Protein 4GVX (pdb70)

Foldseek 3Di:
DQQPQAQAEEEQEVLQWFLNVLLLLVCLQSNHAYEYEEQDDHDPVSLVSSCVSHVNHYYDHADLLDLVRLQVVLVVSCVSRVAHAEYEADQAAQDLAAPVNDDVVLVVLCSRAAPSVVSNCVNCVVRNLVNLFEYEYEAELCCPVPDHSRNSRNVRRVVSLVVQQVVCVVCVVSNYAGEYEYEYFEDIVNVVVVLVVDPDSVVVQQVCLCQQQAPSHGDYSNQSSVVRSSRRGCVCSPDHSYYHYRYSCNNPDDSPHD/DQQPQAQAEEEQEVLQWFLNVLLLLVCLQSNHAYEYEYQDDHDPVSVVSSCVSHVNHYYDHADLLDLVRLQVVLVVSCVSSVAHAEYEADQAAQDLAAPVNDDVVLVVRCSRAAPSVVSNCVNCVVRNLVNLFEYEYEAELCCPVPDHSRNSRNVRRVVSLVVQQVVCVVCVVSNYAGEYEYEYFEDIVNLVVVLVVDPDSVVVQQVCLCQQQAPSHGDYSNQSSVVRSSRRGCVCSPDHSYYHYRYSCNNPDDSPHD/DQLPQAQAEEEQEVLQWFLNVLLLLVCLQSNHAYEYEYQDDHDPVSLVSSCVSHVNHYYDHADLLDLVRLQVVLVVSCVVRVAHAEYEAEQAAQDLAAPVNDDVVLVVRCSRAAPSVVSNCVNCVVRNLVNLHEYEYEAELCCPVPDHSRNSNNVRRVVSLVVQQVVCVVCVVSNYAGEYEYEYFEDIPNLVVVLVVDPDSVVVQQVCLCQQQAPSHGDYSNQSSVVRSSRRGCVCSPDHSYYHYRYSCNNPDDSPDD/DQQPQAQAEEEQEVLQWFLNVLLLLVSLQSNHAYEYEYQDDHDPVSLVSSCVSHVNHYYDHADLLDLVRLLVVLVVSCVVSVAHAEYEADQAAQDLAAPVNDDVVLVVLCSRAAPSVVSNCVNCVVRNLVNLFEYEYEAELCCPVPDHSRNSNNVRRVVSLVVQQVVCVVCVVSNYAGEYEYEYFEDIPNLVVVLVVDPDSVVVQQVCLCQQQAPSHGDYSNQSSVVRSSCRGCVCSPDHSYYHYRYSCNNPDDSPHD

Sequence (1032 aa):
MDLNLQDKVVIVTGGASGIGGAISMRLAEERAIPVVFARHAPDGAFLDALAQRQPRRATYLPVELQDDAQCRDAVAQTIATFGRLDGLVNNAGVNDGIGLDAGRDAFVASLERNLIHYYAMAHYCVPHLKATRGAIVNISSKTAVTGQGNTSGYCCASKGAQLALTREWAVALREHGVRVNAVIPAEVMTPLYRNWIATFEDPEAKLAEIAAKVPLGRRFTTPDEIADTAVFLLSPRASHTTGEWLFVDGGYTHLDRALLVMDLNLQQDKVVIVTGGASGIGGAISMRLAEERAIPVVFARHAPDGAFLDALAQRQPRATYLPVELQDDAQCRDAVAQQTIATFGRLDGLVNNAGVNDGIGLDAGRDAFVASLERNLIHYYAMAHYCVPHLKATRGAIVNISSKTAVTGQGNTSGYCCASKGAQLALTREWAVALREHGVRVNAVIPAEVMTPLYRNWIATFEDPEAKLAEIAAKVPLGRRFTTPDEIADTAVFLLSPRASHTTGEWLFVDGGYTHLDRALVMDLNLQDKVVIVTGGASGIGGAISMRLAEERAIPVVFARHAPDGAFLDALAQRQPRRATYLPVELQDDAQCRDAVAQTIATFGRLDGLVNNAGVNDGIGLDDAGRDAFVASLERNLIHYYAMAHYCVPHLKATRGAIVNISSKTAVTGQGNTSGYCCASKGAQLALTREWAVALREHGVRVNAVIPAEVMTPLYRNWIATFEDPEAKLAEIAAKVPLGRRFTTPDEIADTAVFLLSPRASHTTGEWLFVDGGYTHLDRALVMDDLNLQDKVVIVTGGASGIGGAISMRLAEERAIPVVFARHAPDGAFLDALAQRRQPRRATYLPVELQDDAQCRDAVAQTIATFGRLDGLVNNAGVNDGIGLDAGRDAFVASLERNLIHYYAMAHYCVPHLKATRGAIVNISSKTAVTGQGNTSGYCCASKGAQLALTREWAVALREHGVRVNAVIPAEVMTPLYRNWIATFEDPEAKLAEIAAKVPLGRRFTTPDEIADTAVFLLSPRASHTTGEWLFVDGGYTHLDRALLV

B-factor: mean 11.0, std 8.47, range [1.87, 56.57]

InterPro domains:
  IPR002347 Short-chain dehydrogenase/reductase SDR [PF13561] (16-251)
  IPR002347 Short-chain dehydrogenase/reductase SDR [PR00080] (82-93)
  IPR002347 Short-chain dehydrogenase/reductase SDR [PR00080] (133-141)
  IPR002347 Short-chain dehydrogenase/reductase SDR [PR00080] (153-172)
  IPR002347 Short-chain dehydrogenase/reductase SDR [PR00081] (9-26)
  IPR002347 Short-chain dehydrogenase/reductase SDR [PR00081] (82-93)
  IPR002347 Short-chain dehydrogenase/reductase SDR [PR00081] (127-143)
  IPR002347 Short-chain dehydrogenase/reductase SDR [PR00081] (153-172)
  IPR002347 Short-chain dehydrogenase/reductase SDR [PR00081] (174-191)
  IPR002347 Short-chain dehydrogenase/reductase SDR [PR00081] (214-234)
  IPR036291 NAD(P)-binding domain superfamily [SSF51735] (6-252)

Organism: Burkholderia multivorans (strain ATCC 17616 / 249) (NCBI:txid395019)

Structure (mmCIF, N/CA/C/O backbone):
data_4GVX
#
_entry.id   4GVX
#
_cell.length_a   68.437
_cell.length_b   118.522
_cell.length_c   118.283
_cell.angle_alpha   90.000
_cell.angle_beta   92.920
_cell.angle_gamma   90.000
#
_symmetry.space_group_name_H-M   'C 1 2 1'
#
loop_
_entity.id
_entity.type
_entity.pdbx_description
1 polymer '3-oxoacyl-[acyl-carrier protein] reductase'
2 non-polymer 'NADP NICOTINAMIDE-ADENINE-DINUCLEOTIDE PHOSPHATE'
3 non-polymer 'CHLORIDE ION'
4 non-polymer beta-L-fucopyranose
5 non-polymer 'MAGNESIUM ION'
6 non-polymer 1,2-ETHANEDIOL
7 water water
#
loop_
_atom_site.group_PDB
_atom_site.id
_atom_site.type_symbol
_atom_site.label_atom_id
_atom_site.label_alt_id
_atom_site.label_comp_id
_atom_site.label_asym_id
_atom_site.label_entity_id
_atom_site.label_seq_id
_atom_site.pdbx_PDB_ins_code
_atom_site.Cartn_x
_atom_site.Cartn_y
_atom_site.Cartn_z
_atom_site.occupancy
_atom_site.B_iso_or_equiv
_atom_site.auth_seq_id
_atom_site.auth_comp_id
_atom_site.auth_asym_id
_atom_site.auth_atom_id
_atom_site.pdbx_PDB_model_num
ATOM 1 N N . MET A 1 1 ? -0.485 -45.800 -2.156 1.00 11.05 1 MET A N 1
ATOM 2 C CA . MET A 1 1 ? -1.728 -46.533 -1.925 1.00 6.63 1 MET A CA 1
ATOM 3 C C . MET A 1 1 ? -2.267 -46.239 -0.535 1.00 7.14 1 MET A C 1
ATOM 4 O O . MET A 1 1 ? -1.653 -46.619 0.468 1.00 9.96 1 MET A O 1
ATOM 9 N N . ASP A 1 2 ? -3.411 -45.567 -0.471 1.00 5.76 2 ASP A N 1
ATOM 10 C CA . ASP A 1 2 ? -4.055 -45.287 0.814 1.00 5.72 2 ASP A CA 1
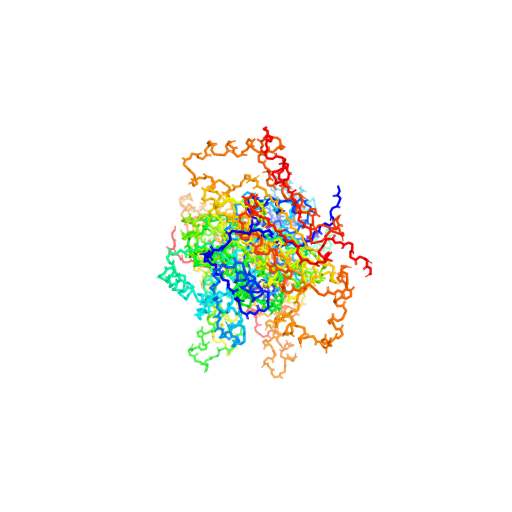ATOM 11 C C . ASP A 1 2 ? -4.538 -46.596 1.435 1.00 6.72 2 ASP A C 1
ATOM 12 O O . ASP A 1 2 ? -5.260 -47.358 0.786 1.00 6.72 2 ASP A O 1
ATOM 17 N N . LEU A 1 3 ? -4.129 -46.871 2.675 1.00 4.89 3 LEU A N 1
ATOM 18 C CA . LEU A 1 3 ? -4.541 -48.106 3.345 1.00 4.46 3 LEU A CA 1
ATOM 19 C C . LEU A 1 3 ? -5.804 -47.918 4.192 1.00 5.00 3 LEU A C 1
ATOM 20 O O . LEU A 1 3 ? -6.369 -48.894 4.692 1.00 5.01 3 LEU A O 1
ATOM 25 N N . ASN A 1 4 ? -6.228 -46.667 4.359 1.00 5.06 4 ASN A N 1
ATOM 26 C CA . ASN A 1 4 ? -7.412 -46.344 5.150 1.00 7.19 4 ASN A CA 1
ATOM 27 C C . ASN A 1 4 ? -7.343 -46.912 6.563 1.00 8.71 4 ASN A C 1
ATOM 28 O O . ASN A 1 4 ? -8.322 -47.451 7.074 1.00 9.34 4 ASN A O 1
ATOM 33 N N . LEU A 1 5 ? -6.166 -46.796 7.166 1.00 5.16 5 LEU A N 1
ATOM 34 C CA . LEU A 1 5 ? -5.945 -47.234 8.535 1.00 5.24 5 LEU A CA 1
ATOM 35 C C . LEU A 1 5 ? -5.810 -46.056 9.491 1.00 5.77 5 LEU A C 1
ATOM 36 O O . LEU A 1 5 ? -5.494 -46.246 10.665 1.00 5.71 5 LEU A O 1
ATOM 41 N N . GLN A 1 6 ? -6.048 -44.847 9.001 1.00 7.15 6 GLN A N 1
ATOM 42 C CA . GLN A 1 6 ? -5.903 -43.664 9.839 1.00 6.84 6 GLN A CA 1
ATOM 43 C C . GLN A 1 6 ? -6.823 -43.772 11.052 1.00 5.94 6 GLN A C 1
ATOM 44 O O . GLN A 1 6 ? -8.020 -44.064 10.920 1.00 8.95 6 GLN A O 1
ATOM 50 N N . ASP A 1 7 ? -6.239 -43.585 12.235 1.00 6.42 7 ASP A N 1
ATOM 51 C CA . ASP A 1 7 ? -6.968 -43.597 13.513 1.00 6.08 7 ASP A CA 1
ATOM 52 C C . ASP A 1 7 ? -7.537 -44.954 13.923 1.00 10.88 7 ASP A C 1
ATOM 53 O O . ASP A 1 7 ? -8.332 -45.035 14.868 1.00 10.57 7 ASP A O 1
ATOM 58 N N . LYS A 1 8 ? -7.143 -46.007 13.210 1.00 5.65 8 LYS A N 1
ATOM 59 C CA . LYS A 1 8 ? -7.494 -47.364 13.597 1.00 4.75 8 LYS A CA 1
ATOM 60 C C . LYS A 1 8 ? -6.541 -47.862 14.671 1.00 5.16 8 LYS A C 1
ATOM 61 O O . LYS A 1 8 ? -5.316 -47.703 14.566 1.00 8.66 8 LYS A O 1
ATOM 67 N N . VAL A 1 9 ? -7.119 -48.474 15.706 1.00 4.84 9 VAL A N 1
ATOM 68 C CA . VAL A 1 9 ? -6.401 -48.885 16.902 1.00 5.87 9 VAL A CA 1
ATOM 69 C C . VAL A 1 9 ? -5.983 -50.348 16.783 1.00 5.84 9 VAL A C 1
ATOM 70 O O . VAL A 1 9 ? -6.828 -51.242 16.654 1.00 5.36 9 VAL A O 1
ATOM 74 N N . VAL A 1 10 ? -4.677 -50.593 16.812 1.00 4.18 10 VAL A N 1
ATOM 75 C CA . VAL A 1 10 ? -4.161 -51.937 16.582 1.00 3.22 10 VAL A CA 1
ATOM 76 C C . VAL A 1 10 ? -3.201 -52.348 17.684 1.00 3.14 10 VAL A C 1
ATOM 77 O O . VAL A 1 10 ? -2.163 -51.703 17.885 1.00 4.66 10 VAL A O 1
ATOM 81 N N . ILE A 1 11 ? -3.523 -53.434 18.389 1.00 3.06 11 ILE A N 1
ATOM 82 C CA . ILE A 1 11 ? -2.606 -53.993 19.376 1.00 4.18 11 ILE A CA 1
ATOM 83 C C . ILE A 1 11 ? -1.532 -54.826 18.677 1.00 2.74 11 ILE A C 1
ATOM 84 O O . ILE A 1 11 ? -1.853 -55.643 17.807 1.00 4.11 11 ILE A O 1
ATOM 89 N N . VAL A 1 12 ? -0.266 -54.590 19.018 1.00 3.86 12 VAL A N 1
ATOM 90 C CA . VAL A 1 12 ? 0.838 -55.366 18.459 1.00 3.53 12 VAL A CA 1
ATOM 91 C C . VAL A 1 12 ? 1.606 -56.016 19.606 1.00 2.65 12 VAL A C 1
ATOM 92 O O . VAL A 1 12 ? 2.270 -55.321 20.390 1.00 4.09 12 VAL A O 1
ATOM 96 N N . THR A 1 13 ? 1.499 -57.336 19.738 1.00 3.11 13 THR A N 1
ATOM 97 C CA . THR A 1 13 ? 2.179 -58.004 20.851 1.00 2.72 13 THR A CA 1
ATOM 98 C C . THR A 1 13 ? 3.652 -58.171 20.491 1.00 3.12 13 THR A C 1
ATOM 99 O O . THR A 1 13 ? 3.980 -58.492 19.352 1.00 4.71 13 THR A O 1
ATOM 103 N N . GLY A 1 14 ? 4.538 -57.876 21.442 1.00 4.70 14 GLY A N 1
ATOM 104 C CA . GLY A 1 14 ? 5.961 -57.823 21.149 1.00 4.49 14 GLY A CA 1
ATOM 105 C C . GLY A 1 14 ? 6.283 -56.721 20.150 1.00 4.24 14 GLY A C 1
ATOM 106 O O . GLY A 1 14 ? 7.207 -56.847 19.335 1.00 5.87 14 GLY A O 1
ATOM 107 N N . GLY A 1 15 ? 5.528 -55.627 20.239 1.00 3.68 15 GLY A N 1
ATOM 108 C CA . GLY A 1 15 ? 5.507 -54.590 19.220 1.00 4.66 15 GLY A CA 1
ATOM 109 C C . GLY A 1 15 ? 6.601 -53.543 19.256 1.00 4.60 15 GLY A C 1
ATOM 110 O O . GLY A 1 15 ? 6.481 -52.529 18.575 1.00 4.67 15 GLY A O 1
ATOM 111 N N . ALA A 1 16 ? 7.668 -53.769 20.018 1.00 4.03 16 ALA A N 1
ATOM 112 C CA . ALA A 1 16 ? 8.734 -52.769 20.113 1.00 3.68 16 ALA A CA 1
ATOM 113 C C . ALA A 1 16 ? 10.116 -53.337 19.826 1.00 5.09 16 ALA A C 1
ATOM 114 O O . ALA A 1 16 ? 11.131 -52.727 20.173 1.00 9.91 16 ALA A O 1
ATOM 116 N N . SER A 1 17 ? 10.153 -54.513 19.211 1.00 3.98 17 SER A N 1
ATOM 117 C CA . SER A 1 17 ? 11.414 -55.151 18.850 1.00 5.25 17 SER A CA 1
ATOM 118 C C . SER A 1 17 ? 11.208 -55.872 17.529 1.00 3.54 17 SER A C 1
ATOM 119 O O . SER A 1 17 ? 10.107 -56.344 17.253 1.00 5.01 17 SER A O 1
ATOM 122 N N . GLY A 1 18 ? 12.271 -55.969 16.731 1.00 3.71 18 GLY A N 1
ATOM 123 C CA . GLY A 1 18 ? 12.270 -56.817 15.546 1.00 3.58 18 GLY A CA 1
ATOM 124 C C . GLY A 1 18 ? 11.086 -56.609 14.619 1.00 3.27 18 GLY A C 1
ATOM 125 O O . GLY A 1 18 ? 10.728 -55.471 14.277 1.00 4.50 18 GLY A O 1
ATOM 126 N N . ILE A 1 19 ? 10.458 -57.716 14.244 1.00 3.93 19 ILE A N 1
ATOM 127 C CA . ILE A 1 19 ? 9.297 -57.681 13.364 1.00 2.81 19 ILE A CA 1
ATOM 128 C C . ILE A 1 19 ? 8.158 -56.827 13.929 1.00 3.78 19 ILE A C 1
ATOM 129 O O . ILE A 1 19 ? 7.638 -55.952 13.232 1.00 4.55 19 ILE A O 1
ATOM 134 N N . GLY A 1 20 ? 7.789 -57.067 15.192 1.00 2.76 20 GLY A N 1
ATOM 135 C CA . GLY A 1 20 ? 6.723 -56.321 15.835 1.00 3.13 20 GLY A CA 1
ATOM 136 C C . GLY A 1 20 ? 6.974 -54.819 15.874 1.00 3.47 20 GLY A C 1
ATOM 137 O O . GLY A 1 20 ? 6.052 -54.026 15.645 1.00 3.28 20 GLY A O 1
ATOM 138 N N . GLY A 1 21 ? 8.214 -54.433 16.153 1.00 3.33 21 GLY A N 1
ATOM 139 C CA . GLY A 1 21 ? 8.585 -53.020 16.158 1.00 3.26 21 GLY A CA 1
ATOM 140 C C . GLY A 1 21 ? 8.364 -52.407 14.783 1.00 3.69 21 GLY A C 1
ATOM 141 O O . GLY A 1 21 ? 7.890 -51.272 14.666 1.00 3.60 21 GLY A O 1
ATOM 142 N N . ALA A 1 22 ? 8.727 -53.141 13.733 1.00 4.00 22 ALA A N 1
ATOM 143 C CA . ALA A 1 22 ? 8.564 -52.629 12.375 1.00 3.17 22 ALA A CA 1
ATOM 144 C C . ALA A 1 22 ? 7.085 -52.505 12.011 1.00 5.54 22 ALA A C 1
ATOM 145 O O . ALA A 1 22 ? 6.687 -51.582 11.290 1.00 3.61 22 ALA A O 1
ATOM 147 N N . ILE A 1 23 ? 6.274 -53.429 12.508 1.00 3.50 23 ILE A N 1
ATOM 148 C CA . ILE A 1 23 ? 4.835 -53.360 12.294 1.00 2.60 23 ILE A CA 1
ATOM 149 C C . ILE A 1 23 ? 4.254 -52.127 12.987 1.00 4.89 23 ILE A C 1
ATOM 150 O O . ILE A 1 23 ? 3.490 -51.365 12.383 1.00 4.98 23 ILE A O 1
ATOM 155 N N . SER A 1 24 ? 4.643 -51.901 14.239 1.00 3.85 24 SER A N 1
ATOM 156 C CA . SER A 1 24 ? 4.199 -50.703 14.950 1.00 3.13 24 SER A CA 1
ATOM 157 C C . SER A 1 24 ? 4.594 -49.428 14.228 1.00 4.49 24 SER A C 1
ATOM 158 O O . SER A 1 24 ? 3.772 -48.526 14.056 1.00 4.88 24 SER A O 1
ATOM 161 N N . MET A 1 25 ? 5.839 -49.377 13.767 1.00 4.07 25 MET A N 1
ATOM 162 C CA . MET A 1 25 ? 6.333 -48.182 13.085 1.00 5.46 25 MET A CA 1
ATOM 163 C C . MET A 1 25 ? 5.598 -47.933 11.769 1.00 4.84 25 MET A C 1
ATOM 164 O O . MET A 1 25 ? 5.256 -46.797 11.456 1.00 5.48 25 MET A O 1
ATOM 169 N N . ARG A 1 26 ? 5.344 -48.988 11.003 1.00 4.64 26 ARG A N 1
ATOM 170 C CA . ARG A 1 26 ? 4.594 -48.828 9.758 1.00 4.75 26 ARG A CA 1
ATOM 171 C C . ARG A 1 26 ? 3.139 -48.404 10.032 1.00 4.98 26 ARG A C 1
ATOM 172 O O . ARG A 1 26 ? 2.600 -47.537 9.340 1.00 5.66 26 ARG A O 1
ATOM 180 N N . LEU A 1 27 ? 2.507 -49.002 11.041 1.00 4.28 27 LEU A N 1
ATOM 181 C CA . LEU A 1 27 ? 1.171 -48.584 11.443 1.00 3.49 27 LEU A CA 1
ATOM 182 C C . LEU A 1 27 ? 1.145 -47.091 11.769 1.00 4.42 27 LEU A C 1
ATOM 183 O O . LEU A 1 27 ? 0.258 -46.359 11.311 1.00 5.90 27 LEU A O 1
ATOM 188 N N . ALA A 1 28 ? 2.115 -46.641 12.564 1.00 4.25 28 ALA A N 1
ATOM 189 C CA . ALA A 1 28 ? 2.202 -45.221 12.920 1.00 4.57 28 ALA A CA 1
ATOM 190 C C . ALA A 1 28 ? 2.395 -44.336 11.689 1.00 6.27 28 ALA A C 1
ATOM 191 O O . ALA A 1 28 ? 1.777 -43.285 11.568 1.00 6.43 28 ALA A O 1
ATOM 193 N N . GLU A 1 29 ? 3.236 -44.781 10.763 1.00 5.21 29 GLU A N 1
ATOM 194 C CA . GLU A 1 29 ? 3.461 -44.054 9.519 1.00 6.16 29 GLU A CA 1
ATOM 195 C C . GLU A 1 29 ? 2.156 -43.899 8.730 1.00 5.41 29 GLU A C 1
ATOM 196 O O . GLU A 1 29 ? 1.908 -42.847 8.125 1.00 8.44 29 GLU A O 1
ATOM 202 N N . GLU A 1 30 ? 1.322 -44.932 8.763 1.00 5.23 30 GLU A N 1
ATOM 203 C CA . GLU A 1 30 ? 0.017 -44.901 8.095 1.00 4.81 30 GLU A CA 1
ATOM 204 C C . GLU A 1 30 ? -1.064 -44.204 8.912 1.00 6.73 30 GLU A C 1
ATOM 205 O O . GLU A 1 30 ? -2.230 -44.162 8.504 1.00 7.10 30 GLU A O 1
ATOM 211 N N . ARG A 1 31 ? -0.651 -43.646 10.055 1.00 5.86 31 ARG A N 1
ATOM 212 C CA . ARG A 1 31 ? -1.511 -42.901 10.993 1.00 5.84 31 ARG A CA 1
ATOM 213 C C . ARG A 1 31 ? -2.507 -43.775 11.758 1.00 5.31 31 ARG A C 1
ATOM 214 O O . ARG A 1 31 ? -3.445 -43.272 12.387 1.00 7.11 31 ARG A O 1
ATOM 222 N N . ALA A 1 32 ? -2.290 -45.086 11.707 1.00 5.19 32 ALA A N 1
ATOM 223 C CA . ALA A 1 32 ? -2.966 -45.987 12.622 1.00 4.52 32 ALA A CA 1
ATOM 224 C C . ALA A 1 32 ? -2.406 -45.730 14.004 1.00 6.40 32 ALA A C 1
ATOM 225 O O . ALA A 1 32 ? -1.401 -45.029 14.158 1.00 8.48 32 ALA A O 1
ATOM 227 N N . ILE A 1 33 ? -3.052 -46.291 15.016 1.00 5.11 33 ILE A N 1
ATOM 228 C CA . ILE A 1 33 ? -2.606 -46.113 16.387 1.00 6.34 33 ILE A CA 1
ATOM 229 C C . ILE A 1 33 ? -2.139 -47.456 16.925 1.00 5.35 33 ILE A C 1
ATOM 230 O O . ILE A 1 33 ? -2.946 -48.283 17.345 1.00 5.55 33 ILE A O 1
ATOM 235 N N . PRO A 1 34 ? -0.825 -47.697 16.897 1.00 4.38 34 PRO A N 1
ATOM 236 C CA . PRO A 1 34 ? -0.349 -48.971 17.438 1.00 3.67 34 PRO A CA 1
ATOM 237 C C . PRO A 1 34 ? -0.301 -48.912 18.956 1.00 3.98 34 PRO A C 1
ATOM 238 O O . PRO A 1 34 ? 0.062 -47.881 19.550 1.00 6.33 34 PRO A O 1
ATOM 242 N N . VAL A 1 35 ? -0.715 -50.011 19.568 1.00 3.95 35 VAL A N 1
ATOM 243 C CA . VAL A 1 35 ? -0.682 -50.157 21.012 1.00 4.73 35 VAL A CA 1
ATOM 244 C C . VAL A 1 35 ? 0.224 -51.353 21.301 1.00 3.69 35 VAL A C 1
ATOM 245 O O . VAL A 1 35 ? -0.141 -52.505 21.044 1.00 4.34 35 VAL A O 1
ATOM 249 N N . VAL A 1 36 ? 1.427 -51.071 21.788 1.00 5.21 36 VAL A N 1
ATOM 250 C CA . VAL A 1 36 ? 2.415 -52.120 22.021 1.00 3.88 36 VAL A CA 1
ATOM 251 C C . VAL A 1 36 ? 2.120 -52.857 23.323 1.00 3.58 36 VAL A C 1
ATOM 252 O O . VAL A 1 36 ? 2.076 -52.246 24.387 1.00 5.60 36 VAL A O 1
ATOM 256 N N . PHE A 1 37 ? 1.933 -54.174 23.235 1.00 3.38 37 PHE A N 1
ATOM 257 C CA . PHE A 1 37 ? 1.850 -55.011 24.426 1.00 4.42 37 PHE A CA 1
ATOM 258 C C . PHE A 1 37 ? 3.171 -55.755 24.500 1.00 5.35 37 PHE A C 1
ATOM 259 O O . PHE A 1 37 ? 3.461 -56.583 23.632 1.00 5.95 37 PHE A O 1
ATOM 267 N N . ALA A 1 38 ? 3.956 -55.498 25.542 1.00 4.69 38 ALA A N 1
ATOM 268 C CA . ALA A 1 38 ? 5.242 -56.172 25.691 1.00 5.55 38 ALA A CA 1
ATOM 269 C C . ALA A 1 38 ? 5.703 -56.127 27.128 1.00 4.18 38 ALA A C 1
ATOM 270 O O . ALA A 1 38 ? 5.292 -55.266 27.908 1.00 5.60 38 ALA A O 1
ATOM 272 N N . ARG A 1 39 ? 6.580 -57.045 27.487 1.00 4.80 39 ARG A N 1
ATOM 273 C CA . ARG A 1 39 ? 6.938 -57.158 28.899 1.00 4.69 39 ARG A CA 1
ATOM 274 C C . ARG A 1 39 ? 8.027 -56.194 29.347 1.00 5.11 39 ARG A C 1
ATOM 275 O O . ARG A 1 39 ? 8.108 -55.849 30.528 1.00 7.92 39 ARG A O 1
ATOM 283 N N . HIS A 1 40 ? 8.846 -55.745 28.407 1.00 7.67 40 HIS A N 1
ATOM 284 C CA . HIS A 1 40 ? 9.913 -54.803 28.732 1.00 7.02 40 HIS A CA 1
ATOM 285 C C . HIS A 1 40 ? 9.665 -53.464 28.055 1.00 6.08 40 HIS A C 1
ATOM 286 O O . HIS A 1 40 ? 9.198 -53.414 26.918 1.00 7.85 40 HIS A O 1
ATOM 293 N N . ALA A 1 41 ? 9.978 -52.378 28.755 1.00 10.60 41 ALA A N 1
ATOM 294 C CA . ALA A 1 41 ? 9.755 -51.041 28.221 1.00 9.82 41 ALA A CA 1
ATOM 295 C C . ALA A 1 41 ? 10.547 -50.828 26.939 1.00 6.69 41 ALA A C 1
ATOM 296 O O . ALA A 1 41 ? 11.725 -51.186 26.858 1.00 11.32 41 ALA A O 1
ATOM 298 N N . PRO A 1 42 ? 9.892 -50.257 25.924 1.00 7.77 42 PRO A N 1
ATOM 299 C CA . PRO A 1 42 ? 10.564 -49.945 24.659 1.00 8.27 42 PRO A CA 1
ATOM 300 C C . PRO A 1 42 ? 11.686 -48.924 24.848 1.00 7.74 42 PRO A C 1
ATOM 301 O O . PRO A 1 42 ? 11.675 -48.152 25.804 1.00 8.76 42 PRO A O 1
ATOM 305 N N . ASP A 1 43 ? 12.659 -48.942 23.944 1.00 7.49 43 ASP A N 1
ATOM 306 C CA . ASP A 1 43 ? 13.727 -47.948 23.965 1.00 8.42 43 ASP A CA 1
ATOM 307 C C . ASP A 1 43 ? 13.181 -46.563 23.628 1.00 12.75 43 ASP A C 1
ATOM 308 O O . ASP A 1 43 ? 12.213 -46.434 22.867 1.00 9.58 43 ASP A O 1
ATOM 313 N N . GLY A 1 44 ? 13.804 -45.530 24.191 1.00 12.27 44 GLY A N 1
ATOM 314 C CA . GLY A 1 44 ? 13.304 -44.173 24.055 1.00 11.60 44 GLY A CA 1
ATOM 315 C C . GLY A 1 44 ? 13.243 -43.678 22.625 1.00 12.67 44 GLY A C 1
ATOM 316 O O . GLY A 1 44 ? 12.294 -42.997 22.241 1.00 13.00 44 GLY A O 1
ATOM 317 N N . ALA A 1 45 ? 14.248 -44.021 21.829 1.00 9.81 45 ALA A N 1
ATOM 318 C CA . ALA A 1 45 ? 14.282 -43.547 20.445 1.00 12.29 45 ALA A CA 1
ATOM 319 C C . ALA A 1 45 ? 13.128 -44.137 19.631 1.00 8.77 45 ALA A C 1
ATOM 320 O O . ALA A 1 45 ? 12.544 -43.457 18.775 1.00 8.93 45 ALA A O 1
ATOM 322 N N . PHE A 1 46 ? 12.818 -45.404 19.883 1.00 8.42 46 PHE A N 1
ATOM 323 C CA . PHE A 1 46 ? 11.678 -46.049 19.245 1.00 7.72 46 PHE A CA 1
ATOM 324 C C . PHE A 1 46 ? 10.382 -45.343 19.636 1.00 7.64 46 PHE A C 1
ATOM 325 O O . PHE A 1 46 ? 9.557 -45.036 18.778 1.00 7.39 46 PHE A O 1
ATOM 333 N N . LEU A 1 47 ? 10.203 -45.070 20.924 1.00 7.50 47 LEU A N 1
ATOM 334 C CA . LEU A 1 47 ? 9.013 -44.347 21.366 1.00 9.76 47 LEU A CA 1
ATOM 335 C C . LEU A 1 47 ? 8.920 -42.948 20.740 1.00 8.99 47 LEU A C 1
ATOM 336 O O . LEU A 1 47 ? 7.828 -42.519 20.354 1.00 9.97 47 LEU A O 1
ATOM 341 N N . ASP A 1 48 ? 10.049 -42.245 20.655 1.00 9.44 48 ASP A N 1
ATOM 342 C CA . ASP A 1 48 ? 10.098 -40.932 20.003 1.00 8.75 48 ASP A CA 1
ATOM 343 C C . ASP A 1 48 ? 9.627 -41.035 18.556 1.00 8.93 48 ASP A C 1
ATOM 344 O O . ASP A 1 48 ? 8.792 -40.255 18.109 1.00 10.72 48 ASP A O 1
ATOM 349 N N . ALA A 1 49 ? 10.171 -42.003 17.828 1.00 7.50 49 ALA A N 1
ATOM 350 C CA . ALA A 1 49 ? 9.845 -42.177 16.419 1.00 8.68 49 ALA A CA 1
ATOM 351 C C . ALA A 1 49 ? 8.374 -42.543 16.221 1.00 9.12 49 ALA A C 1
ATOM 352 O O . ALA A 1 49 ? 7.723 -42.071 15.288 1.00 8.61 49 ALA A O 1
ATOM 354 N N . LEU A 1 50 ? 7.848 -43.386 17.099 1.00 6.60 50 LEU A N 1
ATOM 355 C CA . LEU A 1 50 ? 6.438 -43.755 17.044 1.00 5.93 50 LEU A CA 1
ATOM 356 C C . LEU A 1 50 ? 5.562 -42.515 17.274 1.00 8.54 50 LEU A C 1
ATOM 357 O O . LEU A 1 50 ? 4.652 -42.236 16.493 1.00 9.38 50 LEU A O 1
ATOM 362 N N . ALA A 1 51 ? 5.861 -41.758 18.328 1.00 9.05 51 ALA A N 1
ATOM 363 C CA . ALA A 1 51 ? 5.063 -40.583 18.689 1.00 9.55 51 ALA A CA 1
ATOM 364 C C . ALA A 1 51 ? 5.132 -39.473 17.645 1.00 10.95 51 ALA A C 1
ATOM 365 O O . ALA A 1 51 ? 4.163 -38.737 17.446 1.00 10.20 51 ALA A O 1
ATOM 367 N N . GLN A 1 52 ? 6.275 -39.344 16.981 1.00 8.03 52 GLN A N 1
ATOM 368 C CA . GLN A 1 52 ? 6.410 -38.365 15.909 1.00 9.69 52 GLN A CA 1
ATOM 369 C C . GLN A 1 52 ? 5.446 -38.668 14.757 1.00 11.84 52 GLN A C 1
ATOM 370 O O . GLN A 1 52 ? 4.853 -37.757 14.159 1.00 11.87 52 GLN A O 1
ATOM 376 N N . ARG A 1 53 ? 5.274 -39.951 14.454 1.00 6.14 53 ARG A N 1
ATOM 377 C CA . ARG A 1 53 ? 4.376 -40.371 13.395 1.00 9.36 53 ARG A CA 1
ATOM 378 C C . ARG A 1 53 ? 2.926 -40.355 13.854 1.00 8.06 53 ARG A C 1
ATOM 379 O O . ARG A 1 53 ? 2.035 -39.940 13.117 1.00 8.84 53 ARG A O 1
ATOM 387 N N . GLN A 1 54 ? 2.698 -40.824 15.077 1.00 8.14 54 GLN A N 1
ATOM 388 C CA . GLN A 1 54 ? 1.348 -40.923 15.626 1.00 7.03 54 GLN A CA 1
ATOM 389 C C . GLN A 1 54 ? 1.411 -40.682 17.126 1.00 8.59 54 GLN A C 1
ATOM 390 O O . GLN A 1 54 ? 1.732 -41.595 17.888 1.00 8.52 54 GLN A O 1
ATOM 396 N N . PRO A 1 55 ? 1.119 -39.445 17.562 1.00 6.15 55 PRO A N 1
ATOM 397 C CA . PRO A 1 55 ? 1.297 -39.130 18.988 1.00 6.50 55 PRO A CA 1
ATOM 398 C C . PRO A 1 55 ? 0.399 -39.925 19.939 1.00 8.32 55 PRO A C 1
ATOM 399 O O . PRO A 1 55 ? 0.660 -39.969 21.147 1.00 8.21 55 PRO A O 1
ATOM 403 N N A ARG A 1 56 ? -0.633 -40.568 19.409 0.50 6.32 56 ARG A N 1
ATOM 404 N N B ARG A 1 56 ? -0.649 -40.554 19.410 0.50 6.26 56 ARG A N 1
ATOM 405 C CA A ARG A 1 56 ? -1.518 -41.353 20.263 0.50 6.32 56 ARG A CA 1
ATOM 406 C CA B ARG A 1 56 ? -1.536 -41.359 20.254 0.50 6.32 56 ARG A CA 1
ATOM 407 C C A ARG A 1 56 ? -1.028 -42.780 20.493 0.50 7.57 56 ARG A C 1
ATOM 408 C C B ARG A 1 56 ? -1.029 -42.782 20.494 0.50 7.57 56 ARG A C 1
ATOM 409 O O A ARG A 1 56 ? -1.598 -43.506 21.303 0.50 6.96 56 ARG A O 1
ATOM 410 O O B ARG A 1 56 ? -1.585 -43.506 21.316 0.50 6.70 56 ARG A O 1
ATOM 425 N N . ALA A 1 57 ? 0.037 -43.171 19.794 1.00 5.72 57 ALA A N 1
ATOM 426 C CA . ALA A 1 57 ? 0.634 -44.505 19.982 1.00 5.49 57 ALA A CA 1
ATOM 427 C C . ALA A 1 57 ? 1.004 -44.674 21.445 1.00 6.88 57 ALA A C 1
ATOM 428 O O . ALA A 1 57 ? 1.360 -43.702 22.110 1.00 9.59 57 ALA A O 1
ATOM 430 N N . THR A 1 58 ? 0.935 -45.902 21.949 1.00 6.25 58 THR A N 1
ATOM 431 C CA . THR A 1 58 ? 1.310 -46.118 23.340 1.00 7.15 58 THR A CA 1
ATOM 432 C C . THR A 1 58 ? 1.810 -47.526 23.584 1.00 5.87 58 THR A C 1
ATOM 433 O O . THR A 1 58 ? 1.804 -48.366 22.676 1.00 5.82 58 THR A O 1
ATOM 437 N N . TYR A 1 59 ? 2.246 -47.753 24.820 1.00 6.68 59 TYR A N 1
ATOM 438 C CA . TYR A 1 59 ? 2.819 -49.013 25.271 1.00 7.00 59 TYR A CA 1
ATOM 439 C C . TYR A 1 59 ? 2.162 -49.410 26.591 1.00 6.20 59 TYR A C 1
ATOM 440 O O . TYR A 1 59 ? 1.960 -48.568 27.474 1.00 6.63 59 TYR A O 1
ATOM 449 N N . LEU A 1 60 ? 1.810 -50.688 26.710 1.00 6.01 60 LEU A N 1
ATOM 450 C CA . LEU A 1 60 ? 1.327 -51.248 27.965 1.00 8.08 60 LEU A CA 1
ATOM 451 C C . LEU A 1 60 ? 2.226 -52.406 28.347 1.00 6.88 60 LEU A C 1
ATOM 452 O O . LEU A 1 60 ? 2.439 -53.317 27.540 1.00 6.20 60 LEU A O 1
ATOM 457 N N . PRO A 1 61 ? 2.746 -52.392 29.586 1.00 6.72 61 PRO A N 1
ATOM 458 C CA . PRO A 1 61 ? 3.549 -53.528 30.059 1.00 6.80 61 PRO A CA 1
ATOM 459 C C . PRO A 1 61 ? 2.665 -54.740 30.288 1.00 6.77 61 PRO A C 1
ATOM 460 O O . PRO A 1 61 ? 1.705 -54.674 31.053 1.00 8.38 61 PRO A O 1
ATOM 464 N N . VAL A 1 62 ? 2.974 -55.832 29.595 1.00 6.32 62 VAL A N 1
ATOM 465 C CA . VAL A 1 62 ? 2.182 -57.048 29.672 1.00 6.19 62 VAL A CA 1
ATOM 466 C C . VAL A 1 62 ? 3.107 -58.240 29.552 1.00 6.18 62 VAL A C 1
ATOM 467 O O . VAL A 1 62 ? 3.870 -58.321 28.590 1.00 6.03 62 VAL A O 1
ATOM 471 N N . GLU A 1 63 ? 3.048 -59.152 30.519 1.00 6.40 63 GLU A N 1
ATOM 472 C CA . GLU A 1 63 ? 3.617 -60.481 30.358 1.00 6.39 63 GLU A CA 1
ATOM 473 C C . GLU A 1 63 ? 2.491 -61.328 29.776 1.00 6.35 63 GLU A C 1
ATOM 474 O O . GLU A 1 63 ? 1.493 -61.612 30.455 1.00 6.82 63 GLU A O 1
ATOM 480 N N . LEU A 1 64 ? 2.637 -61.697 28.507 1.00 5.93 64 LEU A N 1
ATOM 481 C CA . LEU A 1 64 ? 1.548 -62.317 27.761 1.00 5.82 64 LEU A CA 1
ATOM 482 C C . LEU A 1 64 ? 1.151 -63.695 28.258 1.00 6.40 64 LEU A C 1
ATOM 483 O O . LEU A 1 64 ? 0.037 -64.159 27.984 1.00 6.85 64 LEU A O 1
ATOM 488 N N . GLN A 1 65 ? 2.044 -64.341 29.000 1.00 6.16 65 GLN A N 1
ATOM 489 C CA . GLN A 1 65 ? 1.745 -65.656 29.554 1.00 6.36 65 GLN A CA 1
ATOM 490 C C . GLN A 1 65 ? 0.816 -65.579 30.760 1.00 6.88 65 GLN A C 1
ATOM 491 O O . GLN A 1 65 ? 0.348 -66.614 31.261 1.00 8.03 65 GLN A O 1
ATOM 497 N N . ASP A 1 66 ? 0.560 -64.363 31.232 1.00 7.81 66 ASP A N 1
ATOM 498 C CA . ASP A 1 66 ? -0.360 -64.128 32.342 1.00 7.92 66 ASP A CA 1
ATOM 499 C C . ASP A 1 66 ? -1.729 -63.731 31.772 1.00 6.89 66 ASP A C 1
ATOM 500 O O . ASP A 1 66 ? -1.911 -62.627 31.238 1.00 5.39 66 ASP A O 1
ATOM 505 N N . ASP A 1 67 ? -2.692 -64.637 31.874 1.00 6.95 67 ASP A N 1
ATOM 506 C CA . ASP A 1 67 ? -3.996 -64.412 31.260 1.00 6.75 67 ASP A CA 1
ATOM 507 C C . ASP A 1 67 ? -4.688 -63.166 31.792 1.00 8.30 67 ASP A C 1
ATOM 508 O O . ASP A 1 67 ? -5.316 -62.421 31.036 1.00 8.21 67 ASP A O 1
ATOM 513 N N . ALA A 1 68 ? -4.566 -62.935 33.094 1.00 7.75 68 ALA A N 1
ATOM 514 C CA . ALA A 1 68 ? -5.149 -61.750 33.712 1.00 8.21 68 ALA A CA 1
ATOM 515 C C . ALA A 1 68 ? -4.531 -60.473 33.165 1.00 7.25 68 ALA A C 1
ATOM 516 O O . ALA A 1 68 ? -5.222 -59.472 32.997 1.00 8.97 68 ALA A O 1
ATOM 518 N N . GLN A 1 69 ? -3.225 -60.500 32.889 1.00 6.87 69 GLN A N 1
ATOM 519 C CA . GLN A 1 69 ? -2.578 -59.320 32.323 1.00 7.23 69 GLN A CA 1
ATOM 520 C C . GLN A 1 69 ? -3.083 -59.015 30.901 1.00 7.54 69 GLN A C 1
ATOM 521 O O . GLN A 1 69 ? -3.293 -57.847 30.555 1.00 7.67 69 GLN A O 1
ATOM 527 N N . CYS A 1 70 ? -3.276 -60.054 30.089 1.00 5.64 70 CYS A N 1
ATOM 528 C CA . CYS A 1 70 ? -3.842 -59.879 28.751 1.00 6.31 70 CYS A CA 1
ATOM 529 C C . CYS A 1 70 ? -5.238 -59.281 28.871 1.00 6.91 70 CYS A C 1
ATOM 530 O O . CYS A 1 70 ? -5.579 -58.313 28.194 1.00 6.08 70 CYS A O 1
ATOM 533 N N . ARG A 1 71 ? -6.041 -59.870 29.749 1.00 4.66 71 ARG A N 1
ATOM 534 C CA . ARG A 1 71 ? -7.416 -59.428 29.973 1.00 7.06 71 ARG A CA 1
ATOM 535 C C . ARG A 1 71 ? -7.466 -57.948 30.339 1.00 6.53 71 ARG A C 1
ATOM 536 O O . ARG A 1 71 ? -8.177 -57.151 29.702 1.00 6.91 71 ARG A O 1
ATOM 544 N N . ASP A 1 72 ? -6.697 -57.579 31.358 1.00 5.45 72 ASP A N 1
ATOM 545 C CA . ASP A 1 72 ? -6.696 -56.208 31.850 1.00 5.43 72 ASP A CA 1
ATOM 546 C C . ASP A 1 72 ? -6.120 -55.220 30.834 1.00 6.82 72 ASP A C 1
ATOM 547 O O . ASP A 1 72 ? -6.552 -54.071 30.771 1.00 7.20 72 ASP A O 1
ATOM 552 N N . ALA A 1 73 ? -5.154 -55.656 30.034 1.00 5.04 73 ALA A N 1
ATOM 553 C CA . ALA A 1 73 ? -4.545 -54.751 29.065 1.00 5.35 73 ALA A CA 1
ATOM 554 C C . ALA A 1 73 ? -5.459 -54.466 27.875 1.00 7.73 73 ALA A C 1
ATOM 555 O O . ALA A 1 73 ? -5.491 -53.342 27.366 1.00 5.31 73 ALA A O 1
ATOM 557 N N . VAL A 1 74 ? -6.194 -55.479 27.425 1.00 6.11 74 VAL A N 1
ATOM 558 C CA . VAL A 1 74 ? -7.208 -55.261 26.400 1.00 5.67 74 VAL A CA 1
ATOM 559 C C . VAL A 1 74 ? -8.273 -54.319 26.960 1.00 5.51 74 VAL A C 1
ATOM 560 O O . VAL A 1 74 ? -8.682 -53.369 26.294 1.00 6.49 74 VAL A O 1
ATOM 564 N N . ALA A 1 75 ? -8.709 -54.565 28.191 1.00 7.17 75 ALA A N 1
ATOM 565 C CA . ALA A 1 75 ? -9.690 -53.687 28.823 1.00 6.47 75 ALA A CA 1
ATOM 566 C C . ALA A 1 75 ? -9.194 -52.244 28.905 1.00 6.75 75 ALA A C 1
ATOM 567 O O . ALA A 1 75 ? -9.948 -51.298 28.655 1.00 7.11 75 ALA A O 1
ATOM 569 N N . GLN A 1 76 ? -7.925 -52.075 29.266 1.00 6.29 76 GLN A N 1
ATOM 570 C CA . GLN A 1 76 ? -7.345 -50.738 29.366 1.00 6.89 76 GLN A CA 1
ATOM 571 C C . GLN A 1 76 ? -7.269 -50.061 27.999 1.00 7.72 76 GLN A C 1
ATOM 572 O O . GLN A 1 76 ? -7.468 -48.847 27.879 1.00 7.66 76 GLN A O 1
ATOM 578 N N . THR A 1 77 ? -6.994 -50.848 26.966 1.00 5.72 77 THR A N 1
ATOM 579 C CA . THR A 1 77 ? -6.927 -50.316 25.615 1.00 5.37 77 THR A CA 1
ATOM 580 C C . THR A 1 77 ? -8.290 -49.788 25.162 1.00 7.14 77 THR A C 1
ATOM 581 O O . THR A 1 77 ? -8.380 -48.700 24.589 1.00 7.00 77 THR A O 1
ATOM 585 N N . ILE A 1 78 ? -9.344 -50.553 25.437 1.00 5.37 78 ILE A N 1
ATOM 586 C CA . ILE A 1 78 ? -10.701 -50.135 25.128 1.00 8.80 78 ILE A CA 1
ATOM 587 C C . ILE A 1 78 ? -11.091 -48.911 25.965 1.00 5.80 78 ILE A C 1
ATOM 588 O O . ILE A 1 78 ? -11.716 -47.970 25.456 1.00 8.66 78 ILE A O 1
ATOM 593 N N . ALA A 1 79 ? -10.692 -48.892 27.234 1.00 7.68 79 ALA A N 1
ATOM 594 C CA . ALA A 1 79 ? -10.993 -47.733 28.072 1.00 8.91 79 ALA A CA 1
ATOM 595 C C . ALA A 1 79 ? -10.322 -46.463 27.561 1.00 11.04 79 ALA A C 1
ATOM 596 O O . ALA A 1 79 ? -10.897 -45.375 27.645 1.00 13.42 79 ALA A O 1
ATOM 598 N N . THR A 1 80 ? -9.111 -46.611 27.030 1.00 8.65 80 THR A N 1
ATOM 599 C CA . THR A 1 80 ? -8.309 -45.476 26.587 1.00 10.69 80 THR A CA 1
ATOM 600 C C . THR A 1 80 ? -8.723 -44.956 25.207 1.00 6.15 80 THR A C 1
ATOM 601 O O . THR A 1 80 ? -8.779 -43.742 24.993 1.00 8.89 80 THR A O 1
ATOM 605 N N . PHE A 1 81 ? -8.998 -45.871 24.276 1.00 7.90 81 PHE A N 1
ATOM 606 C CA . PHE A 1 81 ? -9.250 -45.503 22.879 1.00 7.83 81 PHE A CA 1
ATOM 607 C C . PHE A 1 81 ? -10.689 -45.716 22.406 1.00 9.31 81 PHE A C 1
ATOM 608 O O . PHE A 1 81 ? -11.083 -45.198 21.352 1.00 10.90 81 PHE A O 1
ATOM 616 N N . GLY A 1 82 ? -11.461 -46.502 23.149 1.00 8.42 82 GLY A N 1
ATOM 617 C CA . GLY A 1 82 ? -12.871 -46.674 22.857 1.00 8.92 82 GLY A CA 1
ATOM 618 C C . GLY A 1 82 ? -13.217 -47.685 21.776 1.00 11.98 82 GLY A C 1
ATOM 619 O O . GLY A 1 82 ? -14.394 -47.916 21.495 1.00 13.71 82 GLY A O 1
ATOM 620 N N . ARG A 1 83 ? -12.199 -48.289 21.167 1.00 10.10 83 ARG A N 1
ATOM 621 C CA . ARG A 1 83 ? -12.405 -49.209 20.054 1.00 10.84 83 ARG A CA 1
ATOM 622 C C . ARG A 1 83 ? -11.138 -50.009 19.838 1.00 7.95 83 ARG A C 1
ATOM 623 O O . ARG A 1 83 ? -10.069 -49.637 20.322 1.00 8.25 83 ARG A O 1
ATOM 631 N N . LEU A 1 84 ? -11.261 -51.110 19.106 1.00 6.69 84 LEU A N 1
ATOM 632 C CA . LEU A 1 84 ? -10.097 -51.865 18.674 1.00 6.18 84 LEU A CA 1
ATOM 633 C C . LEU A 1 84 ? -10.345 -52.328 17.250 1.00 5.80 84 LEU A C 1
ATOM 634 O O . LEU A 1 84 ? -11.375 -52.960 16.963 1.00 7.22 84 LEU A O 1
ATOM 639 N N . ASP A 1 85 ? -9.398 -52.016 16.365 1.00 5.50 85 ASP A N 1
ATOM 640 C CA . ASP A 1 85 ? -9.540 -52.304 14.943 1.00 4.34 85 ASP A CA 1
ATOM 641 C C . ASP A 1 85 ? -8.643 -53.425 14.448 1.00 5.39 85 ASP A C 1
ATOM 642 O O . ASP A 1 85 ? -8.871 -53.998 13.381 1.00 6.98 85 ASP A O 1
ATOM 647 N N . GLY A 1 86 ? -7.614 -53.752 15.211 1.00 6.19 86 GLY A N 1
ATOM 648 C CA . GLY A 1 86 ? -6.733 -54.812 14.776 1.00 6.50 86 GLY A CA 1
ATOM 649 C C . GLY A 1 86 ? -5.999 -55.453 15.925 1.00 5.14 86 GLY A C 1
ATOM 650 O O . GLY A 1 86 ? -5.800 -54.824 16.975 1.00 4.90 86 GLY A O 1
ATOM 651 N N . LEU A 1 87 ? -5.612 -56.710 15.717 1.00 3.46 87 LEU A N 1
ATOM 652 C CA . LEU A 1 87 ? -4.717 -57.423 16.622 1.00 3.15 87 LEU A CA 1
ATOM 653 C C . LEU A 1 87 ? -3.624 -58.071 15.805 1.00 3.30 87 LEU A C 1
ATOM 654 O O . LEU A 1 87 ? -3.909 -58.818 14.863 1.00 3.44 87 LEU A O 1
ATOM 659 N N . VAL A 1 88 ? -2.377 -57.767 16.143 1.00 2.94 88 VAL A N 1
ATOM 660 C CA . VAL A 1 88 ? -1.247 -58.495 15.592 1.00 2.48 88 VAL A CA 1
ATOM 661 C C . VAL A 1 88 ? -0.641 -59.346 16.702 1.00 2.58 88 VAL A C 1
ATOM 662 O O . VAL A 1 88 ? -0.031 -58.813 17.646 1.00 4.41 88 VAL A O 1
ATOM 666 N N . ASN A 1 89 ? -0.840 -60.660 16.598 1.00 3.19 89 ASN A N 1
ATOM 667 C CA . ASN A 1 89 ? -0.175 -61.622 17.476 1.00 2.25 89 ASN A CA 1
ATOM 668 C C . ASN A 1 89 ? 1.211 -61.861 16.932 1.00 2.17 89 ASN A C 1
ATOM 669 O O . ASN A 1 89 ? 1.362 -62.402 15.835 1.00 2.94 89 ASN A O 1
ATOM 674 N N . ASN A 1 90 ? 2.233 -61.433 17.667 1.00 2.84 90 ASN A N 1
ATOM 675 C CA . ASN A 1 90 ? 3.587 -61.460 17.143 1.00 4.15 90 ASN A CA 1
ATOM 676 C C . ASN A 1 90 ? 4.650 -61.948 18.129 1.00 3.37 90 ASN A C 1
ATOM 677 O O . ASN A 1 90 ? 5.659 -62.499 17.710 1.00 3.90 90 ASN A O 1
ATOM 682 N N . ALA A 1 91 ? 4.455 -61.739 19.429 1.00 3.98 91 ALA A N 1
ATOM 683 C CA . ALA A 1 91 ? 5.474 -62.176 20.380 1.00 3.35 91 ALA A CA 1
ATOM 684 C C . ALA A 1 91 ? 5.746 -63.669 20.265 1.00 3.15 91 ALA A C 1
ATOM 685 O O . ALA A 1 91 ? 4.820 -64.488 20.160 1.00 3.92 91 ALA A O 1
ATOM 687 N N . GLY A 1 92 ? 7.026 -64.028 20.285 1.00 4.95 92 GLY A N 1
ATOM 688 C CA . GLY A 1 92 ? 7.397 -65.425 20.207 1.00 5.00 92 GLY A CA 1
ATOM 689 C C . GLY A 1 92 ? 8.880 -65.622 20.423 1.00 4.24 92 GLY A C 1
ATOM 690 O O . GLY A 1 92 ? 9.661 -64.668 20.385 1.00 6.30 92 GLY A O 1
ATOM 691 N N . VAL A 1 93 ? 9.268 -66.873 20.633 1.00 3.71 93 VAL A N 1
ATOM 692 C CA . VAL A 1 93 ? 10.676 -67.209 20.862 1.00 4.90 93 VAL A CA 1
ATOM 693 C C . VAL A 1 93 ? 10.956 -68.635 20.400 1.00 6.62 93 VAL A C 1
ATOM 694 O O . VAL A 1 93 ? 10.292 -69.582 20.829 1.00 4.55 93 VAL A O 1
ATOM 698 N N . ASN A 1 94 ? 11.916 -68.783 19.493 1.00 4.63 94 ASN A N 1
ATOM 699 C CA . ASN A 1 94 ? 12.349 -70.109 19.069 1.00 6.94 94 ASN A CA 1
ATOM 700 C C . ASN A 1 94 ? 13.235 -70.673 20.167 1.00 6.31 94 ASN A C 1
ATOM 701 O O . ASN A 1 94 ? 14.430 -70.374 20.233 1.00 6.61 94 ASN A O 1
ATOM 706 N N . ASP A 1 95 ? 12.637 -71.485 21.032 1.00 6.20 95 ASP A N 1
ATOM 707 C CA . ASP A 1 95 ? 13.270 -71.853 22.297 1.00 5.76 95 ASP A CA 1
ATOM 708 C C . ASP A 1 95 ? 13.966 -73.220 22.347 1.00 5.15 95 ASP A C 1
ATOM 709 O O . ASP A 1 95 ? 14.418 -73.652 23.411 1.00 7.95 95 ASP A O 1
ATOM 714 N N . GLY A 1 96 ? 14.067 -73.894 21.205 1.00 5.61 96 GLY A N 1
ATOM 715 C CA . GLY A 1 96 ? 14.909 -75.079 21.123 1.00 5.33 96 GLY A CA 1
ATOM 716 C C . GLY A 1 96 ? 14.525 -76.222 22.051 1.00 6.14 96 GLY A C 1
ATOM 717 O O . GLY A 1 96 ? 15.390 -76.865 22.643 1.00 7.08 96 GLY A O 1
ATOM 718 N N . ILE A 1 97 ? 13.224 -76.472 22.172 1.00 3.62 97 ILE A N 1
ATOM 719 C CA . ILE A 1 97 ? 12.714 -77.560 23.001 1.00 3.81 97 ILE A CA 1
ATOM 720 C C . ILE A 1 97 ? 12.457 -78.759 22.101 1.00 5.53 97 ILE A C 1
ATOM 721 O O . ILE A 1 97 ? 11.425 -78.824 21.427 1.00 6.48 97 ILE A O 1
ATOM 726 N N . GLY A 1 98 ? 13.393 -79.706 22.097 1.00 5.41 98 GLY A N 1
ATOM 727 C CA . GLY A 1 98 ? 13.345 -80.822 21.165 1.00 4.91 98 GLY A CA 1
ATOM 728 C C . GLY A 1 98 ? 12.624 -82.052 21.676 1.00 6.30 98 GLY A C 1
ATOM 729 O O . GLY A 1 98 ? 11.959 -82.033 22.724 1.00 6.95 98 GLY A O 1
ATOM 730 N N . LEU A 1 99 ? 12.764 -83.136 20.924 1.00 4.98 99 LEU A N 1
ATOM 731 C CA . LEU A 1 99 ? 12.164 -84.416 21.282 1.00 6.99 99 LEU A CA 1
ATOM 732 C C . LEU A 1 99 ? 12.643 -84.994 22.604 1.00 7.47 99 LEU A C 1
ATOM 733 O O . LEU A 1 99 ? 11.946 -85.801 23.204 1.00 7.83 99 LEU A O 1
ATOM 738 N N . ASP A 1 100 ? 13.836 -84.600 23.038 1.00 6.65 100 ASP A N 1
ATOM 739 C CA . ASP A 1 100 ? 14.429 -85.109 24.273 1.00 9.87 100 ASP A CA 1
ATOM 740 C C . ASP A 1 100 ? 13.990 -84.346 25.529 1.00 8.11 100 ASP A C 1
ATOM 741 O O . ASP A 1 100 ? 14.281 -84.772 26.651 1.00 10.47 100 ASP A O 1
ATOM 746 N N . ALA A 1 101 ? 13.306 -83.222 25.340 1.00 7.77 101 ALA A N 1
ATOM 747 C CA . ALA A 1 101 ? 13.109 -82.262 26.430 1.00 8.26 101 ALA A CA 1
ATOM 748 C C . ALA A 1 101 ? 12.103 -82.710 27.481 1.00 10.52 101 ALA A C 1
ATOM 749 O O . ALA A 1 101 ? 12.267 -82.428 28.674 1.00 9.46 101 ALA A O 1
ATOM 751 N N . GLY A 1 102 ? 11.061 -83.404 27.036 1.00 5.31 102 GLY A N 1
ATOM 752 C CA . GLY A 1 102 ? 10.014 -83.862 27.930 1.00 6.54 102 GLY A CA 1
ATOM 753 C C . GLY A 1 102 ? 8.789 -82.963 27.973 1.00 6.27 102 GLY A C 1
ATOM 754 O O . GLY A 1 102 ? 8.823 -81.812 27.519 1.00 7.11 102 GLY A O 1
ATOM 755 N N . ARG A 1 103 ? 7.711 -83.485 28.555 1.00 9.15 103 ARG A N 1
ATOM 756 C CA . ARG A 1 103 ? 6.416 -82.799 28.601 1.00 10.54 103 ARG A CA 1
ATOM 757 C C . ARG A 1 103 ? 6.431 -81.375 29.174 1.00 10.30 103 ARG A C 1
ATOM 758 O O . ARG A 1 103 ? 5.845 -80.451 28.582 1.00 8.67 103 ARG A O 1
ATOM 766 N N . ASP A 1 104 ? 7.061 -81.191 30.331 1.00 10.37 104 ASP A N 1
ATOM 767 C CA . ASP A 1 104 ? 6.987 -79.895 31.004 1.00 9.70 104 ASP A CA 1
ATOM 768 C C . ASP A 1 104 ? 7.602 -78.796 30.150 1.00 9.96 104 ASP A C 1
ATOM 769 O O . ASP A 1 104 ? 7.046 -77.703 30.021 1.00 9.11 104 ASP A O 1
ATOM 774 N N . ALA A 1 105 ? 8.743 -79.093 29.543 1.00 7.77 105 ALA A N 1
ATOM 775 C CA . ALA A 1 105 ? 9.401 -78.115 28.685 1.00 7.47 105 ALA A CA 1
ATOM 776 C C . ALA A 1 105 ? 8.605 -77.833 27.413 1.00 6.31 105 ALA A C 1
ATOM 777 O O . ALA A 1 105 ? 8.534 -76.685 26.959 1.00 5.52 105 ALA A O 1
ATOM 779 N N . PHE A 1 106 ? 8.022 -78.878 26.831 1.00 5.62 106 PHE A N 1
ATOM 780 C CA . PHE A 1 106 ? 7.191 -78.727 25.646 1.00 5.18 106 PHE A CA 1
ATOM 781 C C . PHE A 1 106 ? 6.005 -77.807 25.957 1.00 5.80 106 PHE A C 1
ATOM 782 O O . PHE A 1 106 ? 5.715 -76.881 25.190 1.00 5.77 106 PHE A O 1
ATOM 790 N N . VAL A 1 107 ? 5.338 -78.048 27.085 1.00 6.52 107 VAL A N 1
ATOM 791 C CA . VAL A 1 107 ? 4.202 -77.221 27.472 1.00 6.56 107 VAL A CA 1
ATOM 792 C C . VAL A 1 107 ? 4.632 -75.772 27.748 1.00 5.89 107 VAL A C 1
ATOM 793 O O . VAL A 1 107 ? 3.942 -74.817 27.353 1.00 6.28 107 VAL A O 1
ATOM 797 N N . ALA A 1 108 ? 5.797 -75.601 28.367 1.00 5.24 108 ALA A N 1
ATOM 798 C CA . ALA A 1 108 ? 6.309 -74.250 28.606 1.00 7.18 108 ALA A CA 1
ATOM 799 C C . ALA A 1 108 ? 6.537 -73.494 27.298 1.00 7.04 108 ALA A C 1
ATOM 800 O O . ALA A 1 108 ? 6.281 -72.285 27.213 1.00 6.40 108 ALA A O 1
ATOM 802 N N . SER A 1 109 ? 7.002 -74.203 26.273 1.00 6.02 109 SER A N 1
ATOM 803 C CA . SER A 1 109 ? 7.139 -73.619 24.936 1.00 5.95 109 SER A CA 1
ATOM 804 C C . SER A 1 109 ? 5.789 -73.204 24.340 1.00 4.91 109 SER A C 1
ATOM 805 O O . SER A 1 109 ? 5.673 -72.136 23.731 1.00 3.35 109 SER A O 1
ATOM 808 N N . LEU A 1 110 ? 4.776 -74.055 24.498 1.00 5.55 110 LEU A N 1
ATOM 809 C CA . LEU A 1 110 ? 3.415 -73.698 24.099 1.00 3.01 110 LEU A CA 1
ATOM 810 C C . LEU A 1 110 ? 2.948 -72.425 24.813 1.00 4.07 110 LEU A C 1
ATOM 811 O O . LEU A 1 110 ? 2.324 -71.548 24.206 1.00 5.27 110 LEU A O 1
ATOM 816 N N . GLU A 1 111 ? 3.269 -72.313 26.099 1.00 3.65 111 GLU A N 1
ATOM 817 C CA . GLU A 1 111 ? 2.915 -71.101 26.839 1.00 4.06 111 GLU A CA 1
ATOM 818 C C . GLU A 1 111 ? 3.630 -69.868 26.288 1.00 3.78 111 GLU A C 1
ATOM 819 O O . GLU A 1 111 ? 3.034 -68.796 26.184 1.00 5.12 111 GLU A O 1
ATOM 825 N N . ARG A 1 112 ? 4.908 -70.018 25.935 1.00 5.66 112 ARG A N 1
ATOM 826 C CA . ARG A 1 112 ? 5.702 -68.890 25.442 1.00 5.52 112 ARG A CA 1
ATOM 827 C C . ARG A 1 112 ? 5.304 -68.432 24.041 1.00 4.61 112 ARG A C 1
ATOM 828 O O . ARG A 1 112 ? 5.586 -67.303 23.653 1.00 5.10 112 ARG A O 1
ATOM 836 N N . ASN A 1 113 ? 4.633 -69.302 23.295 1.00 4.41 113 ASN A N 1
ATOM 837 C CA . ASN A 1 113 ? 4.336 -69.026 21.895 1.00 4.13 113 ASN A CA 1
ATOM 838 C C . ASN A 1 113 ? 2.856 -69.097 21.525 1.00 4.72 113 ASN A C 1
ATOM 839 O O . ASN A 1 113 ? 2.248 -68.108 21.147 1.00 10.95 113 ASN A O 1
ATOM 844 N N . LEU A 1 114 ? 2.279 -70.277 21.656 1.00 4.21 114 LEU A N 1
ATOM 845 C CA . LEU A 1 114 ? 0.932 -70.529 21.159 1.00 3.67 114 LEU A CA 1
ATOM 846 C C . LEU A 1 114 ? -0.187 -69.941 22.018 1.00 2.87 114 LEU A C 1
ATOM 847 O O . LEU A 1 114 ? -1.108 -69.291 21.504 1.00 4.37 114 LEU A O 1
ATOM 852 N N . ILE A 1 115 ? -0.116 -70.183 23.322 1.00 4.39 115 ILE A N 1
ATOM 853 C CA . ILE A 1 115 ? -1.288 -70.000 24.154 1.00 4.04 115 ILE A CA 1
ATOM 854 C C . ILE A 1 115 ? -1.686 -68.532 24.268 1.00 3.98 115 ILE A C 1
ATOM 855 O O . ILE A 1 115 ? -2.870 -68.237 24.328 1.00 4.61 115 ILE A O 1
ATOM 860 N N . HIS A 1 116 ? -0.722 -67.608 24.222 1.00 3.63 116 HIS A N 1
ATOM 861 C CA . HIS A 1 116 ? -1.094 -66.193 24.263 1.00 4.29 116 HIS A CA 1
ATOM 862 C C . HIS A 1 116 ? -1.710 -65.670 22.960 1.00 7.51 116 HIS A C 1
ATOM 863 O O . HIS A 1 116 ? -2.461 -64.695 22.986 1.00 6.24 116 HIS A O 1
ATOM 870 N N . TYR A 1 117 ? -1.435 -66.317 21.828 1.00 5.19 117 TYR A N 1
ATOM 871 C CA . TYR A 1 117 ? -2.141 -65.935 20.600 1.00 2.41 117 TYR A CA 1
ATOM 872 C C . TYR A 1 117 ? -3.635 -66.211 20.779 1.00 4.26 117 TYR A C 1
ATOM 873 O O . TYR A 1 117 ? -4.466 -65.398 20.378 1.00 2.55 117 TYR A O 1
ATOM 882 N N . TYR A 1 118 ? -3.965 -67.363 21.367 1.00 2.60 118 TYR A N 1
ATOM 883 C CA . TYR A 1 118 ? -5.358 -67.675 21.663 1.00 2.75 118 TYR A CA 1
ATOM 884 C C . TYR A 1 118 ? -5.933 -66.692 22.682 1.00 3.90 118 TYR A C 1
ATOM 885 O O . TYR A 1 118 ? -7.027 -66.153 22.477 1.00 5.71 118 TYR A O 1
ATOM 894 N N . ALA A 1 119 ? -5.214 -66.477 23.786 1.00 3.77 119 ALA A N 1
ATOM 895 C CA . ALA A 1 119 ? -5.689 -65.589 24.848 1.00 6.03 119 ALA A CA 1
ATOM 896 C C . ALA A 1 119 ? -5.993 -64.199 24.313 1.00 5.92 119 ALA A C 1
ATOM 897 O O . ALA A 1 119 ? -7.041 -63.626 24.604 1.00 4.83 119 ALA A O 1
ATOM 899 N N . MET A 1 120 ? -5.073 -63.661 23.524 1.00 5.06 120 MET A N 1
ATOM 900 C CA . MET A 1 120 ? -5.268 -62.341 22.962 1.00 3.87 120 MET A CA 1
ATOM 901 C C . MET A 1 120 ? -6.474 -62.305 22.029 1.00 4.24 120 MET A C 1
ATOM 902 O O . MET A 1 120 ? -7.275 -61.375 22.093 1.00 5.35 120 MET A O 1
ATOM 907 N N . ALA A 1 121 ? -6.626 -63.318 21.175 1.00 4.32 121 ALA A N 1
ATOM 908 C CA . ALA A 1 121 ? -7.792 -63.349 20.299 1.00 3.82 121 ALA A CA 1
ATOM 909 C C . ALA A 1 121 ? -9.072 -63.452 21.123 1.00 4.83 121 ALA A C 1
ATOM 910 O O . ALA A 1 121 ? -10.069 -62.779 20.845 1.00 5.11 121 ALA A O 1
ATOM 912 N N . HIS A 1 122 ? -9.040 -64.303 22.145 1.00 3.67 122 HIS A N 1
ATOM 913 C CA . HIS A 1 122 ? -10.177 -64.462 23.045 1.00 4.48 122 HIS A CA 1
ATOM 914 C C . HIS A 1 122 ? -10.664 -63.122 23.609 1.00 5.99 122 HIS A C 1
ATOM 915 O O . HIS A 1 122 ? -11.867 -62.832 23.589 1.00 6.23 122 HIS A O 1
ATOM 922 N N . TYR A 1 123 ? -9.738 -62.303 24.094 1.00 4.27 123 TYR A N 1
ATOM 923 C CA . TYR A 1 123 ? -10.124 -61.013 24.665 1.00 3.84 123 TYR A CA 1
ATOM 924 C C . TYR A 1 123 ? -10.395 -59.941 23.620 1.00 3.99 123 TYR A C 1
ATOM 925 O O . TYR A 1 123 ? -11.192 -59.031 23.867 1.00 6.05 123 TYR A O 1
ATOM 934 N N . CYS A 1 124 ? -9.761 -60.043 22.455 1.00 3.59 124 CYS A N 1
ATOM 935 C CA . CYS A 1 124 ? -9.893 -58.988 21.447 1.00 4.32 124 CYS A CA 1
ATOM 936 C C . CYS A 1 124 ? -11.110 -59.134 20.544 1.00 6.01 124 CYS A C 1
ATOM 937 O O . CYS A 1 124 ? -11.656 -58.136 20.066 1.00 5.31 124 CYS A O 1
ATOM 940 N N . VAL A 1 125 ? -11.524 -60.372 20.300 1.00 7.16 125 VAL A N 1
ATOM 941 C CA . VAL A 1 125 ? -12.559 -60.631 19.293 1.00 5.68 125 VAL A CA 1
ATOM 942 C C . VAL A 1 125 ? -13.893 -59.883 19.499 1.00 6.67 125 VAL A C 1
ATOM 943 O O . VAL A 1 125 ? -14.451 -59.381 18.528 1.00 6.86 125 VAL A O 1
ATOM 947 N N . PRO A 1 126 ? -14.397 -59.782 20.747 1.00 5.64 126 PRO A N 1
ATOM 948 C CA . PRO A 1 126 ? -15.663 -59.044 20.895 1.00 7.27 126 PRO A CA 1
ATOM 949 C C . PRO A 1 126 ? -15.539 -57.614 20.383 1.00 7.58 126 PRO A C 1
ATOM 950 O O . PRO A 1 126 ? -16.485 -57.080 19.788 1.00 8.00 126 PRO A O 1
ATOM 954 N N . HIS A 1 127 ? -14.364 -57.024 20.565 1.00 6.18 127 HIS A N 1
ATOM 955 C CA . HIS A 1 127 ? -14.139 -55.652 20.135 1.00 4.54 127 HIS A CA 1
ATOM 956 C C . HIS A 1 127 ? -13.896 -55.553 18.639 1.00 6.34 127 HIS A C 1
ATOM 957 O O . HIS A 1 127 ? -14.342 -54.610 17.991 1.00 6.92 127 HIS A O 1
ATOM 964 N N . LEU A 1 128 ? -13.180 -56.527 18.088 1.00 6.55 128 LEU A N 1
ATOM 965 C CA . LEU A 1 128 ? -12.955 -56.567 16.650 1.00 4.83 128 LEU A CA 1
ATOM 966 C C . LEU A 1 128 ? -14.265 -56.735 15.882 1.00 6.83 128 LEU A C 1
ATOM 967 O O . LEU A 1 128 ? -14.419 -56.192 14.788 1.00 7.29 128 LEU A O 1
ATOM 972 N N . LYS A 1 129 ? -15.204 -57.488 16.444 1.00 6.19 129 LYS A N 1
ATOM 973 C CA . LYS A 1 129 ? -16.512 -57.639 15.806 1.00 7.16 129 LYS A CA 1
ATOM 974 C C . LYS A 1 129 ? -17.207 -56.288 15.656 1.00 8.92 129 LYS A C 1
ATOM 975 O O . LYS A 1 129 ? -17.860 -56.012 14.644 1.00 8.97 129 LYS A O 1
ATOM 981 N N . ALA A 1 130 ? -17.061 -55.444 16.669 1.00 7.36 130 ALA A N 1
ATOM 982 C CA . ALA A 1 130 ? -17.725 -54.149 16.684 1.00 9.29 130 ALA A CA 1
ATOM 983 C C . ALA A 1 130 ? -17.214 -53.209 15.595 1.00 9.97 130 ALA A C 1
ATOM 984 O O . ALA A 1 130 ? -17.948 -52.326 15.140 1.00 13.57 130 ALA A O 1
ATOM 986 N N . THR A 1 131 ? -15.962 -53.395 15.184 1.00 6.83 131 THR A N 1
ATOM 987 C CA . THR A 1 131 ? -15.352 -52.521 14.182 1.00 8.47 131 THR A CA 1
ATOM 988 C C . THR A 1 131 ? -15.094 -53.222 12.848 1.00 9.66 131 THR A C 1
ATOM 989 O O . THR A 1 131 ? -14.535 -52.615 11.932 1.00 9.00 131 THR A O 1
ATOM 993 N N . ARG A 1 132 ? -15.496 -54.488 12.741 1.00 7.45 132 ARG A N 1
ATOM 994 C CA . ARG A 1 132 ? -15.189 -55.302 11.566 1.00 8.64 132 ARG A CA 1
ATOM 995 C C . ARG A 1 132 ? -13.689 -55.233 11.294 1.00 9.12 132 ARG A C 1
ATOM 996 O O . ARG A 1 132 ? -13.240 -54.987 10.166 1.00 8.21 132 ARG A O 1
ATOM 1004 N N . GLY A 1 133 ? -12.923 -55.439 12.363 1.00 7.54 133 GLY A N 1
ATOM 1005 C CA . GLY A 1 133 ? -11.480 -55.324 12.315 1.00 4.79 133 GLY A CA 1
ATOM 1006 C C . GLY A 1 133 ? -10.793 -56.558 11.784 1.00 4.86 133 GLY A C 1
ATOM 1007 O O . GLY A 1 133 ? -11.401 -57.382 11.102 1.00 8.52 133 GLY A O 1
ATOM 1008 N N . ALA A 1 134 ? -9.508 -56.686 12.088 1.00 4.45 134 ALA A N 1
ATOM 1009 C CA . ALA A 1 134 ? -8.720 -57.753 11.494 1.00 3.90 134 ALA A CA 1
ATOM 1010 C C . ALA A 1 134 ? -7.658 -58.275 12.442 1.00 5.60 134 ALA A C 1
ATOM 1011 O O . ALA A 1 134 ? -7.222 -57.573 13.358 1.00 3.76 134 ALA A O 1
ATOM 1013 N N . ILE A 1 135 ? -7.252 -59.517 12.209 1.00 4.04 135 ILE A N 1
ATOM 1014 C CA . ILE A 1 135 ? -6.193 -60.148 12.984 1.00 2.71 135 ILE A CA 1
ATOM 1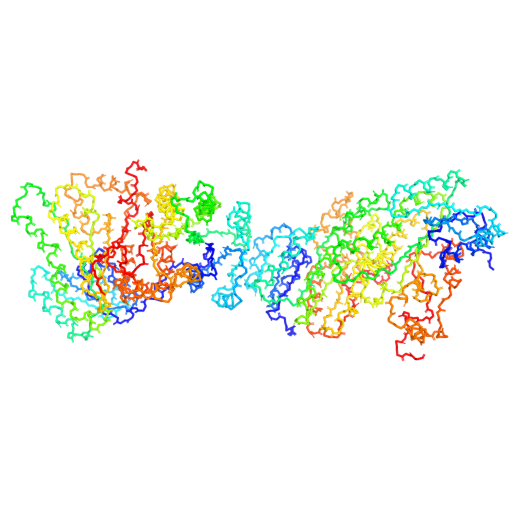015 C C . ILE A 1 135 ? -5.105 -60.577 12.026 1.00 3.15 135 ILE A C 1
ATOM 1016 O O . ILE A 1 135 ? -5.396 -61.097 10.946 1.00 4.07 135 ILE A O 1
ATOM 1021 N N . VAL A 1 136 ? -3.850 -60.356 12.408 1.00 3.65 136 VAL A N 1
ATOM 1022 C CA . VAL A 1 136 ? -2.722 -60.984 11.721 1.00 3.55 136 VAL A CA 1
ATOM 1023 C C . VAL A 1 136 ? -1.919 -61.777 12.745 1.00 2.74 136 VAL A C 1
ATOM 1024 O O . VAL A 1 136 ? -1.567 -61.252 13.804 1.00 4.61 136 VAL A O 1
ATOM 1028 N N . ASN A 1 137 ? -1.655 -63.044 12.436 1.00 2.47 137 ASN A N 1
ATOM 1029 C CA . ASN A 1 137 ? -0.817 -63.898 13.274 1.00 2.47 137 ASN A CA 1
ATOM 1030 C C . ASN A 1 137 ? 0.545 -64.065 12.634 1.00 3.13 137 ASN A C 1
ATOM 1031 O O . ASN A 1 137 ? 0.632 -64.418 11.471 1.00 3.47 137 ASN A O 1
ATOM 1036 N N . ILE A 1 138 ? 1.614 -63.835 13.386 1.00 2.54 138 ILE A N 1
ATOM 1037 C CA . ILE A 1 138 ? 2.947 -64.048 12.836 1.00 2.20 138 ILE A CA 1
ATOM 1038 C C . ILE A 1 138 ? 3.401 -65.458 13.185 1.00 2.84 138 ILE A C 1
ATOM 1039 O O . ILE A 1 138 ? 3.574 -65.800 14.372 1.00 3.52 138 ILE A O 1
ATOM 1044 N N . SER A 1 139 ? 3.564 -66.294 12.162 1.00 2.36 139 SER A N 1
ATOM 1045 C CA . SER A 1 139 ? 3.977 -67.683 12.377 1.00 2.85 139 SER A CA 1
ATOM 1046 C C . SER A 1 139 ? 5.455 -67.830 12.034 1.00 2.47 139 SER A C 1
ATOM 1047 O O . SER A 1 139 ? 6.234 -66.912 12.275 1.00 5.30 139 SER A O 1
ATOM 1050 N N . SER A 1 140 ? 5.848 -68.972 11.474 1.00 2.62 140 SER A N 1
ATOM 1051 C CA . SER A 1 140 ? 7.245 -69.192 11.088 1.00 1.87 140 SER A CA 1
ATOM 1052 C C . SER A 1 140 ? 7.302 -70.292 10.051 1.00 1.90 140 SER A C 1
ATOM 1053 O O . SER A 1 140 ? 6.497 -71.214 10.090 1.00 3.51 140 SER A O 1
ATOM 1056 N N . LYS A 1 141 ? 8.271 -70.218 9.141 1.00 3.82 141 LYS A N 1
ATOM 1057 C CA . LYS A 1 141 ? 8.365 -71.256 8.123 1.00 4.16 141 LYS A CA 1
ATOM 1058 C C . LYS A 1 141 ? 8.588 -72.631 8.735 1.00 4.85 141 LYS A C 1
ATOM 1059 O O . LYS A 1 141 ? 8.245 -73.633 8.123 1.00 4.10 141 LYS A O 1
ATOM 1065 N N . THR A 1 142 ? 9.106 -72.677 9.960 1.00 4.80 142 THR A N 1
ATOM 1066 C CA . THR A 1 142 ? 9.338 -73.963 10.624 1.00 5.17 142 THR A CA 1
ATOM 1067 C C . THR A 1 142 ? 8.033 -74.745 10.826 1.00 3.73 142 THR A C 1
ATOM 1068 O O . THR A 1 142 ? 8.072 -75.966 10.990 1.00 4.03 142 THR A O 1
ATOM 1072 N N . ALA A 1 143 ? 6.888 -74.056 10.794 1.00 4.45 143 ALA A N 1
ATOM 1073 C CA . ALA A 1 143 ? 5.589 -74.722 10.871 1.00 4.52 143 ALA A CA 1
ATOM 1074 C C . ALA A 1 143 ? 5.419 -75.702 9.719 1.00 5.09 143 ALA A C 1
ATOM 1075 O O . ALA A 1 143 ? 4.755 -76.725 9.859 1.00 6.50 143 ALA A O 1
ATOM 1077 N N . VAL A 1 144 ? 6.008 -75.379 8.573 1.00 3.18 144 VAL A N 1
ATOM 1078 C CA . VAL A 1 144 ? 5.884 -76.258 7.418 1.00 5.06 144 VAL A CA 1
ATOM 1079 C C . VAL A 1 144 ? 7.189 -76.932 6.998 1.00 5.28 144 VAL A C 1
ATOM 1080 O O . VAL A 1 144 ? 7.147 -77.953 6.329 1.00 6.05 144 VAL A O 1
ATOM 1084 N N . THR A 1 145 ? 8.340 -76.390 7.394 1.00 3.97 145 THR A N 1
ATOM 1085 C CA . THR A 1 145 ? 9.619 -76.974 6.977 1.00 3.37 145 THR A CA 1
ATOM 1086 C C . THR A 1 145 ? 10.286 -77.837 8.040 1.00 2.49 145 THR A C 1
ATOM 1087 O O . THR A 1 145 ? 11.183 -78.627 7.736 1.00 3.82 145 THR A O 1
ATOM 1091 N N . GLY A 1 146 ? 9.892 -77.656 9.295 1.00 3.49 146 GLY A N 1
ATOM 1092 C CA . GLY A 1 146 ? 10.661 -78.220 10.396 1.00 3.52 146 GLY A CA 1
ATOM 1093 C C . GLY A 1 146 ? 11.998 -77.498 10.551 1.00 6.35 146 GLY A C 1
ATOM 1094 O O . GLY A 1 146 ? 12.332 -76.576 9.777 1.00 4.58 146 GLY A O 1
ATOM 1095 N N . GLN A 1 147 ? 12.769 -77.900 11.556 1.00 3.92 147 GLN A N 1
ATOM 1096 C CA . GLN A 1 147 ? 14.112 -77.341 11.766 1.00 2.81 147 GLN A CA 1
ATOM 1097 C C . GLN A 1 147 ? 15.020 -78.305 12.513 1.00 3.93 147 GLN A C 1
ATOM 1098 O O . GLN A 1 147 ? 16.222 -78.355 12.252 1.00 5.45 147 GLN A O 1
ATOM 1104 N N . GLY A 1 148 ? 14.442 -79.049 13.455 1.00 5.17 148 GLY A N 1
ATOM 1105 C CA . GLY A 1 148 ? 15.213 -79.904 14.346 1.00 4.61 148 GLY A CA 1
ATOM 1106 C C . GLY A 1 148 ? 15.389 -79.243 15.710 1.00 6.63 148 GLY A C 1
ATOM 1107 O O . GLY A 1 148 ? 15.614 -78.026 15.803 1.00 6.28 148 GLY A O 1
ATOM 1108 N N . ASN A 1 149 ? 15.254 -80.044 16.765 1.00 5.10 149 ASN A N 1
ATOM 1109 C CA . ASN A 1 149 ? 15.469 -79.620 18.150 1.00 5.86 149 ASN A CA 1
ATOM 1110 C C . ASN A 1 149 ? 14.527 -78.507 18.586 1.00 7.15 149 ASN A C 1
ATOM 1111 O O . ASN A 1 149 ? 14.864 -77.723 19.472 1.00 6.90 149 ASN A O 1
ATOM 1116 N N . THR A 1 150 ? 13.349 -78.427 17.974 1.00 3.85 150 THR A N 1
ATOM 1117 C CA . THR A 1 150 ? 12.448 -77.330 18.317 1.00 3.96 150 THR A CA 1
ATOM 1118 C C . THR A 1 150 ? 10.958 -77.691 18.158 1.00 4.96 150 THR A C 1
ATOM 1119 O O . THR A 1 150 ? 10.157 -76.917 17.631 1.00 6.08 150 THR A O 1
ATOM 1123 N N . SER A 1 151 ? 10.607 -78.873 18.667 1.00 5.39 151 SER A N 1
ATOM 1124 C CA . SER A 1 151 ? 9.219 -79.340 18.730 1.00 3.85 151 SER A CA 1
ATOM 1125 C C . SER A 1 151 ? 8.255 -78.325 19.339 1.00 2.94 151 SER A C 1
ATOM 1126 O O . SER A 1 151 ? 7.151 -78.119 18.821 1.00 4.84 151 SER A O 1
ATOM 1129 N N . GLY A 1 152 ? 8.646 -77.709 20.454 1.00 3.95 152 GLY A N 1
ATOM 1130 C CA . GLY A 1 152 ? 7.759 -76.770 21.129 1.00 4.29 152 GLY A CA 1
ATOM 1131 C C . GLY A 1 152 ? 7.346 -75.601 20.247 1.00 3.25 152 GLY A C 1
ATOM 1132 O O . GLY A 1 152 ? 6.163 -75.291 20.095 1.00 4.76 152 GLY A O 1
ATOM 1133 N N . TYR A 1 153 ? 8.333 -74.964 19.646 1.00 2.99 153 TYR A N 1
ATOM 1134 C CA . TYR A 1 153 ? 8.111 -73.817 18.784 1.00 4.76 153 TYR A CA 1
ATOM 1135 C C . TYR A 1 153 ? 7.391 -74.214 17.501 1.00 3.35 153 TYR A C 1
ATOM 1136 O O . TYR A 1 153 ? 6.419 -73.569 17.099 1.00 4.55 153 TYR A O 1
ATOM 1145 N N A CYS A 1 154 ? 7.866 -75.278 16.849 0.50 3.44 154 CYS A N 1
ATOM 1146 N N B CYS A 1 154 ? 7.864 -75.284 16.881 0.50 3.56 154 CYS A N 1
ATOM 1147 C CA A CYS A 1 154 ? 7.231 -75.774 15.623 0.50 3.82 154 CYS A CA 1
ATOM 1148 C CA B CYS A 1 154 ? 7.261 -75.763 15.656 0.50 4.07 154 CYS A CA 1
ATOM 1149 C C A CYS A 1 154 ? 5.753 -76.072 15.837 0.50 2.55 154 CYS A C 1
ATOM 1150 C C B CYS A 1 154 ? 5.774 -76.085 15.834 0.50 2.71 154 CYS A C 1
ATOM 1151 O O A CYS A 1 154 ? 4.907 -75.654 15.041 0.50 3.71 154 CYS A O 1
ATOM 1152 O O B CYS A 1 154 ? 4.943 -75.688 15.013 0.50 4.33 154 CYS A O 1
ATOM 1157 N N . ALA A 1 155 ? 5.449 -76.796 16.912 1.00 2.40 155 ALA A N 1
ATOM 1158 C CA . ALA A 1 155 ? 4.060 -77.111 17.246 1.00 2.91 155 ALA A CA 1
ATOM 1159 C C . ALA A 1 155 ? 3.260 -75.823 17.390 1.00 4.03 155 ALA A C 1
ATOM 1160 O O . ALA A 1 155 ? 2.151 -75.694 16.845 1.00 3.02 155 ALA A O 1
ATOM 1162 N N . SER A 1 156 ? 3.816 -74.869 18.131 1.00 3.18 156 SER A N 1
ATOM 1163 C CA . SER A 1 156 ? 3.149 -73.588 18.345 1.00 2.24 156 SER A CA 1
ATOM 1164 C C . SER A 1 156 ? 2.903 -72.873 17.030 1.00 2.09 156 SER A C 1
ATOM 1165 O O . SER A 1 156 ? 1.805 -72.377 16.787 1.00 3.09 156 SER A O 1
ATOM 1168 N N . LYS A 1 157 ? 3.938 -72.799 16.196 1.00 2.95 157 LYS A N 1
ATOM 1169 C CA . LYS A 1 157 ? 3.839 -72.083 14.930 1.00 2.41 157 LYS A CA 1
ATOM 1170 C C . LYS A 1 157 ? 2.842 -72.741 13.973 1.00 1.92 157 LYS A C 1
ATOM 1171 O O . LYS A 1 157 ? 2.116 -72.036 13.255 1.00 3.20 157 LYS A O 1
ATOM 1177 N N . GLY A 1 158 ? 2.764 -74.075 13.986 1.00 2.05 158 GLY A N 1
ATOM 1178 C CA . GLY A 1 158 ? 1.798 -74.777 13.156 1.00 3.61 158 GLY A CA 1
ATOM 1179 C C . GLY A 1 158 ? 0.385 -74.580 13.666 1.00 2.34 158 GLY A C 1
ATOM 1180 O O . GLY A 1 158 ? -0.564 -74.420 12.879 1.00 2.82 158 GLY A O 1
ATOM 1181 N N . ALA A 1 159 ? 0.231 -74.592 14.990 1.00 3.70 159 ALA A N 1
ATOM 1182 C CA . ALA A 1 159 ? -1.070 -74.328 15.600 1.00 2.19 159 ALA A CA 1
ATOM 1183 C C . ALA A 1 159 ? -1.575 -72.929 15.229 1.00 2.11 159 ALA A C 1
ATOM 1184 O O . ALA A 1 159 ? -2.779 -72.732 15.015 1.00 2.77 159 ALA A O 1
ATOM 1186 N N . GLN A 1 160 ? -0.657 -71.962 15.167 1.00 3.57 160 GLN A N 1
ATOM 1187 C CA . GLN A 1 160 ? -0.996 -70.594 14.791 1.00 2.21 160 GLN A CA 1
ATOM 1188 C C . GLN A 1 160 ? -1.539 -70.507 13.355 1.00 3.22 160 GLN A C 1
ATOM 1189 O O . GLN A 1 160 ? -2.440 -69.709 13.077 1.00 3.29 160 GLN A O 1
ATOM 1195 N N . LEU A 1 161 ? -1.003 -71.327 12.456 1.00 3.63 161 LEU A N 1
ATOM 1196 C CA . LEU A 1 161 ? -1.511 -71.391 11.094 1.00 3.15 161 LEU A CA 1
ATOM 1197 C C . LEU A 1 161 ? -2.901 -72.012 11.077 1.00 5.45 161 LEU A C 1
ATOM 1198 O O . LEU A 1 161 ? -3.795 -71.526 10.379 1.00 3.31 161 LEU A O 1
ATOM 1203 N N . ALA A 1 162 ? -3.094 -73.086 11.844 1.00 2.16 162 ALA A N 1
ATOM 1204 C CA . ALA A 1 162 ? -4.405 -73.720 11.908 1.00 3.14 162 ALA A CA 1
ATOM 1205 C C . ALA A 1 162 ? -5.437 -72.755 12.499 1.00 4.81 162 ALA A C 1
ATOM 1206 O O . ALA A 1 162 ? -6.553 -72.634 11.979 1.00 3.81 162 ALA A O 1
ATOM 1208 N N . LEU A 1 163 ? -5.053 -72.050 13.562 1.00 3.94 163 LEU A N 1
ATOM 1209 C CA . LEU A 1 163 ? -5.939 -71.062 14.186 1.00 2.36 163 LEU A CA 1
ATOM 1210 C C . LEU A 1 163 ? -6.327 -69.923 13.243 1.00 2.75 163 LEU A C 1
ATOM 1211 O O . LEU A 1 163 ? -7.434 -69.375 13.341 1.00 4.06 163 LEU A O 1
ATOM 1216 N N . THR A 1 164 ? -5.424 -69.565 12.338 1.00 3.36 164 THR A N 1
ATOM 1217 C CA . THR A 1 164 ? -5.717 -68.560 11.314 1.00 3.63 164 THR A CA 1
ATOM 1218 C C . THR A 1 164 ? -6.885 -69.011 10.430 1.00 3.12 164 THR A C 1
ATOM 1219 O O . THR A 1 164 ? -7.810 -68.228 10.165 1.00 3.15 164 THR A O 1
ATOM 1223 N N . ARG A 1 165 ? -6.869 -70.275 10.000 1.00 2.49 165 ARG A N 1
ATOM 1224 C CA . ARG A 1 165 ? -7.966 -70.812 9.198 1.00 4.98 165 ARG A CA 1
ATOM 1225 C C . ARG A 1 165 ? -9.239 -70.918 10.037 1.00 2.82 165 ARG A C 1
ATOM 1226 O O . ARG A 1 165 ? -10.335 -70.543 9.596 1.00 3.69 165 ARG A O 1
ATOM 1234 N N . GLU A 1 166 ? -9.094 -71.411 11.264 1.00 3.22 166 GLU A N 1
ATOM 1235 C CA . GLU A 1 166 ? -10.243 -71.587 12.146 1.00 2.99 166 GLU A CA 1
ATOM 1236 C C . GLU A 1 166 ? -10.928 -70.264 12.505 1.00 4.11 166 GLU A C 1
ATOM 1237 O O . GLU A 1 166 ? -12.153 -70.160 12.458 1.00 3.47 166 GLU A O 1
ATOM 1243 N N . TRP A 1 167 ? -10.147 -69.257 12.875 1.00 3.85 167 TRP A N 1
ATOM 1244 C CA . TRP A 1 167 ? -10.734 -67.971 13.233 1.00 2.96 167 TRP A CA 1
ATOM 1245 C C . TRP A 1 167 ? -11.324 -67.269 12.013 1.00 3.50 167 TRP A C 1
ATOM 1246 O O . TRP A 1 167 ? -12.336 -66.588 12.122 1.00 3.27 167 TRP A O 1
ATOM 1257 N N . ALA A 1 168 ? -10.710 -67.448 10.847 1.00 3.92 168 ALA A N 1
ATOM 1258 C CA . ALA A 1 168 ? -11.305 -66.928 9.614 1.00 3.53 168 ALA A CA 1
ATOM 1259 C C . ALA A 1 168 ? -12.700 -67.504 9.382 1.00 3.44 168 ALA A C 1
ATOM 1260 O O . ALA A 1 168 ? -13.633 -66.784 9.036 1.00 3.70 168 ALA A O 1
ATOM 1262 N N . VAL A 1 169 ? -12.839 -68.808 9.592 1.00 3.44 169 VAL A N 1
ATOM 1263 C CA . VAL A 1 169 ? -14.141 -69.445 9.531 1.00 4.01 169 VAL A CA 1
ATOM 1264 C C . VAL A 1 169 ? -15.077 -68.880 10.596 1.00 4.84 169 VAL A C 1
ATOM 1265 O O . VAL A 1 169 ? -16.183 -68.429 10.290 1.00 4.65 169 VAL A O 1
ATOM 1269 N N . ALA A 1 170 ? -14.624 -68.889 11.846 1.00 3.74 170 ALA A N 1
ATOM 1270 C CA . ALA A 1 170 ? -15.488 -68.512 12.966 1.00 4.72 170 ALA A CA 1
ATOM 1271 C C . ALA A 1 170 ? -16.026 -67.081 12.882 1.00 5.90 170 ALA A C 1
ATOM 1272 O O . ALA A 1 170 ? -17.145 -66.807 13.321 1.00 7.12 170 ALA A O 1
ATOM 1274 N N . LEU A 1 171 ? -15.242 -66.185 12.295 1.00 5.32 171 LEU A N 1
ATOM 1275 C CA . LEU A 1 171 ? -15.542 -64.757 12.333 1.00 5.23 171 LEU A CA 1
ATOM 1276 C C . LEU A 1 171 ? -16.015 -64.198 10.996 1.00 6.41 171 LEU A C 1
ATOM 1277 O O . LEU A 1 171 ? -16.241 -62.991 10.872 1.00 7.46 171 LEU A O 1
ATOM 1282 N N . ARG A 1 172 ? -16.192 -65.066 10.008 1.00 6.11 172 ARG A N 1
ATOM 1283 C CA . ARG A 1 172 ? -16.515 -64.622 8.656 1.00 6.57 172 ARG A CA 1
ATOM 1284 C C . ARG A 1 172 ? -17.795 -63.774 8.598 1.00 9.59 172 ARG A C 1
ATOM 1285 O O . ARG A 1 172 ? -17.855 -62.781 7.866 1.00 12.92 172 ARG A O 1
ATOM 1293 N N . GLU A 1 173 ? -18.811 -64.136 9.374 1.00 10.24 173 GLU A N 1
ATOM 1294 C CA . GLU A 1 173 ? -20.087 -63.445 9.245 1.00 9.49 173 GLU A CA 1
ATOM 1295 C C . GLU A 1 173 ? -20.054 -62.086 9.931 1.00 11.09 173 GLU A C 1
ATOM 1296 O O . GLU A 1 173 ? -20.943 -61.257 9.733 1.00 14.87 173 GLU A O 1
ATOM 1302 N N . HIS A 1 174 ? -19.013 -61.862 10.727 1.00 8.53 174 HIS A N 1
ATOM 1303 C CA . HIS A 1 174 ? -18.824 -60.588 11.399 1.00 6.75 174 HIS A CA 1
ATOM 1304 C C . HIS A 1 174 ? -17.923 -59.660 10.599 1.00 9.70 174 HIS A C 1
ATOM 1305 O O . HIS A 1 174 ? -17.640 -58.540 11.024 1.00 10.89 174 HIS A O 1
ATOM 1312 N N . GLY A 1 175 ? -17.472 -60.127 9.438 1.00 8.69 175 GLY A N 1
ATOM 1313 C CA . GLY A 1 175 ? -16.570 -59.357 8.602 1.00 10.37 175 GLY A CA 1
ATOM 1314 C C . GLY A 1 175 ? -15.171 -59.145 9.172 1.00 10.13 175 GLY A C 1
ATOM 1315 O O . GLY A 1 175 ? -14.454 -58.231 8.749 1.00 12.09 175 GLY A O 1
ATOM 1316 N N . VAL A 1 176 ? -14.775 -59.980 10.132 1.00 5.82 176 VAL A N 1
ATOM 1317 C CA . VAL A 1 176 ? -13.429 -59.898 10.697 1.00 6.06 176 VAL A CA 1
ATOM 1318 C C . VAL A 1 176 ? -12.521 -60.846 9.941 1.00 6.39 176 VAL A C 1
ATOM 1319 O O . VAL A 1 176 ? -12.777 -62.054 9.912 1.00 8.20 176 VAL A O 1
ATOM 1323 N N . ARG A 1 177 ? -11.482 -60.299 9.307 1.00 3.96 177 ARG A N 1
ATOM 1324 C CA . ARG A 1 177 ? -10.554 -61.091 8.502 1.00 4.96 177 ARG A CA 1
ATOM 1325 C C . ARG A 1 177 ? -9.400 -61.553 9.386 1.00 2.85 177 ARG A C 1
ATOM 1326 O O . ARG A 1 177 ? -8.988 -60.837 10.305 1.00 5.20 177 ARG A O 1
ATOM 1334 N N . VAL A 1 178 ? -8.897 -62.758 9.134 1.00 2.75 178 VAL A N 1
ATOM 1335 C CA . VAL A 1 178 ? -7.805 -63.312 9.930 1.00 3.00 178 VAL A CA 1
ATOM 1336 C C . VAL A 1 178 ? -6.774 -63.918 8.991 1.00 2.50 178 VAL A C 1
ATOM 1337 O O . VAL A 1 178 ? -7.093 -64.825 8.225 1.00 2.60 178 VAL A O 1
ATOM 1341 N N . ASN A 1 179 ? -5.547 -63.421 9.035 1.00 2.90 179 ASN A N 1
ATOM 1342 C CA . ASN A 1 179 ? -4.504 -63.928 8.148 1.00 2.33 179 ASN A CA 1
ATOM 1343 C C . ASN A 1 179 ? -3.204 -64.128 8.896 1.00 2.98 179 ASN A C 1
ATOM 1344 O O . ASN A 1 179 ? -3.072 -63.698 10.040 1.00 2.98 179 ASN A O 1
ATOM 1349 N N . ALA A 1 180 ? -2.260 -64.824 8.266 1.00 4.02 180 ALA A N 1
ATOM 1350 C CA . ALA A 1 180 ? -0.959 -65.073 8.880 1.00 2.57 180 ALA A CA 1
ATOM 1351 C C . ALA A 1 180 ? 0.161 -64.629 7.952 1.00 3.72 180 ALA A C 1
ATOM 1352 O O . ALA A 1 180 ? 0.007 -64.630 6.716 1.00 4.52 180 ALA A O 1
ATOM 1354 N N . VAL A 1 181 ? 1.284 -64.243 8.549 1.00 4.71 181 VAL A N 1
ATOM 1355 C CA . VAL A 1 181 ? 2.513 -64.007 7.802 1.00 2.19 181 VAL A CA 1
ATOM 1356 C C . VAL A 1 181 ? 3.557 -65.009 8.283 1.00 2.23 181 VAL A C 1
ATOM 1357 O O . VAL A 1 181 ? 3.701 -65.244 9.491 1.00 3.26 181 VAL A O 1
ATOM 1361 N N . ILE A 1 182 ? 4.240 -65.620 7.322 1.00 2.48 182 ILE A N 1
ATOM 1362 C CA . ILE A 1 182 ? 5.238 -66.641 7.586 1.00 2.82 182 ILE A CA 1
ATOM 1363 C C . ILE A 1 182 ? 6.604 -66.145 7.135 1.00 4.50 182 ILE A C 1
ATOM 1364 O O . ILE A 1 182 ? 6.911 -66.142 5.939 1.00 3.72 182 ILE A O 1
ATOM 1369 N N . PRO A 1 183 ? 7.413 -65.670 8.087 1.00 2.51 183 PRO A N 1
ATOM 1370 C CA . PRO A 1 183 ? 8.807 -65.334 7.792 1.00 2.66 183 PRO A CA 1
ATOM 1371 C C . PRO A 1 183 ? 9.679 -66.591 7.844 1.00 5.35 183 PRO A C 1
ATOM 1372 O O . PRO A 1 183 ? 9.280 -67.618 8.424 1.00 5.03 183 PRO A O 1
ATOM 1376 N N . ALA A 1 184 ? 10.866 -66.521 7.249 1.00 4.17 184 ALA A N 1
ATOM 1377 C CA . ALA A 1 184 ? 11.831 -67.600 7.380 1.00 3.17 184 ALA A CA 1
ATOM 1378 C C . ALA A 1 184 ? 13.024 -67.085 8.175 1.00 3.36 184 ALA A C 1
ATOM 1379 O O . ALA A 1 184 ? 13.189 -67.442 9.347 1.00 5.12 184 ALA A O 1
ATOM 1381 N N . GLU A 1 185 ? 13.845 -66.237 7.562 1.00 4.81 185 GLU A N 1
ATOM 1382 C CA . GLU A 1 185 ? 15.019 -65.696 8.251 1.00 4.70 185 GLU A CA 1
ATOM 1383 C C . GLU A 1 185 ? 14.964 -64.169 8.260 1.00 3.74 185 GLU A C 1
ATOM 1384 O O . GLU A 1 185 ? 15.005 -63.535 7.210 1.00 4.86 185 GLU A O 1
ATOM 1390 N N . VAL A 1 186 ? 14.865 -63.578 9.449 1.00 3.84 186 VAL A N 1
ATOM 1391 C CA . VAL A 1 186 ? 14.774 -62.125 9.592 1.00 4.01 186 VAL A CA 1
ATOM 1392 C C . VAL A 1 186 ? 15.737 -61.685 10.675 1.00 7.13 186 VAL A C 1
ATOM 1393 O O . VAL A 1 186 ? 15.679 -62.202 11.793 1.00 4.35 186 VAL A O 1
ATOM 1397 N N . MET A 1 187 ? 16.622 -60.734 10.378 1.00 5.23 187 MET A N 1
ATOM 1398 C CA . MET A 1 187 ? 17.582 -60.329 11.411 1.00 6.53 187 MET A CA 1
ATOM 1399 C C . MET A 1 187 ? 16.890 -59.439 12.440 1.00 7.86 187 MET A C 1
ATOM 1400 O O . MET A 1 187 ? 16.409 -58.353 12.116 1.00 8.32 187 MET A O 1
ATOM 1405 N N . THR A 1 188 ? 16.808 -59.951 13.664 1.00 5.76 188 THR A N 1
ATOM 1406 C CA . THR A 1 188 ? 16.149 -59.308 14.798 1.00 5.07 188 THR A CA 1
ATOM 1407 C C . THR A 1 188 ? 16.938 -59.650 16.062 1.00 9.03 188 THR A C 1
ATOM 1408 O O . THR A 1 188 ? 17.832 -60.512 16.015 1.00 5.67 188 THR A O 1
ATOM 1412 N N . PRO A 1 189 ? 16.615 -59.005 17.204 1.00 6.38 189 PRO A N 1
ATOM 1413 C CA . PRO A 1 189 ? 17.284 -59.410 18.449 1.00 6.07 189 PRO A CA 1
ATOM 1414 C C . PRO A 1 189 ? 17.080 -60.884 18.763 1.00 6.58 189 PRO A C 1
ATOM 1415 O O . PRO A 1 189 ? 17.998 -61.515 19.285 1.00 8.14 189 PRO A O 1
ATOM 1419 N N . LEU A 1 190 ? 15.912 -61.430 18.431 1.00 5.58 190 LEU A N 1
ATOM 1420 C CA . LEU A 1 190 ? 15.683 -62.864 18.612 1.00 5.52 190 LEU A CA 1
ATOM 1421 C C . LEU A 1 190 ? 16.661 -63.680 17.779 1.00 7.12 190 LEU A C 1
ATOM 1422 O O . LEU A 1 190 ? 17.244 -64.646 18.273 1.00 6.25 190 LEU A O 1
ATOM 1427 N N . TYR A 1 191 ? 16.830 -63.314 16.509 1.00 5.40 191 TYR A N 1
ATOM 1428 C CA . TYR A 1 191 ? 17.754 -64.067 15.669 1.00 5.49 191 TYR A CA 1
ATOM 1429 C C . TYR A 1 191 ? 19.186 -63.972 16.197 1.00 6.02 191 TYR A C 1
ATOM 1430 O O . TYR A 1 191 ? 19.919 -64.963 16.206 1.00 7.45 191 TYR A O 1
ATOM 1439 N N . ARG A 1 192 ? 19.583 -62.784 16.653 1.00 6.24 192 ARG A N 1
ATOM 1440 C CA . ARG A 1 192 ? 20.915 -62.595 17.221 1.00 10.12 192 ARG A CA 1
ATOM 1441 C C . ARG A 1 192 ? 21.151 -63.536 18.395 1.00 9.35 192 ARG A C 1
ATOM 1442 O O . ARG A 1 192 ? 22.203 -64.157 18.512 1.00 8.52 192 ARG A O 1
ATOM 1450 N N . ASN A 1 193 ? 20.163 -63.640 19.268 1.00 6.97 193 ASN A N 1
ATOM 1451 C CA . ASN A 1 193 ? 20.316 -64.493 20.436 1.00 7.98 193 ASN A CA 1
ATOM 1452 C C . ASN A 1 193 ? 20.260 -65.972 20.086 1.00 9.05 193 ASN A C 1
ATOM 1453 O O . ASN A 1 193 ? 20.982 -66.782 20.673 1.00 9.82 193 ASN A O 1
ATOM 1458 N N . TRP A 1 194 ? 19.414 -66.321 19.119 1.00 7.40 194 TRP A N 1
ATOM 1459 C CA . TRP A 1 194 ? 19.326 -67.702 18.666 1.00 7.46 194 TRP A CA 1
ATOM 1460 C C . TRP A 1 194 ? 20.631 -68.166 18.008 1.00 8.62 194 TRP A C 1
ATOM 1461 O O . TRP A 1 194 ? 21.148 -69.244 18.327 1.00 10.30 194 TRP A O 1
ATOM 1472 N N . ILE A 1 195 ? 21.177 -67.360 17.100 1.00 6.92 195 ILE A N 1
ATOM 1473 C CA . ILE A 1 195 ? 22.394 -67.768 16.396 1.00 8.62 195 ILE A CA 1
ATOM 1474 C C . ILE A 1 195 ? 23.574 -67.872 17.365 1.00 10.76 195 ILE A C 1
ATOM 1475 O O . ILE A 1 195 ? 24.499 -68.662 17.160 1.00 8.99 195 ILE A O 1
ATOM 1480 N N . ALA A 1 196 ? 23.517 -67.103 18.447 1.00 9.97 196 ALA A N 1
ATOM 1481 C CA . ALA A 1 196 ? 24.580 -67.104 19.431 1.00 8.92 196 ALA A CA 1
ATOM 1482 C C . ALA A 1 196 ? 24.666 -68.418 20.220 1.00 8.98 196 ALA A C 1
ATOM 1483 O O . ALA A 1 196 ? 25.635 -68.638 20.933 1.00 10.94 196 ALA A O 1
ATOM 1485 N N . THR A 1 197 ? 23.660 -69.280 20.087 1.00 9.52 197 THR A N 1
ATOM 1486 C CA . THR A 1 197 ? 23.681 -70.572 20.767 1.00 13.86 197 THR A CA 1
ATOM 1487 C C . THR A 1 197 ? 24.532 -71.608 20.030 1.00 15.45 197 THR A C 1
ATOM 1488 O O . THR A 1 197 ? 24.803 -72.684 20.570 1.00 18.34 197 THR A O 1
ATOM 1492 N N . PHE A 1 198 ? 24.943 -71.284 18.803 1.00 12.61 198 PHE A N 1
ATOM 1493 C CA . PHE A 1 198 ? 25.771 -72.186 17.995 1.00 12.74 198 PHE A CA 1
ATOM 1494 C C . PHE A 1 198 ? 27.266 -72.026 18.266 1.00 14.67 198 PHE A C 1
ATOM 1495 O O . PHE A 1 198 ? 27.719 -70.980 18.747 1.00 14.87 198 PHE A O 1
ATOM 1503 N N . GLU A 1 199 ? 28.021 -73.069 17.926 1.00 14.63 199 GLU A N 1
ATOM 1504 C CA . GLU A 1 199 ? 29.470 -73.109 18.104 1.00 24.18 199 GLU A CA 1
ATOM 1505 C C . GLU A 1 199 ? 30.182 -71.955 17.399 1.00 24.61 199 GLU A C 1
ATOM 1506 O O . GLU A 1 199 ? 31.130 -71.370 17.932 1.00 24.81 199 GLU A O 1
ATOM 1512 N N . ASP A 1 200 ? 29.725 -71.638 16.192 1.00 21.60 200 ASP A N 1
ATOM 1513 C CA . ASP A 1 200 ? 30.391 -70.652 15.350 1.00 21.22 200 ASP A CA 1
ATOM 1514 C C . ASP A 1 200 ? 29.335 -69.766 14.703 1.00 17.08 200 ASP A C 1
ATOM 1515 O O . ASP A 1 200 ? 28.974 -69.978 13.548 1.00 19.26 200 ASP A O 1
ATOM 1520 N N . PRO A 1 201 ? 28.835 -68.762 15.443 1.00 14.81 201 PRO A N 1
ATOM 1521 C CA . PRO A 1 201 ? 27.675 -67.985 14.984 1.00 10.43 201 PRO A CA 1
ATOM 1522 C C . PRO A 1 201 ? 27.920 -67.210 13.683 1.00 15.75 201 PRO A C 1
ATOM 1523 O O . PRO A 1 201 ? 27.013 -67.150 12.848 1.00 16.42 201 PRO A O 1
ATOM 1527 N N . GLU A 1 202 ? 29.105 -66.626 13.515 1.00 17.17 202 GLU A N 1
ATOM 1528 C CA . GLU A 1 202 ? 29.412 -65.883 12.291 1.00 21.14 202 GLU A CA 1
ATOM 1529 C C . GLU A 1 202 ? 29.374 -66.773 11.046 1.00 19.86 202 GLU A C 1
ATOM 1530 O O . GLU A 1 202 ? 28.789 -66.402 10.026 1.00 19.76 202 GLU A O 1
ATOM 1536 N N . ALA A 1 203 ? 29.987 -67.948 11.134 1.00 16.90 203 ALA A N 1
ATOM 1537 C CA . ALA A 1 203 ? 29.976 -68.882 10.015 1.00 20.81 203 ALA A CA 1
ATOM 1538 C C . ALA A 1 203 ? 28.567 -69.427 9.762 1.00 17.89 203 ALA A C 1
ATOM 1539 O O . ALA A 1 203 ? 28.147 -69.594 8.614 1.00 15.93 203 ALA A O 1
ATOM 1541 N N . LYS A 1 204 ? 27.839 -69.703 10.840 1.00 16.51 204 LYS A N 1
ATOM 1542 C CA . LYS A 1 204 ? 26.503 -70.272 10.730 1.00 14.61 204 LYS A CA 1
ATOM 1543 C C . LYS A 1 204 ? 25.545 -69.281 10.073 1.00 13.34 204 LYS A C 1
ATOM 1544 O O . LYS A 1 204 ? 24.746 -69.649 9.213 1.00 13.68 204 LYS A O 1
ATOM 1550 N N . LEU A 1 205 ? 25.643 -68.018 10.474 1.00 11.34 205 LEU A N 1
ATOM 1551 C CA . LEU A 1 205 ? 24.815 -66.964 9.900 1.00 12.17 205 LEU A CA 1
ATOM 1552 C C . LEU A 1 205 ? 25.080 -66.827 8.406 1.00 11.16 205 LEU A C 1
ATOM 1553 O O . LEU A 1 205 ? 24.151 -66.723 7.608 1.00 10.02 205 LEU A O 1
ATOM 1558 N N . ALA A 1 206 ? 26.357 -66.829 8.035 1.00 11.40 206 ALA A N 1
ATOM 1559 C CA . ALA A 1 206 ? 26.741 -66.733 6.633 1.00 12.91 206 ALA A CA 1
ATOM 1560 C C . ALA A 1 206 ? 26.230 -67.934 5.843 1.00 12.66 206 ALA A C 1
ATOM 1561 O O . ALA A 1 206 ? 25.767 -67.781 4.705 1.00 13.09 206 ALA A O 1
ATOM 1563 N N . GLU A 1 207 ? 26.313 -69.121 6.444 1.00 11.32 207 GLU A N 1
ATOM 1564 C CA . GLU A 1 207 ? 25.817 -70.351 5.826 1.00 13.42 207 GLU A CA 1
ATOM 1565 C C . GLU A 1 207 ? 24.338 -70.236 5.494 1.00 10.02 207 GLU A C 1
ATOM 1566 O O . GLU A 1 207 ? 23.896 -70.611 4.409 1.00 10.39 207 GLU A O 1
ATOM 1572 N N . ILE A 1 208 ? 23.566 -69.751 6.462 1.00 7.75 208 ILE A N 1
ATOM 1573 C CA . ILE A 1 208 ? 22.125 -69.656 6.300 1.00 8.00 208 ILE A CA 1
ATOM 1574 C C . ILE A 1 208 ? 21.751 -68.599 5.262 1.00 8.87 208 ILE A C 1
ATOM 1575 O O . ILE A 1 208 ? 20.900 -68.841 4.400 1.00 6.91 208 ILE A O 1
ATOM 1580 N N . ALA A 1 209 ? 22.390 -67.434 5.341 1.00 6.35 209 ALA A N 1
ATOM 1581 C CA . ALA A 1 209 ? 22.100 -66.345 4.408 1.00 5.58 209 ALA A CA 1
ATOM 1582 C C . ALA A 1 209 ? 22.346 -66.784 2.968 1.00 5.83 209 ALA A C 1
ATOM 1583 O O . ALA A 1 209 ? 21.562 -66.461 2.075 1.00 7.27 209 ALA A O 1
ATOM 1585 N N . ALA A 1 210 ? 23.411 -67.558 2.759 1.00 7.91 210 ALA A N 1
ATOM 1586 C CA . ALA A 1 210 ? 23.775 -68.049 1.432 1.00 6.27 210 ALA A CA 1
ATOM 1587 C C . ALA A 1 210 ? 22.711 -68.959 0.833 1.00 6.35 210 ALA A C 1
ATOM 1588 O O . ALA A 1 210 ? 22.710 -69.190 -0.380 1.00 9.75 210 ALA A O 1
ATOM 1590 N N . LYS A 1 211 ? 21.830 -69.483 1.684 1.00 6.10 211 LYS A N 1
ATOM 1591 C CA . LYS A 1 211 ? 20.754 -70.382 1.255 1.00 5.44 211 LYS A CA 1
ATOM 1592 C C . LYS A 1 211 ? 19.407 -69.702 0.965 1.00 5.91 211 LYS A C 1
ATOM 1593 O O . LYS A 1 211 ? 18.484 -70.357 0.498 1.00 8.55 211 LYS A O 1
ATOM 1599 N N . VAL A 1 212 ? 19.295 -68.398 1.212 1.00 4.91 212 VAL A N 1
ATOM 1600 C CA . VAL A 1 212 ? 18.079 -67.659 0.878 1.00 7.11 212 VAL A CA 1
ATOM 1601 C C . VAL A 1 212 ? 18.107 -67.355 -0.615 1.00 6.20 212 VAL A C 1
ATOM 1602 O O . VAL A 1 212 ? 19.019 -66.683 -1.088 1.00 5.57 212 VAL A O 1
ATOM 1606 N N . PRO A 1 213 ? 17.129 -67.880 -1.375 1.00 4.47 213 PRO A N 1
ATOM 1607 C CA . PRO A 1 213 ? 17.198 -67.782 -2.840 1.00 4.57 213 PRO A CA 1
ATOM 1608 C C . PRO A 1 213 ? 17.279 -66.349 -3.384 1.00 4.58 213 PRO A C 1
ATOM 1609 O O . PRO A 1 213 ? 18.114 -66.087 -4.256 1.00 8.20 213 PRO A O 1
ATOM 1613 N N . LEU A 1 214 ? 16.462 -65.437 -2.869 1.00 4.35 214 LEU A N 1
ATOM 1614 C CA . LEU A 1 214 ? 16.429 -64.095 -3.426 1.00 4.45 214 LEU A CA 1
ATOM 1615 C C . LEU A 1 214 ? 17.454 -63.203 -2.730 1.00 6.01 214 LEU A C 1
ATOM 1616 O O . LEU A 1 214 ? 17.239 -62.746 -1.603 1.00 6.00 214 LEU A O 1
ATOM 1621 N N . GLY A 1 215 ? 18.599 -63.007 -3.380 1.00 6.67 215 GLY A N 1
ATOM 1622 C CA . GLY A 1 215 ? 19.614 -62.101 -2.873 1.00 7.09 215 GLY A CA 1
ATOM 1623 C C . GLY A 1 215 ? 20.609 -62.659 -1.867 1.00 6.17 215 GLY A C 1
ATOM 1624 O O . GLY A 1 215 ? 21.541 -61.947 -1.450 1.00 7.63 215 GLY A O 1
ATOM 1625 N N . ARG A 1 216 ? 20.427 -63.919 -1.468 1.00 5.49 216 ARG A N 1
ATOM 1626 C CA . ARG A 1 216 ? 21.321 -64.549 -0.484 1.00 5.59 216 ARG A CA 1
ATOM 1627 C C . ARG A 1 216 ? 21.486 -63.669 0.753 1.00 5.38 216 ARG A C 1
ATOM 1628 O O . ARG A 1 216 ? 22.597 -63.451 1.252 1.00 7.99 216 ARG A O 1
ATOM 1636 N N . ARG A 1 217 ? 20.354 -63.168 1.231 1.00 6.37 217 ARG A N 1
ATOM 1637 C CA . ARG A 1 217 ? 20.320 -62.227 2.336 1.00 5.02 217 ARG A CA 1
ATOM 1638 C C . ARG A 1 217 ? 19.046 -62.456 3.127 1.00 4.88 217 ARG A C 1
ATOM 1639 O O . ARG A 1 217 ? 18.057 -62.983 2.590 1.00 5.51 217 ARG A O 1
ATOM 1647 N N . PHE A 1 218 ? 19.072 -62.075 4.403 1.00 5.12 218 PHE A N 1
ATOM 1648 C CA . PHE A 1 218 ? 17.900 -62.220 5.248 1.00 7.91 218 PHE A CA 1
ATOM 1649 C C . PHE A 1 218 ? 16.826 -61.214 4.861 1.00 4.75 218 PHE A C 1
ATOM 1650 O O . PHE A 1 218 ? 17.113 -60.127 4.326 1.00 6.03 218 PHE A O 1
ATOM 1658 N N . THR A 1 219 ? 15.589 -61.588 5.155 1.00 3.83 219 THR A N 1
ATOM 1659 C CA . THR A 1 219 ? 14.440 -60.708 5.019 1.00 3.78 219 THR A CA 1
ATOM 1660 C C . THR A 1 219 ? 14.562 -59.626 6.092 1.00 3.66 219 THR A C 1
ATOM 1661 O O . THR A 1 219 ? 15.124 -59.866 7.168 1.00 5.41 219 THR A O 1
ATOM 1665 N N . THR A 1 220 ? 14.087 -58.422 5.793 1.00 3.63 220 THR A N 1
ATOM 1666 C CA . THR A 1 220 ? 14.129 -57.360 6.796 1.00 4.37 220 THR A CA 1
ATOM 1667 C C . THR A 1 220 ? 12.836 -57.305 7.590 1.00 6.40 220 THR A C 1
ATOM 1668 O O . THR A 1 220 ? 11.782 -57.732 7.107 1.00 5.80 220 THR A O 1
ATOM 1672 N N . PRO A 1 221 ? 12.904 -56.769 8.821 1.00 4.10 221 PRO A N 1
ATOM 1673 C CA . PRO A 1 221 ? 11.662 -56.544 9.561 1.00 3.81 221 PRO A CA 1
ATOM 1674 C C . PRO A 1 221 ? 10.665 -55.680 8.790 1.00 5.04 221 PRO A C 1
ATOM 1675 O O . PRO A 1 221 ? 9.463 -55.969 8.835 1.00 5.47 221 PRO A O 1
ATOM 1679 N N . ASP A 1 222 ? 11.144 -54.668 8.069 1.00 4.26 222 ASP A N 1
ATOM 1680 C CA . ASP A 1 222 ? 10.237 -53.838 7.279 1.00 4.29 222 ASP A CA 1
ATOM 1681 C C . ASP A 1 222 ? 9.507 -54.630 6.190 1.00 5.38 222 ASP A C 1
ATOM 1682 O O . ASP A 1 222 ? 8.345 -54.358 5.898 1.00 4.34 222 ASP A O 1
ATOM 1687 N N . GLU A 1 223 ? 10.182 -55.603 5.585 1.00 3.91 223 GLU A N 1
ATOM 1688 C CA . GLU A 1 223 ? 9.526 -56.453 4.599 1.00 3.52 223 GLU A CA 1
ATOM 1689 C C . GLU A 1 223 ? 8.391 -57.273 5.216 1.00 5.28 223 GLU A C 1
ATOM 1690 O O . GLU A 1 223 ? 7.302 -57.364 4.642 1.00 5.83 223 GLU A O 1
ATOM 1696 N N . ILE A 1 224 ? 8.615 -57.846 6.394 1.00 3.34 224 ILE A N 1
ATOM 1697 C CA . ILE A 1 224 ? 7.527 -58.569 7.050 1.00 3.62 224 ILE A CA 1
ATOM 1698 C C . ILE A 1 224 ? 6.391 -57.598 7.381 1.00 3.47 224 ILE A C 1
ATOM 1699 O O . ILE A 1 224 ? 5.213 -57.869 7.125 1.00 3.59 224 ILE A O 1
ATOM 1704 N N . ALA A 1 225 ? 6.764 -56.452 7.942 1.00 3.35 225 ALA A N 1
ATOM 1705 C CA . ALA A 1 225 ? 5.793 -55.467 8.393 1.00 4.34 225 ALA A CA 1
ATOM 1706 C C . ALA A 1 225 ? 4.885 -54.950 7.276 1.00 3.35 225 ALA A C 1
ATOM 1707 O O . ALA A 1 225 ? 3.687 -54.736 7.488 1.00 6.17 225 ALA A O 1
ATOM 1709 N N . ASP A 1 226 ? 5.440 -54.724 6.093 1.00 3.38 226 ASP A N 1
ATOM 1710 C CA . ASP A 1 226 ? 4.621 -54.132 5.047 1.00 5.66 226 ASP A CA 1
ATOM 1711 C C . ASP A 1 226 ? 3.558 -55.094 4.528 1.00 4.18 226 ASP A C 1
ATOM 1712 O O . ASP A 1 226 ? 2.436 -54.670 4.224 1.00 3.25 226 ASP A O 1
ATOM 1717 N N . THR A 1 227 ? 3.884 -56.383 4.468 1.00 3.16 227 THR A N 1
ATOM 1718 C CA . THR A 1 227 ? 2.863 -57.382 4.152 1.00 3.77 227 THR A CA 1
ATOM 1719 C C . THR A 1 227 ? 1.837 -57.495 5.292 1.00 3.01 227 THR A C 1
ATOM 1720 O O . THR A 1 227 ? 0.624 -57.554 5.054 1.00 4.41 227 THR A O 1
ATOM 1724 N N . ALA A 1 228 ? 2.314 -57.496 6.536 1.00 3.04 228 ALA A N 1
ATOM 1725 C CA . ALA A 1 228 ? 1.396 -57.576 7.671 1.00 3.24 228 ALA A CA 1
ATOM 1726 C C . ALA A 1 228 ? 0.411 -56.408 7.726 1.00 3.10 228 ALA A C 1
ATOM 1727 O O . ALA A 1 228 ? -0.779 -56.602 7.991 1.00 4.49 228 ALA A O 1
ATOM 1729 N N . VAL A 1 229 ? 0.901 -55.200 7.496 1.00 3.34 229 VAL A N 1
ATOM 1730 C CA . VAL A 1 229 ? 0.025 -54.045 7.578 1.00 5.34 229 VAL A CA 1
ATOM 1731 C C . VAL A 1 229 ? -0.933 -54.000 6.381 1.00 3.25 229 VAL A C 1
ATOM 1732 O O . VAL A 1 229 ? -2.100 -53.629 6.527 1.00 5.29 229 VAL A O 1
ATOM 1736 N N . PHE A 1 230 ? -0.462 -54.403 5.204 1.00 3.36 230 PHE A N 1
ATOM 1737 C CA . PHE A 1 230 ? -1.363 -54.554 4.065 1.00 4.77 230 PHE A CA 1
ATOM 1738 C C . PHE A 1 230 ? -2.540 -55.471 4.437 1.00 3.37 230 PHE A C 1
ATOM 1739 O O . PHE A 1 230 ? -3.700 -55.154 4.151 1.00 4.11 230 PHE A O 1
ATOM 1747 N N . LEU A 1 231 ? -2.244 -56.591 5.100 1.00 3.04 231 LEU A N 1
ATOM 1748 C CA . LEU A 1 231 ? -3.287 -57.546 5.501 1.00 3.00 231 LEU A CA 1
ATOM 1749 C C . LEU A 1 231 ? -4.271 -57.009 6.538 1.00 4.27 231 LEU A C 1
ATOM 1750 O O . LEU A 1 231 ? -5.416 -57.466 6.589 1.00 4.07 231 LEU A O 1
ATOM 1755 N N . LEU A 1 232 ? -3.836 -56.054 7.360 1.00 3.13 232 LEU A N 1
ATOM 1756 C CA . LEU A 1 232 ? -4.739 -55.425 8.324 1.00 3.44 232 LEU A CA 1
ATOM 1757 C C . LEU A 1 232 ? -5.705 -54.450 7.658 1.00 4.65 232 LEU A C 1
ATOM 1758 O O . LEU A 1 232 ? -6.724 -54.092 8.237 1.00 8.37 232 LEU A O 1
ATOM 1763 N N . SER A 1 233 ? -5.366 -54.014 6.452 1.00 5.03 233 SER A N 1
ATOM 1764 C CA . SER A 1 233 ? -6.053 -52.905 5.800 1.00 5.98 233 SER A CA 1
ATOM 1765 C C . SER A 1 233 ? -7.170 -53.386 4.889 1.00 6.86 233 SER A C 1
ATOM 1766 O O . SER A 1 233 ? -7.149 -54.528 4.423 1.00 4.94 233 SER A O 1
ATOM 1769 N N . PRO A 1 234 ? -8.137 -52.503 4.599 1.00 5.32 234 PRO A N 1
ATOM 1770 C CA . PRO A 1 234 ? -9.196 -52.820 3.634 1.00 7.56 234 PRO A CA 1
ATOM 1771 C C . PRO A 1 234 ? -8.702 -53.006 2.198 1.00 5.77 234 PRO A C 1
ATOM 1772 O O . PRO A 1 234 ? -9.504 -53.396 1.350 1.00 5.93 234 PRO A O 1
ATOM 1776 N N . ARG A 1 235 ? -7.423 -52.758 1.916 1.00 3.48 235 ARG A N 1
ATOM 1777 C CA . ARG A 1 235 ? -6.900 -53.139 0.605 1.00 4.66 235 ARG A CA 1
ATOM 1778 C C . ARG A 1 235 ? -6.895 -54.658 0.432 1.00 5.62 235 ARG A C 1
ATOM 1779 O O . ARG A 1 235 ? -6.869 -55.157 -0.696 1.00 6.69 235 ARG A O 1
ATOM 1787 N N . ALA A 1 236 ? -6.925 -55.384 1.548 1.00 3.28 236 ALA A N 1
ATOM 1788 C CA . ALA A 1 236 ? -7.012 -56.854 1.536 1.00 3.20 236 ALA A CA 1
ATOM 1789 C C . ALA A 1 236 ? -8.399 -57.328 1.967 1.00 3.24 236 ALA A C 1
ATOM 1790 O O . ALA A 1 236 ? -8.540 -58.357 2.642 1.00 3.18 236 ALA A O 1
ATOM 1792 N N . SER A 1 237 ? -9.423 -56.576 1.555 1.00 3.35 237 SER A N 1
ATOM 1793 C CA . SER A 1 237 ? -10.787 -56.774 2.053 1.00 3.86 237 SER A CA 1
ATOM 1794 C C . SER A 1 237 ? -11.471 -58.089 1.669 1.00 5.38 237 SER A C 1
ATOM 1795 O O . SER A 1 237 ? -12.548 -58.395 2.199 1.00 5.74 237 SER A O 1
ATOM 1798 N N . HIS A 1 238 ? -10.895 -58.864 0.750 1.00 3.37 238 HIS A N 1
ATOM 1799 C CA . HIS A 1 238 ? -11.423 -60.217 0.529 1.00 3.79 238 HIS A CA 1
ATOM 1800 C C . HIS A 1 238 ? -10.404 -61.301 0.802 1.00 5.82 238 HIS A C 1
ATOM 1801 O O . HIS A 1 238 ? -10.555 -62.433 0.335 1.00 6.03 238 HIS A O 1
ATOM 1808 N N . THR A 1 239 ? -9.369 -60.962 1.559 1.00 3.21 239 THR A N 1
ATOM 1809 C CA . THR A 1 239 ? -8.352 -61.941 1.926 1.00 3.05 239 THR A CA 1
ATOM 1810 C C . THR A 1 239 ? -8.564 -62.345 3.371 1.00 3.03 239 THR A C 1
ATOM 1811 O O . THR A 1 239 ? -8.435 -61.518 4.278 1.00 3.21 239 THR A O 1
ATOM 1815 N N . THR A 1 240 ? -8.906 -63.608 3.589 1.00 3.14 240 THR A N 1
ATOM 1816 C CA . THR A 1 240 ? -9.028 -64.129 4.945 1.00 3.01 240 THR A CA 1
ATOM 1817 C C . THR A 1 240 ? -8.676 -65.604 4.951 1.00 3.49 240 THR A C 1
ATOM 1818 O O . THR A 1 240 ? -8.894 -66.307 3.960 1.00 3.39 240 THR A O 1
ATOM 1822 N N . GLY A 1 241 ? -8.112 -66.055 6.066 1.00 2.92 241 GLY A N 1
ATOM 1823 C CA . GLY A 1 241 ? -7.652 -67.425 6.199 1.00 3.29 241 GLY A CA 1
ATOM 1824 C C . GLY A 1 241 ? -6.282 -67.692 5.606 1.00 4.04 241 GLY A C 1
ATOM 1825 O O . GLY A 1 241 ? -5.787 -68.816 5.679 1.00 6.06 241 GLY A O 1
ATOM 1826 N N . GLU A 1 242 ? -5.656 -66.681 5.019 1.00 3.79 242 GLU A N 1
ATOM 1827 C CA . GLU A 1 242 ? -4.469 -66.928 4.206 1.00 3.46 242 GLU A CA 1
ATOM 1828 C C . GLU A 1 242 ? -3.158 -66.898 4.967 1.00 3.79 242 GLU A C 1
ATOM 1829 O O . GLU A 1 242 ? -3.044 -66.253 6.011 1.00 5.36 242 GLU A O 1
ATOM 1835 N N . TRP A 1 243 ? -2.180 -67.635 4.444 1.00 2.99 243 TRP A N 1
ATOM 1836 C CA . TRP A 1 243 ? -0.835 -67.690 5.002 1.00 4.44 243 TRP A CA 1
ATOM 1837 C C . TRP A 1 243 ? 0.095 -67.092 3.962 1.00 5.27 243 TRP A C 1
ATOM 1838 O O . TRP A 1 243 ? 0.306 -67.689 2.906 1.00 6.01 243 TRP A O 1
ATOM 1849 N N . LEU A 1 244 ? 0.633 -65.914 4.251 1.00 3.61 244 LEU A N 1
ATOM 1850 C CA . LEU A 1 244 ? 1.475 -65.209 3.291 1.00 2.67 244 LEU A CA 1
ATOM 1851 C C . LEU A 1 244 ? 2.946 -65.402 3.649 1.00 4.12 244 LEU A C 1
ATOM 1852 O O . LEU A 1 244 ? 3.395 -64.986 4.718 1.00 4.60 244 LEU A O 1
ATOM 1857 N N . PHE A 1 245 ? 3.681 -66.055 2.759 1.00 3.03 245 PHE A N 1
ATOM 1858 C CA . PHE A 1 245 ? 5.098 -66.318 2.971 1.00 2.74 245 PHE A CA 1
ATOM 1859 C C . PHE A 1 245 ? 5.902 -65.140 2.459 1.00 4.17 245 PHE A C 1
ATOM 1860 O O . PHE A 1 245 ? 5.800 -64.763 1.283 1.00 4.13 245 PHE A O 1
ATOM 1868 N N . VAL A 1 246 ? 6.686 -64.544 3.347 1.00 2.86 246 VAL A N 1
ATOM 1869 C CA . VAL A 1 246 ? 7.545 -63.423 2.993 1.00 2.96 246 VAL A CA 1
ATOM 1870 C C . VAL A 1 246 ? 8.932 -63.850 3.405 1.00 3.03 246 VAL A C 1
ATOM 1871 O O . VAL A 1 246 ? 9.333 -63.666 4.555 1.00 4.28 246 VAL A O 1
ATOM 1875 N N . ASP A 1 247 ? 9.653 -64.461 2.471 1.00 3.08 247 ASP A N 1
ATOM 1876 C CA . ASP A 1 247 ? 10.808 -65.263 2.858 1.00 3.54 247 ASP A CA 1
ATOM 1877 C C . ASP A 1 247 ? 11.923 -65.381 1.827 1.00 3.69 247 ASP A C 1
ATOM 1878 O O . ASP A 1 247 ? 12.833 -66.199 1.995 1.00 3.46 247 ASP A O 1
ATOM 1883 N N . GLY A 1 248 ? 11.866 -64.587 0.764 1.00 3.86 248 GLY A N 1
ATOM 1884 C CA . GLY A 1 248 ? 12.925 -64.637 -0.239 1.00 3.48 248 GLY A CA 1
ATOM 1885 C C . GLY A 1 248 ? 12.992 -65.956 -1.002 1.00 4.10 248 GLY A C 1
ATOM 1886 O O . GLY A 1 248 ? 14.029 -66.278 -1.582 1.00 5.65 248 GLY A O 1
ATOM 1887 N N . GLY A 1 249 ? 11.899 -66.719 -1.003 1.00 3.35 249 GLY A N 1
ATOM 1888 C CA . GLY A 1 249 ? 11.874 -68.006 -1.692 1.00 4.39 249 GLY A CA 1
ATOM 1889 C C . GLY A 1 249 ? 12.318 -69.183 -0.838 1.00 3.33 249 GLY A C 1
ATOM 1890 O O . GLY A 1 249 ? 12.412 -70.311 -1.324 1.00 3.89 249 GLY A O 1
ATOM 1891 N N . TYR A 1 250 ? 12.563 -68.931 0.447 1.00 3.29 250 TYR A N 1
ATOM 1892 C CA . TYR A 1 250 ? 13.133 -69.946 1.324 1.00 4.23 250 TYR A CA 1
ATOM 1893 C C . TYR A 1 250 ? 12.324 -71.240 1.364 1.00 4.81 250 TYR A C 1
ATOM 1894 O O . TYR A 1 250 ? 12.871 -72.346 1.263 1.00 4.34 250 TYR A O 1
ATOM 1903 N N . THR A 1 251 ? 11.020 -71.105 1.540 1.00 3.30 251 THR A N 1
ATOM 1904 C CA . THR A 1 251 ? 10.165 -72.270 1.759 1.00 3.28 251 THR A CA 1
ATOM 1905 C C . THR A 1 251 ? 9.893 -73.055 0.476 1.00 3.61 251 THR A C 1
ATOM 1906 O O . THR A 1 251 ? 9.930 -74.290 0.481 1.00 5.62 251 THR A O 1
ATOM 1910 N N . HIS A 1 252 ? 9.624 -72.346 -0.622 1.00 4.09 252 HIS A N 1
ATOM 1911 C CA . HIS A 1 252 ? 9.048 -73.010 -1.794 1.00 4.61 252 HIS A CA 1
ATOM 1912 C C . HIS A 1 252 ? 9.981 -73.258 -2.976 1.00 6.68 252 HIS A C 1
ATOM 1913 O O . HIS A 1 252 ? 9.632 -74.043 -3.862 1.00 9.31 252 HIS A O 1
ATOM 1920 N N . LEU A 1 253 ? 11.148 -72.619 -3.019 1.00 3.56 253 LEU A N 1
ATOM 1921 C CA . LEU A 1 253 ? 12.002 -72.804 -4.194 1.00 3.54 253 LEU A CA 1
ATOM 1922 C C . LEU A 1 253 ? 13.012 -73.928 -3.998 1.00 3.63 253 LEU A C 1
ATOM 1923 O O . LEU A 1 253 ? 13.442 -74.194 -2.884 1.00 5.31 253 LEU A O 1
ATOM 1928 N N . ASP A 1 254 ? 13.351 -74.585 -5.104 1.00 3.78 254 ASP A N 1
ATOM 1929 C CA . ASP A 1 254 ? 14.263 -75.737 -5.142 1.00 3.90 254 ASP A CA 1
ATOM 1930 C C . ASP A 1 254 ? 15.404 -75.637 -4.130 1.00 4.23 254 ASP A C 1
ATOM 1931 O O . ASP A 1 254 ? 16.188 -74.692 -4.158 1.00 5.28 254 ASP A O 1
ATOM 1936 N N . ARG A 1 255 ? 15.497 -76.619 -3.236 1.00 5.10 255 ARG A N 1
ATOM 1937 C CA . ARG A 1 255 ? 16.516 -76.617 -2.194 1.00 5.01 255 ARG A CA 1
ATOM 1938 C C . ARG A 1 255 ? 17.937 -76.648 -2.770 1.00 4.76 255 ARG A C 1
ATOM 1939 O O . ARG A 1 255 ? 18.895 -76.275 -2.089 1.00 7.87 255 ARG A O 1
ATOM 1947 N N . ALA A 1 256 ? 18.058 -77.103 -4.018 1.00 6.11 256 ALA A N 1
ATOM 1948 C CA . ALA A 1 256 ? 19.358 -77.349 -4.641 1.00 7.00 256 ALA A CA 1
ATOM 1949 C C . ALA A 1 256 ? 20.018 -76.093 -5.227 1.00 11.24 256 ALA A C 1
ATOM 1950 O O . ALA A 1 256 ? 21.184 -76.128 -5.630 1.00 14.62 256 ALA A O 1
ATOM 1952 N N A LEU A 1 257 ? 19.273 -74.996 -5.334 0.50 10.70 257 LEU A N 1
ATOM 1953 N N B LEU A 1 257 ? 19.277 -74.989 -5.213 0.50 10.17 257 LEU A N 1
ATOM 1954 C CA A LEU A 1 257 ? 19.855 -73.783 -5.912 0.50 8.09 257 LEU A CA 1
ATOM 1955 C CA B LEU A 1 257 ? 19.784 -73.697 -5.667 0.50 10.22 257 LEU A CA 1
ATOM 1956 C C A LEU A 1 257 ? 20.902 -73.172 -4.970 0.50 12.42 257 LEU A C 1
ATOM 1957 C C B LEU A 1 257 ? 21.008 -73.243 -4.884 0.50 12.89 257 LEU A C 1
ATOM 1958 O O A LEU A 1 257 ? 20.788 -73.266 -3.749 0.50 12.47 257 LEU A O 1
ATOM 1959 O O B LEU A 1 257 ? 21.122 -73.493 -3.685 0.50 11.96 257 LEU A O 1
ATOM 1968 N N . VAL A 1 258 ? 21.919 -72.554 -5.560 1.00 13.01 258 VAL A N 1
ATOM 1969 C CA . VAL A 1 258 ? 23.023 -71.937 -4.839 1.00 16.89 258 VAL A CA 1
ATOM 1970 C C . VAL A 1 258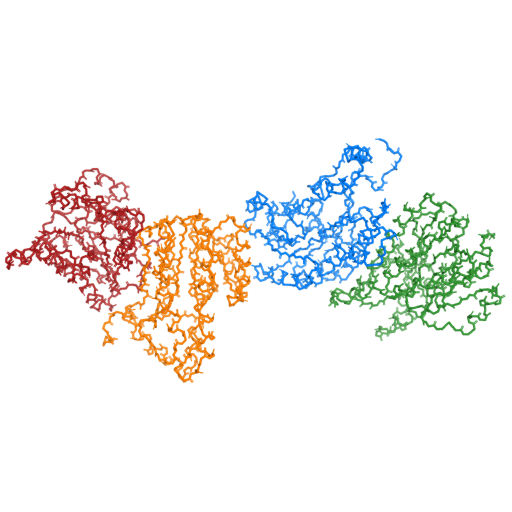 ? 23.003 -70.440 -5.117 1.00 21.53 258 VAL A C 1
ATOM 1971 O O . VAL A 1 258 ? 23.322 -69.608 -4.266 1.00 32.12 258 VAL A O 1
ATOM 1976 N N . MET B 1 1 ? -0.736 -15.089 28.618 1.00 10.20 1 MET B N 1
ATOM 1977 C CA . MET B 1 1 ? 0.444 -15.396 29.429 1.00 8.66 1 MET B CA 1
ATOM 1978 C C . MET B 1 1 ? 0.938 -16.806 29.139 1.00 12.03 1 MET B C 1
ATOM 1979 O O . MET B 1 1 ? 0.266 -17.783 29.462 1.00 12.33 1 MET B O 1
ATOM 1984 N N . ASP B 1 2 ? 2.114 -16.903 28.528 1.00 8.80 2 ASP B N 1
ATOM 1985 C CA . ASP B 1 2 ? 2.723 -18.191 28.234 1.00 8.79 2 ASP B CA 1
ATOM 1986 C C . ASP B 1 2 ? 3.137 -18.805 29.565 1.00 11.39 2 ASP B C 1
ATOM 1987 O O . ASP B 1 2 ? 3.844 -18.165 30.348 1.00 10.26 2 ASP B O 1
ATOM 1992 N N . LEU B 1 3 ? 2.685 -20.026 29.834 1.00 7.92 3 LEU B N 1
ATOM 1993 C CA . LEU B 1 3 ? 3.017 -20.699 31.085 1.00 8.21 3 LEU B CA 1
ATOM 1994 C C . LEU B 1 3 ? 4.259 -21.573 30.956 1.00 9.67 3 LEU B C 1
ATOM 1995 O O . LEU B 1 3 ? 4.742 -22.111 31.951 1.00 10.63 3 LEU B O 1
ATOM 2000 N N . ASN B 1 4 ? 4.764 -21.715 29.733 1.00 9.46 4 ASN B N 1
ATOM 2001 C CA . ASN B 1 4 ? 5.933 -22.553 29.472 1.00 10.70 4 ASN B CA 1
ATOM 2002 C C . ASN B 1 4 ? 5.784 -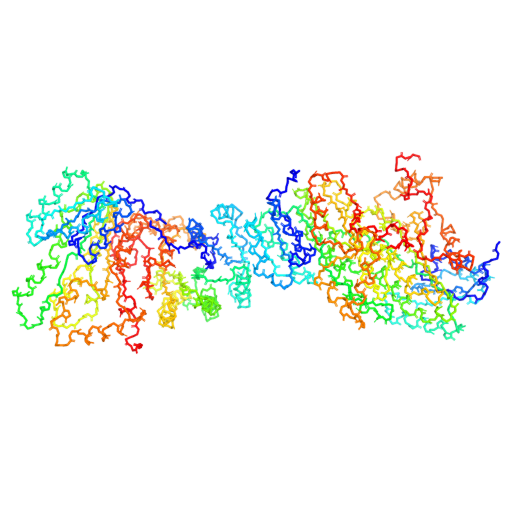23.976 30.005 1.00 11.29 4 ASN B C 1
ATOM 2003 O O . ASN B 1 4 ? 6.722 -24.547 30.570 1.00 14.30 4 ASN B O 1
ATOM 2008 N N . LEU B 1 5 ? 4.594 -24.541 29.816 1.00 9.54 5 LEU B N 1
ATOM 2009 C CA . LEU B 1 5 ? 4.324 -25.908 30.229 1.00 7.78 5 LEU B CA 1
ATOM 2010 C C . LEU B 1 5 ? 4.257 -26.861 29.042 1.00 7.92 5 LEU B C 1
ATOM 2011 O O . LEU B 1 5 ? 3.854 -28.021 29.195 1.00 8.61 5 LEU B O 1
ATOM 2016 N N A GLN B 1 6 ? 4.650 -26.381 27.867 0.50 9.08 6 GLN B N 1
ATOM 2017 N N B GLN B 1 6 ? 4.662 -26.378 27.870 0.50 9.01 6 GLN B N 1
ATOM 2018 C CA A GLN B 1 6 ? 4.571 -27.206 26.669 0.50 10.84 6 GLN B CA 1
ATOM 2019 C CA B GLN B 1 6 ? 4.658 -27.194 26.659 0.50 11.18 6 GLN B CA 1
ATOM 2020 C C A GLN B 1 6 ? 5.450 -28.452 26.799 0.50 10.30 6 GLN B C 1
ATOM 2021 C C B GLN B 1 6 ? 5.471 -28.471 26.831 0.50 10.07 6 GLN B C 1
ATOM 2022 O O A GLN B 1 6 ? 6.636 -28.366 27.123 0.50 12.08 6 GLN B O 1
ATOM 2023 O O B GLN B 1 6 ? 6.646 -28.424 27.197 0.50 12.30 6 GLN B O 1
ATOM 2034 N N . ASP B 1 7 ? 4.828 -29.606 26.566 1.00 9.00 7 ASP B N 1
ATOM 2035 C CA . ASP B 1 7 ? 5.472 -30.917 26.624 1.00 11.67 7 ASP B CA 1
ATOM 2036 C C . ASP B 1 7 ? 5.913 -31.347 28.020 1.00 10.79 7 ASP B C 1
ATOM 2037 O O . ASP B 1 7 ? 6.616 -32.350 28.171 1.00 16.01 7 ASP B O 1
ATOM 2042 N N . LYS B 1 8 ? 5.483 -30.604 29.036 1.00 9.47 8 LYS B N 1
ATOM 2043 C CA . LYS B 1 8 ? 5.739 -30.986 30.425 1.00 9.06 8 LYS B CA 1
ATOM 2044 C C . LYS B 1 8 ? 4.782 -32.086 30.894 1.00 11.68 8 LYS B C 1
ATOM 2045 O O . LYS B 1 8 ? 3.565 -31.986 30.722 1.00 11.58 8 LYS B O 1
ATOM 2051 N N . VAL B 1 9 ? 5.335 -33.136 31.494 1.00 7.19 9 VAL B N 1
ATOM 2052 C CA . VAL B 1 9 ? 4.547 -34.304 31.861 1.00 8.85 9 VAL B CA 1
ATOM 2053 C C . VAL B 1 9 ? 4.065 -34.166 33.294 1.00 8.44 9 VAL B C 1
ATOM 2054 O O . VAL B 1 9 ? 4.868 -34.022 34.215 1.00 9.40 9 VAL B O 1
ATOM 2058 N N . VAL B 1 10 ? 2.749 -34.191 33.486 1.00 6.34 10 VAL B N 1
ATOM 2059 C CA . VAL B 1 10 ? 2.177 -33.929 34.804 1.00 8.53 10 VAL B CA 1
ATOM 2060 C C . VAL B 1 10 ? 1.160 -35.000 35.167 1.00 7.45 10 VAL B C 1
ATOM 2061 O O . VAL B 1 10 ? 0.147 -35.152 34.479 1.00 7.52 10 VAL B O 1
ATOM 2065 N N . ILE B 1 11 ? 1.414 -35.723 36.256 1.00 5.80 11 ILE B N 1
ATOM 2066 C CA . ILE B 1 11 ? 0.460 -36.705 36.750 1.00 5.71 11 ILE B CA 1
ATOM 2067 C C . ILE B 1 11 ? -0.639 -35.988 37.517 1.00 6.11 11 ILE B C 1
ATOM 2068 O O . ILE B 1 11 ? -0.348 -35.145 38.353 1.00 5.71 11 ILE B O 1
ATOM 2073 N N . VAL B 1 12 ? -1.895 -36.304 37.216 1.00 6.78 12 VAL B N 1
ATOM 2074 C CA . VAL B 1 12 ? -3.027 -35.743 37.945 1.00 5.54 12 VAL B CA 1
ATOM 2075 C C . VAL B 1 12 ? -3.826 -36.894 38.549 1.00 5.52 12 VAL B C 1
ATOM 2076 O O . VAL B 1 12 ? -4.444 -37.674 37.818 1.00 7.21 12 VAL B O 1
ATOM 2080 N N . THR B 1 13 ? -3.806 -37.034 39.871 1.00 5.12 13 THR B N 1
ATOM 2081 C CA . THR B 1 13 ? -4.570 -38.123 40.486 1.00 5.20 13 THR B CA 1
ATOM 2082 C C . THR B 1 13 ? -6.045 -37.747 40.562 1.00 5.21 13 THR B C 1
ATOM 2083 O O . THR B 1 13 ? -6.376 -36.613 40.894 1.00 5.90 13 THR B O 1
ATOM 2087 N N . GLY B 1 14 ? -6.921 -38.687 40.209 1.00 6.18 14 GLY B N 1
ATOM 2088 C CA . GLY B 1 14 ? -8.337 -38.382 40.065 1.00 6.27 14 GLY B CA 1
ATOM 2089 C C . GLY B 1 14 ? -8.579 -37.385 38.942 1.00 6.57 14 GLY B C 1
ATOM 2090 O O . GLY B 1 14 ? -9.496 -36.563 39.000 1.00 8.12 14 GLY B O 1
ATOM 2091 N N . GLY B 1 15 ? -7.743 -37.469 37.910 1.00 6.12 15 GLY B N 1
ATOM 2092 C CA . GLY B 1 15 ? -7.673 -36.441 36.885 1.00 5.92 15 GLY B CA 1
ATOM 2093 C C . GLY B 1 15 ? -8.695 -36.453 35.766 1.00 7.96 15 GLY B C 1
ATOM 2094 O O . GLY B 1 15 ? -8.514 -35.754 34.771 1.00 8.53 15 GLY B O 1
ATOM 2095 N N . ALA B 1 16 ? -9.772 -37.219 35.920 1.00 6.93 16 ALA B N 1
ATOM 2096 C CA . ALA B 1 16 ? -10.782 -37.297 34.868 1.00 6.95 16 ALA B CA 1
ATOM 2097 C C . ALA B 1 16 ? -12.190 -36.981 35.367 1.00 8.96 16 ALA B C 1
ATOM 2098 O O . ALA B 1 16 ? -13.174 -37.248 34.682 1.00 13.46 16 ALA B O 1
ATOM 2100 N N . SER B 1 17 ? -12.279 -36.395 36.557 1.00 6.96 17 SER B N 1
ATOM 2101 C CA . SER B 1 17 ? -13.565 -36.012 37.145 1.00 7.47 17 SER B CA 1
ATOM 2102 C C . SER B 1 17 ? -13.411 -34.687 37.876 1.00 6.70 17 SER B C 1
ATOM 2103 O O . SER B 1 17 ? -12.339 -34.404 38.412 1.00 6.47 17 SER B O 1
ATOM 2106 N N . GLY B 1 18 ? -14.475 -33.883 37.922 1.00 6.25 18 GLY B N 1
ATOM 2107 C CA . GLY B 1 18 ? -14.497 -32.707 38.781 1.00 6.23 18 GLY B CA 1
ATOM 2108 C C . GLY B 1 18 ? -13.293 -31.795 38.618 1.00 6.55 18 GLY B C 1
ATOM 2109 O O . GLY B 1 18 ? -12.905 -31.460 37.489 1.00 7.68 18 GLY B O 1
ATOM 2110 N N . ILE B 1 19 ? -12.699 -31.408 39.746 1.00 7.21 19 ILE B N 1
ATOM 2111 C CA . ILE B 1 19 ? -11.531 -30.532 39.763 1.00 5.78 19 ILE B CA 1
ATOM 2112 C C . ILE B 1 19 ? -10.347 -31.123 39.000 1.00 6.32 19 ILE B C 1
ATOM 2113 O O . ILE B 1 19 ? -9.719 -30.439 38.191 1.00 6.53 19 ILE B O 1
ATOM 2118 N N . GLY B 1 20 ? -10.053 -32.397 39.252 1.00 7.23 20 GLY B N 1
ATOM 2119 C CA . GLY B 1 20 ? -8.958 -33.071 38.575 1.00 5.84 20 GLY B CA 1
ATOM 2120 C C . GLY B 1 20 ? -9.142 -33.085 37.070 1.00 6.42 20 GLY B C 1
ATOM 2121 O O . GLY B 1 20 ? -8.187 -32.884 36.323 1.00 5.52 20 GLY B O 1
ATOM 2122 N N . GLY B 1 21 ? -10.375 -33.305 36.621 1.00 7.22 21 GLY B N 1
ATOM 2123 C CA . GLY B 1 21 ? -10.655 -33.317 35.197 1.00 7.14 21 GLY B CA 1
ATOM 2124 C C . GLY B 1 21 ? -10.408 -31.951 34.589 1.00 6.06 21 GLY B C 1
ATOM 2125 O O . GLY B 1 21 ? -9.904 -31.843 33.471 1.00 8.13 21 GLY B O 1
ATOM 2126 N N . ALA B 1 22 ? -10.752 -30.900 35.326 1.00 5.93 22 ALA B N 1
ATOM 2127 C CA . ALA B 1 22 ? -10.541 -29.540 34.826 1.00 5.99 22 ALA B CA 1
ATOM 2128 C C . ALA B 1 22 ? -9.050 -29.208 34.778 1.00 7.35 22 ALA B C 1
ATOM 2129 O O . ALA B 1 22 ? -8.582 -28.493 33.883 1.00 6.57 22 ALA B O 1
ATOM 2131 N N . ILE B 1 23 ? -8.305 -29.717 35.752 1.00 6.17 23 ILE B N 1
ATOM 2132 C CA . ILE B 1 23 ? -6.859 -29.534 35.758 1.00 5.82 23 ILE B CA 1
ATOM 2133 C C . ILE B 1 23 ? -6.233 -30.218 34.534 1.00 5.67 23 ILE B C 1
ATOM 2134 O O . ILE B 1 23 ? -5.410 -29.619 33.836 1.00 7.02 23 ILE B O 1
ATOM 2139 N N . SER B 1 24 ? -6.628 -31.461 34.257 1.00 5.77 24 SER B N 1
ATOM 2140 C CA . SER B 1 24 ? -6.125 -32.152 33.078 1.00 6.09 24 SER B CA 1
ATOM 2141 C C . SER B 1 24 ? -6.447 -31.397 31.794 1.00 6.38 24 SER B C 1
ATOM 2142 O O . SER B 1 24 ? -5.596 -31.271 30.913 1.00 6.85 24 SER B O 1
ATOM 2145 N N . MET B 1 25 ? -7.668 -30.886 31.695 1.00 8.16 25 MET B N 1
ATOM 2146 C CA . MET B 1 25 ? -8.091 -30.197 30.484 1.00 6.85 25 MET B CA 1
ATOM 2147 C C . MET B 1 25 ? -7.290 -28.907 30.275 1.00 6.87 25 MET B C 1
ATOM 2148 O O . MET B 1 25 ? -6.883 -28.600 29.151 1.00 8.33 25 MET B O 1
ATOM 2153 N N . ARG B 1 26 ? -7.060 -28.160 31.349 1.00 6.95 26 ARG B N 1
ATOM 2154 C CA . ARG B 1 26 ? -6.264 -26.934 31.248 1.00 6.58 26 ARG B CA 1
ATOM 2155 C C . ARG B 1 26 ? -4.809 -27.242 30.899 1.00 6.69 26 ARG B C 1
ATOM 2156 O O . ARG B 1 26 ? -4.217 -26.565 30.055 1.00 8.96 26 ARG B O 1
ATOM 2164 N N . LEU B 1 27 ? -4.241 -28.270 31.524 1.00 8.07 27 LEU B N 1
ATOM 2165 C CA . LEU B 1 27 ? -2.890 -28.696 31.180 1.00 6.91 27 LEU B CA 1
ATOM 2166 C C . LEU B 1 27 ? -2.789 -28.975 29.691 1.00 7.14 27 LEU B C 1
ATOM 2167 O O . LEU B 1 27 ? -1.863 -28.507 29.024 1.00 7.23 27 LEU B O 1
ATOM 2172 N N . ALA B 1 28 ? -3.749 -29.734 29.172 1.00 7.12 28 ALA B N 1
ATOM 2173 C CA . ALA B 1 28 ? -3.768 -30.065 27.750 1.00 7.62 28 ALA B CA 1
ATOM 2174 C C . ALA B 1 28 ? -3.889 -28.816 26.878 1.00 7.97 28 ALA B C 1
ATOM 2175 O O . ALA B 1 28 ? -3.239 -28.715 25.834 1.00 9.96 28 ALA B O 1
ATOM 2177 N N . GLU B 1 29 ? -4.716 -27.866 27.308 1.00 8.78 29 GLU B N 1
ATOM 2178 C CA . GLU B 1 29 ? -4.885 -26.603 26.593 1.00 8.17 29 GLU B CA 1
ATOM 2179 C C . GLU B 1 29 ? -3.575 -25.824 26.521 1.00 10.16 29 GLU B C 1
ATOM 2180 O O . GLU B 1 29 ? -3.313 -25.116 25.548 1.00 14.26 29 GLU B O 1
ATOM 2186 N N . GLU B 1 30 ? -2.752 -25.971 27.558 1.00 8.57 30 GLU B N 1
ATOM 2187 C CA . GLU B 1 30 ? -1.453 -25.308 27.625 1.00 9.34 30 GLU B CA 1
ATOM 2188 C C . GLU B 1 30 ? -0.367 -26.151 26.964 1.00 12.30 30 GLU B C 1
ATOM 2189 O O . GLU B 1 30 ? 0.821 -25.809 27.023 1.00 11.08 30 GLU B O 1
ATOM 2195 N N . ARG B 1 31 ? -0.785 -27.263 26.362 1.00 8.78 31 ARG B N 1
ATOM 2196 C CA . ARG B 1 31 ? 0.107 -28.186 25.639 1.00 10.10 31 ARG B CA 1
ATOM 2197 C C . ARG B 1 31 ? 1.023 -28.994 26.556 1.00 10.36 31 ARG B C 1
ATOM 2198 O O . ARG B 1 31 ? 1.980 -29.625 26.091 1.00 11.92 31 ARG B O 1
ATOM 2206 N N . ALA B 1 32 ? 0.730 -28.970 27.853 1.00 7.81 32 ALA B N 1
ATOM 2207 C CA . ALA B 1 32 ? 1.340 -29.923 28.778 1.00 7.51 32 ALA B CA 1
ATOM 2208 C C . ALA B 1 32 ? 0.804 -31.309 28.470 1.00 10.34 32 ALA B C 1
ATOM 2209 O O . ALA B 1 32 ? -0.133 -31.455 27.691 1.00 10.57 32 ALA B O 1
ATOM 2211 N N . ILE B 1 33 ? 1.388 -32.330 29.083 1.00 7.81 33 ILE B N 1
ATOM 2212 C CA . ILE B 1 33 ? 0.921 -33.697 28.875 1.00 8.64 33 ILE B CA 1
ATOM 2213 C C . ILE B 1 33 ? 0.381 -34.243 30.186 1.00 7.58 33 ILE B C 1
ATOM 2214 O O . ILE B 1 33 ? 1.153 -34.716 31.029 1.00 8.30 33 ILE B O 1
ATOM 2219 N N . PRO B 1 34 ? -0.948 -34.158 30.383 1.00 6.90 34 PRO B N 1
ATOM 2220 C CA . PRO B 1 34 ? -1.519 -34.702 31.615 1.00 8.62 34 PRO B CA 1
ATOM 2221 C C . PRO B 1 34 ? -1.566 -36.221 31.543 1.00 6.66 34 PRO B C 1
ATOM 2222 O O . PRO B 1 34 ? -1.833 -36.807 30.481 1.00 8.06 34 PRO B O 1
ATOM 2226 N N . VAL B 1 35 ? -1.276 -36.846 32.676 1.00 7.40 35 VAL B N 1
ATOM 2227 C CA . VAL B 1 35 ? -1.308 -38.292 32.809 1.00 9.15 35 VAL B CA 1
ATOM 2228 C C . VAL B 1 35 ? -2.273 -38.581 33.952 1.00 9.45 35 VAL B C 1
ATOM 2229 O O . VAL B 1 35 ? -1.977 -38.309 35.113 1.00 9.53 35 VAL B O 1
ATOM 2233 N N . VAL B 1 36 ? -3.449 -39.093 33.616 1.00 7.29 36 VAL B N 1
ATOM 2234 C CA . VAL B 1 36 ? -4.505 -39.274 34.603 1.00 6.81 36 VAL B CA 1
ATOM 2235 C C . VAL B 1 36 ? -4.300 -40.582 35.359 1.00 6.21 36 VAL B C 1
ATOM 2236 O O . VAL B 1 36 ? -4.282 -41.652 34.742 1.00 8.26 36 VAL B O 1
ATOM 2240 N N . PHE B 1 37 ? -4.128 -40.501 36.678 1.00 5.97 37 PHE B N 1
ATOM 2241 C CA . PHE B 1 37 ? -4.101 -41.708 37.514 1.00 8.35 37 PHE B CA 1
ATOM 2242 C C . PHE B 1 37 ? -5.465 -41.791 38.178 1.00 10.62 37 PHE B C 1
ATOM 2243 O O . PHE B 1 37 ? -5.783 -40.947 39.015 1.00 9.91 37 PHE B O 1
ATOM 2251 N N . ALA B 1 38 ? -6.265 -42.796 37.843 1.00 6.23 38 ALA B N 1
ATOM 2252 C CA . ALA B 1 38 ? -7.583 -42.931 38.468 1.00 8.20 38 ALA B CA 1
ATOM 2253 C C . ALA B 1 38 ? -8.046 -44.373 38.410 1.00 6.71 38 ALA B C 1
ATOM 2254 O O . ALA B 1 38 ? -7.566 -45.150 37.583 1.00 7.88 38 ALA B O 1
ATOM 2256 N N . ARG B 1 39 ? -8.986 -44.734 39.276 1.00 6.65 39 ARG B N 1
ATOM 2257 C CA . ARG B 1 39 ? -9.334 -46.150 39.393 1.00 7.10 39 ARG B CA 1
ATOM 2258 C C . ARG B 1 39 ? -10.422 -46.613 38.428 1.00 10.63 39 ARG B C 1
ATOM 2259 O O . ARG B 1 39 ? -10.545 -47.811 38.131 1.00 10.12 39 ARG B O 1
ATOM 2267 N N . HIS B 1 40 ? -11.201 -45.668 37.921 1.00 9.91 40 HIS B N 1
ATOM 2268 C CA . HIS B 1 40 ? -12.236 -45.998 36.955 1.00 10.99 40 HIS B CA 1
ATOM 2269 C C . HIS B 1 40 ? -11.937 -45.367 35.599 1.00 11.24 40 HIS B C 1
ATOM 2270 O O . HIS B 1 40 ? -11.333 -44.290 35.531 1.00 10.38 40 HIS B O 1
ATOM 2277 N N . ALA B 1 41 ? -12.356 -46.048 34.531 1.00 10.70 41 ALA B N 1
ATOM 2278 C CA . ALA B 1 41 ? -12.167 -45.565 33.166 1.00 11.33 41 ALA B CA 1
ATOM 2279 C C . ALA B 1 41 ? -12.824 -44.207 32.985 1.00 12.14 41 ALA B C 1
ATOM 2280 O O . ALA B 1 41 ? -14.009 -44.037 33.294 1.00 13.92 41 ALA B O 1
ATOM 2282 N N . PRO B 1 42 ? -12.055 -43.227 32.485 1.00 7.80 42 PRO B N 1
ATOM 2283 C CA . PRO B 1 42 ? -12.619 -41.906 32.214 1.00 7.80 42 PRO B CA 1
ATOM 2284 C C . PRO B 1 42 ? -13.707 -41.977 31.150 1.00 8.18 42 PRO B C 1
ATOM 2285 O O . PRO B 1 42 ? -13.715 -42.878 30.305 1.00 10.80 42 PRO B O 1
ATOM 2289 N N . ASP B 1 43 ? -14.634 -41.028 31.216 1.00 9.80 43 ASP B N 1
ATOM 2290 C CA . ASP B 1 43 ? -15.669 -40.887 30.206 1.00 8.11 43 ASP B CA 1
ATOM 2291 C C . ASP B 1 43 ? -15.044 -40.726 28.817 1.00 10.33 43 ASP B C 1
ATOM 2292 O O . ASP B 1 43 ? -14.039 -40.024 28.657 1.00 8.68 43 ASP B O 1
ATOM 2297 N N . GLY B 1 44 ? -15.624 -41.388 27.821 1.00 10.84 44 GLY B N 1
ATOM 2298 C CA . GLY B 1 44 ? -15.089 -41.361 26.469 1.00 8.61 44 GLY B CA 1
ATOM 2299 C C . GLY B 1 44 ? -15.004 -39.971 25.859 1.00 9.87 44 GLY B C 1
ATOM 2300 O O . GLY B 1 44 ? -14.010 -39.624 25.217 1.00 9.53 44 GLY B O 1
ATOM 2301 N N . ALA B 1 45 ? -16.045 -39.171 26.063 1.00 8.64 45 ALA B N 1
ATOM 2302 C CA . ALA B 1 45 ? -16.069 -37.820 25.516 1.00 8.61 45 ALA B CA 1
ATOM 2303 C C . ALA B 1 45 ? -14.998 -36.940 26.167 1.00 7.98 45 ALA B C 1
ATOM 2304 O O . ALA B 1 45 ? -14.432 -36.055 25.520 1.00 9.48 45 ALA B O 1
ATOM 2306 N N . PHE B 1 46 ? -14.741 -37.168 27.449 1.00 8.02 46 PHE B N 1
ATOM 2307 C CA . PHE B 1 46 ? -13.668 -36.460 28.140 1.00 7.56 46 PHE B CA 1
ATOM 2308 C C . PHE B 1 46 ? -12.321 -36.799 27.505 1.00 7.82 46 PHE B C 1
ATOM 2309 O O . PHE B 1 46 ? -11.505 -35.908 27.222 1.00 7.46 46 PHE B O 1
ATOM 2317 N N . LEU B 1 47 ? -12.081 -38.089 27.286 1.00 8.20 47 LEU B N 1
ATOM 2318 C CA . LEU B 1 47 ? -10.822 -38.505 26.682 1.00 6.84 47 LEU B CA 1
ATOM 2319 C C . LEU B 1 47 ? -10.679 -37.964 25.261 1.00 9.83 47 LEU B C 1
ATOM 2320 O O . LEU B 1 47 ? -9.574 -37.602 24.852 1.00 9.22 47 LEU B O 1
ATOM 2325 N N . ASP B 1 48 ? -11.781 -37.900 24.515 1.00 8.73 48 ASP B N 1
ATOM 2326 C CA . ASP B 1 48 ? -11.757 -37.319 23.172 1.00 9.30 48 ASP B CA 1
ATOM 2327 C C . ASP B 1 48 ? -11.346 -35.855 23.225 1.00 9.72 48 ASP B C 1
ATOM 2328 O O . ASP B 1 48 ? -10.515 -35.410 22.435 1.00 10.58 48 ASP B O 1
ATOM 2333 N N . ALA B 1 49 ? -11.944 -35.104 24.146 1.00 8.11 49 ALA B N 1
ATOM 2334 C CA . ALA B 1 49 ? -11.634 -33.687 24.292 1.00 9.79 49 ALA B CA 1
ATOM 2335 C C . ALA B 1 49 ? -10.184 -33.476 24.712 1.00 10.00 49 ALA B C 1
ATOM 2336 O O . ALA B 1 49 ? -9.504 -32.565 24.226 1.00 10.40 49 ALA B O 1
ATOM 2338 N N . LEU B 1 50 ? -9.720 -34.307 25.634 1.00 6.42 50 LEU B N 1
ATOM 2339 C CA . LEU B 1 50 ? -8.344 -34.236 26.093 1.00 6.10 50 LEU B CA 1
ATOM 2340 C C . LEU B 1 50 ? -7.372 -34.502 24.934 1.00 7.50 50 LEU B C 1
ATOM 2341 O O . LEU B 1 50 ? -6.437 -33.734 24.719 1.00 9.37 50 LEU B O 1
ATOM 2346 N N . ALA B 1 51 ? -7.611 -35.575 24.180 1.00 7.98 51 ALA B N 1
ATOM 2347 C CA . ALA B 1 51 ? -6.729 -35.957 23.072 1.00 8.69 51 ALA B CA 1
ATOM 2348 C C . ALA B 1 51 ? -6.719 -34.935 21.936 1.00 9.92 51 ALA B C 1
ATOM 2349 O O . ALA B 1 51 ? -5.713 -34.772 21.241 1.00 11.74 51 ALA B O 1
ATOM 2351 N N . GLN B 1 52 ? -7.835 -34.243 21.742 1.00 7.87 52 GLN B N 1
ATOM 2352 C CA . GLN B 1 52 ? -7.892 -33.201 20.730 1.00 9.15 52 GLN B CA 1
ATOM 2353 C C . GLN B 1 52 ? -6.919 -32.072 21.065 1.00 7.51 52 GLN B C 1
ATOM 2354 O O . GLN B 1 52 ? -6.276 -31.510 20.174 1.00 13.70 52 GLN B O 1
ATOM 2360 N N . ARG B 1 53 ? -6.825 -31.739 22.351 1.00 6.55 53 ARG B N 1
ATOM 2361 C CA . ARG B 1 53 ? -5.925 -30.689 22.812 1.00 7.05 53 ARG B CA 1
ATOM 2362 C C . ARG B 1 53 ? -4.490 -31.184 22.911 1.00 8.65 53 ARG B C 1
ATOM 2363 O O . ARG B 1 53 ? -3.556 -30.473 22.539 1.00 9.98 53 ARG B O 1
ATOM 2371 N N . GLN B 1 54 ? -4.319 -32.402 23.417 1.00 6.32 54 GLN B N 1
ATOM 2372 C CA . GLN B 1 54 ? -2.986 -32.967 23.607 1.00 6.03 54 GLN B CA 1
ATOM 2373 C C . GLN B 1 54 ? -3.021 -34.470 23.347 1.00 6.92 54 GLN B C 1
ATOM 2374 O O . GLN B 1 54 ? -3.378 -35.257 24.234 1.00 6.75 54 GLN B O 1
ATOM 2380 N N . PRO B 1 55 ? -2.646 -34.885 22.130 1.00 6.39 55 PRO B N 1
ATOM 2381 C CA . PRO B 1 55 ? -2.810 -36.306 21.796 1.00 6.60 55 PRO B CA 1
ATOM 2382 C C . PRO B 1 55 ? -1.896 -37.245 22.579 1.00 7.97 55 PRO B C 1
ATOM 2383 O O . PRO B 1 55 ? -2.137 -38.462 22.569 1.00 8.30 55 PRO B O 1
ATOM 2387 N N . ARG B 1 56 ? -0.891 -36.696 23.265 1.00 6.45 56 ARG B N 1
ATOM 2388 C CA . ARG B 1 56 ? 0.000 -37.503 24.093 1.00 6.94 56 ARG B CA 1
ATOM 2389 C C . ARG B 1 56 ? -0.597 -37.806 25.465 1.00 8.99 56 ARG B C 1
ATOM 2390 O O . ARG B 1 56 ? -0.069 -38.642 26.198 1.00 9.05 56 ARG B O 1
ATOM 2398 N N . ALA B 1 57 ? -1.678 -37.111 25.817 1.00 6.02 57 ALA B N 1
ATOM 2399 C CA . ALA B 1 57 ? -2.338 -37.308 27.110 1.00 5.83 57 ALA B CA 1
ATOM 2400 C C . ALA B 1 57 ? -2.757 -38.760 27.269 1.00 7.79 57 ALA B C 1
ATOM 2401 O O . ALA B 1 57 ? -3.107 -39.431 26.293 1.00 11.10 57 ALA B O 1
ATOM 2403 N N . THR B 1 58 ? -2.733 -39.257 28.498 1.00 8.26 58 THR B N 1
ATOM 2404 C CA . THR B 1 58 ? -3.152 -40.640 28.691 1.00 10.84 58 THR B CA 1
ATOM 2405 C C . THR B 1 58 ? -3.755 -40.910 30.060 1.00 12.75 58 THR B C 1
ATOM 2406 O O . THR B 1 58 ? -3.864 -40.007 30.896 1.00 8.52 58 THR B O 1
ATOM 2410 N N . TYR B 1 59 ? -4.165 -42.161 30.251 1.00 11.51 59 TYR B N 1
ATOM 2411 C CA . TYR B 1 59 ? -4.846 -42.621 31.452 1.00 8.00 59 TYR B CA 1
ATOM 2412 C C . TYR B 1 59 ? -4.195 -43.921 31.897 1.00 6.77 59 TYR B C 1
ATOM 2413 O O . TYR B 1 59 ? -4.021 -44.832 31.097 1.00 9.00 59 TYR B O 1
ATOM 2422 N N . LEU B 1 60 ? -3.850 -44.005 33.177 1.00 6.32 60 LEU B N 1
ATOM 2423 C CA . LEU B 1 60 ? -3.414 -45.257 33.782 1.00 6.63 60 LEU B CA 1
ATOM 2424 C C . LEU B 1 60 ? -4.369 -45.626 34.906 1.00 8.45 60 LEU B C 1
ATOM 2425 O O . LEU B 1 60 ? -4.643 -44.808 35.799 1.00 8.32 60 LEU B O 1
ATOM 2430 N N . PRO B 1 61 ? -4.878 -46.865 34.876 1.00 7.00 61 PRO B N 1
ATOM 2431 C CA . PRO B 1 61 ? -5.738 -47.369 35.954 1.00 7.02 61 PRO B CA 1
ATOM 2432 C C . PRO B 1 61 ? -4.933 -47.556 37.223 1.00 8.98 61 PRO B C 1
ATOM 2433 O O . PRO B 1 61 ? -3.954 -48.312 37.227 1.00 10.04 61 PRO B O 1
ATOM 2437 N N . VAL B 1 62 ? -5.326 -46.854 38.280 1.00 7.93 62 VAL B N 1
ATOM 2438 C CA . VAL B 1 62 ? -4.618 -46.913 39.551 1.00 7.10 62 VAL B CA 1
ATOM 2439 C C . VAL B 1 62 ? -5.609 -46.795 40.693 1.00 7.32 62 VAL B C 1
ATOM 2440 O O . VAL B 1 62 ? -6.376 -45.835 40.750 1.00 8.02 62 VAL B O 1
ATOM 2444 N N . GLU B 1 63 ? -5.598 -47.768 41.598 1.00 7.15 63 GLU B N 1
ATOM 2445 C CA . GLU B 1 63 ? -6.220 -47.588 42.902 1.00 7.11 63 GLU B CA 1
ATOM 2446 C C . GLU B 1 63 ? -5.135 -47.007 43.791 1.00 7.29 63 GLU B C 1
ATOM 2447 O O . GLU B 1 63 ? -4.173 -47.697 44.138 1.00 8.61 63 GLU B O 1
ATOM 2453 N N . LEU B 1 64 ? -5.288 -45.733 44.141 1.00 8.00 64 LEU B N 1
ATOM 2454 C CA . LEU B 1 64 ? -4.252 -44.978 44.837 1.00 7.44 64 LEU B CA 1
ATOM 2455 C C . LEU B 1 64 ? -3.916 -45.511 46.221 1.00 9.12 64 LEU B C 1
ATOM 2456 O O . LEU B 1 64 ? -2.831 -45.252 46.739 1.00 8.03 64 LEU B O 1
ATOM 2461 N N . GLN B 1 65 ? -4.836 -46.258 46.815 1.00 7.34 65 GLN B N 1
ATOM 2462 C CA . GLN B 1 65 ? -4.599 -46.814 48.142 1.00 8.11 65 GLN B CA 1
ATOM 2463 C C . GLN B 1 65 ? -3.655 -48.016 48.112 1.00 11.95 65 GLN B C 1
ATOM 2464 O O . GLN B 1 65 ? -3.212 -48.488 49.167 1.00 10.26 65 GLN B O 1
ATOM 2470 N N . ASP B 1 66 ? -3.356 -48.505 46.908 1.00 9.29 66 ASP B N 1
ATOM 2471 C CA . ASP B 1 66 ? -2.450 -49.639 46.727 1.00 7.41 66 ASP B CA 1
ATOM 2472 C C . ASP B 1 66 ? -1.062 -49.085 46.395 1.00 7.38 66 ASP B C 1
ATOM 2473 O O . ASP B 1 66 ? -0.839 -48.559 45.297 1.00 7.66 66 ASP B O 1
ATOM 2478 N N . ASP B 1 67 ? -0.132 -49.175 47.346 1.00 11.61 67 ASP B N 1
ATOM 2479 C CA . ASP B 1 67 ? 1.200 -48.585 47.178 1.00 11.44 67 ASP B CA 1
ATOM 2480 C C . ASP B 1 67 ? 1.923 -49.120 45.939 1.00 14.48 67 ASP B C 1
ATOM 2481 O O . ASP B 1 67 ? 2.585 -48.374 45.219 1.00 11.50 67 ASP B O 1
ATOM 2486 N N . ALA B 1 68 ? 1.778 -50.412 45.685 1.00 12.58 68 ALA B N 1
ATOM 2487 C CA . ALA B 1 68 ? 2.405 -51.039 44.529 1.00 9.63 68 ALA B CA 1
ATOM 2488 C C . ALA B 1 68 ? 1.851 -50.472 43.218 1.00 10.73 68 ALA B C 1
ATOM 2489 O O . ALA B 1 68 ? 2.592 -50.290 42.251 1.00 11.52 68 ALA B O 1
ATOM 2491 N N . GLN B 1 69 ? 0.554 -50.187 43.180 1.00 11.04 69 GLN B N 1
ATOM 2492 C CA . GLN B 1 69 ? -0.018 -49.601 41.974 1.00 9.18 69 GLN B CA 1
ATOM 2493 C C . GLN B 1 69 ? 0.504 -48.186 41.743 1.00 10.88 69 GLN B C 1
ATOM 2494 O O . GLN B 1 69 ? 0.738 -47.793 40.604 1.00 10.31 69 GLN B O 1
ATOM 2500 N N . CYS B 1 70 ? 0.697 -47.425 42.819 1.00 10.31 70 CYS B N 1
ATOM 2501 C CA . CYS B 1 70 ? 1.308 -46.105 42.704 1.00 10.86 70 CYS B CA 1
ATOM 2502 C C . CYS B 1 70 ? 2.726 -46.209 42.160 1.00 9.04 70 CYS B C 1
ATOM 2503 O O . CYS B 1 70 ? 3.087 -45.501 41.223 1.00 9.76 70 CYS B O 1
ATOM 2506 N N . ARG B 1 71 ? 3.520 -47.097 42.753 1.00 7.85 71 ARG B N 1
ATOM 2507 C CA . ARG B 1 71 ? 4.906 -47.300 42.346 1.00 10.00 71 ARG B CA 1
ATOM 2508 C C . ARG B 1 71 ? 4.993 -47.675 40.866 1.00 10.08 71 ARG B C 1
ATOM 2509 O O . ARG B 1 71 ? 5.754 -47.078 40.092 1.00 10.23 71 ARG B O 1
ATOM 2517 N N . ASP B 1 72 ? 4.211 -48.673 40.474 1.00 8.53 72 ASP B N 1
ATOM 2518 C CA . ASP B 1 72 ? 4.263 -49.174 39.105 1.00 8.97 72 ASP B CA 1
ATOM 2519 C C . ASP B 1 72 ? 3.792 -48.151 38.075 1.00 9.88 72 ASP B C 1
ATOM 2520 O O . ASP B 1 72 ? 4.324 -48.089 36.966 1.00 10.35 72 ASP B O 1
ATOM 2525 N N . ALA B 1 73 ? 2.801 -47.338 38.435 1.00 8.22 73 ALA B N 1
ATOM 2526 C CA . ALA B 1 73 ? 2.247 -46.381 37.477 1.00 10.08 73 ALA B CA 1
ATOM 2527 C C . ALA B 1 73 ? 3.197 -45.205 37.278 1.00 9.26 73 ALA B C 1
ATOM 2528 O O . ALA B 1 73 ? 3.338 -44.692 36.168 1.00 9.54 73 ALA B O 1
ATOM 2530 N N . VAL B 1 74 ? 3.862 -44.784 38.347 1.00 8.88 74 VAL B N 1
ATOM 2531 C CA . VAL B 1 74 ? 4.903 -43.773 38.196 1.00 8.09 74 VAL B CA 1
ATOM 2532 C C . VAL B 1 74 ? 6.020 -44.325 37.309 1.00 9.11 74 VAL B C 1
ATOM 2533 O O . VAL B 1 74 ? 6.481 -43.654 36.394 1.00 8.51 74 VAL B O 1
ATOM 2537 N N . ALA B 1 75 ? 6.424 -45.563 37.554 1.00 8.35 75 ALA B N 1
ATOM 2538 C CA . ALA B 1 75 ? 7.464 -46.184 36.736 1.00 11.23 75 ALA B CA 1
ATOM 2539 C C . ALA B 1 75 ? 7.055 -46.238 35.268 1.00 11.24 75 ALA B C 1
ATOM 2540 O O . ALA B 1 75 ? 7.857 -45.958 34.375 1.00 9.42 75 ALA B O 1
ATOM 2542 N N A GLN B 1 76 ? 5.795 -46.592 35.024 0.50 9.38 76 GLN B N 1
ATOM 2543 N N B GLN B 1 76 ? 5.800 -46.598 35.020 0.50 9.44 76 GLN B N 1
ATOM 2544 C CA A GLN B 1 76 ? 5.271 -46.703 33.667 0.50 10.04 76 GLN B CA 1
ATOM 2545 C CA B GLN B 1 76 ? 5.305 -46.711 33.654 0.50 9.39 76 GLN B CA 1
ATOM 2546 C C A GLN B 1 76 ? 5.261 -45.343 32.977 0.50 10.43 76 GLN B C 1
ATOM 2547 C C B GLN B 1 76 ? 5.241 -45.345 32.968 0.50 10.43 76 GLN B C 1
ATOM 2548 O O A GLN B 1 76 ? 5.551 -45.236 31.786 0.50 11.00 76 GLN B O 1
ATOM 2549 O O B GLN B 1 76 ? 5.483 -45.236 31.766 0.50 11.39 76 GLN B O 1
ATOM 2560 N N . THR B 1 77 ? 4.940 -44.305 33.739 1.00 8.68 77 THR B N 1
ATOM 2561 C CA . THR B 1 77 ? 4.901 -42.951 33.205 1.00 9.04 77 THR B CA 1
ATOM 2562 C C . THR B 1 77 ? 6.309 -42.538 32.788 1.00 8.73 77 THR B C 1
ATOM 2563 O O . THR B 1 77 ? 6.513 -41.969 31.716 1.00 8.93 77 THR B O 1
ATOM 2567 N N . ILE B 1 78 ? 7.287 -42.841 33.632 1.00 11.21 78 ILE B N 1
ATOM 2568 C CA . ILE B 1 78 ? 8.672 -42.538 33.300 1.00 12.59 78 ILE B CA 1
ATOM 2569 C C . ILE B 1 78 ? 9.133 -43.344 32.081 1.00 13.86 78 ILE B C 1
ATOM 2570 O O . ILE B 1 78 ? 9.795 -42.814 31.193 1.00 12.29 78 ILE B O 1
ATOM 2575 N N . ALA B 1 79 ? 8.751 -44.614 32.024 1.00 10.57 79 ALA B N 1
ATOM 2576 C CA . ALA B 1 79 ? 9.105 -45.457 30.884 1.00 11.71 79 ALA B CA 1
ATOM 2577 C C . ALA B 1 79 ? 8.513 -44.941 29.573 1.00 12.63 79 ALA B C 1
ATOM 2578 O O . ALA B 1 79 ? 9.121 -45.092 28.510 1.00 15.81 79 ALA B O 1
ATOM 2580 N N . THR B 1 80 ? 7.323 -44.353 29.641 1.00 11.78 80 THR B N 1
ATOM 2581 C CA . THR B 1 80 ? 6.627 -43.896 28.437 1.00 15.47 80 THR B CA 1
ATOM 2582 C C . THR B 1 80 ? 7.092 -42.510 27.978 1.00 15.15 80 THR B C 1
ATOM 2583 O O . THR B 1 80 ? 7.299 -42.272 26.779 1.00 15.93 80 THR B O 1
ATOM 2587 N N . PHE B 1 81 ? 7.257 -41.598 28.931 1.00 15.69 81 PHE B N 1
ATOM 2588 C CA . PHE B 1 81 ? 7.520 -40.200 28.605 1.00 14.51 81 PHE B CA 1
ATOM 2589 C C . PHE B 1 81 ? 8.963 -39.770 28.855 1.00 15.02 81 PHE B C 1
ATOM 2590 O O . PHE B 1 81 ? 9.396 -38.726 28.363 1.00 20.08 81 PHE B O 1
ATOM 2598 N N . GLY B 1 82 ? 9.700 -40.571 29.617 1.00 11.87 82 GLY B N 1
ATOM 2599 C CA . GLY B 1 82 ? 11.094 -40.289 29.899 1.00 14.54 82 GLY B CA 1
ATOM 2600 C C . GLY B 1 82 ? 11.352 -39.236 30.964 1.00 16.83 82 GLY B C 1
ATOM 2601 O O . GLY B 1 82 ? 12.509 -38.962 31.293 1.00 20.54 82 GLY B O 1
ATOM 2602 N N . ARG B 1 83 ? 10.288 -38.647 31.509 1.00 11.77 83 ARG B N 1
ATOM 2603 C CA . ARG B 1 83 ? 10.434 -37.533 32.442 1.00 14.99 83 ARG B CA 1
ATOM 2604 C C . ARG B 1 83 ? 9.141 -37.296 33.210 1.00 14.00 83 ARG B C 1
ATOM 2605 O O . ARG B 1 83 ? 8.075 -37.752 32.799 1.00 11.32 83 ARG B O 1
ATOM 2613 N N . LEU B 1 84 ? 9.244 -36.581 34.327 1.00 12.36 84 LEU B N 1
ATOM 2614 C CA . LEU B 1 84 ? 8.076 -36.122 35.063 1.00 9.00 84 LEU B CA 1
ATOM 2615 C C . LEU B 1 84 ? 8.307 -34.691 35.522 1.00 9.31 84 LEU B C 1
ATOM 2616 O O . LEU B 1 84 ? 9.300 -34.404 36.204 1.00 12.16 84 LEU B O 1
ATOM 2621 N N . ASP B 1 85 ? 7.390 -33.795 35.157 1.00 7.59 85 ASP B N 1
ATOM 2622 C CA . ASP B 1 85 ? 7.555 -32.380 35.456 1.00 7.15 85 ASP B CA 1
ATOM 2623 C C . ASP B 1 85 ? 6.625 -31.882 36.538 1.00 8.18 85 ASP B C 1
ATOM 2624 O O . ASP B 1 85 ? 6.863 -30.832 37.130 1.00 8.99 85 ASP B O 1
ATOM 2629 N N . GLY B 1 86 ? 5.561 -32.624 36.809 1.00 7.22 86 GLY B N 1
ATOM 2630 C CA . GLY B 1 86 ? 4.639 -32.185 37.836 1.00 5.99 86 GLY B CA 1
ATOM 2631 C C . GLY B 1 86 ? 3.835 -33.321 38.428 1.00 6.63 86 GLY B C 1
ATOM 2632 O O . GLY B 1 86 ? 3.655 -34.367 37.791 1.00 7.87 86 GLY B O 1
ATOM 2633 N N . LEU B 1 87 ? 3.375 -33.104 39.659 1.00 5.86 87 LEU B N 1
ATOM 2634 C CA . LEU B 1 87 ? 2.430 -33.992 40.321 1.00 5.25 87 LEU B CA 1
ATOM 2635 C C . LEU B 1 87 ? 1.304 -33.157 40.900 1.00 6.48 87 LEU B C 1
ATOM 2636 O O . LEU B 1 87 ? 1.543 -32.219 41.657 1.00 7.13 87 LEU B O 1
ATOM 2641 N N . VAL B 1 88 ? 0.074 -33.481 40.528 1.00 4.97 88 VAL B N 1
ATOM 2642 C CA . VAL B 1 88 ? -1.092 -32.906 41.181 1.00 5.71 88 VAL B CA 1
ATOM 2643 C C . VAL B 1 88 ? -1.774 -34.000 42.000 1.00 7.29 88 VAL B C 1
ATOM 2644 O O . VAL B 1 88 ? -2.417 -34.907 41.449 1.00 5.29 88 VAL B O 1
ATOM 2648 N N . ASN B 1 89 ? -1.588 -33.933 43.316 1.00 5.85 89 ASN B N 1
ATOM 2649 C CA . ASN B 1 89 ? -2.325 -34.770 44.252 1.00 4.46 89 ASN B CA 1
ATOM 2650 C C . ASN B 1 89 ? -3.731 -34.199 44.397 1.00 4.36 89 ASN B C 1
ATOM 2651 O O . ASN B 1 89 ? -3.902 -33.102 44.949 1.00 5.06 89 ASN B O 1
ATOM 2656 N N . ASN B 1 90 ? -4.734 -34.911 43.898 1.00 5.91 90 ASN B N 1
ATOM 2657 C CA . ASN B 1 90 ? -6.088 -34.357 43.842 1.00 4.76 90 ASN B CA 1
ATOM 2658 C C . ASN B 1 90 ? -7.178 -35.321 44.290 1.00 4.57 90 ASN B C 1
ATOM 2659 O O . ASN B 1 90 ? -8.207 -34.890 44.808 1.00 5.75 90 ASN B O 1
ATOM 2664 N N . ALA B 1 91 ? -6.976 -36.625 44.106 1.00 4.85 91 ALA B N 1
ATOM 2665 C CA . ALA B 1 91 ? -8.042 -37.563 44.473 1.00 4.92 91 ALA B CA 1
ATOM 2666 C C . ALA B 1 91 ? -8.391 -37.447 45.956 1.00 7.77 91 ALA B C 1
ATOM 2667 O O . ALA B 1 91 ? -7.510 -37.360 46.811 1.00 5.98 91 ALA B O 1
ATOM 2669 N N . GLY B 1 92 ? -9.683 -37.438 46.260 1.00 6.51 92 GLY B N 1
ATOM 2670 C CA . GLY B 1 92 ? -10.118 -37.303 47.632 1.00 8.31 92 GLY B CA 1
ATOM 2671 C C . GLY B 1 92 ? -11.608 -37.532 47.755 1.00 5.00 92 GLY B C 1
ATOM 2672 O O . GLY B 1 92 ? -12.329 -37.516 46.749 1.00 7.89 92 GLY B O 1
ATOM 2673 N N . VAL B 1 93 ? -12.068 -37.753 48.984 1.00 6.52 93 VAL B N 1
ATOM 2674 C CA . VAL B 1 93 ? -13.490 -37.970 49.224 1.00 5.95 93 VAL B CA 1
ATOM 2675 C C . VAL B 1 93 ? -13.858 -37.500 50.625 1.00 6.18 93 VAL B C 1
ATOM 2676 O O . VAL B 1 93 ? -13.256 -37.926 51.598 1.00 5.75 93 VAL B O 1
ATOM 2680 N N . ASN B 1 94 ? -14.836 -36.602 50.724 1.00 7.44 94 ASN B N 1
ATOM 2681 C CA . ASN B 1 94 ? -15.332 -36.179 52.029 1.00 6.71 94 ASN B CA 1
ATOM 2682 C C . ASN B 1 94 ? -16.267 -37.261 52.555 1.00 9.50 94 ASN B C 1
ATOM 2683 O O . ASN B 1 94 ? -17.452 -37.298 52.199 1.00 10.27 94 ASN B O 1
ATOM 2688 N N . ASP B 1 95 ? -15.729 -38.144 53.396 1.00 7.81 95 ASP B N 1
ATOM 2689 C CA . ASP B 1 95 ? -16.418 -39.391 53.729 1.00 6.14 95 ASP B CA 1
ATOM 2690 C C . ASP B 1 95 ? -17.187 -39.394 55.056 1.00 7.21 95 ASP B C 1
ATOM 2691 O O . ASP B 1 95 ? -17.709 -40.433 55.477 1.00 9.25 95 ASP B O 1
ATOM 2696 N N . GLY B 1 96 ? -17.246 -38.243 55.724 1.00 8.00 96 GLY B N 1
ATOM 2697 C CA . GLY B 1 96 ? -18.147 -38.093 56.855 1.00 8.27 96 GLY B CA 1
ATOM 2698 C C . GLY B 1 96 ? -17.867 -39.040 58.010 1.00 8.32 96 GLY B C 1
ATOM 2699 O O . GLY B 1 96 ? -18.782 -39.628 58.602 1.00 10.15 96 GLY B O 1
ATOM 2700 N N . ILE B 1 97 ? -16.585 -39.182 58.329 1.00 8.14 97 ILE B N 1
ATOM 2701 C CA . ILE B 1 97 ? -16.164 -39.994 59.463 1.00 7.34 97 ILE B CA 1
ATOM 2702 C C . ILE B 1 97 ? -15.989 -39.077 60.676 1.00 6.44 97 ILE B C 1
ATOM 2703 O O . ILE B 1 97 ? -14.991 -38.356 60.790 1.00 8.14 97 ILE B O 1
ATOM 2708 N N . GLY B 1 98 ? -16.964 -39.103 61.581 1.00 7.86 98 GLY B N 1
ATOM 2709 C CA . GLY B 1 98 ? -17.005 -38.166 62.691 1.00 8.05 98 GLY B CA 1
ATOM 2710 C C . GLY B 1 98 ? -16.380 -38.685 63.972 1.00 6.94 98 GLY B C 1
ATOM 2711 O O . GLY B 1 98 ? -15.769 -39.753 63.999 1.00 7.81 98 GLY B O 1
ATOM 2712 N N . LEU B 1 99 ? -16.525 -37.904 65.037 1.00 6.97 99 LEU B N 1
ATOM 2713 C CA . LEU B 1 99 ? -16.011 -38.263 66.353 1.00 8.43 99 LEU B CA 1
ATOM 2714 C C . LEU B 1 99 ? -16.508 -39.606 66.878 1.00 10.35 99 LEU B C 1
ATOM 2715 O O . LEU B 1 99 ? -15.819 -40.248 67.667 1.00 11.83 99 LEU B O 1
ATOM 2720 N N . ASP B 1 100 ? -17.695 -40.024 66.448 1.00 10.31 100 ASP B N 1
ATOM 2721 C CA . ASP B 1 100 ? -18.300 -41.251 66.964 1.00 10.61 100 ASP B CA 1
ATOM 2722 C C . ASP B 1 100 ? -17.895 -42.513 66.185 1.00 8.77 100 ASP B C 1
ATOM 2723 O O . ASP B 1 100 ? -18.244 -43.619 66.576 1.00 10.49 100 ASP B O 1
ATOM 2728 N N . ALA B 1 101 ? -17.152 -42.342 65.094 1.00 8.12 101 ALA B N 1
ATOM 2729 C CA . A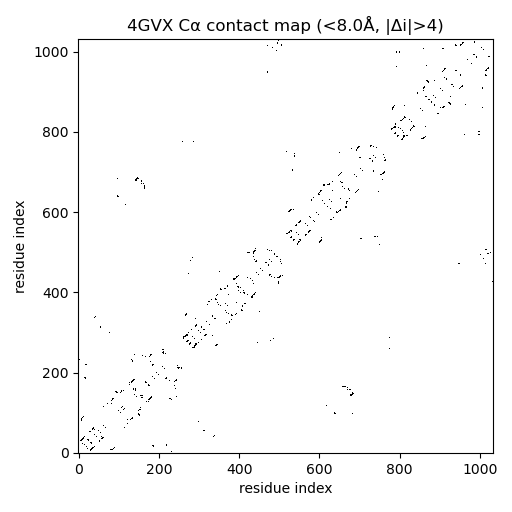LA B 1 101 ? -16.924 -43.440 64.153 1.00 9.38 101 ALA B CA 1
ATOM 2730 C C . ALA B 1 101 ? -15.946 -44.492 64.657 1.00 9.93 101 ALA B C 1
ATOM 2731 O O . ALA B 1 101 ? -16.111 -45.684 64.377 1.00 11.90 101 ALA B O 1
ATOM 2733 N N . GLY B 1 102 ? -14.914 -44.054 65.375 1.00 9.95 102 GLY B N 1
ATOM 2734 C CA . GLY B 1 102 ? -13.927 -44.975 65.916 1.00 8.47 102 GLY B CA 1
ATOM 2735 C C . GLY B 1 102 ? -12.668 -45.042 65.074 1.00 8.60 102 GLY B C 1
ATOM 2736 O O . GLY B 1 102 ? -12.670 -44.621 63.906 1.00 8.47 102 GLY B O 1
ATOM 2737 N N . ARG B 1 103 ? -11.598 -45.587 65.660 1.00 9.82 103 ARG B N 1
ATOM 2738 C CA . ARG B 1 103 ? -10.274 -45.599 65.030 1.00 14.35 103 ARG B CA 1
ATOM 2739 C C . ARG B 1 103 ? -10.218 -46.226 63.635 1.00 14.53 103 ARG B C 1
ATOM 2740 O O . ARG B 1 103 ? -9.600 -45.653 62.736 1.00 12.27 103 ARG B O 1
ATOM 2748 N N . ASP B 1 104 ? -10.852 -47.381 63.436 1.00 11.04 104 ASP B N 1
ATOM 2749 C CA . ASP B 1 104 ? -10.710 -48.071 62.156 1.00 9.59 104 ASP B CA 1
ATOM 2750 C C . ASP B 1 104 ? -11.267 -47.229 61.019 1.00 11.54 104 ASP B C 1
ATOM 2751 O O . ASP B 1 104 ? -10.645 -47.109 59.965 1.00 10.35 104 ASP B O 1
ATOM 2756 N N . ALA B 1 105 ? -12.432 -46.632 61.241 1.00 9.78 105 ALA B N 1
ATOM 2757 C CA . ALA B 1 105 ? -13.037 -45.759 60.239 1.00 10.30 105 ALA B CA 1
ATOM 2758 C C . ALA B 1 105 ? -12.204 -44.498 60.009 1.00 8.76 105 ALA B C 1
ATOM 2759 O O . ALA B 1 105 ? -12.072 -44.036 58.877 1.00 9.89 105 ALA B O 1
ATOM 2761 N N . PHE B 1 106 ? -11.649 -43.940 61.082 1.00 6.97 106 PHE B N 1
ATOM 2762 C CA . PHE B 1 106 ? -10.801 -42.766 60.968 1.00 6.95 106 PHE B CA 1
ATOM 2763 C C . PHE B 1 106 ? -9.571 -43.085 60.110 1.00 6.54 106 PHE B C 1
ATOM 2764 O O . PHE B 1 106 ? -9.223 -42.325 59.202 1.00 6.07 106 PHE B O 1
ATOM 2772 N N . VAL B 1 107 ? -8.930 -44.222 60.378 1.00 7.45 107 VAL B N 1
ATOM 2773 C CA . VAL B 1 107 ? -7.742 -44.615 59.618 1.00 7.43 107 VAL B CA 1
ATOM 2774 C C . VAL B 1 107 ? -8.101 -44.908 58.158 1.00 8.65 107 VAL B C 1
ATOM 2775 O O . VAL B 1 107 ? -7.353 -44.558 57.248 1.00 8.08 107 VAL B O 1
ATOM 2779 N N . ALA B 1 108 ? -9.262 -45.517 57.932 1.00 8.15 108 ALA B N 1
ATOM 2780 C CA . ALA B 1 108 ? -9.720 -45.753 56.568 1.00 6.73 108 ALA B CA 1
ATOM 2781 C C . ALA B 1 108 ? -9.875 -44.436 55.798 1.00 6.86 108 ALA B C 1
ATOM 2782 O O . ALA B 1 108 ? -9.582 -44.378 54.599 1.00 7.64 108 ALA B O 1
ATOM 2784 N N . SER B 1 109 ? -10.317 -43.376 56.479 1.00 6.22 109 SER B N 1
ATOM 2785 C CA . SER B 1 109 ? -10.416 -42.059 55.846 1.00 7.09 109 SER B CA 1
ATOM 2786 C C . SER B 1 109 ? -9.041 -41.505 55.485 1.00 6.84 109 SER B C 1
ATOM 2787 O O . SER B 1 109 ? -8.857 -40.918 54.416 1.00 7.01 109 SER B O 1
ATOM 2790 N N . LEU B 1 110 ? -8.073 -41.689 56.373 1.00 6.22 110 LEU B N 1
ATOM 2791 C CA . LEU B 1 110 ? -6.699 -41.297 56.094 1.00 6.77 110 LEU B CA 1
ATOM 2792 C C . LEU B 1 110 ? -6.148 -42.025 54.863 1.00 8.65 110 LEU B C 1
ATOM 2793 O O . LEU B 1 110 ? -5.421 -41.440 54.059 1.00 6.25 110 LEU B O 1
ATOM 2798 N N . GLU B 1 111 ? -6.490 -43.304 54.716 1.00 7.43 111 GLU B N 1
ATOM 2799 C CA . GLU B 1 111 ? -6.072 -44.066 53.535 1.00 7.47 111 GLU B CA 1
ATOM 2800 C C . GLU B 1 111 ? -6.735 -43.532 52.272 1.00 7.64 111 GLU B C 1
ATOM 2801 O O . GLU B 1 111 ? -6.102 -43.450 51.219 1.00 7.73 111 GLU B O 1
ATOM 2807 N N . ARG B 1 112 ? -8.013 -43.177 52.367 1.00 8.20 112 ARG B N 1
ATOM 2808 C CA . ARG B 1 112 ? -8.737 -42.661 51.203 1.00 6.83 112 ARG B CA 1
ATOM 2809 C C . ARG B 1 112 ? -8.285 -41.271 50.772 1.00 5.28 112 ARG B C 1
ATOM 2810 O O . ARG B 1 112 ? -8.505 -40.871 49.623 1.00 7.26 112 ARG B O 1
ATOM 2818 N N . ASN B 1 113 ? -7.673 -40.528 51.687 1.00 6.00 113 ASN B N 1
ATOM 2819 C CA . ASN B 1 113 ? -7.356 -39.128 51.417 1.00 7.13 113 ASN B CA 1
ATOM 2820 C C . ASN B 1 113 ? -5.885 -38.761 51.563 1.00 10.64 113 ASN B C 1
ATOM 2821 O O . ASN B 1 113 ? -5.248 -38.301 50.617 1.00 15.17 113 ASN B O 1
ATOM 2826 N N . LEU B 1 114 ? -5.350 -38.963 52.757 1.00 6.81 114 LEU B N 1
ATOM 2827 C CA . LEU B 1 114 ? -4.027 -38.460 53.090 1.00 5.37 114 LEU B CA 1
ATOM 2828 C C . LEU B 1 114 ? -2.895 -39.331 52.563 1.00 6.29 114 LEU B C 1
ATOM 2829 O O . LEU B 1 114 ? -1.930 -38.837 51.962 1.00 7.11 114 LEU B O 1
ATOM 2834 N N . ILE B 1 115 ? -2.992 -40.629 52.811 1.00 5.44 115 ILE B N 1
ATOM 2835 C CA . ILE B 1 115 ? -1.823 -41.480 52.664 1.00 6.02 115 ILE B CA 1
ATOM 2836 C C . ILE B 1 115 ? -1.305 -41.572 51.221 1.00 6.08 115 ILE B C 1
ATOM 2837 O O . ILE B 1 115 ? -0.093 -41.586 51.001 1.00 6.57 115 ILE B O 1
ATOM 2842 N N . HIS B 1 116 ? -2.201 -41.545 50.235 1.00 6.03 116 HIS B N 1
ATOM 2843 C CA . HIS B 1 116 ? -1.751 -41.570 48.847 1.00 5.22 116 HIS B CA 1
ATOM 2844 C C . HIS B 1 116 ? -1.109 -40.262 48.366 1.00 5.06 116 HIS B C 1
ATOM 2845 O O . HIS B 1 116 ? -0.336 -40.285 47.409 1.00 6.12 116 HIS B O 1
ATOM 2852 N N . TYR B 1 117 ? -1.388 -39.134 49.017 1.00 5.15 117 TYR B N 1
ATOM 2853 C CA . TYR B 1 117 ? -0.660 -37.912 48.668 1.00 5.04 117 TYR B CA 1
ATOM 2854 C C . TYR B 1 117 ? 0.803 -38.116 49.018 1.00 4.66 117 TYR B C 1
ATOM 2855 O O . TYR B 1 117 ? 1.690 -37.733 48.251 1.00 6.39 117 TYR B O 1
ATOM 2864 N N . TYR B 1 118 ? 1.063 -38.713 50.185 1.00 4.73 118 TYR B N 1
ATOM 2865 C CA . TYR B 1 118 ? 2.434 -39.039 50.555 1.00 4.88 118 TYR B CA 1
ATOM 2866 C C . TYR B 1 118 ? 3.032 -40.071 49.593 1.00 5.62 118 TYR B C 1
ATOM 2867 O O . TYR B 1 118 ? 4.154 -39.900 49.117 1.00 6.09 118 TYR B O 1
ATOM 2876 N N . ALA B 1 119 ? 2.311 -41.163 49.346 1.00 5.44 119 ALA B N 1
ATOM 2877 C CA . ALA B 1 119 ? 2.855 -42.240 48.519 1.00 5.65 119 ALA B CA 1
ATOM 2878 C C . ALA B 1 119 ? 3.233 -41.720 47.135 1.00 6.46 119 ALA B C 1
ATOM 2879 O O . ALA B 1 119 ? 4.319 -42.019 46.613 1.00 7.80 119 ALA B O 1
ATOM 2881 N N . MET B 1 120 ? 2.328 -40.948 46.540 1.00 6.02 120 MET B N 1
ATOM 2882 C CA . MET B 1 120 ? 2.593 -40.319 45.259 1.00 5.89 120 MET B CA 1
ATOM 2883 C C . MET B 1 120 ? 3.824 -39.410 45.283 1.00 5.45 120 MET B C 1
ATOM 2884 O O . MET B 1 120 ? 4.673 -39.495 44.401 1.00 8.05 120 MET B O 1
ATOM 2889 N N . ALA B 1 121 ? 3.935 -38.554 46.291 1.00 5.21 121 ALA B N 1
ATOM 2890 C CA . ALA B 1 121 ? 5.116 -37.709 46.377 1.00 6.39 121 ALA B CA 1
ATOM 2891 C C . ALA B 1 121 ? 6.382 -38.557 46.555 1.00 7.38 121 ALA B C 1
ATOM 2892 O O . ALA B 1 121 ? 7.408 -38.308 45.917 1.00 6.51 121 ALA B O 1
ATOM 2894 N N . HIS B 1 122 ? 6.294 -39.574 47.409 1.00 5.82 122 HIS B N 1
ATOM 2895 C CA . HIS B 1 122 ? 7.404 -40.495 47.632 1.00 6.96 122 HIS B CA 1
ATOM 2896 C C . HIS B 1 122 ? 7.947 -41.035 46.316 1.00 9.38 122 HIS B C 1
ATOM 2897 O O . HIS B 1 122 ? 9.154 -40.998 46.074 1.00 8.08 122 HIS B O 1
ATOM 2904 N N . TYR B 1 123 ? 7.057 -41.510 45.452 1.00 6.28 123 TYR B N 1
ATOM 2905 C CA . TYR B 1 123 ? 7.498 -42.084 44.184 1.00 7.96 123 TYR B CA 1
ATOM 2906 C C . TYR B 1 123 ? 7.847 -41.066 43.101 1.00 6.77 123 TYR B C 1
ATOM 2907 O O . TYR B 1 123 ? 8.643 -41.366 42.217 1.00 9.95 123 TYR B O 1
ATOM 2916 N N . CYS B 1 124 ? 7.277 -39.868 43.180 1.00 6.46 124 CYS B N 1
ATOM 2917 C CA . CYS B 1 124 ? 7.467 -38.874 42.120 1.00 6.69 124 CYS B CA 1
ATOM 2918 C C . CYS B 1 124 ? 8.689 -37.990 42.334 1.00 7.66 124 CYS B C 1
ATOM 2919 O O . CYS B 1 124 ? 9.308 -37.541 41.373 1.00 9.12 124 CYS B O 1
ATOM 2922 N N . VAL B 1 125 ? 9.012 -37.713 43.594 1.00 8.42 125 VAL B N 1
ATOM 2923 C CA . VAL B 1 125 ? 10.066 -36.748 43.911 1.00 8.07 125 VAL B CA 1
ATOM 2924 C C . VAL B 1 125 ? 11.437 -36.977 43.237 1.00 10.91 125 VAL B C 1
ATOM 2925 O O . VAL B 1 125 ? 12.035 -36.011 42.758 1.00 10.13 125 VAL B O 1
ATOM 2929 N N . PRO B 1 126 ? 11.923 -38.236 43.160 1.00 11.98 126 PRO B N 1
ATOM 2930 C CA . PRO B 1 126 ? 13.215 -38.420 42.482 1.00 9.93 126 PRO B CA 1
ATOM 2931 C C . PRO B 1 126 ? 13.178 -37.900 41.047 1.00 12.40 126 PRO B C 1
ATOM 2932 O O . PRO B 1 126 ? 14.154 -37.331 40.556 1.00 13.43 126 PRO B O 1
ATOM 2936 N N . HIS B 1 127 ? 12.047 -38.088 40.387 1.00 11.80 127 HIS B N 1
ATOM 2937 C CA . HIS B 1 127 ? 11.904 -37.642 39.011 1.00 8.59 127 HIS B CA 1
ATOM 2938 C C . HIS B 1 127 ? 11.707 -36.134 38.913 1.00 7.73 127 HIS B C 1
ATOM 2939 O O . HIS B 1 127 ? 12.229 -35.503 38.000 1.00 10.72 127 HIS B O 1
ATOM 2946 N N . LEU B 1 128 ? 10.961 -35.562 39.855 1.00 7.53 128 LEU B N 1
ATOM 2947 C CA . LEU B 1 128 ? 10.735 -34.117 39.892 1.00 7.72 128 LEU B CA 1
ATOM 2948 C C . LEU B 1 128 ? 12.046 -33.377 40.143 1.00 9.22 128 LEU B C 1
ATOM 2949 O O . LEU B 1 128 ? 12.262 -32.277 39.631 1.00 11.68 128 LEU B O 1
ATOM 2954 N N . LYS B 1 129 ? 12.928 -33.981 40.929 1.00 8.52 129 LYS B N 1
ATOM 2955 C CA . LYS B 1 129 ? 14.242 -33.388 41.133 1.00 8.47 129 LYS B CA 1
ATOM 2956 C C . LYS B 1 129 ? 14.987 -33.250 39.805 1.00 11.96 129 LYS B C 1
ATOM 2957 O O . LYS B 1 129 ? 15.636 -32.238 39.550 1.00 15.67 129 LYS B O 1
ATOM 2963 N N . ALA B 1 130 ? 14.862 -34.259 38.948 1.00 11.46 130 ALA B N 1
ATOM 2964 C CA . ALA B 1 130 ? 15.578 -34.278 37.679 1.00 13.86 130 ALA B CA 1
ATOM 2965 C C . ALA B 1 130 ? 15.131 -33.162 36.735 1.00 14.62 130 ALA B C 1
ATOM 2966 O O . ALA B 1 130 ? 15.897 -32.721 35.874 1.00 16.81 130 ALA B O 1
ATOM 2968 N N . THR B 1 131 ? 13.890 -32.706 36.892 1.00 9.18 131 THR B N 1
ATOM 2969 C CA . THR B 1 131 ? 13.345 -31.684 36.005 1.00 9.76 131 THR B CA 1
ATOM 2970 C C . THR B 1 131 ? 13.107 -30.339 36.692 1.00 10.08 131 THR B C 1
ATOM 2971 O O . THR B 1 131 ? 12.613 -29.404 36.056 1.00 11.19 131 THR B O 1
ATOM 2975 N N . ARG B 1 132 ? 13.461 -30.242 37.972 1.00 10.52 132 ARG B N 1
ATOM 2976 C CA . ARG B 1 132 ? 13.121 -29.070 38.785 1.00 10.93 132 ARG B CA 1
ATOM 2977 C C . ARG B 1 132 ? 11.631 -28.794 38.635 1.00 12.88 132 ARG B C 1
ATOM 2978 O O . ARG B 1 132 ? 11.201 -27.671 38.345 1.00 13.96 132 ARG B O 1
ATOM 2986 N N . GLY B 1 133 ? 10.860 -29.857 38.839 1.00 13.39 133 GLY B N 1
ATOM 2987 C CA . GLY B 1 133 ? 9.424 -29.838 38.654 1.00 8.15 133 GLY B CA 1
ATOM 2988 C C . GLY B 1 133 ? 8.664 -29.278 39.836 1.00 8.13 133 GLY B C 1
ATOM 2989 O O . GLY B 1 133 ? 9.221 -28.588 40.693 1.00 11.19 133 GLY B O 1
ATOM 2990 N N . ALA B 1 134 ? 7.370 -29.563 39.876 1.00 6.81 134 ALA B N 1
ATOM 2991 C CA . ALA B 1 134 ? 6.506 -28.950 40.881 1.00 6.24 134 ALA B CA 1
ATOM 2992 C C . ALA B 1 134 ? 5.389 -29.876 41.347 1.00 8.17 134 ALA B C 1
ATOM 2993 O O . ALA B 1 134 ? 4.963 -30.780 40.615 1.00 7.41 134 ALA B O 1
ATOM 2995 N N . ILE B 1 135 ? 4.921 -29.638 42.568 1.00 5.22 135 ILE B N 1
ATOM 2996 C CA . ILE B 1 135 ? 3.817 -30.396 43.139 1.00 6.40 135 ILE B CA 1
ATOM 2997 C C . ILE B 1 135 ? 2.711 -29.424 43.507 1.00 4.85 135 ILE B C 1
ATOM 2998 O O . ILE B 1 135 ? 2.989 -28.345 44.051 1.00 5.48 135 ILE B O 1
ATOM 3003 N N . VAL B 1 136 ? 1.463 -29.780 43.199 1.00 5.08 136 VAL B N 1
ATOM 3004 C CA . VAL B 1 136 ? 0.311 -29.081 43.753 1.00 5.51 136 VAL B CA 1
ATOM 3005 C C . VAL B 1 136 ? -0.560 -30.082 44.496 1.00 4.99 136 VAL B C 1
ATOM 3006 O O . VAL B 1 136 ? -0.919 -31.134 43.950 1.00 6.28 136 VAL B O 1
ATOM 3010 N N . ASN B 1 137 ? -0.860 -29.771 45.753 1.00 4.82 137 ASN B N 1
ATOM 3011 C CA . ASN B 1 137 ? -1.756 -30.580 46.566 1.00 4.72 137 ASN B CA 1
ATOM 3012 C C . ASN B 1 137 ? -3.122 -29.914 46.658 1.00 4.04 137 ASN B C 1
ATOM 3013 O O . ASN B 1 137 ? -3.208 -28.747 47.038 1.00 4.91 137 ASN B O 1
ATOM 3018 N N . ILE B 1 138 ? -4.188 -30.635 46.323 1.00 4.69 138 ILE B N 1
ATOM 3019 C CA . ILE B 1 138 ? -5.533 -30.092 46.490 1.00 4.64 138 ILE B CA 1
ATOM 3020 C C . ILE B 1 138 ? -6.064 -30.443 47.880 1.00 5.63 138 ILE B C 1
ATOM 3021 O O . ILE B 1 138 ? -6.301 -31.613 48.198 1.00 5.60 138 ILE B O 1
ATOM 3026 N N . SER B 1 139 ? -6.234 -29.425 48.718 1.00 3.72 139 SER B N 1
ATOM 3027 C CA . SER B 1 139 ? -6.725 -29.629 50.075 1.00 4.74 139 SER B CA 1
ATOM 3028 C C . SER B 1 139 ? -8.216 -29.263 50.128 1.00 5.84 139 SER B C 1
ATOM 3029 O O . SER B 1 139 ? -8.932 -29.494 49.157 1.00 5.74 139 SER B O 1
ATOM 3032 N N . SER B 1 140 ? -8.686 -28.694 51.237 1.00 6.52 140 SER B N 1
ATOM 3033 C CA . SER B 1 140 ? -10.091 -28.278 51.367 1.00 5.99 140 SER B CA 1
ATOM 3034 C C . SER B 1 140 ? -10.184 -27.223 52.444 1.00 5.08 140 SER B C 1
ATOM 3035 O O . SER B 1 140 ? -9.424 -27.270 53.403 1.00 6.11 140 SER B O 1
ATOM 3038 N N . LYS B 1 141 ? -11.122 -26.288 52.308 1.00 3.93 141 LYS B N 1
ATOM 3039 C CA . LYS B 1 141 ? -11.259 -25.261 53.336 1.00 3.97 141 LYS B CA 1
ATOM 3040 C C . LYS B 1 141 ? -11.573 -25.866 54.704 1.00 6.85 141 LYS B C 1
ATOM 3041 O O . LYS B 1 141 ? -11.285 -25.253 55.730 1.00 5.68 141 LYS B O 1
ATOM 3047 N N . THR B 1 142 ? -12.121 -27.079 54.722 1.00 6.00 142 THR B N 1
ATOM 3048 C CA . THR B 1 142 ? -12.412 -27.755 55.995 1.00 5.50 142 THR B CA 1
ATOM 3049 C C . THR B 1 142 ? -11.174 -27.962 56.872 1.00 5.78 142 THR B C 1
ATOM 3050 O O . THR B 1 142 ? -11.295 -28.084 58.091 1.00 6.62 142 THR B O 1
ATOM 3054 N N . ALA B 1 143 ? -9.985 -27.979 56.266 1.00 5.33 143 ALA B N 1
ATOM 3055 C CA . ALA B 1 143 ? -8.729 -28.076 57.018 1.00 5.92 143 ALA B CA 1
ATOM 3056 C C . ALA B 1 143 ? -8.552 -26.921 57.994 1.00 5.77 143 ALA B C 1
ATOM 3057 O O . ALA B 1 143 ? -7.895 -27.067 59.026 1.00 8.18 143 ALA B O 1
ATOM 3059 N N . VAL B 1 144 ? -9.096 -25.761 57.650 1.00 5.67 144 VAL B N 1
ATOM 3060 C CA . VAL B 1 144 ? -9.008 -24.612 58.549 1.00 7.10 144 VAL B CA 1
ATOM 3061 C C . VAL B 1 144 ? -10.343 -24.163 59.140 1.00 6.08 144 VAL B C 1
ATOM 3062 O O . VAL B 1 144 ? -10.364 -23.483 60.161 1.00 7.29 144 VAL B O 1
ATOM 3066 N N . THR B 1 145 ? -11.454 -24.535 58.513 1.00 6.06 145 THR B N 1
ATOM 3067 C CA . THR B 1 145 ? -12.769 -24.104 58.994 1.00 4.81 145 THR B CA 1
ATOM 3068 C C . THR B 1 145 ? -13.500 -25.153 59.828 1.00 6.22 145 THR B C 1
ATOM 3069 O O . THR B 1 145 ? -14.442 -24.834 60.557 1.00 7.21 145 THR B O 1
ATOM 3073 N N . GLY B 1 146 ? -13.112 -26.415 59.682 1.00 4.53 146 GLY B N 1
ATOM 3074 C CA . GLY B 1 146 ? -13.937 -27.491 60.205 1.00 6.99 146 GLY B CA 1
ATOM 3075 C C . GLY B 1 146 ? -15.235 -27.628 59.417 1.00 7.62 146 GLY B C 1
ATOM 3076 O O . GLY B 1 146 ? -15.504 -26.858 58.485 1.00 6.55 146 GLY B O 1
ATOM 3077 N N . GLN B 1 147 ? -16.043 -28.620 59.775 1.00 5.61 147 GLN B N 1
ATOM 3078 C CA . GLN B 1 147 ? -17.343 -28.794 59.136 1.00 7.12 147 GLN B CA 1
ATOM 3079 C C . GLN B 1 147 ? -18.327 -29.519 60.051 1.00 5.84 147 GLN B C 1
ATOM 3080 O O . GLN B 1 147 ? -19.526 -29.220 60.042 1.00 8.14 147 GLN B O 1
ATOM 3086 N N . GLY B 1 148 ? -17.810 -30.461 60.843 1.00 6.11 148 GLY B N 1
ATOM 3087 C CA . GLY B 1 148 ? -18.634 -31.327 61.675 1.00 8.05 148 GLY B CA 1
ATOM 3088 C C . GLY B 1 148 ? -18.813 -32.687 61.016 1.00 7.53 148 GLY B C 1
ATOM 3089 O O . GLY B 1 148 ? -18.952 -32.768 59.800 1.00 9.65 148 GLY B O 1
ATOM 3090 N N . ASN B 1 149 ? -18.784 -33.747 61.818 1.00 7.56 149 ASN B N 1
ATOM 3091 C CA . ASN B 1 149 ? -18.962 -35.130 61.351 1.00 6.51 149 ASN B CA 1
ATOM 3092 C C . ASN B 1 149 ? -17.980 -35.564 60.273 1.00 9.75 149 ASN B C 1
ATOM 3093 O O . ASN B 1 149 ? -18.293 -36.440 59.464 1.00 8.91 149 ASN B O 1
ATOM 3098 N N . THR B 1 150 ? -16.785 -34.980 60.264 1.00 5.85 150 THR B N 1
ATOM 3099 C CA . THR B 1 150 ? -15.815 -35.368 59.243 1.00 5.97 150 THR B CA 1
ATOM 3100 C C . THR B 1 150 ? -14.342 -35.241 59.685 1.00 9.29 150 THR B C 1
ATOM 3101 O O . THR B 1 150 ? -13.492 -34.715 58.968 1.00 7.82 150 THR B O 1
ATOM 3105 N N . SER B 1 151 ? -14.065 -35.762 60.879 1.00 7.30 151 SER B N 1
ATOM 3106 C CA . SER B 1 151 ? -12.716 -35.846 61.429 1.00 6.88 151 SER B CA 1
ATOM 3107 C C . SER B 1 151 ? -11.701 -36.460 60.474 1.00 5.59 151 SER B C 1
ATOM 3108 O O . SER B 1 151 ? -10.597 -35.951 60.336 1.00 6.75 151 SER B O 1
ATOM 3111 N N . GLY B 1 152 ? -12.057 -37.568 59.832 1.00 6.12 152 GLY B N 1
ATOM 3112 C CA . GLY B 1 152 ? -11.114 -38.260 58.971 1.00 7.05 152 GLY B CA 1
ATOM 3113 C C . GLY B 1 152 ? -10.646 -37.391 57.813 1.00 6.11 152 GLY B C 1
ATOM 3114 O O . GLY B 1 152 ? -9.445 -37.276 57.544 1.00 6.03 152 GLY B O 1
ATOM 3115 N N . TYR B 1 153 ? -11.597 -36.759 57.136 1.00 4.93 153 TYR B N 1
ATOM 3116 C CA . TYR B 1 153 ? -11.296 -35.912 55.987 1.00 4.94 153 TYR B CA 1
ATOM 3117 C C . TYR B 1 153 ? -10.603 -34.622 56.398 1.00 4.46 153 TYR B C 1
ATOM 3118 O O . TYR B 1 153 ? -9.604 -34.220 55.785 1.00 5.77 153 TYR B O 1
ATOM 3127 N N A CYS B 1 154 ? -11.122 -33.963 57.437 0.50 6.36 154 CYS B N 1
ATOM 3128 N N B CYS B 1 154 ? -11.121 -33.988 57.442 0.50 6.27 154 CYS B N 1
ATOM 3129 C CA A CYS B 1 154 ? -10.494 -32.744 57.960 0.50 5.05 154 CYS B CA 1
ATOM 3130 C CA B CYS B 1 154 ? -10.518 -32.773 57.964 0.50 5.38 154 CYS B CA 1
ATOM 3131 C C A CYS B 1 154 ? -9.034 -32.996 58.343 0.50 4.68 154 CYS B C 1
ATOM 3132 C C B CYS B 1 154 ? -9.050 -32.998 58.347 0.50 4.75 154 CYS B C 1
ATOM 3133 O O A CYS B 1 154 ? -8.139 -32.247 57.947 0.50 4.63 154 CYS B O 1
ATOM 3134 O O B CYS B 1 154 ? -8.167 -32.233 57.954 0.50 5.36 154 CYS B O 1
ATOM 3139 N N . ALA B 1 155 ? -8.798 -34.056 59.109 1.00 4.40 155 ALA B N 1
ATOM 3140 C CA . ALA B 1 155 ? -7.435 -34.420 59.490 1.00 4.37 155 ALA B CA 1
ATOM 3141 C C . ALA B 1 155 ? -6.560 -34.603 58.239 1.00 4.80 155 ALA B C 1
ATOM 3142 O O . ALA B 1 155 ? -5.434 -34.097 58.170 1.00 5.34 155 ALA B O 1
ATOM 3144 N N . SER B 1 156 ? -7.084 -35.330 57.255 1.00 4.72 156 SER B N 1
ATOM 3145 C CA . SER B 1 156 ? -6.364 -35.552 56.004 1.00 4.61 156 SER B CA 1
ATOM 3146 C C . SER B 1 156 ? -6.012 -34.247 55.295 1.00 4.42 156 SER B C 1
ATOM 3147 O O . SER B 1 156 ? -4.865 -34.042 54.880 1.00 4.83 156 SER B O 1
ATOM 3150 N N . LYS B 1 157 ? -7.006 -33.375 55.170 1.00 5.79 157 LYS B N 1
ATOM 3151 C CA . LYS B 1 157 ? -6.856 -32.135 54.421 1.00 4.09 157 LYS B CA 1
ATOM 3152 C C . LYS B 1 157 ? -5.896 -31.197 55.141 1.00 3.92 157 LYS B C 1
ATOM 3153 O O . LYS B 1 157 ? -5.117 -30.498 54.496 1.00 5.86 157 LYS B O 1
ATOM 3159 N N . GLY B 1 158 ? -5.926 -31.205 56.472 1.00 4.04 158 GLY B N 1
ATOM 3160 C CA . GLY B 1 158 ? -4.979 -30.434 57.260 1.00 6.20 158 GLY B CA 1
ATOM 3161 C C . GLY B 1 158 ? -3.562 -30.978 57.155 1.00 4.92 158 GLY B C 1
ATOM 3162 O O . GLY B 1 158 ? -2.601 -30.226 57.046 1.00 5.50 158 GLY B O 1
ATOM 3163 N N . ALA B 1 159 ? -3.432 -32.301 57.194 1.00 3.96 159 ALA B N 1
ATOM 3164 C CA . ALA B 1 159 ? -2.122 -32.927 57.000 1.00 4.96 159 ALA B CA 1
ATOM 3165 C C . ALA B 1 159 ? -1.548 -32.560 55.631 1.00 5.16 159 ALA B C 1
ATOM 3166 O O . ALA B 1 159 ? -0.334 -32.382 55.491 1.00 5.31 159 ALA B O 1
ATOM 3168 N N . GLN B 1 160 ? -2.414 -32.465 54.626 1.00 3.97 160 GLN B N 1
ATOM 3169 C CA . GLN B 1 160 ? -1.981 -32.094 53.279 1.00 4.50 160 GLN B CA 1
ATOM 3170 C C . GLN B 1 160 ? -1.424 -30.661 53.221 1.00 5.96 160 GLN B C 1
ATOM 3171 O O . GLN B 1 160 ? -0.488 -30.383 52.460 1.00 5.84 160 GLN B O 1
ATOM 3177 N N . LEU B 1 161 ? -1.980 -29.753 54.021 1.00 4.78 161 LEU B N 1
ATOM 3178 C CA . LEU B 1 161 ? -1.425 -28.401 54.101 1.00 3.89 161 LEU B CA 1
ATOM 3179 C C . LEU B 1 161 ? -0.053 -28.412 54.780 1.00 3.67 161 LEU B C 1
ATOM 3180 O O . LEU B 1 161 ? 0.879 -27.748 54.327 1.00 4.43 161 LEU B O 1
ATOM 3185 N N . ALA B 1 162 ? 0.075 -29.158 55.876 1.00 3.72 162 ALA B N 1
ATOM 3186 C CA . ALA B 1 162 ? 1.351 -29.265 56.562 1.00 5.03 162 ALA B CA 1
ATOM 3187 C C . ALA B 1 162 ? 2.415 -29.879 55.654 1.00 5.03 162 ALA B C 1
ATOM 3188 O O . ALA B 1 162 ? 3.557 -29.407 55.615 1.00 5.65 162 ALA B O 1
ATOM 3190 N N . LEU B 1 163 ? 2.041 -30.912 54.901 1.00 5.97 163 LEU B N 1
ATOM 3191 C CA . LEU B 1 163 ? 2.984 -31.575 54.001 1.00 4.71 163 LEU B CA 1
ATOM 3192 C C . LEU B 1 163 ? 3.446 -30.640 52.886 1.00 4.01 163 LEU B C 1
ATOM 3193 O O . LEU B 1 163 ? 4.570 -30.755 52.379 1.00 6.06 163 LEU B O 1
ATOM 3198 N N . THR B 1 164 ? 2.578 -29.711 52.509 1.00 4.77 164 THR B N 1
ATOM 3199 C CA . THR B 1 164 ? 2.928 -28.707 51.517 1.00 4.50 164 THR B CA 1
ATOM 3200 C C . THR B 1 164 ? 4.085 -27.845 52.032 1.00 4.62 164 THR B C 1
ATOM 3201 O O . THR B 1 164 ? 5.053 -27.594 51.300 1.00 6.01 164 THR B O 1
ATOM 3205 N N . ARG B 1 165 ? 3.999 -27.407 53.292 1.00 4.53 165 ARG B N 1
ATOM 3206 C CA . ARG B 1 165 ? 5.078 -26.635 53.906 1.00 6.50 165 ARG B CA 1
ATOM 3207 C C . ARG B 1 165 ? 6.329 -27.498 54.061 1.00 4.34 165 ARG B C 1
ATOM 3208 O O . ARG B 1 165 ? 7.446 -27.070 53.735 1.00 5.84 165 ARG B O 1
ATOM 3216 N N . GLU B 1 166 ? 6.140 -28.721 54.542 1.00 4.32 166 GLU B N 1
ATOM 3217 C CA . GLU B 1 166 ? 7.252 -29.636 54.789 1.00 5.43 166 GLU B CA 1
ATOM 3218 C C . GLU B 1 166 ? 8.013 -29.998 53.516 1.00 6.08 166 GLU B C 1
ATOM 3219 O O . GLU B 1 166 ? 9.251 -29.964 53.492 1.00 5.77 166 GLU B O 1
ATOM 3225 N N . TRP B 1 167 ? 7.285 -30.339 52.459 1.00 5.23 167 TRP B N 1
ATOM 3226 C CA . TRP B 1 167 ? 7.925 -30.716 51.210 1.00 5.52 167 TRP B CA 1
ATOM 3227 C C . TRP B 1 167 ? 8.568 -29.506 50.546 1.00 6.28 167 TRP B C 1
ATOM 3228 O O . TRP B 1 167 ? 9.614 -29.636 49.904 1.00 5.77 167 TRP B O 1
ATOM 3239 N N . ALA B 1 168 ? 7.974 -28.329 50.728 1.00 5.17 168 ALA B N 1
ATOM 3240 C CA . ALA B 1 168 ? 8.592 -27.109 50.215 1.00 6.64 168 ALA B CA 1
ATOM 3241 C C . ALA B 1 168 ? 9.970 -26.906 50.846 1.00 5.22 168 ALA B C 1
ATOM 3242 O O . ALA B 1 168 ? 10.929 -26.565 50.154 1.00 6.31 168 ALA B O 1
ATOM 3244 N N . VAL B 1 169 ? 10.063 -27.125 52.157 1.00 6.14 169 VAL B N 1
ATOM 3245 C CA . VAL B 1 169 ? 11.340 -27.046 52.851 1.00 5.35 169 VAL B CA 1
ATOM 3246 C C . VAL B 1 169 ? 12.293 -28.135 52.354 1.00 5.57 169 VAL B C 1
ATOM 3247 O O . VAL B 1 169 ? 13.451 -27.868 52.005 1.00 8.61 169 VAL B O 1
ATOM 3251 N N . ALA B 1 170 ? 11.796 -29.365 52.319 1.00 5.77 170 ALA B N 1
ATOM 3252 C CA . ALA B 1 170 ? 12.628 -30.518 51.986 1.00 6.89 170 ALA B CA 1
ATOM 3253 C C . ALA B 1 170 ? 13.262 -30.404 50.605 1.00 7.73 170 ALA B C 1
ATOM 3254 O O . ALA B 1 170 ? 14.411 -30.826 50.397 1.00 11.08 170 ALA B O 1
ATOM 3256 N N . LEU B 1 171 ? 12.522 -29.826 49.667 1.00 7.55 171 LEU B N 1
ATOM 3257 C CA . LEU B 1 171 ? 12.900 -29.871 48.261 1.00 9.16 171 LEU B CA 1
ATOM 3258 C C . LEU B 1 171 ? 13.419 -28.547 47.715 1.00 11.32 171 LEU B C 1
ATOM 3259 O O . LEU B 1 171 ? 13.673 -28.430 46.514 1.00 10.60 171 LEU B O 1
ATOM 3264 N N . ARG B 1 172 ? 13.583 -27.557 48.590 1.00 10.77 172 ARG B N 1
ATOM 3265 C CA . ARG B 1 172 ? 13.986 -26.211 48.172 1.00 10.49 172 ARG B CA 1
ATOM 3266 C C . ARG B 1 172 ? 15.320 -26.171 47.403 1.00 13.38 172 ARG B C 1
ATOM 3267 O O . ARG B 1 172 ? 15.437 -25.460 46.395 1.00 14.25 172 ARG B O 1
ATOM 3275 N N . GLU B 1 173 ? 16.314 -26.940 47.851 1.00 13.00 173 GLU B N 1
ATOM 3276 C CA . GLU B 1 173 ? 17.640 -26.887 47.240 1.00 12.62 173 GLU B CA 1
ATOM 3277 C C . GLU B 1 173 ? 17.662 -27.580 45.883 1.00 12.54 173 GLU B C 1
ATOM 3278 O O . GLU B 1 173 ? 18.627 -27.442 45.126 1.00 14.84 173 GLU B O 1
ATOM 3284 N N . HIS B 1 174 ? 16.585 -28.300 45.578 1.00 11.30 174 HIS B N 1
ATOM 3285 C CA . HIS B 1 174 ? 16.453 -28.991 44.302 1.00 11.98 174 HIS B CA 1
ATOM 3286 C C . HIS B 1 174 ? 15.599 -28.196 43.321 1.00 14.03 174 HIS B C 1
ATOM 3287 O O . HIS B 1 174 ? 15.430 -28.595 42.164 1.00 12.67 174 HIS B O 1
ATOM 3294 N N . GLY B 1 175 ? 15.059 -27.070 43.779 1.00 11.15 175 GLY B N 1
ATOM 3295 C CA . GLY B 1 175 ? 14.253 -26.216 42.924 1.00 10.36 175 GLY B CA 1
ATOM 3296 C C . GLY B 1 175 ? 12.883 -26.787 42.613 1.00 13.38 175 GLY B C 1
ATOM 3297 O O . GLY B 1 175 ? 12.233 -26.387 41.638 1.00 15.29 175 GLY B O 1
ATOM 3298 N N . VAL B 1 176 ? 12.436 -27.729 43.440 1.00 8.39 176 VAL B N 1
ATOM 3299 C CA . VAL B 1 176 ? 11.099 -28.286 43.274 1.00 6.23 176 VAL B CA 1
ATOM 3300 C C . VAL B 1 176 ? 10.146 -27.509 44.168 1.00 7.77 176 VAL B C 1
ATOM 3301 O O . VAL B 1 176 ? 10.296 -27.512 45.390 1.00 7.86 176 VAL B O 1
ATOM 3305 N N . ARG B 1 177 ? 9.182 -26.827 43.561 1.00 8.54 177 ARG B N 1
ATOM 3306 C CA . ARG B 1 177 ? 8.235 -26.018 44.322 1.00 6.10 177 ARG B CA 1
ATOM 3307 C C . ARG B 1 177 ? 7.035 -26.860 44.707 1.00 6.45 177 ARG B C 1
ATOM 3308 O O . ARG B 1 177 ? 6.626 -27.752 43.953 1.00 6.73 177 ARG B O 1
ATOM 3316 N N . VAL B 1 178 ? 6.484 -26.594 45.887 1.00 4.99 178 VAL B N 1
ATOM 3317 C CA . VAL B 1 178 ? 5.336 -27.354 46.379 1.00 4.45 178 VAL B CA 1
ATOM 3318 C C . VAL B 1 178 ? 4.289 -26.399 46.947 1.00 4.25 178 VAL B C 1
ATOM 3319 O O . VAL B 1 178 ? 4.572 -25.642 47.863 1.00 5.87 178 VAL B O 1
ATOM 3323 N N . ASN B 1 179 ? 3.075 -26.452 46.419 1.00 4.04 179 ASN B N 1
ATOM 3324 C CA . ASN B 1 179 ? 2.033 -25.528 46.845 1.00 3.93 179 ASN B CA 1
ATOM 3325 C C . ASN B 1 179 ? 0.716 -26.257 46.932 1.00 6.84 179 ASN B C 1
ATOM 3326 O O . ASN B 1 179 ? 0.602 -27.385 46.457 1.00 5.57 179 ASN B O 1
ATOM 3331 N N . ALA B 1 180 ? -0.270 -25.620 47.557 1.00 5.26 180 ALA B N 1
ATOM 3332 C CA . ALA B 1 180 ? -1.585 -26.212 47.715 1.00 3.79 180 ALA B CA 1
ATOM 3333 C C . ALA B 1 180 ? -2.651 -25.256 47.219 1.00 4.75 180 ALA B C 1
ATOM 3334 O O . ALA B 1 180 ? -2.488 -24.031 47.283 1.00 5.88 180 ALA B O 1
ATOM 3336 N N . VAL B 1 181 ? -3.751 -25.820 46.739 1.00 4.93 181 VAL B N 1
ATOM 3337 C CA . VAL B 1 181 ? -4.942 -25.040 46.442 1.00 4.27 181 VAL B CA 1
ATOM 3338 C C . VAL B 1 181 ? -6.063 -25.485 47.375 1.00 6.22 181 VAL B C 1
ATOM 3339 O O . VAL B 1 181 ? -6.286 -26.687 47.580 1.00 5.93 181 VAL B O 1
ATOM 3343 N N . ILE B 1 182 ? -6.753 -24.510 47.958 1.00 5.13 182 ILE B N 1
ATOM 3344 C CA . ILE B 1 182 ? -7.828 -24.773 48.900 1.00 5.49 182 ILE B CA 1
ATOM 3345 C C . ILE B 1 182 ? -9.191 -24.325 48.342 1.00 4.81 182 ILE B C 1
ATOM 3346 O O . ILE B 1 182 ? -9.533 -23.131 48.374 1.00 5.84 182 ILE B O 1
ATOM 3351 N N . PRO B 1 183 ? -9.977 -25.270 47.814 1.00 5.03 183 PRO B N 1
ATOM 3352 C CA . PRO B 1 183 ? -11.352 -24.941 47.419 1.00 4.69 183 PRO B CA 1
ATOM 3353 C C . PRO B 1 183 ? -12.294 -24.986 48.620 1.00 7.23 183 PRO B C 1
ATOM 3354 O O . PRO B 1 183 ? -11.947 -25.551 49.665 1.00 7.08 183 PRO B O 1
ATOM 3358 N N . ALA B 1 184 ? -13.476 -24.398 48.473 1.00 5.02 184 ALA B N 1
ATOM 3359 C CA . ALA B 1 184 ? -14.509 -24.512 49.495 1.00 5.40 184 ALA B CA 1
ATOM 3360 C C . ALA B 1 184 ? -15.702 -25.295 48.933 1.00 6.44 184 ALA B C 1
ATOM 3361 O O . ALA B 1 184 ? -15.938 -26.441 49.319 1.00 6.75 184 ALA B O 1
ATOM 3363 N N . GLU B 1 185 ? -16.439 -24.693 48.005 1.00 5.75 185 GLU B N 1
ATOM 3364 C CA . GLU B 1 185 ? -17.604 -25.354 47.412 1.00 6.03 185 GLU B CA 1
ATOM 3365 C C . GLU B 1 185 ? -17.479 -25.342 45.896 1.00 6.81 185 GLU B C 1
ATOM 3366 O O . GLU B 1 185 ? -17.396 -24.275 45.282 1.00 7.75 185 GLU B O 1
ATOM 3372 N N . VAL B 1 186 ? -17.445 -26.527 45.300 1.00 5.94 186 VAL B N 1
ATOM 3373 C CA . VAL B 1 186 ? -17.272 -26.685 43.855 1.00 6.00 186 VAL B CA 1
ATOM 3374 C C . VAL B 1 186 ? -18.221 -27.786 43.403 1.00 8.94 186 VAL B C 1
ATOM 3375 O O . VAL B 1 186 ? -18.194 -28.891 43.958 1.00 7.05 186 VAL B O 1
ATOM 3379 N N . MET B 1 187 ? -19.048 -27.519 42.397 1.00 9.01 187 MET B N 1
ATOM 3380 C CA . MET B 1 187 ? -19.982 -28.550 41.940 1.00 9.68 187 MET B CA 1
ATOM 3381 C C . MET B 1 187 ? -19.261 -29.614 41.120 1.00 9.47 187 MET B C 1
ATOM 3382 O O . MET B 1 187 ? -18.782 -29.337 40.021 1.00 11.37 187 MET B O 1
ATOM 3387 N N . THR B 1 188 ? -19.181 -30.823 41.676 1.00 8.71 188 THR B N 1
ATOM 3388 C CA . THR B 1 188 ? -18.487 -31.960 41.069 1.00 9.53 188 THR B CA 1
ATOM 3389 C C . THR B 1 188 ? -19.300 -33.220 41.367 1.00 9.73 188 THR B C 1
ATOM 3390 O O . THR B 1 188 ? -20.267 -33.159 42.125 1.00 10.60 188 THR B O 1
ATOM 3394 N N . PRO B 1 189 ? -18.926 -34.366 40.770 1.00 9.51 189 PRO B N 1
ATOM 3395 C CA . PRO B 1 189 ? -19.641 -35.583 41.173 1.00 8.75 189 PRO B CA 1
ATOM 3396 C C . PRO B 1 189 ? -19.522 -35.873 42.673 1.00 8.93 189 PRO B C 1
ATOM 3397 O O . PRO B 1 189 ? -20.482 -36.379 43.265 1.00 13.28 189 PRO B O 1
ATOM 3401 N N . LEU B 1 190 ? -18.383 -35.542 43.279 1.00 9.66 190 LEU B N 1
ATOM 3402 C CA . LEU B 1 190 ? -18.236 -35.710 44.721 1.00 9.71 190 LEU B CA 1
ATOM 3403 C C . LEU B 1 190 ? -19.277 -34.885 45.479 1.00 10.41 190 LEU B C 1
ATOM 3404 O O . LEU B 1 190 ? -19.917 -35.390 46.404 1.00 9.62 190 LEU B O 1
ATOM 3409 N N . TYR B 1 191 ? -19.450 -33.622 45.087 1.00 8.74 191 TYR B N 1
ATOM 3410 C CA . TYR B 1 191 ? -20.399 -32.751 45.768 1.00 7.73 191 TYR B CA 1
ATOM 3411 C C . TYR B 1 191 ? -21.826 -33.275 45.619 1.00 8.34 191 TYR B C 1
ATOM 3412 O O . TYR B 1 191 ? -22.609 -33.249 46.570 1.00 13.79 191 TYR B O 1
ATOM 3421 N N . ARG B 1 192 ? -22.162 -33.763 44.427 1.00 8.67 192 ARG B N 1
ATOM 3422 C CA . ARG B 1 192 ? -23.497 -34.314 44.198 1.00 12.11 192 ARG B CA 1
ATOM 3423 C C . ARG B 1 192 ? -23.785 -35.492 45.106 1.00 14.16 192 ARG B C 1
ATOM 3424 O O . ARG B 1 192 ? -24.869 -35.593 45.676 1.00 17.39 192 ARG B O 1
ATOM 3432 N N . ASN B 1 193 ? -22.813 -36.388 45.235 1.00 11.90 193 ASN B N 1
ATOM 3433 C CA . ASN B 1 193 ? -22.988 -37.547 46.091 1.00 16.52 193 ASN B CA 1
ATOM 3434 C C . ASN B 1 193 ? -22.992 -37.175 47.572 1.00 18.02 193 ASN B C 1
ATOM 3435 O O . ASN B 1 193 ? -23.716 -37.779 48.367 1.00 20.20 193 ASN B O 1
ATOM 3440 N N . TRP B 1 194 ? -22.199 -36.169 47.937 1.00 14.26 194 TRP B N 1
ATOM 3441 C CA . TRP B 1 194 ? -22.165 -35.683 49.316 1.00 13.64 194 TRP B CA 1
ATOM 3442 C C . TRP B 1 194 ? -23.476 -34.993 49.712 1.00 12.54 194 TRP B C 1
ATOM 3443 O O . TRP B 1 194 ? -24.049 -35.286 50.768 1.00 12.42 194 TRP B O 1
ATOM 3454 N N . ILE B 1 195 ? -23.948 -34.071 48.879 1.00 11.63 195 ILE B N 1
ATOM 3455 C CA . ILE B 1 195 ? -25.165 -33.334 49.210 1.00 15.65 195 ILE B CA 1
ATOM 3456 C C . ILE B 1 195 ? -26.381 -34.267 49.283 1.00 19.72 195 ILE B C 1
ATOM 3457 O O . ILE B 1 195 ? -27.335 -34.008 50.018 1.00 15.50 195 ILE B O 1
ATOM 3462 N N . ALA B 1 196 ? -26.320 -35.376 48.553 1.00 19.13 196 ALA B N 1
ATOM 3463 C CA . ALA B 1 196 ? -27.431 -36.319 48.497 1.00 19.32 196 ALA B CA 1
ATOM 3464 C C . ALA B 1 196 ? -27.654 -37.061 49.820 1.00 20.87 196 ALA B C 1
ATOM 3465 O O . ALA B 1 196 ? -28.697 -37.689 50.015 1.00 21.93 196 ALA B O 1
ATOM 3467 N N . THR B 1 197 ? -26.678 -36.984 50.723 1.00 18.56 197 THR B N 1
ATOM 3468 C CA . THR B 1 197 ? -26.790 -37.636 52.030 1.00 20.48 197 THR B CA 1
ATOM 3469 C C . THR B 1 197 ? -27.580 -36.787 53.027 1.00 27.23 197 THR B C 1
ATOM 3470 O O . THR B 1 197 ? -27.814 -37.209 54.165 1.00 28.81 197 THR B O 1
ATOM 3474 N N . PHE B 1 198 ? -27.988 -35.595 52.593 1.00 24.88 198 PHE B N 1
ATOM 3475 C CA . PHE B 1 198 ? -28.824 -34.708 53.400 1.00 26.38 198 PHE B CA 1
ATOM 3476 C C . PHE B 1 198 ? -30.311 -34.957 53.144 1.00 26.32 198 PHE B C 1
ATOM 3477 O O . PHE B 1 198 ? -30.686 -35.496 52.101 1.00 27.56 198 PHE B O 1
ATOM 3485 N N . GLU B 1 199 ? -31.149 -34.545 54.093 1.00 27.89 199 GLU B N 1
ATOM 3486 C CA . GLU B 1 199 ? -32.590 -34.804 54.033 1.00 32.66 199 GLU B CA 1
ATOM 3487 C C . GLU B 1 199 ? -33.307 -34.042 52.919 1.00 38.99 199 GLU B C 1
ATOM 3488 O O . GLU B 1 199 ? -34.239 -34.562 52.307 1.00 43.14 199 GLU B O 1
ATOM 3494 N N . ASP B 1 200 ? -32.876 -32.810 52.665 1.00 29.68 200 ASP B N 1
ATOM 3495 C CA . ASP B 1 200 ? -33.398 -32.035 51.545 1.00 27.46 200 ASP B CA 1
ATOM 3496 C C . ASP B 1 200 ? -32.230 -31.462 50.745 1.00 23.51 200 ASP B C 1
ATOM 3497 O O . ASP B 1 200 ? -31.856 -30.298 50.926 1.00 27.24 200 ASP B O 1
ATOM 3502 N N . PRO B 1 201 ? -31.658 -32.281 49.848 1.00 29.32 201 PRO B N 1
ATOM 3503 C CA . PRO B 1 201 ? -30.458 -31.938 49.075 1.00 25.56 201 PRO B CA 1
ATOM 3504 C C . PRO B 1 201 ? -30.635 -30.653 48.268 1.00 26.43 201 PRO B C 1
ATOM 3505 O O . PRO B 1 201 ? -29.727 -29.822 48.256 1.00 20.35 201 PRO B O 1
ATOM 3509 N N . GLU B 1 202 ? -31.780 -30.493 47.608 1.00 27.36 202 GLU B N 1
ATOM 3510 C CA . GLU B 1 202 ? -32.040 -29.295 46.810 1.00 30.12 202 GLU B CA 1
ATOM 3511 C C . GLU B 1 202 ? -31.950 -28.018 47.641 1.00 25.53 202 GLU B C 1
ATOM 3512 O O . GLU B 1 202 ? -31.290 -27.052 47.248 1.00 22.77 202 GLU B O 1
ATOM 3518 N N . ALA B 1 203 ? -32.598 -28.023 48.799 1.00 25.04 203 ALA B N 1
ATOM 3519 C CA . ALA B 1 203 ? -32.615 -26.841 49.654 1.00 26.79 203 ALA B CA 1
ATOM 3520 C C . ALA B 1 203 ? -31.277 -26.624 50.351 1.00 26.58 203 ALA B C 1
ATOM 3521 O O . ALA B 1 203 ? -30.847 -25.486 50.553 1.00 22.69 203 ALA B O 1
ATOM 3523 N N . LYS B 1 204 ? -30.627 -27.718 50.732 1.00 24.47 204 LYS B N 1
ATOM 3524 C CA . LYS B 1 204 ? -29.323 -27.641 51.383 1.00 17.83 204 LYS B CA 1
ATOM 3525 C C . LYS B 1 204 ? -28.308 -26.967 50.461 1.00 16.47 204 LYS B C 1
ATOM 3526 O O . LYS B 1 204 ? -27.517 -26.119 50.889 1.00 19.14 204 LYS B O 1
ATOM 3532 N N . LEU B 1 205 ? -28.340 -27.361 49.191 1.00 16.83 205 LEU B N 1
ATOM 3533 C CA . LEU B 1 205 ? -27.439 -26.827 48.178 1.00 19.52 205 LEU B CA 1
ATOM 3534 C C . LEU B 1 205 ? -27.632 -25.324 48.002 1.00 14.85 205 LEU B C 1
ATOM 3535 O O . LEU B 1 205 ? -26.665 -24.563 47.998 1.00 15.33 205 LEU B O 1
ATOM 3540 N N . ALA B 1 206 ? -28.887 -24.907 47.859 1.00 17.39 206 ALA B N 1
ATOM 3541 C CA . ALA B 1 206 ? -29.225 -23.496 47.692 1.00 17.67 206 ALA B CA 1
ATOM 3542 C C . ALA B 1 206 ? -28.769 -22.691 48.898 1.00 15.06 206 ALA B C 1
ATOM 3543 O O . ALA B 1 206 ? -28.246 -21.582 48.768 1.00 16.40 206 ALA B O 1
ATOM 3545 N N . GLU B 1 207 ? -28.976 -23.266 50.074 1.00 13.65 207 GLU B N 1
ATOM 3546 C CA . GLU B 1 207 ? -28.609 -22.634 51.334 1.00 18.06 207 GLU B CA 1
ATOM 3547 C C . GLU B 1 207 ? -27.095 -22.408 51.440 1.00 14.09 207 GLU B C 1
ATOM 3548 O O . GLU B 1 207 ? -26.648 -21.358 51.895 1.00 11.35 207 GLU B O 1
ATOM 3554 N N . ILE B 1 208 ? -26.309 -23.382 50.991 1.00 12.10 208 ILE B N 1
ATOM 3555 C CA . ILE B 1 208 ? -24.857 -23.238 50.984 1.00 12.49 208 ILE B CA 1
ATOM 3556 C C . ILE B 1 208 ? -24.404 -22.201 49.954 1.00 11.22 208 ILE B C 1
ATOM 3557 O O . ILE B 1 208 ? -23.565 -21.347 50.246 1.00 8.73 208 ILE B O 1
ATOM 3562 N N . ALA B 1 209 ? -24.945 -22.280 48.742 1.00 10.18 209 ALA B N 1
ATOM 3563 C CA . ALA B 1 209 ? -24.558 -21.333 47.699 1.00 9.16 209 ALA B CA 1
ATOM 3564 C C . ALA B 1 209 ? -24.783 -19.882 48.122 1.00 11.52 209 ALA B C 1
ATOM 3565 O O . ALA B 1 209 ? -23.968 -19.008 47.819 1.00 9.07 209 ALA B O 1
ATOM 3567 N N . ALA B 1 210 ? -25.873 -19.635 48.841 1.00 9.66 210 ALA B N 1
ATOM 3568 C CA . ALA B 1 210 ? -26.223 -18.285 49.266 1.00 12.08 210 ALA B CA 1
ATOM 3569 C C . ALA B 1 210 ? -25.216 -17.722 50.263 1.00 10.37 210 ALA B C 1
ATOM 3570 O O . ALA B 1 210 ? -25.165 -16.505 50.486 1.00 11.86 210 ALA B O 1
ATOM 3572 N N . LYS B 1 211 ? -24.434 -18.610 50.870 1.00 9.56 211 LYS B N 1
ATOM 3573 C CA . LYS B 1 211 ? -23.426 -18.190 51.840 1.00 9.12 211 LYS B CA 1
ATOM 3574 C C . LYS B 1 211 ? -22.069 -17.918 51.220 1.00 9.43 211 LYS B C 1
ATOM 3575 O O . LYS B 1 211 ? -21.154 -17.517 51.921 1.00 10.77 211 LYS B O 1
ATOM 3581 N N . VAL B 1 212 ? -21.921 -18.154 49.920 1.00 8.21 212 VAL B N 1
ATOM 3582 C CA . VAL B 1 212 ? -20.650 -17.857 49.266 1.00 6.51 212 VAL B CA 1
ATOM 3583 C C . VAL B 1 212 ? -20.587 -16.364 48.941 1.00 8.41 212 VAL B C 1
ATOM 3584 O O . VAL B 1 212 ? -21.420 -15.862 48.183 1.00 7.64 212 VAL B O 1
ATOM 3588 N N . PRO B 1 213 ? -19.610 -15.641 49.527 1.00 7.24 213 PRO B N 1
ATOM 3589 C CA . PRO B 1 213 ? -19.646 -14.174 49.438 1.00 5.93 213 PRO B CA 1
ATOM 3590 C C . PRO B 1 213 ? -19.645 -13.615 48.020 1.00 7.82 213 PRO B C 1
ATOM 3591 O O . PRO B 1 213 ? -20.461 -12.734 47.723 1.00 8.36 213 PRO B O 1
ATOM 3595 N N . LEU B 1 214 ? -18.765 -14.114 47.158 1.00 5.58 214 LEU B N 1
ATOM 3596 C CA . LEU B 1 214 ? -18.677 -13.571 45.811 1.00 6.07 214 LEU B CA 1
ATOM 3597 C C . LEU B 1 214 ? -19.667 -14.234 44.866 1.00 8.42 214 LEU B C 1
ATOM 3598 O O . LEU B 1 214 ? -19.450 -15.351 44.396 1.00 7.66 214 LEU B O 1
ATOM 3603 N N . GLY B 1 215 ? -20.776 -13.545 44.614 1.00 9.51 215 GLY B N 1
ATOM 3604 C CA . GLY B 1 215 ? -21.741 -13.987 43.628 1.00 8.43 215 GLY B CA 1
ATOM 3605 C C . GLY B 1 215 ? -22.760 -15.003 44.115 1.00 9.72 215 GLY B C 1
ATOM 3606 O O . GLY B 1 215 ? -23.606 -15.441 43.338 1.00 11.71 215 GLY B O 1
ATOM 3607 N N . ARG B 1 216 ? -22.675 -15.389 45.390 1.00 8.73 216 ARG B N 1
ATOM 3608 C CA . ARG B 1 216 ? -23.604 -16.364 45.971 1.00 7.92 216 ARG B CA 1
ATOM 3609 C C . ARG B 1 216 ? -23.739 -17.609 45.095 1.00 9.02 216 ARG B C 1
ATOM 3610 O O . ARG B 1 216 ? -24.842 -18.079 44.815 1.00 10.88 216 ARG B O 1
ATOM 3618 N N . ARG B 1 217 ? -22.595 -18.131 44.671 1.00 8.64 217 ARG B N 1
ATOM 3619 C CA . ARG B 1 217 ? -22.549 -19.243 43.743 1.00 7.35 217 ARG B CA 1
ATOM 3620 C C . ARG B 1 217 ? -21.325 -20.092 44.058 1.00 6.68 217 ARG B C 1
ATOM 3621 O O . ARG B 1 217 ? -20.371 -19.600 44.660 1.00 8.64 217 ARG B O 1
ATOM 3629 N N . PHE B 1 218 ? -21.347 -21.364 43.662 1.00 9.22 218 PHE B N 1
ATOM 3630 C CA . PHE B 1 218 ? -20.178 -22.225 43.858 1.00 9.58 218 PHE B CA 1
ATOM 3631 C C . PHE B 1 218 ? -19.030 -21.823 42.932 1.00 7.96 218 PHE B C 1
ATOM 3632 O O . PHE B 1 218 ? -19.249 -21.283 41.842 1.00 9.18 218 PHE B O 1
ATOM 3640 N N . THR B 1 219 ? -17.806 -22.087 43.381 1.00 6.24 219 THR B N 1
ATOM 3641 C CA . THR B 1 219 ? -16.624 -21.981 42.545 1.00 6.24 219 THR B CA 1
ATOM 3642 C C . THR B 1 219 ? -16.702 -23.051 41.460 1.00 6.44 219 THR B C 1
ATOM 3643 O O . THR B 1 219 ? -17.280 -24.115 41.671 1.00 6.93 219 THR B O 1
ATOM 3647 N N . THR B 1 220 ? -16.139 -22.785 40.285 1.00 6.56 220 THR B N 1
ATOM 3648 C CA . THR B 1 220 ? -16.174 -23.794 39.233 1.00 6.11 220 THR B CA 1
ATOM 3649 C C . THR B 1 220 ? -14.890 -24.616 39.229 1.00 6.85 220 THR B C 1
ATOM 3650 O O . THR B 1 220 ? -13.839 -24.150 39.690 1.00 7.34 220 THR B O 1
ATOM 3654 N N . PRO B 1 221 ? -14.962 -25.839 38.699 1.00 5.90 221 PRO B N 1
ATOM 3655 C CA . PRO B 1 221 ? -13.735 -26.617 38.534 1.00 4.99 221 PRO B CA 1
ATOM 3656 C C . PRO B 1 221 ? -12.670 -25.868 37.723 1.00 4.96 221 PRO B C 1
ATOM 3657 O O . PRO B 1 221 ? -11.489 -25.973 38.061 1.00 7.29 221 PRO B O 1
ATOM 3661 N N . ASP B 1 222 ? -13.064 -25.115 36.697 1.00 6.28 222 ASP B N 1
ATOM 3662 C CA . ASP B 1 222 ? -12.077 -24.382 35.898 1.00 6.56 222 ASP B CA 1
ATOM 3663 C C . ASP B 1 222 ? -11.370 -23.304 36.703 1.00 5.17 222 ASP B C 1
ATOM 3664 O O . ASP B 1 222 ? -10.182 -23.040 36.497 1.00 6.20 222 ASP B O 1
ATOM 3669 N N . GLU B 1 223 ? -12.096 -22.692 37.636 1.00 4.85 223 GLU B N 1
ATOM 3670 C CA . GLU B 1 223 ? -11.503 -21.713 38.538 1.00 5.58 223 GLU B CA 1
ATOM 3671 C C . GLU B 1 223 ? -10.435 -22.343 39.424 1.00 5.05 223 GLU B C 1
ATOM 3672 O O . GLU B 1 223 ? -9.333 -21.800 39.570 1.00 6.07 223 GLU B O 1
ATOM 3678 N N . ILE B 1 224 ? -10.727 -23.511 39.991 1.00 5.29 224 ILE B N 1
ATOM 3679 C CA . ILE B 1 224 ? -9.706 -24.204 40.766 1.00 6.92 224 ILE B CA 1
ATOM 3680 C C . ILE B 1 224 ? -8.533 -24.554 39.854 1.00 5.19 224 ILE B C 1
ATOM 3681 O O . ILE B 1 224 ? -7.375 -24.319 40.201 1.00 6.19 224 ILE B O 1
ATOM 3686 N N . ALA B 1 225 ? -8.836 -25.089 38.672 1.00 5.37 225 ALA B N 1
ATOM 3687 C CA . ALA B 1 225 ? -7.805 -25.558 37.751 1.00 4.60 225 ALA B CA 1
ATOM 3688 C C . ALA B 1 225 ? -6.847 -24.454 37.304 1.00 7.19 225 ALA B C 1
ATOM 3689 O O . ALA B 1 225 ? -5.642 -24.689 37.158 1.00 5.99 225 ALA B O 1
ATOM 3691 N N . ASP B 1 226 ? -7.366 -23.253 37.072 1.00 5.56 226 ASP B N 1
ATOM 3692 C CA . ASP B 1 226 ? -6.504 -22.205 36.532 1.00 5.42 226 ASP B CA 1
ATOM 3693 C C . ASP B 1 226 ? -5.454 -21.745 37.541 1.00 4.48 226 ASP B C 1
ATOM 3694 O O . ASP B 1 226 ? -4.302 -21.468 37.172 1.00 5.96 226 ASP B O 1
ATOM 3699 N N . THR B 1 227 ? -5.829 -21.685 38.818 1.00 4.67 227 THR B N 1
ATOM 3700 C CA . THR B 1 227 ? -4.853 -21.401 39.855 1.00 6.55 227 THR B CA 1
ATOM 3701 C C . THR B 1 227 ? -3.876 -22.578 40.022 1.00 4.15 227 THR B C 1
ATOM 3702 O O . THR B 1 227 ? -2.666 -22.371 40.145 1.00 4.76 227 THR B O 1
ATOM 3706 N N . ALA B 1 228 ? -4.390 -23.807 39.998 1.00 4.17 228 ALA B N 1
ATOM 3707 C CA . ALA B 1 228 ? -3.533 -24.987 40.151 1.00 5.16 228 ALA B CA 1
ATOM 3708 C C . ALA B 1 228 ? -2.477 -25.045 39.050 1.00 6.05 228 ALA B C 1
ATOM 3709 O O . ALA B 1 228 ? -1.297 -25.315 39.317 1.00 5.77 228 ALA B O 1
ATOM 3711 N N . VAL B 1 229 ? -2.897 -24.784 37.817 1.00 5.96 229 VAL B N 1
ATOM 3712 C CA . VAL B 1 229 ? -1.971 -24.874 36.693 1.00 5.67 229 VAL B CA 1
ATOM 3713 C C . VAL B 1 229 ? -0.966 -23.708 36.696 1.00 4.86 229 VAL B C 1
ATOM 3714 O O . VAL B 1 229 ? 0.211 -23.895 36.392 1.00 6.37 229 VAL B O 1
ATOM 3718 N N . PHE B 1 230 ? -1.418 -22.514 37.074 1.00 5.05 230 PHE B N 1
ATOM 3719 C CA . PHE B 1 230 ? -0.500 -21.394 37.279 1.00 5.75 230 PHE B CA 1
ATOM 3720 C C . PHE B 1 230 ? 0.611 -21.797 38.256 1.00 5.63 230 PHE B C 1
ATOM 3721 O O . PHE B 1 230 ? 1.794 -21.530 38.014 1.00 6.63 230 PHE B O 1
ATOM 3729 N N . LEU B 1 231 ? 0.228 -22.454 39.350 1.00 4.89 231 LEU B N 1
ATOM 3730 C CA . LEU B 1 231 ? 1.181 -22.859 40.382 1.00 4.59 231 LEU B CA 1
ATOM 3731 C C . LEU B 1 231 ? 2.184 -23.922 39.914 1.00 4.84 231 LEU B C 1
ATOM 3732 O O . LEU B 1 231 ? 3.287 -24.010 40.457 1.00 6.11 231 LEU B O 1
ATOM 3737 N N . LEU B 1 232 ? 1.812 -24.716 38.906 1.00 5.23 232 LEU B N 1
ATOM 3738 C CA . LEU B 1 232 ? 2.729 -25.704 38.324 1.00 5.73 232 LEU B CA 1
ATOM 3739 C C . LEU B 1 232 ? 3.768 -25.068 37.410 1.00 6.93 232 LEU B C 1
ATOM 3740 O O . LEU B 1 232 ? 4.783 -25.687 37.101 1.00 10.52 232 LEU B O 1
ATOM 3745 N N . SER B 1 233 ? 3.500 -23.839 36.979 1.00 5.89 233 SER B N 1
ATOM 3746 C CA . SER B 1 233 ? 4.252 -23.209 35.893 1.00 8.03 233 SER B CA 1
ATOM 3747 C C . SER B 1 233 ? 5.364 -22.323 36.433 1.00 7.33 233 SER B C 1
ATOM 3748 O O . SER B 1 233 ? 5.300 -21.876 37.585 1.00 7.37 233 SER B O 1
ATOM 3751 N N . PRO B 1 234 ? 6.382 -22.045 35.605 1.00 8.18 234 PRO B N 1
ATOM 3752 C CA . PRO B 1 234 ? 7.440 -21.129 36.045 1.00 9.59 234 PRO B CA 1
ATOM 3753 C C . PRO B 1 234 ? 6.983 -19.669 36.176 1.00 8.97 234 PRO B C 1
ATOM 3754 O O . PRO B 1 234 ? 7.794 -18.827 36.570 1.00 10.52 234 PRO B O 1
ATOM 3758 N N . ARG B 1 235 ? 5.727 -19.357 35.856 1.00 5.70 235 ARG B N 1
ATOM 3759 C CA . ARG B 1 235 ? 5.212 -18.036 36.198 1.00 5.54 235 ARG B CA 1
ATOM 3760 C C . ARG B 1 235 ? 5.118 -17.862 37.709 1.00 7.16 235 ARG B C 1
ATOM 3761 O O . ARG B 1 235 ? 5.068 -16.741 38.210 1.00 9.06 235 ARG B O 1
ATOM 3769 N N . ALA B 1 236 ? 5.119 -18.979 38.431 1.00 6.49 236 ALA B N 1
ATOM 3770 C CA . ALA B 1 236 ? 5.081 -18.965 39.894 1.00 4.69 236 ALA B CA 1
ATOM 3771 C C . ALA B 1 236 ? 6.421 -19.434 40.454 1.00 5.23 236 ALA B C 1
ATOM 3772 O O . ALA B 1 236 ? 6.467 -20.134 41.476 1.00 5.82 236 ALA B O 1
ATOM 3774 N N . SER B 1 237 ? 7.502 -19.018 39.798 1.00 6.68 237 SER B N 1
ATOM 3775 C CA . SER B 1 237 ? 8.844 -19.550 40.053 1.00 4.95 237 SER B CA 1
ATOM 3776 C C . SER B 1 237 ? 9.451 -19.220 41.418 1.00 4.88 237 SER B C 1
ATOM 3777 O O . SER B 1 237 ? 10.450 -19.839 41.805 1.00 10.67 237 SER B O 1
ATOM 3780 N N . HIS B 1 238 ? 8.878 -18.262 42.151 1.00 4.76 238 HIS B N 1
ATOM 3781 C CA . HIS B 1 238 ? 9.290 -18.063 43.543 1.00 5.10 238 HIS B CA 1
ATOM 3782 C C . HIS B 1 238 ? 8.164 -18.299 44.549 1.00 5.83 238 HIS B C 1
ATOM 3783 O O . HIS B 1 238 ? 8.230 -17.845 45.690 1.00 8.80 238 HIS B O 1
ATOM 3790 N N . THR B 1 239 ? 7.147 -19.039 44.129 1.00 5.69 239 THR B N 1
ATOM 3791 C CA . THR B 1 239 ? 6.068 -19.424 45.033 1.00 4.15 239 THR B CA 1
ATOM 3792 C C . THR B 1 239 ? 6.251 -20.870 45.460 1.00 4.11 239 THR B C 1
ATOM 3793 O O . THR B 1 239 ? 6.161 -21.785 44.635 1.00 6.34 239 THR B O 1
ATOM 3797 N N . THR B 1 240 ? 6.546 -21.073 46.744 1.00 4.05 240 THR B N 1
ATOM 3798 C CA . THR B 1 240 ? 6.647 -22.417 47.293 1.00 4.02 240 THR B CA 1
ATOM 3799 C C . THR B 1 240 ? 6.189 -22.432 48.745 1.00 6.78 240 THR B C 1
ATOM 3800 O O . THR B 1 240 ? 6.406 -21.455 49.487 1.00 7.21 240 THR B O 1
ATOM 3804 N N . GLY B 1 241 ? 5.539 -23.530 49.129 1.00 4.90 241 GLY B N 1
ATOM 3805 C CA . GLY B 1 241 ? 5.001 -23.692 50.473 1.00 4.54 241 GLY B CA 1
ATOM 3806 C C . GLY B 1 241 ? 3.651 -23.041 50.696 1.00 5.42 241 GLY B C 1
ATOM 3807 O O . GLY B 1 241 ? 3.113 -23.101 51.805 1.00 6.75 241 GLY B O 1
ATOM 3808 N N . GLU B 1 242 ? 3.095 -22.420 49.661 1.00 5.02 242 GLU B N 1
ATOM 3809 C CA . GLU B 1 242 ? 1.904 -21.593 49.836 1.00 3.83 242 GLU B CA 1
ATOM 3810 C C . GLU B 1 242 ? 0.588 -22.346 49.725 1.00 4.66 242 GLU B C 1
ATOM 3811 O O . GLU B 1 242 ? 0.503 -23.387 49.068 1.00 7.49 242 GLU B O 1
ATOM 3817 N N . TRP B 1 243 ? -0.432 -21.802 50.381 1.00 4.62 243 TRP B N 1
ATOM 3818 C CA . TRP B 1 243 ? -1.785 -22.337 50.340 1.00 6.18 243 TRP B CA 1
ATOM 3819 C C . TRP B 1 243 ? -2.654 -21.285 49.676 1.00 5.51 243 TRP B C 1
ATOM 3820 O O . TRP B 1 243 ? -2.863 -20.210 50.248 1.00 5.88 243 TRP B O 1
ATOM 3831 N N . LEU B 1 244 ? -3.148 -21.573 48.473 1.00 4.22 244 LEU B N 1
ATOM 3832 C CA . LEU B 1 244 ? -3.938 -20.584 47.733 1.00 4.94 244 LEU B CA 1
ATOM 3833 C C . LEU B 1 244 ? -5.429 -20.908 47.853 1.00 3.56 244 LEU B C 1
ATOM 3834 O O . LEU B 1 244 ? -5.890 -21.980 47.440 1.00 4.99 244 LEU B O 1
ATOM 3839 N N . PHE B 1 245 ? -6.175 -19.981 48.442 1.00 4.32 245 PHE B N 1
ATOM 3840 C CA . PHE B 1 245 ? -7.601 -20.160 48.652 1.00 4.57 245 PHE B CA 1
ATOM 3841 C C . PHE B 1 245 ? -8.332 -19.648 47.425 1.00 5.90 245 PHE B C 1
ATOM 3842 O O . PHE B 1 245 ? -8.186 -18.484 47.052 1.00 6.21 245 PHE B O 1
ATOM 3850 N N . VAL B 1 246 ? -9.105 -20.524 46.792 1.00 5.49 246 VAL B N 1
ATOM 3851 C CA . VAL B 1 246 ? -9.874 -20.173 45.613 1.00 3.98 246 VAL B CA 1
ATOM 3852 C C . VAL B 1 246 ? -11.313 -20.535 45.953 1.00 4.11 246 VAL B C 1
ATOM 3853 O O . VAL B 1 246 ? -11.751 -21.669 45.734 1.00 5.89 246 VAL B O 1
ATOM 3857 N N . ASP B 1 247 ? -12.036 -19.580 46.537 1.00 4.51 247 ASP B N 1
ATOM 3858 C CA . ASP B 1 247 ? -13.234 -19.946 47.286 1.00 4.79 247 ASP B CA 1
ATOM 3859 C C . ASP B 1 247 ? -14.335 -18.896 47.337 1.00 5.29 247 ASP B C 1
ATOM 3860 O O . ASP B 1 247 ? -15.301 -19.038 48.098 1.00 5.64 247 ASP B O 1
ATOM 3865 N N . GLY B 1 248 ? -14.202 -17.846 46.532 1.00 4.55 248 GLY B N 1
ATOM 3866 C CA . GLY B 1 248 ? -15.204 -16.798 46.518 1.00 6.14 248 GLY B CA 1
ATOM 3867 C C . GLY B 1 248 ? -15.342 -16.058 47.844 1.00 5.93 248 GLY B C 1
ATOM 3868 O O . GLY B 1 248 ? -16.386 -15.456 48.108 1.00 6.51 248 GLY B O 1
ATOM 3869 N N . GLY B 1 249 ? -14.296 -16.089 48.669 1.00 5.01 249 GLY B N 1
ATOM 3870 C CA . GLY B 1 249 ? -14.315 -15.404 49.955 1.00 4.59 249 GLY B CA 1
ATOM 3871 C C . GLY B 1 249 ? -14.857 -16.235 51.109 1.00 4.42 249 GLY B C 1
ATOM 3872 O O . GLY B 1 249 ? -14.982 -15.736 52.233 1.00 6.34 249 GLY B O 1
ATOM 3873 N N . TYR B 1 250 ? -15.170 -17.503 50.833 1.00 4.59 250 TYR B N 1
ATOM 3874 C CA . TYR B 1 250 ? -15.782 -18.395 51.825 1.00 6.02 250 TYR B CA 1
ATOM 3875 C C . TYR B 1 250 ? -15.025 -18.456 53.153 1.00 5.76 250 TYR B C 1
ATOM 3876 O O . TYR B 1 250 ? -15.628 -18.349 54.228 1.00 7.50 250 TYR B O 1
ATOM 3885 N N . THR B 1 251 ? -13.710 -18.648 53.090 1.00 5.24 251 THR B N 1
ATOM 3886 C CA . THR B 1 251 ? -12.926 -18.892 54.302 1.00 4.46 251 THR B CA 1
ATOM 3887 C C . THR B 1 251 ? -12.658 -17.619 55.109 1.00 4.05 251 THR B C 1
ATOM 3888 O O . THR B 1 251 ? -12.703 -17.641 56.350 1.00 6.19 251 THR B O 1
ATOM 3892 N N . HIS B 1 252 ? -12.395 -16.513 54.416 1.00 5.09 252 HIS B N 1
ATOM 3893 C CA . HIS B 1 252 ? -11.813 -15.344 55.082 1.00 4.75 252 HIS B CA 1
ATOM 3894 C C . HIS B 1 252 ? -12.707 -14.134 55.296 1.00 7.57 252 HIS B C 1
ATOM 3895 O O . HIS B 1 252 ? -12.376 -13.273 56.113 1.00 11.44 252 HIS B O 1
ATOM 3902 N N . LEU B 1 253 ? -13.828 -14.049 54.588 1.00 5.32 253 LEU B N 1
ATOM 3903 C CA . LEU B 1 253 ? -14.677 -12.867 54.706 1.00 4.75 253 LEU B CA 1
ATOM 3904 C C . LEU B 1 253 ? -15.747 -13.058 55.779 1.00 6.91 253 LEU B C 1
ATOM 3905 O O . LEU B 1 253 ? -16.185 -14.181 56.029 1.00 7.60 253 LEU B O 1
ATOM 3910 N N . ASP B 1 254 ? -16.147 -11.949 56.403 1.00 5.12 254 ASP B N 1
ATOM 3911 C CA . ASP B 1 254 ? -17.109 -11.908 57.517 1.00 5.32 254 ASP B CA 1
ATOM 3912 C C . ASP B 1 254 ? -18.262 -12.902 57.371 1.00 8.22 254 ASP B C 1
ATOM 3913 O O . ASP B 1 254 ? -19.024 -12.834 56.412 1.00 6.94 254 ASP B O 1
ATOM 3918 N N . ARG B 1 255 ? -18.384 -13.821 58.327 1.00 7.67 255 ARG B N 1
ATOM 3919 C CA . ARG B 1 255 ? -19.441 -14.832 58.300 1.00 7.64 255 ARG B CA 1
ATOM 3920 C C . ARG B 1 255 ? -20.849 -14.219 58.246 1.00 7.88 255 ARG B C 1
ATOM 3921 O O . ARG B 1 255 ? -21.803 -14.867 57.800 1.00 10.77 255 ARG B O 1
ATOM 3929 N N . ALA B 1 256 ? -20.974 -12.965 58.686 1.00 8.45 256 ALA B N 1
ATOM 3930 C CA . ALA B 1 256 ? -22.275 -12.303 58.809 1.00 11.06 256 ALA B CA 1
ATOM 3931 C C . ALA B 1 256 ? -22.846 -11.742 57.503 1.00 16.13 256 ALA B C 1
ATOM 3932 O O . ALA B 1 256 ? -24.010 -11.333 57.464 1.00 15.58 256 ALA B O 1
ATOM 3934 N N . LEU B 1 257 ? -22.036 -11.708 56.446 1.00 13.04 257 LEU B N 1
ATOM 3935 C CA . LEU B 1 257 ? -22.503 -11.234 55.141 1.00 19.74 257 LEU B CA 1
ATOM 3936 C C . LEU B 1 257 ? -23.671 -12.061 54.635 1.00 18.35 257 LEU B C 1
ATOM 3937 O O . LEU B 1 257 ? -23.710 -13.272 54.831 1.00 18.37 257 LEU B O 1
ATOM 3942 N N . VAL B 1 258 ? -24.610 -11.406 53.955 1.00 18.68 258 VAL B N 1
ATOM 3943 C CA . VAL B 1 258 ? -25.732 -12.113 53.351 1.00 24.71 258 VAL B CA 1
ATOM 3944 C C . VAL B 1 258 ? -25.787 -11.820 51.857 1.00 22.54 258 VAL B C 1
ATOM 3945 O O . VAL B 1 258 ? -26.414 -12.553 51.092 1.00 31.99 258 VAL B O 1
ATOM 3950 N N . MET C 1 1 ? 0.586 -107.056 -2.179 1.00 10.40 1 MET C N 1
ATOM 3951 C CA . MET C 1 1 ? 1.795 -106.306 -1.847 1.00 7.18 1 MET C CA 1
ATOM 3952 C C . MET C 1 1 ? 2.275 -106.639 -0.434 1.00 8.25 1 MET C C 1
ATOM 3953 O O . MET C 1 1 ? 1.612 -106.304 0.545 1.00 9.46 1 MET C O 1
ATOM 3958 N N . ASP C 1 2 ? 3.420 -107.309 -0.335 1.00 6.66 2 ASP C N 1
ATOM 3959 C CA . ASP C 1 2 ? 4.032 -107.588 0.964 1.00 6.64 2 ASP C CA 1
ATOM 3960 C C . ASP C 1 2 ? 4.479 -106.272 1.597 1.00 6.53 2 ASP C C 1
ATOM 3961 O O . ASP C 1 2 ? 5.232 -105.506 0.985 1.00 7.89 2 ASP C O 1
ATOM 3966 N N . LEU C 1 3 ? 4.004 -105.996 2.807 1.00 6.26 3 LEU C N 1
ATOM 3967 C CA . LEU C 1 3 ? 4.378 -104.768 3.506 1.00 6.04 3 LEU C CA 1
ATOM 3968 C C . LEU C 1 3 ? 5.594 -104.963 4.414 1.00 8.50 3 LEU C C 1
ATOM 3969 O O . LEU C 1 3 ? 6.113 -103.993 4.993 1.00 6.88 3 LEU C O 1
ATOM 3974 N N . ASN C 1 4 ? 6.043 -106.212 4.537 1.00 7.11 4 ASN C N 1
ATOM 3975 C CA . ASN C 1 4 ? 7.179 -106.548 5.398 1.00 9.41 4 ASN C CA 1
ATOM 3976 C C . ASN C 1 4 ? 7.032 -105.989 6.811 1.00 9.44 4 ASN C C 1
ATOM 3977 O O . ASN C 1 4 ? 7.979 -105.439 7.379 1.00 9.43 4 ASN C O 1
ATOM 3982 N N . LEU C 1 5 ? 5.833 -106.112 7.371 1.00 7.44 5 LEU C N 1
ATOM 3983 C CA . LEU C 1 5 ? 5.585 -105.663 8.734 1.00 7.01 5 LEU C CA 1
ATOM 3984 C C . LEU C 1 5 ? 5.436 -106.831 9.703 1.00 5.86 5 LEU C C 1
ATOM 3985 O O . LEU C 1 5 ? 5.047 -106.636 10.857 1.00 6.80 5 LEU C O 1
ATOM 3990 N N . GLN C 1 6 ? 5.750 -108.036 9.244 1.00 6.34 6 GLN C N 1
ATOM 3991 C CA . GLN C 1 6 ? 5.607 -109.208 10.094 1.00 9.43 6 GLN C CA 1
ATOM 3992 C C . GLN C 1 6 ? 6.475 -109.087 11.346 1.00 8.01 6 GLN C C 1
ATOM 3993 O O . GLN C 1 6 ? 7.680 -108.802 11.269 1.00 10.68 6 GLN C O 1
ATOM 3999 N N . ASP C 1 7 ? 5.833 -109.269 12.498 1.00 6.78 7 ASP C N 1
ATOM 4000 C CA . ASP C 1 7 ? 6.488 -109.235 13.812 1.00 6.87 7 ASP C CA 1
ATOM 4001 C C . ASP C 1 7 ? 7.011 -107.854 14.219 1.00 11.40 7 ASP C C 1
ATOM 4002 O O . ASP C 1 7 ? 7.749 -107.726 15.200 1.00 12.13 7 ASP C O 1
ATOM 4007 N N . LYS C 1 8 ? 6.619 -106.824 13.476 1.00 7.42 8 LYS C N 1
ATOM 4008 C CA . LYS C 1 8 ? 6.959 -105.457 13.852 1.00 7.84 8 LYS C CA 1
ATOM 4009 C C . LYS C 1 8 ? 5.994 -104.965 14.920 1.00 8.08 8 LYS C C 1
ATOM 4010 O O . LYS C 1 8 ? 4.771 -105.093 14.778 1.00 9.09 8 LYS C O 1
ATOM 4016 N N . VAL C 1 9 ? 6.549 -104.407 15.994 1.00 5.29 9 VAL C N 1
ATOM 4017 C CA . VAL C 1 9 ? 5.766 -103.994 17.153 1.00 5.76 9 VAL C CA 1
ATOM 4018 C C . VAL C 1 9 ? 5.353 -102.531 17.003 1.00 4.69 9 VAL C C 1
ATOM 4019 O O . VAL C 1 9 ? 6.203 -101.651 16.894 1.00 5.60 9 VAL C O 1
ATOM 4023 N N . VAL C 1 10 ? 4.044 -102.283 16.981 1.00 4.49 10 VAL C N 1
ATOM 4024 C CA . VAL C 1 10 ? 3.523 -100.936 16.746 1.00 4.14 10 VAL C CA 1
ATOM 4025 C C . VAL C 1 10 ? 2.512 -100.529 17.818 1.00 4.04 10 VAL C C 1
ATOM 4026 O O . VAL C 1 10 ? 1.469 -101.168 17.981 1.00 5.39 10 VAL C O 1
ATOM 4030 N N . ILE C 1 11 ? 2.823 -99.463 18.551 1.00 3.92 11 ILE C N 1
ATOM 4031 C CA . ILE C 1 11 ? 1.864 -98.879 19.480 1.00 3.84 11 ILE C CA 1
ATOM 4032 C C . ILE C 1 11 ? 0.829 -98.062 18.710 1.00 4.26 11 ILE C C 1
ATOM 4033 O O . ILE C 1 11 ? 1.181 -97.246 17.849 1.00 5.26 11 ILE C O 1
ATOM 4038 N N . VAL C 1 12 ? -0.446 -98.295 19.000 1.00 4.58 12 VAL C N 1
ATOM 4039 C CA . VAL C 1 12 ? -1.516 -97.495 18.408 1.00 5.73 12 VAL C CA 1
ATOM 4040 C C . VAL C 1 12 ? -2.291 -96.850 19.551 1.00 4.16 12 VAL C C 1
ATOM 4041 O O . VAL C 1 12 ? -2.953 -97.546 20.319 1.00 4.81 12 VAL C O 1
ATOM 4045 N N . THR C 1 13 ? -2.188 -95.531 19.695 1.00 3.44 13 THR C N 1
ATOM 4046 C CA . THR C 1 13 ? -2.941 -94.867 20.758 1.00 4.03 13 THR C CA 1
ATOM 4047 C C . THR C 1 13 ? -4.419 -94.715 20.368 1.00 4.68 13 THR C C 1
ATOM 4048 O O . THR C 1 13 ? -4.739 -94.380 19.223 1.00 4.99 13 THR C O 1
ATOM 4052 N N . GLY C 1 14 ? -5.315 -94.993 21.307 1.00 5.58 14 GLY C N 1
ATOM 4053 C CA . GLY C 1 14 ? -6.735 -95.087 20.995 1.00 6.14 14 GLY C CA 1
ATOM 4054 C C . GLY C 1 14 ? -7.004 -96.176 19.967 1.00 5.13 14 GLY C C 1
ATOM 4055 O O . GLY C 1 14 ? -7.911 -96.050 19.129 1.00 5.78 14 GLY C O 1
ATOM 4056 N N . GLY C 1 15 ? -6.210 -97.248 20.041 1.00 6.28 15 GLY C N 1
ATOM 4057 C CA . GLY C 1 15 ? -6.170 -98.256 18.997 1.00 4.67 15 GLY C CA 1
ATOM 4058 C C . GLY C 1 15 ? -7.246 -99.323 18.974 1.00 7.82 15 GLY C C 1
ATOM 4059 O O . GLY C 1 15 ? -7.094 -100.328 18.271 1.00 6.54 15 GLY C O 1
ATOM 4060 N N . ALA C 1 16 ? -8.336 -99.118 19.707 1.00 5.32 16 ALA C N 1
ATOM 4061 C CA . ALA C 1 16 ? -9.412 -100.113 19.730 1.00 4.69 16 ALA C CA 1
ATOM 4062 C C . ALA C 1 16 ? -10.780 -99.550 19.368 1.00 7.25 16 ALA C C 1
ATOM 4063 O O . ALA C 1 16 ? -11.788 -100.224 19.543 1.00 10.49 16 ALA C O 1
ATOM 4065 N N . SER C 1 17 ? -10.808 -98.330 18.839 1.00 4.69 17 SER C N 1
ATOM 4066 C CA . SER C 1 17 ? -12.054 -97.680 18.441 1.00 7.17 17 SER C CA 1
ATOM 4067 C C . SER C 1 17 ? -11.822 -96.958 17.122 1.00 5.01 17 SER C C 1
ATOM 4068 O O . SER C 1 17 ? -10.700 -96.497 16.854 1.00 4.97 17 SER C O 1
ATOM 4071 N N . GLY C 1 18 ? -12.871 -96.860 16.306 1.00 6.58 18 GLY C N 1
ATOM 4072 C CA . GLY C 1 18 ? -12.832 -96.039 15.100 1.00 5.46 18 GLY C CA 1
ATOM 4073 C C . GLY C 1 18 ? -11.621 -96.266 14.217 1.00 6.42 18 GLY C C 1
ATOM 4074 O O . GLY C 1 18 ? -11.274 -97.408 13.889 1.00 5.91 18 GLY C O 1
ATOM 4075 N N . ILE C 1 19 ? -10.958 -95.169 13.863 1.00 5.28 19 ILE C N 1
ATOM 4076 C CA . ILE C 1 19 ? -9.779 -95.207 13.011 1.00 4.69 19 ILE C CA 1
ATOM 4077 C C . ILE C 1 19 ? -8.648 -96.037 13.624 1.00 5.78 19 ILE C C 1
ATOM 4078 O O . ILE C 1 19 ? -8.085 -96.895 12.950 1.00 3.96 19 ILE C O 1
ATOM 4083 N N . GLY C 1 20 ? -8.327 -95.790 14.893 1.00 3.93 20 GLY C N 1
ATOM 4084 C CA . GLY C 1 20 ? -7.298 -96.548 15.590 1.00 6.24 20 GLY C CA 1
ATOM 4085 C C . GLY C 1 20 ? -7.539 -98.051 15.602 1.00 4.43 20 GLY C C 1
ATOM 4086 O O . GLY C 1 20 ? -6.598 -98.837 15.431 1.00 4.69 20 GLY C O 1
ATOM 4087 N N . GLY C 1 21 ? -8.793 -98.445 15.803 1.00 5.53 21 GLY C N 1
ATOM 4088 C CA . GLY C 1 21 ? -9.158 -99.855 15.801 1.00 4.42 21 GLY C CA 1
ATOM 4089 C C . GLY C 1 21 ? -8.910 -100.466 14.439 1.00 4.81 21 GLY C C 1
ATOM 4090 O O . GLY C 1 21 ? -8.386 -101.585 14.343 1.00 6.34 21 GLY C O 1
ATOM 4091 N N . ALA C 1 22 ? -9.269 -99.733 13.386 1.00 5.30 22 ALA C N 1
ATOM 4092 C CA . ALA C 1 22 ? -9.059 -100.214 12.028 1.00 4.44 22 ALA C CA 1
ATOM 4093 C C . ALA C 1 22 ? -7.569 -100.326 11.728 1.00 6.59 22 ALA C C 1
ATOM 4094 O O . ALA C 1 22 ? -7.134 -101.245 11.032 1.00 5.01 22 ALA C O 1
ATOM 4096 N N . ILE C 1 23 ? -6.784 -99.399 12.262 1.00 4.64 23 ILE C N 1
ATOM 4097 C CA . ILE C 1 23 ? -5.328 -99.466 12.108 1.00 3.84 23 ILE C CA 1
ATOM 4098 C C . ILE C 1 23 ? -4.764 -100.712 12.808 1.00 4.00 23 ILE C C 1
ATOM 4099 O O . ILE C 1 23 ? -4.007 -101.481 12.211 1.00 5.56 23 ILE C O 1
ATOM 4104 N N . SER C 1 24 ? -5.167 -100.941 14.055 1.00 4.22 24 SER C N 1
ATOM 4105 C CA . SER C 1 24 ? -4.733 -102.146 14.757 1.00 6.25 24 SER C CA 1
ATOM 4106 C C . SER C 1 24 ? -5.122 -103.429 14.021 1.00 6.17 24 SER C C 1
ATOM 4107 O O . SER C 1 24 ? -4.317 -104.365 13.910 1.00 5.00 24 SER C O 1
ATOM 4110 N N . MET C 1 25 ? -6.342 -103.462 13.498 1.00 4.75 25 MET C N 1
ATOM 4111 C CA . MET C 1 25 ? -6.831 -104.661 12.827 1.00 6.95 25 MET C CA 1
ATOM 4112 C C . MET C 1 25 ? -6.045 -104.919 11.542 1.00 5.12 25 MET C C 1
ATOM 4113 O O . MET C 1 25 ? -5.679 -106.066 11.255 1.00 6.62 25 MET C O 1
ATOM 4118 N N . ARG C 1 26 ? -5.758 -103.864 10.787 1.00 5.65 26 ARG C N 1
ATOM 4119 C CA . ARG C 1 26 ? -4.972 -104.019 9.574 1.00 4.83 26 ARG C CA 1
ATOM 4120 C C . ARG C 1 26 ? -3.535 -104.435 9.906 1.00 5.09 26 ARG C C 1
ATOM 4121 O O . ARG C 1 26 ? -2.955 -105.276 9.222 1.00 6.49 26 ARG C O 1
ATOM 4129 N N . LEU C 1 27 ? -2.967 -103.860 10.958 1.00 5.57 27 LEU C N 1
ATOM 4130 C CA . LEU C 1 27 ? -1.639 -104.276 11.391 1.00 5.29 27 LEU C CA 1
ATOM 4131 C C . LEU C 1 27 ? -1.603 -105.768 11.713 1.00 7.07 27 LEU C C 1
ATOM 4132 O O . LEU C 1 27 ? -0.684 -106.485 11.295 1.00 6.17 27 LEU C O 1
ATOM 4137 N N . ALA C 1 28 ? -2.605 -106.237 12.456 1.00 5.27 28 ALA C N 1
ATOM 4138 C CA . ALA C 1 28 ? -2.715 -107.660 12.795 1.00 5.75 28 ALA C CA 1
ATOM 4139 C C . ALA C 1 28 ? -2.863 -108.524 11.537 1.00 6.66 28 ALA C C 1
ATOM 4140 O O . ALA C 1 28 ? -2.279 -109.606 11.435 1.00 8.76 28 ALA C O 1
ATOM 4142 N N . GLU C 1 29 ? -3.632 -108.041 10.570 1.00 7.70 29 GLU C N 1
ATOM 4143 C CA . GLU C 1 29 ? -3.814 -108.772 9.316 1.00 6.28 29 GLU C CA 1
ATOM 4144 C C . GLU C 1 29 ? -2.486 -108.923 8.574 1.00 10.29 29 GLU C C 1
ATOM 4145 O O . GLU C 1 29 ? -2.246 -109.932 7.904 1.00 10.91 29 GLU C O 1
ATOM 4151 N N . GLU C 1 30 ? -1.623 -107.918 8.706 1.00 8.45 30 GLU C N 1
ATOM 4152 C CA . GLU C 1 30 ? -0.321 -107.931 8.044 1.00 7.13 30 GLU C CA 1
ATOM 4153 C C . GLU C 1 30 ? 0.746 -108.629 8.887 1.00 7.25 30 GLU C C 1
ATOM 4154 O O . GLU C 1 30 ? 1.933 -108.585 8.564 1.00 8.28 30 GLU C O 1
ATOM 4160 N N . ARG C 1 31 ? 0.304 -109.269 9.967 1.00 7.28 31 ARG C N 1
ATOM 4161 C CA . ARG C 1 31 ? 1.175 -110.016 10.895 1.00 7.24 31 ARG C CA 1
ATOM 4162 C C . ARG C 1 31 ? 2.054 -109.127 11.771 1.00 9.30 31 ARG C C 1
ATOM 4163 O O . ARG C 1 31 ? 2.970 -109.629 12.418 1.00 10.38 31 ARG C O 1
ATOM 4171 N N . ALA C 1 32 ? 1.798 -107.818 11.784 1.00 5.86 32 ALA C N 1
ATOM 4172 C CA . ALA C 1 32 ? 2.492 -106.946 12.727 1.00 5.59 32 ALA C CA 1
ATOM 4173 C C . ALA C 1 32 ? 1.915 -107.190 14.106 1.00 8.06 32 ALA C C 1
ATOM 4174 O O . ALA C 1 32 ? 0.918 -107.901 14.245 1.00 9.35 32 ALA C O 1
ATOM 4176 N N . ILE C 1 33 ? 2.534 -106.619 15.131 1.00 5.78 33 ILE C N 1
ATOM 4177 C CA . ILE C 1 33 ? 2.013 -106.772 16.486 1.00 5.96 33 ILE C CA 1
ATOM 4178 C C . ILE C 1 33 ? 1.523 -105.431 17.007 1.00 6.67 33 ILE C C 1
ATOM 4179 O O . ILE C 1 33 ? 2.314 -104.606 17.471 1.00 7.18 33 ILE C O 1
ATOM 4184 N N . PRO C 1 34 ? 0.206 -105.193 16.925 1.00 5.04 34 PRO C N 1
ATOM 4185 C CA . PRO C 1 34 ? -0.291 -103.922 17.447 1.00 6.61 34 PRO C CA 1
ATOM 4186 C C . PRO C 1 34 ? -0.376 -103.976 18.959 1.00 5.04 34 PRO C C 1
ATOM 4187 O O . PRO C 1 34 ? -0.758 -104.999 19.543 1.00 7.29 34 PRO C O 1
ATOM 4191 N N . VAL C 1 35 ? -0.013 -102.861 19.578 1.00 5.21 35 VAL C N 1
ATOM 4192 C CA . VAL C 1 35 ? -0.083 -102.693 21.024 1.00 5.35 35 VAL C CA 1
ATOM 4193 C C . VAL C 1 35 ? -1.016 -101.507 21.283 1.00 5.85 35 VAL C C 1
ATOM 4194 O O . VAL C 1 35 ? -0.673 -100.346 21.015 1.00 7.81 35 VAL C O 1
ATOM 4198 N N . VAL C 1 36 ? -2.222 -101.800 21.758 1.00 5.08 36 VAL C N 1
ATOM 4199 C CA . VAL C 1 36 ? -3.220 -100.753 21.952 1.00 6.81 36 VAL C CA 1
ATOM 4200 C C . VAL C 1 36 ? -3.000 -100.017 23.271 1.00 4.36 36 VAL C C 1
ATOM 4201 O O . VAL C 1 36 ? -3.017 -100.630 24.339 1.00 6.78 36 VAL C O 1
ATOM 4205 N N . PHE C 1 37 ? -2.765 -98.709 23.192 1.00 4.71 37 PHE C N 1
ATOM 4206 C CA . PHE C 1 37 ? -2.752 -97.851 24.382 1.00 5.44 37 PHE C CA 1
ATOM 4207 C C . PHE C 1 37 ? -4.097 -97.125 24.413 1.00 5.79 37 PHE C C 1
ATOM 4208 O O . PHE C 1 37 ? -4.377 -96.303 23.540 1.00 5.58 37 PHE C O 1
ATOM 4216 N N . ALA C 1 38 ? -4.925 -97.398 25.413 1.00 6.53 38 ALA C N 1
ATOM 4217 C CA . ALA C 1 38 ? -6.217 -96.723 25.517 1.00 8.22 38 ALA C CA 1
ATOM 4218 C C . ALA C 1 38 ? -6.693 -96.743 26.955 1.00 5.80 38 ALA C C 1
ATOM 4219 O O . ALA C 1 38 ? -6.265 -97.589 27.742 1.00 6.44 38 ALA C O 1
ATOM 4221 N N . ARG C 1 39 ? -7.582 -95.823 27.308 1.00 6.57 39 ARG C N 1
ATOM 4222 C CA . ARG C 1 39 ? -7.949 -95.706 28.719 1.00 5.04 39 ARG C CA 1
ATOM 4223 C C . ARG C 1 39 ? -9.075 -96.644 29.130 1.00 7.70 39 ARG C C 1
ATOM 4224 O O . ARG C 1 39 ? -9.203 -96.998 30.309 1.00 11.08 39 ARG C O 1
ATOM 4232 N N . HIS C 1 40 ? -9.882 -97.056 28.160 1.00 5.39 40 HIS C N 1
ATOM 4233 C CA . HIS C 1 40 ? -10.970 -97.989 28.423 1.00 8.17 40 HIS C CA 1
ATOM 4234 C C . HIS C 1 40 ? -10.727 -99.323 27.742 1.00 9.87 40 HIS C C 1
ATOM 4235 O O . HIS C 1 40 ? -10.096 -99.393 26.680 1.00 9.46 40 HIS C O 1
ATOM 4242 N N . ALA C 1 41 ? -11.227 -100.381 28.371 1.00 10.15 41 ALA C N 1
ATOM 4243 C CA . ALA C 1 41 ? -11.074 -101.737 27.862 1.00 9.22 41 ALA C CA 1
ATOM 4244 C C . ALA C 1 41 ? -11.680 -101.859 26.477 1.00 8.28 41 ALA C C 1
ATOM 4245 O O . ALA C 1 41 ? -12.821 -101.450 26.254 1.00 12.63 41 ALA C O 1
ATOM 4247 N N . PRO C 1 42 ? -10.920 -102.433 25.546 1.00 6.47 42 PRO C N 1
ATOM 4248 C CA . PRO C 1 42 ? -11.443 -102.698 24.203 1.00 7.60 42 PRO C CA 1
ATOM 4249 C C . PRO C 1 42 ? -12.604 -103.687 24.256 1.00 8.49 42 PRO C C 1
ATOM 4250 O O . PRO C 1 42 ? -12.710 -104.482 25.194 1.00 8.81 42 PRO C O 1
ATOM 4254 N N . ASP C 1 43 ? -13.464 -103.625 23.250 1.00 8.42 43 ASP C N 1
ATOM 4255 C CA . ASP C 1 43 ? -14.587 -104.546 23.138 1.00 9.63 43 ASP C CA 1
ATOM 4256 C C . ASP C 1 43 ? -14.075 -105.980 23.019 1.00 9.80 43 ASP C C 1
ATOM 4257 O O . ASP C 1 43 ? -13.084 -106.230 22.337 1.00 7.96 43 ASP C O 1
ATOM 4262 N N . GLY C 1 44 ? -14.747 -106.926 23.670 1.00 11.68 44 GLY C N 1
ATOM 4263 C CA . GLY C 1 44 ? -14.325 -108.316 23.616 1.00 9.75 44 GLY C CA 1
ATOM 4264 C C . GLY C 1 44 ? -14.212 -108.898 22.215 1.00 9.56 44 GLY C C 1
ATOM 4265 O O . GLY C 1 44 ? -13.254 -109.615 21.907 1.00 11.00 44 GLY C O 1
ATOM 4266 N N . ALA C 1 45 ? -15.183 -108.591 21.362 1.00 10.03 45 ALA C N 1
ATOM 4267 C CA . ALA C 1 45 ? -15.169 -109.114 19.999 1.00 12.32 45 ALA C CA 1
ATOM 4268 C C . ALA C 1 45 ? -14.013 -108.537 19.174 1.00 8.02 45 ALA C C 1
ATOM 4269 O O . ALA C 1 45 ? -13.447 -109.233 18.331 1.00 12.09 45 ALA C O 1
ATOM 4271 N N . PHE C 1 46 ? -13.678 -107.271 19.414 1.00 7.67 46 PHE C N 1
ATOM 4272 C CA . PHE C 1 46 ? -12.520 -106.652 18.786 1.00 7.96 46 PHE C CA 1
ATOM 4273 C C . PHE C 1 46 ? -11.238 -107.383 19.175 1.00 7.85 46 PHE C C 1
ATOM 4274 O O . PHE C 1 46 ? -10.437 -107.751 18.314 1.00 6.86 46 PHE C O 1
ATOM 4282 N N . LEU C 1 47 ? -11.048 -107.605 20.474 1.00 8.17 47 LEU C N 1
ATOM 4283 C CA . LEU C 1 47 ? -9.847 -108.288 20.939 1.00 8.21 47 LEU C CA 1
ATOM 4284 C C . LEU C 1 47 ? -9.794 -109.712 20.419 1.00 11.64 47 LEU C C 1
ATOM 4285 O O . LEU C 1 47 ? -8.720 -110.211 20.091 1.00 8.57 47 LEU C O 1
ATOM 4290 N N . ASP C 1 48 ? -10.949 -110.368 20.340 1.00 8.32 48 ASP C N 1
ATOM 4291 C CA . ASP C 1 48 ? -10.995 -111.725 19.803 1.00 10.19 48 ASP C CA 1
ATOM 4292 C C . ASP C 1 48 ? -10.524 -111.751 18.353 1.00 11.26 48 ASP C C 1
ATOM 4293 O O . ASP C 1 48 ? -9.687 -112.578 17.975 1.00 13.08 48 ASP C O 1
ATOM 4298 N N . ALA C 1 49 ? -11.051 -110.828 17.552 1.00 10.61 49 ALA C N 1
ATOM 4299 C CA . ALA C 1 49 ? -10.678 -110.711 16.146 1.00 10.99 49 ALA C CA 1
ATOM 4300 C C . ALA C 1 49 ? -9.199 -110.372 15.995 1.00 9.71 49 ALA C C 1
ATOM 4301 O O . ALA C 1 49 ? -8.514 -110.908 15.123 1.00 11.88 49 ALA C O 1
ATOM 4303 N N . LEU C 1 50 ? -8.721 -109.457 16.828 1.00 6.63 50 LEU C N 1
ATOM 4304 C CA . LEU C 1 50 ? -7.316 -109.062 16.794 1.00 6.27 50 LEU C CA 1
ATOM 4305 C C . LEU C 1 50 ? -6.425 -110.267 17.082 1.00 7.93 50 LEU C C 1
ATOM 4306 O O . LEU C 1 50 ? -5.448 -110.526 16.369 1.00 9.15 50 LEU C O 1
ATOM 4311 N N . ALA C 1 51 ? -6.763 -111.004 18.132 1.00 8.06 51 ALA C N 1
ATOM 4312 C CA . ALA C 1 51 ? -5.950 -112.145 18.558 1.00 11.49 51 ALA C CA 1
ATOM 4313 C C . ALA C 1 51 ? -5.955 -113.301 17.555 1.00 11.07 51 ALA C C 1
ATOM 4314 O O . ALA C 1 51 ? -4.974 -114.043 17.460 1.00 10.86 51 ALA C O 1
ATOM 4316 N N . GLN C 1 52 ? -7.059 -113.468 16.828 1.00 9.57 52 GLN C N 1
ATOM 4317 C CA . GLN C 1 52 ? -7.133 -114.486 15.782 1.00 12.35 52 GLN C CA 1
ATOM 4318 C C . GLN C 1 52 ? -6.152 -114.192 14.653 1.00 10.50 52 GLN C C 1
ATOM 4319 O O . GLN C 1 52 ? -5.586 -115.115 14.062 1.00 14.76 52 GLN C O 1
ATOM 4325 N N . ARG C 1 53 ? -5.959 -112.909 14.351 1.00 9.28 53 ARG C N 1
ATOM 4326 C CA . ARG C 1 53 ? -5.027 -112.496 13.311 1.00 9.10 53 ARG C CA 1
ATOM 4327 C C . ARG C 1 53 ? -3.589 -112.479 13.828 1.00 8.30 53 ARG C C 1
ATOM 4328 O O . ARG C 1 53 ? -2.666 -112.896 13.128 1.00 10.87 53 ARG C O 1
ATOM 4336 N N . GLN C 1 54 ? -3.409 -111.983 15.051 1.00 6.14 54 GLN C N 1
ATOM 4337 C CA . GLN C 1 54 ? -2.089 -111.875 15.659 1.00 7.90 54 GLN C CA 1
ATOM 4338 C C . GLN C 1 54 ? -2.209 -112.142 17.155 1.00 6.30 54 GLN C C 1
ATOM 4339 O O . GLN C 1 54 ? -2.538 -111.242 17.922 1.00 7.95 54 GLN C O 1
ATOM 4345 N N . PRO C 1 55 ? -1.946 -113.386 17.589 1.00 6.47 55 PRO C N 1
ATOM 4346 C CA . PRO C 1 55 ? -2.202 -113.722 18.998 1.00 6.74 55 PRO C CA 1
ATOM 4347 C C . PRO C 1 55 ? -1.354 -112.959 20.011 1.00 9.09 55 PRO C C 1
ATOM 4348 O O . PRO C 1 55 ? -1.656 -112.962 21.206 1.00 9.80 55 PRO C O 1
ATOM 4352 N N A ARG C 1 56 ? -0.297 -112.308 19.543 0.50 7.56 56 ARG C N 1
ATOM 4353 N N B ARG C 1 56 ? -0.306 -112.290 19.547 0.50 7.65 56 ARG C N 1
ATOM 4354 C CA A ARG C 1 56 ? 0.546 -111.532 20.438 0.50 7.55 56 ARG C CA 1
ATOM 4355 C CA B ARG C 1 56 ? 0.533 -111.525 20.459 0.50 7.58 56 ARG C CA 1
ATOM 4356 C C A ARG C 1 56 ? 0.087 -110.089 20.594 0.50 6.88 56 ARG C C 1
ATOM 4357 C C B ARG C 1 56 ? 0.084 -110.080 20.600 0.50 6.94 56 ARG C C 1
ATOM 4358 O O A ARG C 1 56 ? 0.688 -109.330 21.358 0.50 9.15 56 ARG C O 1
ATOM 4359 O O B ARG C 1 56 ? 0.684 -109.315 21.361 0.50 9.17 56 ARG C O 1
ATOM 4374 N N . ALA C 1 57 ? -0.973 -109.714 19.879 1.00 7.29 57 ALA C N 1
ATOM 4375 C CA . ALA C 1 57 ? -1.544 -108.373 20.000 1.00 8.37 57 ALA C CA 1
ATOM 4376 C C . ALA C 1 57 ? -1.933 -108.135 21.450 1.00 7.39 57 ALA C C 1
ATOM 4377 O O . ALA C 1 57 ? -2.396 -109.051 22.137 1.00 9.73 57 ALA C O 1
ATOM 4379 N N . THR C 1 58 ? -1.739 -106.917 21.936 1.00 7.19 58 THR C N 1
ATOM 4380 C CA . THR C 1 58 ? -2.072 -106.670 23.329 1.00 8.82 58 THR C CA 1
ATOM 4381 C C . THR C 1 58 ? -2.645 -105.284 23.572 1.00 7.68 58 THR C C 1
ATOM 4382 O O . THR C 1 58 ? -2.681 -104.441 22.679 1.00 7.91 58 THR C O 1
ATOM 4386 N N . TYR C 1 59 ? -3.113 -105.087 24.797 1.00 7.93 59 TYR C N 1
ATOM 4387 C CA . TYR C 1 59 ? -3.743 -103.853 25.239 1.00 8.69 59 TYR C CA 1
ATOM 4388 C C . TYR C 1 59 ? -3.112 -103.440 26.563 1.00 6.13 59 TYR C C 1
ATOM 4389 O O . TYR C 1 59 ? -2.945 -104.265 27.467 1.00 7.33 59 TYR C O 1
ATOM 4398 N N . LEU C 1 60 ? -2.752 -102.165 26.671 1.00 6.29 60 LEU C N 1
ATOM 4399 C CA . LEU C 1 60 ? -2.288 -101.608 27.935 1.00 6.14 60 LEU C CA 1
ATOM 4400 C C . LEU C 1 60 ? -3.208 -100.451 28.300 1.00 6.12 60 LEU C C 1
ATOM 4401 O O . LEU C 1 60 ? -3.419 -99.545 27.496 1.00 6.11 60 LEU C O 1
ATOM 4406 N N . PRO C 1 61 ? -3.769 -100.474 29.519 1.00 6.45 61 PRO C N 1
ATOM 4407 C CA . PRO C 1 61 ? -4.588 -99.352 29.983 1.00 7.39 61 PRO C CA 1
ATOM 4408 C C . PRO C 1 61 ? -3.715 -98.133 30.228 1.00 6.35 61 PRO C C 1
ATOM 4409 O O . PRO C 1 61 ? -2.800 -98.165 31.060 1.00 9.34 61 PRO C O 1
ATOM 4413 N N . VAL C 1 62 ? -4.003 -97.070 29.482 1.00 6.07 62 VAL C N 1
ATOM 4414 C CA . VAL C 1 62 ? -3.258 -95.827 29.562 1.00 7.16 62 VAL C CA 1
ATOM 4415 C C . VAL C 1 62 ? -4.194 -94.635 29.433 1.00 5.87 62 VAL C C 1
ATOM 4416 O O . VAL C 1 62 ? -4.957 -94.542 28.462 1.00 5.70 62 VAL C O 1
ATOM 4420 N N . GLU C 1 63 ? -4.134 -93.721 30.399 1.00 6.04 63 GLU C N 1
ATOM 4421 C CA . GLU C 1 63 ? -4.680 -92.380 30.215 1.00 8.78 63 GLU C CA 1
ATOM 4422 C C . GLU C 1 63 ? -3.541 -91.544 29.652 1.00 7.28 63 GLU C C 1
ATOM 4423 O O . GLU C 1 63 ? -2.561 -91.270 30.351 1.00 7.96 63 GLU C O 1
ATOM 4429 N N . LEU C 1 64 ? -3.650 -91.181 28.377 1.00 5.82 64 LEU C N 1
ATOM 4430 C CA . LEU C 1 64 ? -2.540 -90.551 27.657 1.00 5.34 64 LEU C CA 1
ATOM 4431 C C . LEU C 1 64 ? -2.147 -89.172 28.186 1.00 5.52 64 LEU C C 1
ATOM 4432 O O . LEU C 1 64 ? -1.030 -88.724 27.950 1.00 6.82 64 LEU C O 1
ATOM 4437 N N . GLN C 1 65 ? -3.057 -88.509 28.898 1.00 5.58 65 GLN C N 1
ATOM 4438 C CA . GLN C 1 65 ? -2.763 -87.204 29.491 1.00 5.73 65 GLN C CA 1
ATOM 4439 C C . GLN C 1 65 ? -1.898 -87.306 30.741 1.00 8.46 65 GLN C C 1
ATOM 4440 O O . GLN C 1 65 ? -1.421 -86.287 31.245 1.00 10.11 65 GLN C O 1
ATOM 4446 N N . ASP C 1 66 ? -1.691 -88.525 31.235 1.00 7.97 66 ASP C N 1
ATOM 4447 C CA . ASP C 1 66 ? -0.808 -88.754 32.371 1.00 8.14 66 ASP C CA 1
ATOM 4448 C C . ASP C 1 66 ? 0.571 -89.140 31.837 1.00 6.02 66 ASP C C 1
ATOM 4449 O O . ASP C 1 66 ? 0.749 -90.233 31.290 1.00 7.06 66 ASP C O 1
ATOM 4454 N N . ASP C 1 67 ? 1.538 -88.240 31.977 1.00 9.61 67 ASP C N 1
ATOM 4455 C CA . ASP C 1 67 ? 2.861 -88.462 31.404 1.00 8.05 67 ASP C CA 1
ATOM 4456 C C . ASP C 1 67 ? 3.521 -89.741 31.922 1.00 7.35 67 ASP C C 1
ATOM 4457 O O . ASP C 1 67 ? 4.129 -90.491 31.156 1.00 9.18 67 ASP C O 1
ATOM 4462 N N . ALA C 1 68 ? 3.382 -89.993 33.218 1.00 7.60 68 ALA C N 1
ATOM 4463 C CA . ALA C 1 68 ? 3.986 -91.163 33.850 1.00 7.37 68 ALA C CA 1
ATOM 4464 C C . ALA C 1 68 ? 3.381 -92.458 33.308 1.00 9.42 68 ALA C C 1
ATOM 4465 O O . ALA C 1 68 ? 4.067 -93.475 33.180 1.00 11.91 68 ALA C O 1
ATOM 4467 N N . GLN C 1 69 ? 2.093 -92.418 32.984 1.00 6.17 69 GLN C N 1
ATOM 4468 C CA . GLN C 1 69 ? 1.446 -93.581 32.386 1.00 6.89 69 GLN C CA 1
ATOM 4469 C C . GLN C 1 69 ? 1.999 -93.872 30.990 1.00 7.64 69 GLN C C 1
ATOM 4470 O O . GLN C 1 69 ? 2.221 -95.030 30.643 1.00 9.91 69 GLN C O 1
ATOM 4476 N N . CYS C 1 70 ? 2.222 -92.827 30.194 1.00 5.69 70 CYS C N 1
ATOM 4477 C CA . CYS C 1 70 ? 2.832 -92.989 28.876 1.00 6.57 70 CYS C CA 1
ATOM 4478 C C . CYS C 1 70 ? 4.217 -93.585 29.042 1.00 7.16 70 CYS C C 1
ATOM 4479 O O . CYS C 1 70 ? 4.583 -94.548 28.373 1.00 7.14 70 CYS C O 1
ATOM 4482 N N . ARG C 1 71 ? 4.983 -93.003 29.949 1.00 6.89 71 ARG C N 1
ATOM 4483 C CA . ARG C 1 71 ? 6.336 -93.457 30.224 1.00 7.06 71 ARG C CA 1
ATOM 4484 C C . ARG C 1 71 ? 6.356 -94.945 30.589 1.00 5.86 71 ARG C C 1
ATOM 4485 O O . ARG C 1 71 ? 7.097 -95.741 30.004 1.00 8.66 71 ARG C O 1
ATOM 4493 N N . ASP C 1 72 ? 5.520 -95.325 31.543 1.00 6.45 72 ASP C N 1
ATOM 4494 C CA . ASP C 1 72 ? 5.537 -96.688 32.048 1.00 7.53 72 ASP C CA 1
ATOM 4495 C C . ASP C 1 72 ? 5.005 -97.699 31.030 1.00 7.35 72 ASP C C 1
ATOM 4496 O O . ASP C 1 72 ? 5.470 -98.842 30.977 1.00 8.68 72 ASP C O 1
ATOM 4501 N N . ALA C 1 73 ? 4.045 -97.283 30.214 1.00 7.31 73 ALA C N 1
ATOM 4502 C CA . ALA C 1 73 ? 3.482 -98.197 29.218 1.00 6.66 73 ALA C CA 1
ATOM 4503 C C . ALA C 1 73 ? 4.463 -98.453 28.080 1.00 6.70 73 ALA C C 1
ATOM 4504 O O . ALA C 1 73 ? 4.540 -99.569 27.566 1.00 6.95 73 ALA C O 1
ATOM 4506 N N . VAL C 1 74 ? 5.205 -97.425 27.672 1.00 6.89 74 VAL C N 1
ATOM 4507 C CA . VAL C 1 74 ? 6.258 -97.634 26.686 1.00 5.65 74 VAL C CA 1
ATOM 4508 C C . VAL C 1 74 ? 7.322 -98.571 27.276 1.00 6.84 74 VAL C C 1
ATOM 4509 O O . VAL C 1 74 ? 7.751 -99.519 26.617 1.00 7.41 74 VAL C O 1
ATOM 4513 N N . ALA C 1 75 ? 7.717 -98.338 28.527 1.00 5.87 75 ALA C N 1
ATOM 4514 C CA . ALA C 1 75 ? 8.712 -99.194 29.177 1.00 6.60 75 ALA C CA 1
ATOM 4515 C C . ALA C 1 75 ? 8.235 -100.644 29.232 1.00 7.89 75 ALA C C 1
ATOM 4516 O O . ALA C 1 75 ? 9.007 -101.581 29.016 1.00 7.40 75 ALA C O 1
ATOM 4518 N N . GLN C 1 76 ? 6.956 -100.822 29.531 1.00 6.91 76 GLN C N 1
ATOM 4519 C CA . GLN C 1 76 ? 6.387 -102.162 29.625 1.00 9.09 76 GLN C CA 1
ATOM 4520 C C . GLN C 1 76 ? 6.338 -102.854 28.264 1.00 8.29 76 GLN C C 1
ATOM 4521 O O . GLN C 1 76 ? 6.528 -104.065 28.170 1.00 9.38 76 GLN C O 1
ATOM 4527 N N . THR C 1 77 ? 6.080 -102.080 27.217 1.00 7.19 77 THR C N 1
ATOM 4528 C CA . THR C 1 77 ? 6.008 -102.622 25.866 1.00 6.78 77 THR C CA 1
ATOM 4529 C C . THR C 1 77 ? 7.397 -103.099 25.468 1.00 6.29 77 THR C C 1
ATOM 4530 O O . THR C 1 77 ? 7.564 -104.169 24.879 1.00 6.16 77 THR C O 1
ATOM 4534 N N . ILE C 1 78 ? 8.407 -102.314 25.819 1.00 5.67 78 ILE C N 1
ATOM 4535 C CA . ILE C 1 78 ? 9.772 -102.722 25.543 1.00 7.55 78 ILE C CA 1
ATOM 4536 C C . ILE C 1 78 ? 10.168 -103.952 26.366 1.00 9.87 78 ILE C C 1
ATOM 4537 O O . ILE C 1 78 ? 10.828 -104.862 25.861 1.00 8.78 78 ILE C O 1
ATOM 4542 N N . ALA C 1 79 ? 9.759 -103.992 27.630 1.00 6.94 79 ALA C N 1
ATOM 4543 C CA . ALA C 1 79 ? 10.032 -105.161 28.470 1.00 6.82 79 ALA C CA 1
ATOM 4544 C C . ALA C 1 79 ? 9.416 -106.441 27.899 1.00 10.94 79 ALA C C 1
ATOM 4545 O O . ALA C 1 79 ? 10.000 -107.531 28.007 1.00 13.28 79 ALA C O 1
ATOM 4547 N N . THR C 1 80 ? 8.232 -106.307 27.310 1.00 9.99 80 THR C N 1
ATOM 4548 C CA . THR C 1 80 ? 7.492 -107.444 26.764 1.00 9.75 80 THR C CA 1
ATOM 4549 C C . THR C 1 80 ? 8.046 -107.918 25.414 1.00 10.40 80 THR C C 1
ATOM 4550 O O . THR C 1 80 ? 8.217 -109.118 25.186 1.00 11.54 80 THR C O 1
ATOM 4554 N N . PHE C 1 81 ? 8.322 -106.974 24.518 1.00 10.43 81 PHE C N 1
ATOM 4555 C CA . PHE C 1 81 ? 8.650 -107.312 23.136 1.00 8.83 81 PHE C CA 1
ATOM 4556 C C . PHE C 1 81 ? 10.110 -107.097 22.766 1.00 9.50 81 PHE C C 1
ATOM 4557 O O . PHE C 1 81 ? 10.575 -107.608 21.742 1.00 11.56 81 PHE C O 1
ATOM 4565 N N . GLY C 1 82 ? 10.822 -106.319 23.573 1.00 8.69 82 GLY C N 1
ATOM 4566 C CA . GLY C 1 82 ? 12.238 -106.078 23.341 1.00 9.37 82 GLY C CA 1
ATOM 4567 C C . GLY C 1 82 ? 12.552 -105.052 22.263 1.00 13.90 82 GLY C C 1
ATOM 4568 O O . GLY C 1 82 ? 13.722 -104.748 22.015 1.00 14.96 82 GLY C O 1
ATOM 4569 N N . ARG C 1 83 ? 11.514 -104.506 21.636 1.00 9.32 83 ARG C N 1
ATOM 4570 C CA . ARG C 1 83 ? 11.698 -103.596 20.509 1.00 11.40 83 ARG C CA 1
ATOM 4571 C C . ARG C 1 83 ? 10.424 -102.815 20.260 1.00 8.51 83 ARG C C 1
ATOM 4572 O O . ARG C 1 83 ? 9.343 -103.219 20.703 1.00 7.24 83 ARG C O 1
ATOM 4580 N N . LEU C 1 84 ? 10.552 -101.699 19.545 1.00 8.68 84 LEU C N 1
ATOM 4581 C CA . LEU C 1 84 ? 9.398 -100.950 19.061 1.00 7.05 84 LEU C CA 1
ATOM 4582 C C . LEU C 1 84 ? 9.675 -100.507 17.635 1.00 6.23 84 LEU C C 1
ATOM 4583 O O . LEU C 1 84 ? 10.699 -99.870 17.371 1.00 7.41 84 LEU C O 1
ATOM 4588 N N . ASP C 1 85 ? 8.764 -100.836 16.722 1.00 4.77 85 ASP C N 1
ATOM 4589 C CA . ASP C 1 85 ? 8.970 -100.552 15.308 1.00 5.41 85 ASP C CA 1
ATOM 4590 C C . ASP C 1 85 ? 8.121 -99.418 14.787 1.00 5.46 85 ASP C C 1
ATOM 4591 O O . ASP C 1 85 ? 8.416 -98.847 13.746 1.00 6.56 85 ASP C O 1
ATOM 4596 N N . GLY C 1 86 ? 7.050 -99.099 15.494 1.00 5.83 86 GLY C N 1
ATOM 4597 C CA . GLY C 1 86 ? 6.177 -98.047 15.029 1.00 6.19 86 GLY C CA 1
ATOM 4598 C C . GLY C 1 86 ? 5.372 -97.421 16.138 1.00 4.40 86 GLY C C 1
ATOM 4599 O O . GLY C 1 86 ? 5.115 -98.055 17.168 1.00 4.75 86 GLY C O 1
ATOM 4600 N N . LEU C 1 87 ? 4.983 -96.168 15.912 1.00 4.97 87 LEU C N 1
ATOM 4601 C CA . LEU C 1 87 ? 4.075 -95.443 16.799 1.00 4.25 87 LEU C CA 1
ATOM 4602 C C . LEU C 1 87 ? 3.018 -94.793 15.936 1.00 4.86 87 LEU C C 1
ATOM 4603 O O . LEU C 1 87 ? 3.346 -94.060 14.991 1.00 5.31 87 LEU C O 1
ATOM 4608 N N . VAL C 1 88 ? 1.754 -95.070 16.253 1.00 3.57 88 VAL C N 1
ATOM 4609 C CA . VAL C 1 88 ? 0.642 -94.366 15.637 1.00 4.91 88 VAL C CA 1
ATOM 4610 C C . VAL C 1 88 ? -0.017 -93.516 16.718 1.00 3.07 88 VAL C C 1
ATOM 4611 O O . VAL C 1 88 ? -0.662 -94.040 17.632 1.00 4.55 88 VAL C O 1
ATOM 4615 N N . ASN C 1 89 ? 0.188 -92.204 16.621 1.00 2.92 89 ASN C N 1
ATOM 4616 C CA . ASN C 1 89 ? -0.472 -91.234 17.487 1.00 3.19 89 ASN C CA 1
ATOM 4617 C C . ASN C 1 89 ? -1.845 -91.013 16.884 1.00 2.83 89 ASN C C 1
ATOM 4618 O O . ASN C 1 89 ? -1.952 -90.472 15.782 1.00 3.84 89 ASN C O 1
ATOM 4623 N N . ASN C 1 90 ? -2.893 -91.457 17.574 1.00 2.95 90 ASN C N 1
ATOM 4624 C CA . ASN C 1 90 ? -4.239 -91.440 17.009 1.00 4.24 90 ASN C CA 1
ATOM 4625 C C . ASN C 1 90 ? -5.322 -90.919 17.953 1.00 4.34 90 ASN C C 1
ATOM 4626 O O . ASN C 1 90 ? -6.303 -90.328 17.497 1.00 5.09 90 ASN C O 1
ATOM 4631 N N . ALA C 1 91 ? -5.167 -91.122 19.261 1.00 4.04 91 ALA C N 1
ATOM 4632 C CA . ALA C 1 91 ? -6.224 -90.706 20.178 1.00 5.71 91 ALA C CA 1
ATOM 4633 C C . ALA C 1 91 ? -6.494 -89.208 20.050 1.00 6.03 91 ALA C C 1
ATOM 4634 O O . ALA C 1 91 ? -5.573 -88.399 19.997 1.00 5.20 91 ALA C O 1
ATOM 4636 N N . GLY C 1 92 ? -7.766 -88.838 19.990 1.00 3.77 92 GLY C N 1
ATOM 4637 C CA . GLY C 1 92 ? -8.118 -87.441 19.899 1.00 4.01 92 GLY C CA 1
ATOM 4638 C C . GLY C 1 92 ? -9.604 -87.248 20.090 1.00 4.50 92 GLY C C 1
ATOM 4639 O O . GLY C 1 92 ? -10.394 -88.206 20.033 1.00 6.18 92 GLY C O 1
ATOM 4640 N N . VAL C 1 93 ? -9.991 -85.995 20.311 1.00 5.41 93 VAL C N 1
ATOM 4641 C CA . VAL C 1 93 ? -11.403 -85.656 20.455 1.00 4.64 93 VAL C CA 1
ATOM 4642 C C . VAL C 1 93 ? -11.676 -84.228 19.991 1.00 4.64 93 VAL C C 1
ATOM 4643 O O . VAL C 1 93 ? -11.018 -83.274 20.433 1.00 5.88 93 VAL C O 1
ATOM 4647 N N . ASN C 1 94 ? -12.630 -84.080 19.077 1.00 3.46 94 ASN C N 1
ATOM 4648 C CA . ASN C 1 94 ? -13.050 -82.750 18.651 1.00 4.76 94 ASN C CA 1
ATOM 4649 C C . ASN C 1 94 ? -13.992 -82.191 19.710 1.00 5.54 94 ASN C C 1
ATOM 4650 O O . ASN C 1 94 ? -15.191 -82.505 19.723 1.00 8.12 94 ASN C O 1
ATOM 4655 N N . ASP C 1 95 ? -13.430 -81.368 20.595 1.00 4.69 95 ASP C N 1
ATOM 4656 C CA . ASP C 1 95 ? -14.092 -81.004 21.842 1.00 5.19 95 ASP C CA 1
ATOM 4657 C C . ASP C 1 95 ? -14.803 -79.648 21.844 1.00 4.50 95 ASP C C 1
ATOM 4658 O O . ASP C 1 95 ? -15.305 -79.218 22.878 1.00 7.04 95 ASP C O 1
ATOM 4663 N N . GLY C 1 96 ? -14.876 -78.995 20.683 1.00 5.53 96 GLY C N 1
ATOM 4664 C CA . GLY C 1 96 ? -15.685 -77.793 20.552 1.00 7.34 96 GLY C CA 1
ATOM 4665 C C . GLY C 1 96 ? -15.323 -76.645 21.481 1.00 7.38 96 GLY C C 1
ATOM 4666 O O . GLY C 1 96 ? -16.206 -75.972 22.031 1.00 9.03 96 GLY C O 1
ATOM 4667 N N . ILE C 1 97 ? -14.022 -76.424 21.656 1.00 4.76 97 ILE C N 1
ATOM 4668 C CA . ILE C 1 97 ? -13.521 -75.317 22.474 1.00 4.02 97 ILE C CA 1
ATOM 4669 C C . ILE C 1 97 ? -13.219 -74.108 21.578 1.00 4.94 97 ILE C C 1
ATOM 4670 O O . ILE C 1 97 ? -12.170 -74.046 20.917 1.00 6.55 97 ILE C O 1
ATOM 4675 N N . GLY C 1 98 ? -14.153 -73.159 21.539 1.00 5.23 98 GLY C N 1
ATOM 4676 C CA . GLY C 1 98 ? -14.050 -72.050 20.611 1.00 4.05 98 GLY C CA 1
ATOM 4677 C C . GLY C 1 98 ? -13.391 -70.811 21.172 1.00 5.76 98 GLY C C 1
ATOM 4678 O O . GLY C 1 98 ? -12.764 -70.847 22.244 1.00 6.17 98 GLY C O 1
ATOM 4679 N N . LEU C 1 99 ? -13.522 -69.715 20.426 1.00 5.87 99 LEU C N 1
ATOM 4680 C CA . LEU C 1 99 ? -12.921 -68.440 20.798 1.00 5.77 99 LEU C CA 1
ATOM 4681 C C . LEU C 1 99 ? -13.409 -67.883 22.127 1.00 6.86 99 LEU C C 1
ATOM 4682 O O . LEU C 1 99 ? -12.678 -67.144 22.800 1.00 9.60 99 LEU C O 1
ATOM 4687 N N A ASP C 1 100 ? -14.639 -68.241 22.496 0.50 6.54 100 ASP C N 1
ATOM 4688 N N B ASP C 1 100 ? -14.634 -68.218 22.516 0.50 6.83 100 ASP C N 1
ATOM 4689 C CA A ASP C 1 100 ? -15.269 -67.702 23.700 0.50 6.59 100 ASP C CA 1
ATOM 4690 C CA B ASP C 1 100 ? -15.197 -67.648 23.738 0.50 5.46 100 ASP C CA 1
ATOM 4691 C C A ASP C 1 100 ? -14.940 -68.483 24.967 0.50 7.95 100 ASP C C 1
ATOM 4692 C C B ASP C 1 100 ? -14.935 -68.485 24.982 0.50 8.00 100 ASP C C 1
ATOM 4693 O O A ASP C 1 100 ? -15.285 -68.059 26.071 0.50 9.36 100 ASP C O 1
ATOM 4694 O O B ASP C 1 100 ? -15.319 -68.101 26.088 0.50 9.53 100 ASP C O 1
ATOM 4703 N N . ALA C 1 101 ? -14.273 -69.620 24.804 1.00 8.29 101 ALA C N 1
ATOM 4704 C CA . ALA C 1 101 ? -14.106 -70.578 25.903 1.00 7.84 101 ALA C CA 1
ATOM 4705 C C . ALA C 1 101 ? -13.134 -70.145 26.995 1.00 10.37 101 ALA C C 1
ATOM 4706 O O . ALA C 1 101 ? -13.343 -70.450 28.178 1.00 9.06 101 ALA C O 1
ATOM 4708 N N . GLY C 1 102 ? -12.062 -69.467 26.601 1.00 8.95 102 GLY C N 1
ATOM 4709 C CA . GLY C 1 102 ? -11.056 -69.019 27.547 1.00 6.98 102 GLY C CA 1
ATOM 4710 C C . GLY C 1 102 ? -9.839 -69.928 27.633 1.00 5.39 102 GLY C C 1
ATOM 4711 O O . GLY C 1 102 ? -9.855 -71.082 27.178 1.00 5.12 102 GLY C O 1
ATOM 4712 N N . ARG C 1 103 ? -8.781 -69.392 28.233 1.00 8.52 103 ARG C N 1
ATOM 4713 C CA . ARG C 1 103 ? -7.486 -70.057 28.375 1.00 12.05 103 ARG C CA 1
ATOM 4714 C C . ARG C 1 103 ? -7.528 -71.481 28.926 1.00 11.28 103 ARG C C 1
ATOM 4715 O O . ARG C 1 103 ? -6.924 -72.401 28.354 1.00 10.67 103 ARG C O 1
ATOM 4723 N N . ASP C 1 104 ? -8.205 -71.660 30.054 1.00 7.93 104 ASP C N 1
ATOM 4724 C CA . ASP C 1 104 ? -8.186 -72.955 30.733 1.00 8.81 104 ASP C CA 1
ATOM 4725 C C . ASP C 1 104 ? -8.773 -74.042 29.839 1.00 8.54 104 ASP C C 1
ATOM 4726 O O . ASP C 1 104 ? -8.232 -75.140 29.739 1.00 9.66 104 ASP C O 1
ATOM 4731 N N . ALA C 1 105 ? -9.875 -73.725 29.168 1.00 7.44 105 ALA C N 1
ATOM 4732 C CA . ALA C 1 105 ? -10.519 -74.703 28.296 1.00 8.96 105 ALA C CA 1
ATOM 4733 C C . ALA C 1 105 ? -9.648 -75.019 27.076 1.00 6.40 105 ALA C C 1
ATOM 4734 O O . ALA C 1 105 ? -9.562 -76.170 26.636 1.00 5.56 105 ALA C O 1
ATOM 4736 N N . PHE C 1 106 ? -8.989 -73.991 26.542 1.00 5.37 106 PHE C N 1
ATOM 4737 C CA . PHE C 1 106 ? -8.130 -74.142 25.383 1.00 4.23 106 PHE C CA 1
ATOM 4738 C C . PHE C 1 106 ? -6.940 -75.047 25.713 1.00 6.12 106 PHE C C 1
ATOM 4739 O O . PHE C 1 106 ? -6.625 -75.976 24.966 1.00 5.28 106 PHE C O 1
ATOM 4747 N N . VAL C 1 107 ? -6.295 -74.792 26.846 1.00 5.89 107 VAL C N 1
ATOM 4748 C CA . VAL C 1 107 ? -5.184 -75.636 27.270 1.00 8.44 107 VAL C CA 1
ATOM 4749 C C . VAL C 1 107 ? -5.645 -77.075 27.557 1.00 6.61 107 VAL C C 1
ATOM 4750 O O . VAL C 1 107 ? -4.931 -78.034 27.255 1.00 5.17 107 VAL C O 1
ATOM 4754 N N . ALA C 1 108 ? -6.845 -77.235 28.110 1.00 5.37 108 ALA C N 1
ATOM 4755 C CA . ALA C 1 108 ? -7.364 -78.581 28.343 1.00 5.34 108 ALA C CA 1
ATOM 4756 C C . ALA C 1 108 ? -7.523 -79.335 27.012 1.00 4.75 108 ALA C C 1
ATOM 4757 O O . ALA C 1 108 ? -7.260 -80.541 26.927 1.00 4.80 108 ALA C O 1
ATOM 4759 N N . SER C 1 109 ? -7.937 -78.626 25.961 1.00 4.61 109 SER C N 1
ATOM 4760 C CA . SER C 1 109 ? -8.077 -79.242 24.645 1.00 4.20 109 SER C CA 1
ATOM 4761 C C . SER C 1 109 ? -6.713 -79.651 24.100 1.00 4.50 109 SER C C 1
ATOM 4762 O O . SER C 1 109 ? -6.561 -80.726 23.516 1.00 4.90 109 SER C O 1
ATOM 4765 N N . LEU C 1 110 ? -5.715 -78.795 24.306 1.00 4.25 110 LEU C N 1
ATOM 4766 C CA . LEU C 1 110 ? -4.343 -79.157 23.967 1.00 5.89 110 LEU C CA 1
ATOM 4767 C C . LEU C 1 110 ? -3.887 -80.427 24.684 1.00 6.52 110 LEU C C 1
ATOM 4768 O O . LEU C 1 110 ? -3.233 -81.284 24.085 1.00 5.99 110 LEU C O 1
ATOM 4773 N N . GLU C 1 111 ? -4.238 -80.552 25.965 1.00 4.39 111 GLU C N 1
ATOM 4774 C CA . GLU C 1 111 ? -3.909 -81.761 26.735 1.00 4.09 111 GLU C CA 1
ATOM 4775 C C . GLU C 1 111 ? -4.593 -82.994 26.163 1.00 5.61 111 GLU C C 1
ATOM 4776 O O . GLU C 1 111 ? -3.984 -84.068 26.073 1.00 5.40 111 GLU C O 1
ATOM 4782 N N . ARG C 1 112 ? -5.860 -82.838 25.771 1.00 5.55 112 ARG C N 1
ATOM 4783 C CA . ARG C 1 112 ? -6.645 -83.957 25.249 1.00 6.61 112 ARG C CA 1
ATOM 4784 C C . ARG C 1 112 ? -6.183 -84.417 23.871 1.00 3.44 112 ARG C C 1
ATOM 4785 O O . ARG C 1 112 ? -6.504 -85.524 23.451 1.00 5.60 112 ARG C O 1
ATOM 4793 N N . ASN C 1 113 ? -5.444 -83.567 23.167 1.00 4.25 113 ASN C N 1
ATOM 4794 C CA . ASN C 1 113 ? -5.124 -83.810 21.761 1.00 4.50 113 ASN C CA 1
ATOM 4795 C C . ASN C 1 113 ? -3.632 -83.728 21.433 1.00 6.24 113 ASN C C 1
ATOM 4796 O O . ASN C 1 113 ? -3.001 -84.725 21.094 1.00 10.89 113 ASN C O 1
ATOM 4801 N N . LEU C 1 114 ? -3.068 -82.536 21.541 1.00 4.71 114 LEU C N 1
ATOM 4802 C CA . LEU C 1 114 ? -1.694 -82.304 21.118 1.00 2.87 114 LEU C CA 1
ATOM 4803 C C . LEU C 1 114 ? -0.636 -82.915 22.028 1.00 3.67 114 LEU C C 1
ATOM 4804 O O . LEU C 1 114 ? 0.313 -83.560 21.563 1.00 5.81 114 LEU C O 1
ATOM 4809 N N . ILE C 1 115 ? -0.761 -82.668 23.322 1.00 3.92 115 ILE C N 1
ATOM 4810 C CA . ILE C 1 115 ? 0.377 -82.861 24.196 1.00 4.57 115 ILE C CA 1
ATOM 4811 C C . ILE C 1 115 ? 0.779 -84.329 24.307 1.00 6.15 115 ILE C C 1
ATOM 4812 O O . ILE C 1 115 ? 1.965 -84.631 24.372 1.00 3.69 115 ILE C O 1
ATOM 4817 N N . HIS C 1 116 ? -0.182 -85.249 24.261 1.00 3.37 116 HIS C N 1
ATOM 4818 C CA . HIS C 1 116 ? 0.189 -86.664 24.320 1.00 3.52 116 HIS C CA 1
ATOM 4819 C C . HIS C 1 116 ? 0.828 -87.186 23.025 1.00 3.47 116 HIS C C 1
ATOM 4820 O O . HIS C 1 116 ? 1.554 -88.178 23.047 1.00 4.10 116 HIS C O 1
ATOM 4827 N N . TYR C 1 117 ? 0.585 -86.531 21.894 1.00 4.30 117 TYR C N 1
ATOM 4828 C CA . TYR C 1 117 ? 1.332 -86.908 20.690 1.00 4.03 117 TYR C CA 1
ATOM 4829 C C . TYR C 1 117 ? 2.811 -86.638 20.918 1.00 3.77 117 TYR C C 1
ATOM 4830 O O . TYR C 1 117 ? 3.661 -87.466 20.579 1.00 4.88 117 TYR C O 1
ATOM 4839 N N . TYR C 1 118 ? 3.125 -85.470 21.488 1.00 3.08 118 TYR C N 1
ATOM 4840 C CA . TYR C 1 118 ? 4.509 -85.181 21.868 1.00 3.23 118 TYR C CA 1
ATOM 4841 C C . TYR C 1 118 ? 5.045 -86.168 22.912 1.00 5.93 118 TYR C C 1
ATOM 4842 O O . TYR C 1 118 ? 6.151 -86.681 22.768 1.00 5.46 118 TYR C O 1
ATOM 4851 N N . ALA C 1 119 ? 4.288 -86.386 23.985 1.00 4.44 119 ALA C N 1
ATOM 4852 C CA . ALA C 1 119 ? 4.751 -87.260 25.058 1.00 6.02 119 ALA C CA 1
ATOM 4853 C C . ALA C 1 119 ? 5.061 -88.654 24.543 1.00 7.18 119 ALA C C 1
ATOM 4854 O O . ALA C 1 119 ? 6.095 -89.244 24.886 1.00 4.80 119 ALA C O 1
ATOM 4856 N N . MET C 1 120 ? 4.176 -89.173 23.701 1.00 4.76 120 MET C N 1
ATOM 4857 C CA . MET C 1 120 ? 4.384 -90.497 23.138 1.00 3.54 120 MET C CA 1
ATOM 4858 C C . MET C 1 120 ? 5.629 -90.553 22.255 1.00 4.66 120 MET C C 1
ATOM 4859 O O . MET C 1 120 ? 6.410 -91.484 22.361 1.00 4.96 120 MET C O 1
ATOM 4864 N N . ALA C 1 121 ? 5.824 -89.561 21.390 1.00 4.43 121 ALA C N 1
ATOM 4865 C CA . ALA C 1 121 ? 7.035 -89.518 20.586 1.00 4.72 121 ALA C CA 1
ATOM 4866 C C . ALA C 1 121 ? 8.280 -89.427 21.461 1.00 5.33 121 ALA C C 1
ATOM 4867 O O . ALA C 1 121 ? 9.274 -90.107 21.207 1.00 5.51 121 ALA C O 1
ATOM 4869 N N . HIS C 1 122 ? 8.227 -88.560 22.472 1.00 3.86 122 HIS C N 1
ATOM 4870 C CA . HIS C 1 122 ? 9.325 -88.393 23.414 1.00 3.97 122 HIS C CA 1
ATOM 4871 C C . HIS C 1 122 ? 9.766 -89.734 23.982 1.00 5.79 122 HIS C C 1
ATOM 4872 O O . HIS C 1 122 ? 10.960 -90.039 24.031 1.00 5.76 122 HIS C O 1
ATOM 4879 N N . TYR C 1 123 ? 8.809 -90.545 24.413 1.00 4.11 123 TYR C N 1
ATOM 4880 C CA . TYR C 1 123 ? 9.171 -91.816 25.032 1.00 4.32 123 TYR C CA 1
ATOM 4881 C C . TYR C 1 123 ? 9.479 -92.922 24.036 1.00 4.98 123 TYR C C 1
ATOM 4882 O O . TYR C 1 123 ? 10.208 -93.853 24.354 1.00 7.00 123 TYR C O 1
ATOM 4891 N N . CYS C 1 124 ? 8.929 -92.826 22.831 1.00 4.20 124 CYS C N 1
ATOM 4892 C CA . CYS C 1 124 ? 9.101 -93.894 21.843 1.00 5.55 124 CYS C CA 1
ATOM 4893 C C . CYS C 1 124 ? 10.333 -93.727 20.980 1.00 4.04 124 CYS C C 1
ATOM 4894 O O . CYS C 1 124 ? 10.912 -94.714 20.536 1.00 5.25 124 CYS C O 1
ATOM 4897 N N . VAL C 1 125 ? 10.719 -92.483 20.714 1.00 6.27 125 VAL C N 1
ATOM 4898 C CA . VAL C 1 125 ? 11.828 -92.222 19.786 1.00 4.64 125 VAL C CA 1
ATOM 4899 C C . VAL C 1 125 ? 13.155 -92.965 20.065 1.00 5.47 125 VAL C C 1
ATOM 4900 O O . VAL C 1 125 ? 13.776 -93.458 19.121 1.00 6.89 125 VAL C O 1
ATOM 4904 N N . PRO C 1 126 ? 13.582 -93.085 21.347 1.00 6.22 126 PRO C N 1
ATOM 4905 C CA . PRO C 1 126 ? 14.817 -93.853 21.546 1.00 4.82 126 PRO C CA 1
ATOM 4906 C C . PRO C 1 126 ? 14.701 -95.273 21.002 1.00 5.83 126 PRO C C 1
ATOM 4907 O O . PRO C 1 126 ? 15.668 -95.823 20.474 1.00 8.22 126 PRO C O 1
ATOM 4911 N N . HIS C 1 127 ? 13.511 -95.845 21.093 1.00 6.09 127 HIS C N 1
ATOM 4912 C CA . HIS C 1 127 ? 13.330 -97.218 20.680 1.00 5.18 127 HIS C CA 1
ATOM 4913 C C . HIS C 1 127 ? 13.162 -97.330 19.171 1.00 6.12 127 HIS C C 1
ATOM 4914 O O . HIS C 1 127 ? 13.660 -98.279 18.550 1.00 7.26 127 HIS C O 1
ATOM 4921 N N . LEU C 1 128 ? 12.473 -96.355 18.581 1.00 4.40 128 LEU C N 1
ATOM 4922 C CA . LEU C 1 128 ? 12.301 -96.313 17.129 1.00 4.30 128 LEU C CA 1
ATOM 4923 C C . LEU C 1 128 ? 13.633 -96.104 16.417 1.00 8.33 128 LEU C C 1
ATOM 4924 O O . LEU C 1 128 ? 13.845 -96.614 15.319 1.00 6.80 128 LEU C O 1
ATOM 4929 N N . LYS C 1 129 ? 14.525 -95.333 17.027 1.00 5.62 129 LYS C N 1
ATOM 4930 C CA . LYS C 1 129 ? 15.869 -95.176 16.457 1.00 4.81 129 LYS C CA 1
ATOM 4931 C C . LYS C 1 129 ? 16.570 -96.525 16.305 1.00 8.28 129 LYS C C 1
ATOM 4932 O O . LYS C 1 129 ? 17.235 -96.778 15.298 1.00 10.75 129 LYS C O 1
ATOM 4938 N N . ALA C 1 130 ? 16.409 -97.394 17.300 1.00 7.57 130 ALA C N 1
ATOM 4939 C CA . ALA C 1 130 ? 17.098 -98.675 17.326 1.00 7.93 130 ALA C CA 1
ATOM 4940 C C . ALA C 1 130 ? 16.634 -99.617 16.228 1.00 11.80 130 ALA C C 1
ATOM 4941 O O . ALA C 1 130 ? 17.378 -100.508 15.821 1.00 11.88 130 ALA C O 1
ATOM 4943 N N . THR C 1 131 ? 15.401 -99.431 15.763 1.00 6.36 131 THR C N 1
ATOM 4944 C CA . THR C 1 131 ? 14.820 -100.316 14.760 1.00 6.38 131 THR C CA 1
ATOM 4945 C C . THR C 1 131 ? 14.621 -99.636 13.407 1.00 8.34 131 THR C C 1
ATOM 4946 O O . THR C 1 131 ? 14.031 -100.228 12.506 1.00 7.96 131 THR C O 1
ATOM 4950 N N . ARG C 1 132 ? 15.089 -98.396 13.279 1.00 7.00 132 ARG C N 1
ATOM 4951 C CA . ARG C 1 132 ? 14.785 -97.572 12.104 1.00 6.84 132 ARG C CA 1
ATOM 4952 C C . ARG C 1 132 ? 13.281 -97.605 11.811 1.00 9.29 132 ARG C C 1
ATOM 4953 O O . ARG C 1 132 ? 12.835 -97.830 10.681 1.00 9.64 132 ARG C O 1
ATOM 4961 N N . GLY C 1 133 ? 12.505 -97.363 12.864 1.00 7.19 133 GLY C N 1
ATOM 4962 C CA . GLY C 1 133 ? 11.061 -97.475 12.809 1.00 5.75 133 GLY C CA 1
ATOM 4963 C C . GLY C 1 133 ? 10.377 -96.262 12.212 1.00 6.32 133 GLY C C 1
ATOM 4964 O O . GLY C 1 133 ? 11.007 -95.451 11.534 1.00 9.00 133 GLY C O 1
ATOM 4965 N N . ALA C 1 134 ? 9.072 -96.141 12.448 1.00 4.66 134 ALA C N 1
ATOM 4966 C CA . ALA C 1 134 ? 8.293 -95.094 11.804 1.00 4.92 134 ALA C CA 1
ATOM 4967 C C . ALA C 1 134 ? 7.189 -94.575 12.711 1.00 4.73 134 ALA C C 1
ATOM 4968 O O . ALA C 1 134 ? 6.739 -95.278 13.633 1.00 4.34 134 ALA C O 1
ATOM 4970 N N . ILE C 1 135 ? 6.788 -93.332 12.464 1.00 3.98 135 ILE C N 1
ATOM 4971 C CA . ILE C 1 135 ? 5.689 -92.706 13.183 1.00 3.65 135 ILE C CA 1
ATOM 4972 C C . ILE C 1 135 ? 4.615 -92.291 12.191 1.00 4.64 135 ILE C C 1
ATOM 4973 O O . ILE C 1 135 ? 4.911 -91.756 11.116 1.00 4.66 135 ILE C O 1
ATOM 4978 N N . VAL C 1 136 ? 3.360 -92.527 12.551 1.00 3.35 136 VAL C N 1
ATOM 4979 C CA . VAL C 1 136 ? 2.248 -91.904 11.840 1.00 3.26 136 VAL C CA 1
ATOM 4980 C C . VAL C 1 136 ? 1.399 -91.111 12.831 1.00 3.17 136 VAL C C 1
ATOM 4981 O O . VAL C 1 136 ? 0.977 -91.647 13.863 1.00 5.74 136 VAL C O 1
ATOM 4985 N N . ASN C 1 137 ? 1.187 -89.829 12.537 1.00 3.32 137 ASN C N 1
ATOM 4986 C CA . ASN C 1 137 ? 0.309 -88.966 13.315 1.00 3.20 137 ASN C CA 1
ATOM 4987 C C . ASN C 1 137 ? -1.028 -88.785 12.603 1.00 3.90 137 ASN C C 1
ATOM 4988 O O . ASN C 1 137 ? -1.048 -88.385 11.437 1.00 4.92 137 ASN C O 1
ATOM 4993 N N . ILE C 1 138 ? -2.136 -89.078 13.279 1.00 2.93 138 ILE C N 1
ATOM 4994 C CA . ILE C 1 138 ? -3.450 -88.835 12.698 1.00 3.38 138 ILE C CA 1
ATOM 4995 C C . ILE C 1 138 ? -3.904 -87.417 13.053 1.00 3.48 138 ILE C C 1
ATOM 4996 O O . ILE C 1 138 ? -4.114 -87.095 14.225 1.00 3.91 138 ILE C O 1
ATOM 5001 N N . SER C 1 139 ? -4.029 -86.566 12.040 1.00 3.11 139 SER C N 1
ATOM 5002 C CA . SER C 1 139 ? -4.447 -85.182 12.246 1.00 2.70 139 SER C CA 1
ATOM 5003 C C . SER C 1 139 ? -5.917 -85.061 11.829 1.00 2.75 139 SER C C 1
ATOM 5004 O O . SER C 1 139 ? -6.691 -85.997 12.038 1.00 5.30 139 SER C O 1
ATOM 5007 N N . SER C 1 140 ? -6.304 -83.926 11.247 1.00 2.76 140 SER C N 1
ATOM 5008 C CA . SER C 1 140 ? -7.686 -83.690 10.820 1.00 2.85 140 SER C CA 1
ATOM 5009 C C . SER C 1 140 ? -7.687 -82.598 9.767 1.00 2.89 140 SER C C 1
ATOM 5010 O O . SER C 1 140 ? -6.869 -81.677 9.828 1.00 3.71 140 SER C O 1
ATOM 5013 N N . LYS C 1 141 ? -8.592 -82.692 8.798 1.00 3.02 141 LYS C N 1
ATOM 5014 C CA . LYS C 1 141 ? -8.653 -81.641 7.791 1.00 3.12 141 LYS C CA 1
ATOM 5015 C C . LYS C 1 141 ? -8.916 -80.268 8.400 1.00 3.09 141 LYS C C 1
ATOM 5016 O O . LYS C 1 141 ? -8.579 -79.257 7.794 1.00 3.89 141 LYS C O 1
ATOM 5022 N N . THR C 1 142 ? -9.480 -80.232 9.605 1.00 3.05 142 THR C N 1
ATOM 5023 C CA . THR C 1 142 ? -9.741 -78.947 10.270 1.00 4.29 142 THR C CA 1
ATOM 5024 C C . THR C 1 142 ? -8.454 -78.156 10.512 1.00 3.14 142 THR C C 1
ATOM 5025 O O . THR C 1 142 ? -8.495 -76.924 10.654 1.00 4.92 142 THR C O 1
ATOM 5029 N N . ALA C 1 143 ? -7.319 -78.843 10.550 1.00 3.90 143 ALA C N 1
ATOM 5030 C CA . ALA C 1 143 ? -6.033 -78.165 10.659 1.00 4.81 143 ALA C CA 1
ATOM 5031 C C . ALA C 1 143 ? -5.798 -77.192 9.499 1.00 4.85 143 ALA C C 1
ATOM 5032 O O . ALA C 1 143 ? -5.105 -76.178 9.653 1.00 5.97 143 ALA C O 1
ATOM 5034 N N . VAL C 1 144 ? -6.357 -77.502 8.335 1.00 3.34 144 VAL C N 1
ATOM 5035 C CA . VAL C 1 144 ? -6.168 -76.629 7.185 1.00 3.61 144 VAL C CA 1
ATOM 5036 C C . VAL C 1 144 ? -7.443 -75.932 6.728 1.00 5.23 144 VAL C C 1
ATOM 5037 O O . VAL C 1 144 ? -7.366 -74.908 6.064 1.00 5.35 144 VAL C O 1
ATOM 5041 N N . THR C 1 145 ? -8.609 -76.468 7.084 1.00 3.59 145 THR C N 1
ATOM 5042 C CA . THR C 1 145 ? -9.882 -75.902 6.619 1.00 5.49 145 THR C CA 1
ATOM 5043 C C . THR C 1 145 ? -10.594 -75.053 7.668 1.00 4.82 145 THR C C 1
ATOM 5044 O O . THR C 1 145 ? -11.513 -74.284 7.345 1.00 4.41 145 THR C O 1
ATOM 5048 N N . GLY C 1 146 ? -10.225 -75.233 8.932 1.00 4.63 146 GLY C N 1
ATOM 5049 C CA . GLY C 1 146 ? -11.041 -74.697 10.017 1.00 3.63 146 GLY C CA 1
ATOM 5050 C C . GLY C 1 146 ? -12.399 -75.403 10.107 1.00 5.31 146 GLY C C 1
ATOM 5051 O O . GLY C 1 146 ? -12.708 -76.324 9.332 1.00 5.22 146 GLY C O 1
ATOM 5052 N N . GLN C 1 147 ? -13.214 -74.981 11.065 1.00 5.59 147 GLN C N 1
ATOM 5053 C CA . GLN C 1 147 ? -14.541 -75.555 11.219 1.00 4.06 147 GLN C CA 1
ATOM 5054 C C . GLN C 1 147 ? -15.491 -74.594 11.933 1.00 4.40 147 GLN C C 1
ATOM 5055 O O . GLN C 1 147 ? -16.691 -74.554 11.645 1.00 5.39 147 GLN C O 1
ATOM 5061 N N . GLY C 1 148 ? -14.945 -73.819 12.862 1.00 4.68 148 GLY C N 1
ATOM 5062 C CA . GLY C 1 148 ? -15.748 -72.967 13.723 1.00 4.97 148 GLY C CA 1
ATOM 5063 C C . GLY C 1 148 ? -15.951 -73.614 15.083 1.00 5.16 148 GLY C C 1
ATOM 5064 O O . GLY C 1 148 ? -16.173 -74.825 15.169 1.00 5.81 148 GLY C O 1
ATOM 5065 N N . ASN C 1 149 ? -15.872 -72.804 16.138 1.00 5.56 149 ASN C N 1
ATOM 5066 C CA . ASN C 1 149 ? -16.095 -73.247 17.519 1.00 6.00 149 ASN C CA 1
ATOM 5067 C C . ASN C 1 149 ? -15.185 -74.373 18.001 1.00 7.42 149 ASN C C 1
ATOM 5068 O O . ASN C 1 149 ? -15.565 -75.153 18.876 1.00 7.77 149 ASN C O 1
ATOM 5073 N N . THR C 1 150 ? -13.981 -74.460 17.455 1.00 4.89 150 THR C N 1
ATOM 5074 C CA . THR C 1 150 ? -13.098 -75.555 17.842 1.00 2.71 150 THR C CA 1
ATOM 5075 C C . THR C 1 150 ? -11.604 -75.197 17.736 1.00 8.26 150 THR C C 1
ATOM 5076 O O . THR C 1 150 ? -10.792 -75.969 17.238 1.00 8.23 150 THR C O 1
ATOM 5080 N N . SER C 1 151 ? -11.264 -74.016 18.254 1.00 3.74 151 SER C N 1
ATOM 5081 C CA . SER C 1 151 ? -9.877 -73.555 18.357 1.00 3.93 151 SER C CA 1
ATOM 5082 C C . SER C 1 151 ? -8.938 -74.556 19.010 1.00 2.76 151 SER C C 1
ATOM 5083 O O . SER C 1 151 ? -7.843 -74.782 18.515 1.00 5.72 151 SER C O 1
ATOM 5086 N N . GLY C 1 152 ? -9.349 -75.149 20.130 1.00 4.40 152 GLY C N 1
ATOM 5087 C CA . GLY C 1 152 ? -8.489 -76.081 20.842 1.00 6.31 152 GLY C CA 1
ATOM 5088 C C . GLY C 1 152 ? -8.069 -77.257 19.970 1.00 4.14 152 GLY C C 1
ATOM 5089 O O . GLY C 1 152 ? -6.877 -77.578 19.856 1.00 5.25 152 GLY C O 1
ATOM 5090 N N . TYR C 1 153 ? -9.050 -77.880 19.331 1.00 4.02 153 TYR C N 1
ATOM 5091 C CA . TYR C 1 153 ? -8.815 -79.039 18.473 1.00 4.66 153 TYR C CA 1
ATOM 5092 C C . TYR C 1 153 ? -8.059 -78.646 17.214 1.00 4.68 153 TYR C C 1
ATOM 5093 O O . TYR C 1 153 ? -7.087 -79.307 16.835 1.00 4.00 153 TYR C O 1
ATOM 5102 N N A CYS C 1 154 ? -8.489 -77.565 16.559 0.50 3.12 154 CYS C N 1
ATOM 5103 N N B CYS C 1 154 ? -8.489 -77.561 16.590 0.50 3.34 154 CYS C N 1
ATOM 5104 C CA A CYS C 1 154 ? -7.814 -77.095 15.352 0.50 3.56 154 CYS C CA 1
ATOM 5105 C CA B CYS C 1 154 ? -7.855 -77.098 15.379 0.50 3.21 154 CYS C CA 1
ATOM 5106 C C A CYS C 1 154 ? -6.343 -76.805 15.620 0.50 2.25 154 CYS C C 1
ATOM 5107 C C B CYS C 1 154 ? -6.371 -76.783 15.611 0.50 2.25 154 CYS C C 1
ATOM 5108 O O A CYS C 1 154 ? -5.470 -77.234 14.867 0.50 2.15 154 CYS C O 1
ATOM 5109 O O B CYS C 1 154 ? -5.511 -77.187 14.826 0.50 6.10 154 CYS C O 1
ATOM 5114 N N . ALA C 1 155 ? -6.081 -76.074 16.701 1.00 2.61 155 ALA C N 1
ATOM 5115 C CA . ALA C 1 155 ? -4.708 -75.767 17.082 1.00 2.28 155 ALA C CA 1
ATOM 5116 C C . ALA C 1 155 ? -3.916 -77.052 17.258 1.00 2.42 155 ALA C C 1
ATOM 5117 O O . ALA C 1 155 ? -2.781 -77.164 16.782 1.00 2.74 155 ALA C O 1
ATOM 5119 N N . SER C 1 156 ? -4.497 -78.009 17.977 1.00 2.57 156 SER C N 1
ATOM 5120 C CA . SER C 1 156 ? -3.825 -79.282 18.216 1.00 3.12 156 SER C CA 1
ATOM 5121 C C . SER C 1 156 ? -3.528 -79.999 16.908 1.00 2.43 156 SER C C 1
ATOM 5122 O O . SER C 1 156 ? -2.422 -80.512 16.712 1.00 4.39 156 SER C O 1
ATOM 5125 N N . LYS C 1 157 ? -4.517 -80.040 16.021 1.00 2.32 157 LYS C N 1
ATOM 5126 C CA . LYS C 1 157 ? -4.389 -80.790 14.776 1.00 2.27 157 LYS C CA 1
ATOM 5127 C C . LYS C 1 157 ? -3.363 -80.148 13.855 1.00 2.25 157 LYS C C 1
ATOM 5128 O O . LYS C 1 157 ? -2.614 -80.848 13.160 1.00 4.51 157 LYS C O 1
ATOM 5134 N N . GLY C 1 158 ? -3.318 -78.816 13.847 1.00 3.72 158 GLY C N 1
ATOM 5135 C CA . GLY C 1 158 ? -2.294 -78.116 13.088 1.00 3.95 158 GLY C CA 1
ATOM 5136 C C . GLY C 1 158 ? -0.911 -78.306 13.679 1.00 3.95 158 GLY C C 1
ATOM 5137 O O . GLY C 1 158 ? 0.078 -78.471 12.953 1.00 4.58 158 GLY C O 1
ATOM 5138 N N . ALA C 1 159 ? -0.819 -78.261 15.003 1.00 2.54 159 ALA C N 1
ATOM 5139 C CA . ALA C 1 159 ? 0.465 -78.551 15.641 1.00 2.52 159 ALA C CA 1
ATOM 5140 C C . ALA C 1 159 ? 0.961 -79.952 15.296 1.00 2.10 159 ALA C C 1
ATOM 5141 O O . ALA C 1 159 ? 2.173 -80.159 15.151 1.00 2.33 159 ALA C O 1
ATOM 5143 N N . GLN C 1 160 ? 0.051 -80.911 15.159 1.00 2.06 160 GLN C N 1
ATOM 5144 C CA . GLN C 1 160 ? 0.444 -82.272 14.810 1.00 2.48 160 GLN C CA 1
ATOM 5145 C C . GLN C 1 160 ? 1.023 -82.366 13.397 1.00 3.46 160 GLN C C 1
ATOM 5146 O O . GLN C 1 160 ? 1.922 -83.171 13.151 1.00 4.27 160 GLN C O 1
ATOM 5152 N N . LEU C 1 161 ? 0.527 -81.539 12.476 1.00 3.50 161 LEU C N 1
ATOM 5153 C CA . LEU C 1 161 ? 1.085 -81.467 11.127 1.00 2.24 161 LEU C CA 1
ATOM 5154 C C . LEU C 1 161 ? 2.484 -80.861 11.162 1.00 2.11 161 LEU C C 1
ATOM 5155 O O . LEU C 1 161 ? 3.419 -81.378 10.536 1.00 3.42 161 LEU C O 1
ATOM 5160 N N . ALA C 1 162 ? 2.645 -79.767 11.908 1.00 2.10 162 ALA C N 1
ATOM 5161 C CA . ALA C 1 162 ? 3.969 -79.163 12.028 1.00 3.28 162 ALA C CA 1
ATOM 5162 C C . ALA C 1 162 ? 4.957 -80.130 12.683 1.00 3.15 162 ALA C C 1
ATOM 5163 O O . ALA C 1 162 ? 6.109 -80.242 12.254 1.00 3.15 162 ALA C O 1
ATOM 5165 N N . LEU C 1 163 ? 4.502 -80.845 13.712 1.00 2.55 163 LEU C N 1
ATOM 5166 C CA . LEU C 1 163 ? 5.365 -81.802 14.393 1.00 2.43 163 LEU C CA 1
ATOM 5167 C C . LEU C 1 163 ? 5.793 -82.939 13.465 1.00 4.11 163 LEU C C 1
ATOM 5168 O O . LEU C 1 163 ? 6.886 -83.494 13.618 1.00 4.34 163 LEU C O 1
ATOM 5173 N N . THR C 1 164 ? 4.936 -83.280 12.509 1.00 3.43 164 THR C N 1
ATOM 5174 C CA . THR C 1 164 ? 5.269 -84.296 11.519 1.00 3.79 164 THR C CA 1
ATOM 5175 C C . THR C 1 164 ? 6.478 -83.861 10.688 1.00 2.49 164 THR C C 1
ATOM 5176 O O . THR C 1 164 ? 7.413 -84.650 10.479 1.00 4.60 164 THR C O 1
ATOM 5180 N N . ARG C 1 165 ? 6.477 -82.605 10.232 1.00 2.46 165 ARG C N 1
ATOM 5181 C CA . ARG C 1 165 ? 7.616 -82.070 9.486 1.00 3.91 165 ARG C CA 1
ATOM 5182 C C . ARG C 1 165 ? 8.847 -81.959 10.374 1.00 3.70 165 ARG C C 1
ATOM 5183 O O . ARG C 1 165 ? 9.950 -82.353 9.981 1.00 4.09 165 ARG C O 1
ATOM 5191 N N . GLU C 1 166 ? 8.662 -81.449 11.588 1.00 4.04 166 GLU C N 1
ATOM 5192 C CA . GLU C 1 166 ? 9.768 -81.281 12.533 1.00 3.03 166 GLU C CA 1
ATOM 5193 C C . GLU C 1 166 ? 10.447 -82.603 12.928 1.00 3.18 166 GLU C C 1
ATOM 5194 O O . GLU C 1 166 ? 11.685 -82.711 12.927 1.00 3.45 166 GLU C O 1
ATOM 5200 N N . TRP C 1 167 ? 9.650 -83.606 13.272 1.00 3.65 167 TRP C N 1
ATOM 5201 C CA . TRP C 1 167 ? 10.215 -84.901 13.639 1.00 3.38 167 TRP C CA 1
ATOM 5202 C C . TRP C 1 167 ? 10.856 -85.602 12.445 1.00 3.33 167 TRP C C 1
ATOM 5203 O O . TRP C 1 167 ? 11.872 -86.285 12.601 1.00 4.61 167 TRP C O 1
ATOM 5214 N N . ALA C 1 168 ? 10.287 -85.412 11.256 1.00 3.67 168 ALA C N 1
ATOM 5215 C CA . ALA C 1 168 ? 10.898 -85.954 10.052 1.00 4.17 168 ALA C CA 1
ATOM 5216 C C . ALA C 1 168 ? 12.301 -85.375 9.883 1.00 3.55 168 ALA C C 1
ATOM 5217 O O . ALA C 1 168 ? 13.252 -86.089 9.547 1.00 4.93 168 ALA C O 1
ATOM 5219 N N . VAL C 1 169 ? 12.441 -84.075 10.116 1.00 3.57 169 VAL C N 1
ATOM 5220 C CA . VAL C 1 169 ? 13.769 -83.468 10.081 1.00 3.84 169 VAL C CA 1
ATOM 5221 C C . VAL C 1 169 ? 14.666 -84.012 11.195 1.00 4.11 169 VAL C C 1
ATOM 5222 O O . VAL C 1 169 ? 15.793 -84.436 10.941 1.00 5.73 169 VAL C O 1
ATOM 5226 N N . ALA C 1 170 ? 14.154 -84.024 12.423 1.00 5.69 170 ALA C N 1
ATOM 5227 C CA . ALA C 1 170 ? 14.956 -84.389 13.584 1.00 5.32 170 ALA C CA 1
ATOM 5228 C C . ALA C 1 170 ? 15.488 -85.815 13.514 1.00 6.26 170 ALA C C 1
ATOM 5229 O O . ALA C 1 170 ? 16.598 -86.094 13.982 1.00 7.54 170 ALA C O 1
ATOM 5231 N N . LEU C 1 171 ? 14.703 -86.707 12.929 1.00 4.77 171 LEU C N 1
ATOM 5232 C CA . LEU C 1 171 ? 15.000 -88.131 12.985 1.00 6.78 171 LEU C CA 1
ATOM 5233 C C . LEU C 1 171 ? 15.588 -88.713 11.695 1.00 6.97 171 LEU C C 1
ATOM 5234 O O . LEU C 1 171 ? 15.886 -89.909 11.633 1.00 8.44 171 LEU C O 1
ATOM 5239 N N . ARG C 1 172 ? 15.781 -87.876 10.680 1.00 6.73 172 ARG C N 1
ATOM 5240 C CA . ARG C 1 172 ? 16.200 -88.350 9.363 1.00 4.69 172 ARG C CA 1
ATOM 5241 C C . ARG C 1 172 ? 17.499 -89.168 9.379 1.00 6.75 172 ARG C C 1
ATOM 5242 O O . ARG C 1 172 ? 17.627 -90.149 8.640 1.00 10.28 172 ARG C O 1
ATOM 5250 N N . GLU C 1 173 ? 18.458 -88.785 10.214 1.00 8.22 173 GLU C N 1
ATOM 5251 C CA . GLU C 1 173 ? 19.756 -89.454 10.168 1.00 11.21 173 GLU C CA 1
ATOM 5252 C C . GLU C 1 173 ? 19.705 -90.821 10.831 1.00 11.55 173 GLU C C 1
ATOM 5253 O O . GLU C 1 173 ? 20.640 -91.626 10.696 1.00 13.39 173 GLU C O 1
ATOM 5259 N N . HIS C 1 174 ? 18.606 -91.079 11.536 1.00 9.80 174 HIS C N 1
ATOM 5260 C CA . HIS C 1 174 ? 18.380 -92.370 12.169 1.00 9.56 174 HIS C CA 1
ATOM 5261 C C . HIS C 1 174 ? 17.468 -93.242 11.312 1.00 9.16 174 HIS C C 1
ATOM 5262 O O . HIS C 1 174 ? 17.119 -94.357 11.690 1.00 10.35 174 HIS C O 1
ATOM 5269 N N . GLY C 1 175 ? 17.085 -92.737 10.148 1.00 9.77 175 GLY C N 1
ATOM 5270 C CA . GLY C 1 175 ? 16.241 -93.497 9.246 1.00 9.22 175 GLY C CA 1
ATOM 5271 C C . GLY C 1 175 ? 14.811 -93.692 9.728 1.00 10.81 175 GLY C C 1
ATOM 5272 O O . GLY C 1 175 ? 14.089 -94.545 9.211 1.00 14.32 175 GLY C O 1
ATOM 5273 N N . VAL C 1 176 ? 14.394 -92.893 10.705 1.00 6.58 176 VAL C N 1
ATOM 5274 C CA . VAL C 1 176 ? 13.030 -92.968 11.229 1.00 5.60 176 VAL C CA 1
ATOM 5275 C C . VAL C 1 176 ? 12.138 -92.024 10.429 1.00 6.46 176 VAL C C 1
ATOM 5276 O O . VAL C 1 176 ? 12.367 -90.816 10.428 1.00 6.02 176 VAL C O 1
ATOM 5280 N N . ARG C 1 177 ? 11.149 -92.575 9.731 1.00 3.84 177 ARG C N 1
ATOM 5281 C CA . ARG C 1 177 ? 10.240 -91.778 8.910 1.00 4.03 177 ARG C CA 1
ATOM 5282 C C . ARG C 1 177 ? 9.055 -91.323 9.755 1.00 3.27 177 ARG C C 1
ATOM 5283 O O . ARG C 1 177 ? 8.630 -92.032 10.687 1.00 6.47 177 ARG C O 1
ATOM 5291 N N . VAL C 1 178 ? 8.551 -90.122 9.477 1.00 3.08 178 VAL C N 1
ATOM 5292 C CA . VAL C 1 178 ? 7.418 -89.585 10.221 1.00 2.87 178 VAL C CA 1
ATOM 5293 C C . VAL C 1 178 ? 6.445 -88.976 9.237 1.00 4.01 178 VAL C C 1
ATOM 5294 O O . VAL C 1 178 ? 6.805 -88.082 8.481 1.00 3.63 178 VAL C O 1
ATOM 5298 N N . ASN C 1 179 ? 5.207 -89.443 9.252 1.00 2.60 179 ASN C N 1
ATOM 5299 C CA . ASN C 1 179 ? 4.218 -88.939 8.310 1.00 3.83 179 ASN C CA 1
ATOM 5300 C C . ASN C 1 179 ? 2.892 -88.748 9.011 1.00 2.62 179 ASN C C 1
ATOM 5301 O O . ASN C 1 179 ? 2.720 -89.181 10.160 1.00 3.26 179 ASN C O 1
ATOM 5306 N N . ALA C 1 180 ? 1.962 -88.071 8.344 1.00 3.98 180 ALA C N 1
ATOM 5307 C CA . ALA C 1 180 ? 0.647 -87.823 8.925 1.00 2.31 180 ALA C CA 1
ATOM 5308 C C . ALA C 1 180 ? -0.449 -88.252 7.971 1.00 2.34 180 ALA C C 1
ATOM 5309 O O . ALA C 1 180 ? -0.272 -88.213 6.751 1.00 4.85 180 ALA C O 1
ATOM 5311 N N . VAL C 1 181 ? -1.589 -88.663 8.522 1.00 4.01 181 VAL C N 1
ATOM 5312 C CA . VAL C 1 181 ? -2.782 -88.901 7.711 1.00 2.51 181 VAL C CA 1
ATOM 5313 C C . VAL C 1 181 ? -3.852 -87.912 8.133 1.00 3.94 181 VAL C C 1
ATOM 5314 O O . VAL C 1 181 ? -4.063 -87.690 9.331 1.00 4.96 181 VAL C O 1
ATOM 5318 N N . ILE C 1 182 ? -4.494 -87.299 7.144 1.00 3.82 182 ILE C N 1
ATOM 5319 C CA . ILE C 1 182 ? -5.509 -86.285 7.373 1.00 2.72 182 ILE C CA 1
ATOM 5320 C C . ILE C 1 182 ? -6.872 -86.768 6.868 1.00 3.50 182 ILE C C 1
ATOM 5321 O O . ILE C 1 182 ? -7.147 -86.730 5.659 1.00 4.10 182 ILE C O 1
ATOM 5326 N N . PRO C 1 183 ? -7.721 -87.239 7.785 1.00 4.37 183 PRO C N 1
ATOM 5327 C CA . PRO C 1 183 ? -9.103 -87.580 7.428 1.00 3.69 183 PRO C CA 1
ATOM 5328 C C . PRO C 1 183 ? -9.977 -86.329 7.472 1.00 5.87 183 PRO C C 1
ATOM 5329 O O . PRO C 1 183 ? -9.580 -85.311 8.067 1.00 5.02 183 PRO C O 1
ATOM 5333 N N . ALA C 1 184 ? -11.150 -86.393 6.846 1.00 3.60 184 ALA C N 1
ATOM 5334 C CA . ALA C 1 184 ? -12.130 -85.319 6.945 1.00 3.90 184 ALA C CA 1
ATOM 5335 C C . ALA C 1 184 ? -13.349 -85.819 7.700 1.00 6.92 184 ALA C C 1
ATOM 5336 O O . ALA C 1 184 ? -13.574 -85.437 8.843 1.00 5.62 184 ALA C O 1
ATOM 5338 N N . GLU C 1 185 ? -14.134 -86.682 7.063 1.00 4.24 185 GLU C N 1
ATOM 5339 C CA . GLU C 1 185 ? -15.339 -87.221 7.699 1.00 4.48 185 GLU C CA 1
ATOM 5340 C C . GLU C 1 185 ? -15.293 -88.745 7.709 1.00 4.42 185 GLU C C 1
ATOM 5341 O O . GLU C 1 185 ? -15.288 -89.369 6.653 1.00 5.97 185 GLU C O 1
ATOM 5347 N N . VAL C 1 186 ? -15.246 -89.334 8.903 1.00 4.35 186 VAL C N 1
ATOM 5348 C CA . VAL C 1 186 ? -15.193 -90.785 9.065 1.00 6.03 186 VAL C CA 1
ATOM 5349 C C . VAL C 1 186 ? -16.190 -91.216 10.132 1.00 5.57 186 VAL C C 1
ATOM 5350 O O . VAL C 1 186 ? -16.166 -90.684 11.243 1.00 5.20 186 VAL C O 1
ATOM 5354 N N . MET C 1 187 ? -17.062 -92.176 9.836 1.00 7.06 187 MET C N 1
ATOM 5355 C CA . MET C 1 187 ? -18.035 -92.576 10.856 1.00 6.31 187 MET C CA 1
ATOM 5356 C C . MET C 1 187 ? -17.367 -93.445 11.922 1.00 5.34 187 MET C C 1
ATOM 5357 O O . MET C 1 187 ? -16.876 -94.536 11.630 1.00 8.94 187 MET C O 1
ATOM 5362 N N . THR C 1 188 ? -17.327 -92.931 13.146 1.00 6.61 188 THR C N 1
ATOM 5363 C CA . THR C 1 188 ? -16.687 -93.595 14.279 1.00 9.03 188 THR C CA 1
ATOM 5364 C C . THR C 1 188 ? -17.486 -93.245 15.528 1.00 9.40 188 THR C C 1
ATOM 5365 O O . THR C 1 188 ? -18.349 -92.373 15.477 1.00 7.64 188 THR C O 1
ATOM 5369 N N . PRO C 1 189 ? -17.193 -93.893 16.671 1.00 10.15 189 PRO C N 1
ATOM 5370 C CA . PRO C 1 189 ? -17.852 -93.469 17.912 1.00 9.67 189 PRO C CA 1
ATOM 5371 C C . PRO C 1 189 ? -17.700 -91.974 18.212 1.00 9.67 189 PRO C C 1
ATOM 5372 O O . PRO C 1 189 ? -18.651 -91.369 18.715 1.00 10.78 189 PRO C O 1
ATOM 5376 N N . LEU C 1 190 ? -16.544 -91.390 17.899 1.00 6.51 190 LEU C N 1
ATOM 5377 C CA . LEU C 1 190 ? -16.359 -89.948 18.076 1.00 5.67 190 LEU C CA 1
ATOM 5378 C C . LEU C 1 190 ? -17.332 -89.152 17.209 1.00 6.90 190 LEU C C 1
ATOM 5379 O O . LEU C 1 190 ? -17.958 -88.197 17.687 1.00 7.23 190 LEU C O 1
ATOM 5384 N N . TYR C 1 191 ? -17.465 -89.538 15.941 1.00 5.55 191 TYR C N 1
ATOM 5385 C CA . TYR C 1 191 ? -18.379 -88.825 15.057 1.00 7.87 191 TYR C CA 1
ATOM 5386 C C . TYR C 1 191 ? -19.824 -88.924 15.560 1.00 9.06 191 TYR C C 1
ATOM 5387 O O . TYR C 1 191 ? -20.554 -87.935 15.553 1.00 7.37 191 TYR C O 1
ATOM 5396 N N . ARG C 1 192 ? -20.227 -90.108 16.020 1.00 8.74 192 ARG C N 1
ATOM 5397 C CA . ARG C 1 192 ? -21.564 -90.274 16.587 1.00 12.43 192 ARG C CA 1
ATOM 5398 C C . ARG C 1 192 ? -21.775 -89.334 17.775 1.00 9.92 192 ARG C C 1
ATOM 5399 O O . ARG C 1 192 ? -22.825 -88.699 17.894 1.00 13.26 192 ARG C O 1
ATOM 5407 N N . ASN C 1 193 ? -20.784 -89.244 18.657 1.00 9.98 193 ASN C N 1
ATOM 5408 C CA . ASN C 1 193 ? -20.900 -88.385 19.837 1.00 10.46 193 ASN C CA 1
ATOM 5409 C C . ASN C 1 193 ? -20.866 -86.907 19.466 1.00 13.37 193 ASN C C 1
ATOM 5410 O O . ASN C 1 193 ? -21.581 -86.089 20.053 1.00 13.41 193 ASN C O 1
ATOM 5415 N N . TRP C 1 194 ? -20.034 -86.560 18.488 1.00 7.82 194 TRP C N 1
ATOM 5416 C CA . TRP C 1 194 ? -19.957 -85.185 18.012 1.00 8.77 194 TRP C CA 1
ATOM 5417 C C . TRP C 1 194 ? -21.255 -84.726 17.329 1.00 12.37 194 TRP C C 1
ATOM 5418 O O . TRP C 1 194 ? -21.796 -83.665 17.649 1.00 13.23 194 TRP C O 1
ATOM 5429 N N . ILE C 1 195 ? -21.764 -85.530 16.400 1.00 9.63 195 ILE C N 1
ATOM 5430 C CA . ILE C 1 195 ? -22.970 -85.164 15.654 1.00 13.58 195 ILE C CA 1
ATOM 5431 C C . ILE C 1 195 ? -24.208 -85.093 16.562 1.00 14.93 195 ILE C C 1
ATOM 5432 O O . ILE C 1 195 ? -25.165 -84.363 16.277 1.00 17.91 195 ILE C O 1
ATOM 5437 N N . ALA C 1 196 ? -24.166 -85.821 17.675 1.00 12.27 196 ALA C N 1
ATOM 5438 C CA . ALA C 1 196 ? -25.264 -85.822 18.641 1.00 15.45 196 ALA C CA 1
ATOM 5439 C C . ALA C 1 196 ? -25.401 -84.493 19.380 1.00 16.00 196 ALA C C 1
ATOM 5440 O O . ALA C 1 196 ? -26.401 -84.262 20.053 1.00 19.47 196 ALA C O 1
ATOM 5442 N N . THR C 1 197 ? -24.403 -83.619 19.259 1.00 16.06 197 THR C N 1
ATOM 5443 C CA . THR C 1 197 ? -24.486 -82.309 19.906 1.00 22.70 197 THR C CA 1
ATOM 5444 C C . THR C 1 197 ? -25.296 -81.301 19.083 1.00 20.27 197 THR C C 1
ATOM 5445 O O . THR C 1 197 ? -25.617 -80.211 19.567 1.00 22.55 197 THR C O 1
ATOM 5449 N N . PHE C 1 198 ? -25.627 -81.674 17.846 1.00 14.99 198 PHE C N 1
ATOM 5450 C CA . PHE C 1 198 ? -26.416 -80.819 16.953 1.00 18.09 198 PHE C CA 1
ATOM 5451 C C . PHE C 1 198 ? -27.921 -81.017 17.130 1.00 19.05 198 PHE C C 1
ATOM 5452 O O . PHE C 1 198 ? -28.373 -82.080 17.558 1.00 23.93 198 PHE C O 1
ATOM 5460 N N . GLU C 1 199 ? -28.691 -79.988 16.783 1.00 26.24 199 GLU C N 1
ATOM 5461 C CA . GLU C 1 199 ? -30.134 -79.997 16.996 1.00 37.40 199 GLU C CA 1
ATOM 5462 C C . GLU C 1 199 ? -30.854 -81.090 16.205 1.00 41.87 199 GLU C C 1
ATOM 5463 O O . GLU C 1 199 ? -31.786 -81.719 16.711 1.00 47.13 199 GLU C O 1
ATOM 5469 N N . ASP C 1 200 ? -30.428 -81.308 14.966 1.00 28.14 200 ASP C N 1
ATOM 5470 C CA . ASP C 1 200 ? -30.976 -82.385 14.146 1.00 28.12 200 ASP C CA 1
ATOM 5471 C C . ASP C 1 200 ? -29.820 -83.233 13.628 1.00 20.94 200 ASP C C 1
ATOM 5472 O O . ASP C 1 200 ? -29.290 -82.961 12.547 1.00 30.82 200 ASP C O 1
ATOM 5477 N N . PRO C 1 201 ? -29.423 -84.262 14.399 1.00 23.32 201 PRO C N 1
ATOM 5478 C CA . PRO C 1 201 ? -28.215 -85.033 14.073 1.00 19.64 201 PRO C CA 1
ATOM 5479 C C . PRO C 1 201 ? -28.349 -85.821 12.771 1.00 22.00 201 PRO C C 1
ATOM 5480 O O . PRO C 1 201 ? -27.425 -85.811 11.958 1.00 18.82 201 PRO C O 1
ATOM 5484 N N . GLU C 1 202 ? -29.477 -86.494 12.572 1.00 22.18 202 GLU C N 1
ATOM 5485 C CA . GLU C 1 202 ? -29.669 -87.277 11.355 1.00 23.54 202 GLU C CA 1
ATOM 5486 C C . GLU C 1 202 ? -29.593 -86.405 10.100 1.00 23.79 202 GLU C C 1
ATOM 5487 O O . GLU C 1 202 ? -28.941 -86.770 9.124 1.00 21.40 202 GLU C O 1
ATOM 5493 N N . ALA C 1 203 ? -30.244 -85.246 10.137 1.00 23.49 203 ALA C N 1
ATOM 5494 C CA . ALA C 1 203 ? -30.247 -84.338 8.994 1.00 26.32 203 ALA C CA 1
ATOM 5495 C C . ALA C 1 203 ? -28.886 -83.679 8.783 1.00 22.13 203 ALA C C 1
ATOM 5496 O O . ALA C 1 203 ? -28.444 -83.494 7.644 1.00 20.99 203 ALA C O 1
ATOM 5498 N N . LYS C 1 204 ? -28.231 -83.315 9.881 1.00 20.98 204 LYS C N 1
ATOM 5499 C CA . LYS C 1 204 ? -26.904 -82.714 9.818 1.00 21.24 204 LYS C CA 1
ATOM 5500 C C . LYS C 1 204 ? -25.930 -83.678 9.158 1.00 18.44 204 LYS C C 1
ATOM 5501 O O . LYS C 1 204 ? -25.121 -83.297 8.311 1.00 13.28 204 LYS C O 1
ATOM 5507 N N . LEU C 1 205 ? -26.032 -84.938 9.556 1.00 18.28 205 LEU C N 1
ATOM 5508 C CA . LEU C 1 205 ? -25.207 -86.003 9.017 1.00 16.09 205 LEU C CA 1
ATOM 5509 C C . LEU C 1 205 ? -25.372 -86.134 7.501 1.00 17.45 205 LEU C C 1
ATOM 5510 O O . LEU C 1 205 ? -24.394 -86.213 6.759 1.00 13.79 205 LEU C O 1
ATOM 5515 N N . ALA C 1 206 ? -26.619 -86.150 7.044 1.00 17.09 206 ALA C N 1
ATOM 5516 C CA . ALA C 1 206 ? -26.914 -86.320 5.622 1.00 14.00 206 ALA C CA 1
ATOM 5517 C C . ALA C 1 206 ? -26.411 -85.118 4.830 1.00 14.66 206 ALA C C 1
ATOM 5518 O O . ALA C 1 206 ? -25.897 -85.247 3.718 1.00 13.22 206 ALA C O 1
ATOM 5520 N N . GLU C 1 207 ? -26.562 -83.950 5.434 1.00 15.03 207 GLU C N 1
ATOM 5521 C CA . GLU C 1 207 ? -26.125 -82.687 4.866 1.00 15.40 207 GLU C CA 1
ATOM 5522 C C . GLU C 1 207 ? -24.609 -82.670 4.678 1.00 11.18 207 GLU C C 1
ATOM 5523 O O . GLU C 1 207 ? -24.102 -82.233 3.641 1.00 14.13 207 GLU C O 1
ATOM 5529 N N . ILE C 1 208 ? -23.883 -83.166 5.678 1.00 10.19 208 ILE C N 1
ATOM 5530 C CA . ILE C 1 208 ? -22.431 -83.261 5.568 1.00 8.23 208 ILE C CA 1
ATOM 5531 C C . ILE C 1 208 ? -22.017 -84.311 4.524 1.00 8.87 208 ILE C C 1
ATOM 5532 O O . ILE C 1 208 ? -21.145 -84.060 3.692 1.00 8.59 208 ILE C O 1
ATOM 5537 N N . ALA C 1 209 ? -22.636 -85.487 4.567 1.00 8.39 209 ALA C N 1
ATOM 5538 C CA . ALA C 1 209 ? -22.297 -86.534 3.606 1.00 7.57 209 ALA C CA 1
ATOM 5539 C C . ALA C 1 209 ? -22.486 -86.096 2.158 1.00 7.46 209 ALA C C 1
ATOM 5540 O O . ALA C 1 209 ? -21.700 -86.473 1.286 1.00 8.12 209 ALA C O 1
ATOM 5542 N N . ALA C 1 210 ? -23.523 -85.301 1.896 1.00 8.02 210 ALA C N 1
ATOM 5543 C CA . ALA C 1 210 ? -23.792 -84.834 0.543 1.00 8.04 210 ALA C CA 1
ATOM 5544 C C . ALA C 1 210 ? -22.687 -83.932 -0.005 1.00 11.26 210 ALA C C 1
ATOM 5545 O O . ALA C 1 210 ? -22.573 -83.752 -1.222 1.00 11.08 210 ALA C O 1
ATOM 5547 N N . LYS C 1 211 ? -21.873 -83.378 0.888 1.00 8.63 211 LYS C N 1
ATOM 5548 C CA . LYS C 1 211 ? -20.779 -82.495 0.484 1.00 6.76 211 LYS C CA 1
ATOM 5549 C C . LYS C 1 211 ? -19.430 -83.197 0.256 1.00 8.29 211 LYS C C 1
ATOM 5550 O O . LYS C 1 211 ? -18.441 -82.557 -0.105 1.00 8.37 211 LYS C O 1
ATOM 5556 N N . VAL C 1 212 ? -19.366 -84.507 0.472 1.00 5.88 212 VAL C N 1
ATOM 5557 C CA . VAL C 1 212 ? -18.132 -85.230 0.185 1.00 6.71 212 VAL C CA 1
ATOM 5558 C C . VAL C 1 212 ? -18.071 -85.535 -1.310 1.00 7.07 212 VAL C C 1
ATOM 5559 O O . VAL C 1 212 ? -18.938 -86.222 -1.825 1.00 5.25 212 VAL C O 1
ATOM 5563 N N . PRO C 1 213 ? -17.045 -85.020 -2.019 1.00 6.55 213 PRO C N 1
ATOM 5564 C CA . PRO C 1 213 ? -17.104 -85.121 -3.488 1.00 5.48 213 PRO C CA 1
ATOM 5565 C C . PRO C 1 213 ? -17.168 -86.545 -4.045 1.00 5.43 213 PRO C C 1
ATOM 5566 O O . PRO C 1 213 ? -17.989 -86.813 -4.941 1.00 7.21 213 PRO C O 1
ATOM 5570 N N . LEU C 1 214 ? -16.347 -87.450 -3.524 1.00 4.11 214 LEU C N 1
ATOM 5571 C CA . LEU C 1 214 ? -16.297 -88.794 -4.079 1.00 3.82 214 LEU C CA 1
ATOM 5572 C C . LEU C 1 214 ? -17.358 -89.674 -3.427 1.00 8.99 214 LEU C C 1
ATOM 5573 O O . LEU C 1 214 ? -17.195 -90.135 -2.294 1.00 7.01 214 LEU C O 1
ATOM 5578 N N . GLY C 1 215 ? -18.472 -89.862 -4.128 1.00 7.38 215 GLY C N 1
ATOM 5579 C CA . GLY C 1 215 ? -19.517 -90.752 -3.666 1.00 9.15 215 GLY C CA 1
ATOM 5580 C C . GLY C 1 215 ? -20.518 -90.207 -2.662 1.00 9.38 215 GLY C C 1
ATOM 5581 O O . GLY C 1 215 ? -21.424 -90.937 -2.265 1.00 7.71 215 GLY C O 1
ATOM 5582 N N . ARG C 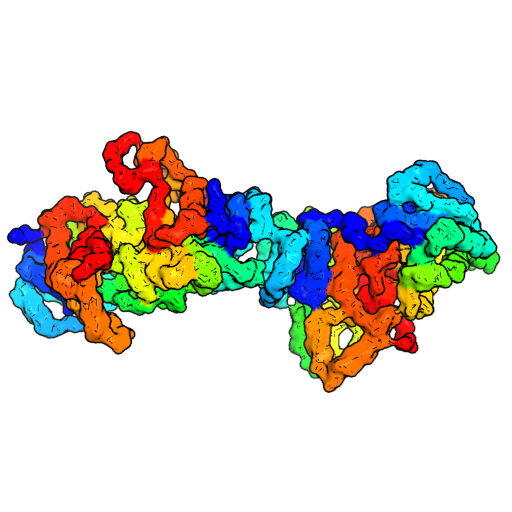1 216 ? -20.357 -88.952 -2.235 1.00 7.77 216 ARG C N 1
ATOM 5583 C CA . ARG C 1 216 ? -21.284 -88.337 -1.279 1.00 7.88 216 ARG C CA 1
ATOM 5584 C C . ARG C 1 216 ? -21.495 -89.229 -0.056 1.00 6.60 216 ARG C C 1
ATOM 5585 O O . ARG C 1 216 ? -22.621 -89.466 0.396 1.00 7.27 216 ARG C O 1
ATOM 5593 N N . ARG C 1 217 ? -20.383 -89.730 0.463 1.00 6.98 217 ARG C N 1
ATOM 5594 C CA . ARG C 1 217 ? -20.401 -90.641 1.590 1.00 6.31 217 ARG C CA 1
ATOM 5595 C C . ARG C 1 217 ? -19.169 -90.390 2.429 1.00 5.86 217 ARG C C 1
ATOM 5596 O O . ARG C 1 217 ? -18.150 -89.892 1.930 1.00 6.10 217 ARG C O 1
ATOM 5604 N N . PHE C 1 218 ? -19.257 -90.734 3.708 1.00 6.77 218 PHE C N 1
ATOM 5605 C CA . PHE C 1 218 ? -18.096 -90.647 4.581 1.00 6.42 218 PHE C CA 1
ATOM 5606 C C . PHE C 1 218 ? -17.004 -91.647 4.208 1.00 6.12 218 PHE C C 1
ATOM 5607 O O . PHE C 1 218 ? -17.272 -92.727 3.667 1.00 6.39 218 PHE C O 1
ATOM 5615 N N . THR C 1 219 ? -15.769 -91.274 4.515 1.00 4.91 219 THR C N 1
ATOM 5616 C CA . THR C 1 219 ? -14.630 -92.178 4.425 1.00 4.53 219 THR C CA 1
ATOM 5617 C C . THR C 1 219 ? -14.785 -93.264 5.493 1.00 4.81 219 THR C C 1
ATOM 5618 O O . THR C 1 219 ? -15.346 -93.005 6.554 1.00 6.96 219 THR C O 1
ATOM 5622 N N . THR C 1 220 ? -14.301 -94.477 5.225 1.00 4.68 220 THR C N 1
ATOM 5623 C CA . THR C 1 220 ? -14.379 -95.530 6.238 1.00 5.50 220 THR C CA 1
ATOM 5624 C C . THR C 1 220 ? -13.116 -95.590 7.081 1.00 2.65 220 THR C C 1
ATOM 5625 O O . THR C 1 220 ? -12.024 -95.196 6.623 1.00 4.78 220 THR C O 1
ATOM 5629 N N . PRO C 1 221 ? -13.238 -96.108 8.318 1.00 4.67 221 PRO C N 1
ATOM 5630 C CA . PRO C 1 221 ? -12.046 -96.328 9.132 1.00 4.31 221 PRO C CA 1
ATOM 5631 C C . PRO C 1 221 ? -11.023 -97.182 8.390 1.00 4.27 221 PRO C C 1
ATOM 5632 O O . PRO C 1 221 ? -9.827 -96.898 8.504 1.00 5.56 221 PRO C O 1
ATOM 5636 N N . ASP C 1 222 ? -11.471 -98.176 7.622 1.00 4.59 222 ASP C N 1
ATOM 5637 C CA . ASP C 1 222 ? -10.526 -99.030 6.894 1.00 6.92 222 ASP C CA 1
ATOM 5638 C C . ASP C 1 222 ? -9.744 -98.264 5.822 1.00 5.56 222 ASP C C 1
ATOM 5639 O O . ASP C 1 222 ? -8.563 -98.551 5.577 1.00 5.68 222 ASP C O 1
ATOM 5644 N N . GLU C 1 223 ? -10.395 -97.289 5.192 1.00 4.32 223 GLU C N 1
ATOM 5645 C CA . GLU C 1 223 ? -9.722 -96.432 4.224 1.00 4.79 223 GLU C CA 1
ATOM 5646 C C . GLU C 1 223 ? -8.611 -95.610 4.880 1.00 5.20 223 GLU C C 1
ATOM 5647 O O . GLU C 1 223 ? -7.516 -95.504 4.342 1.00 5.81 223 GLU C O 1
ATOM 5653 N N . ILE C 1 224 ? -8.877 -95.044 6.052 1.00 3.85 224 ILE C N 1
ATOM 5654 C CA . ILE C 1 224 ? -7.829 -94.322 6.755 1.00 3.93 224 ILE C CA 1
ATOM 5655 C C . ILE C 1 224 ? -6.713 -95.294 7.135 1.00 4.55 224 ILE C C 1
ATOM 5656 O O . ILE C 1 224 ? -5.528 -95.007 6.944 1.00 4.54 224 ILE C O 1
ATOM 5661 N N . ALA C 1 225 ? -7.104 -96.454 7.658 1.00 3.96 225 ALA C N 1
ATOM 5662 C CA . ALA C 1 225 ? -6.157 -97.442 8.142 1.00 3.92 225 ALA C CA 1
ATOM 5663 C C . ALA C 1 225 ? -5.197 -97.925 7.071 1.00 5.98 225 ALA C C 1
ATOM 5664 O O . ALA C 1 225 ? -4.007 -98.100 7.336 1.00 5.53 225 ALA C O 1
ATOM 5666 N N . ASP C 1 226 ? -5.697 -98.152 5.862 1.00 5.05 226 ASP C N 1
ATOM 5667 C CA . ASP C 1 226 ? -4.824 -98.751 4.863 1.00 5.84 226 ASP C CA 1
ATOM 5668 C C . ASP C 1 226 ? -3.721 -97.790 4.410 1.00 3.69 226 ASP C C 1
ATOM 5669 O O . ASP C 1 226 ? -2.598 -98.217 4.144 1.00 5.02 226 ASP C O 1
ATOM 5674 N N . THR C 1 227 ? -4.028 -96.493 4.369 1.00 3.56 227 THR C N 1
ATOM 5675 C CA . THR C 1 227 ? -2.994 -95.506 4.070 1.00 3.41 227 THR C CA 1
ATOM 5676 C C . THR C 1 227 ? -2.011 -95.399 5.237 1.00 3.38 227 THR C C 1
ATOM 5677 O O . THR C 1 227 ? -0.802 -95.347 5.023 1.00 5.03 227 THR C O 1
ATOM 5681 N N . ALA C 1 228 ? -2.527 -95.380 6.467 1.00 4.33 228 ALA C N 1
ATOM 5682 C CA . ALA C 1 228 ? -1.674 -95.268 7.646 1.00 6.35 228 ALA C CA 1
ATOM 5683 C C . ALA C 1 228 ? -0.698 -96.438 7.739 1.00 5.25 228 ALA C C 1
ATOM 5684 O O . ALA C 1 228 ? 0.486 -96.251 8.038 1.00 4.26 228 ALA C O 1
ATOM 5686 N N . VAL C 1 229 ? -1.188 -97.647 7.482 1.00 4.75 229 VAL C N 1
ATOM 5687 C CA . VAL C 1 229 ? -0.330 -98.828 7.557 1.00 5.59 229 VAL C CA 1
ATOM 5688 C C . VAL C 1 229 ? 0.681 -98.880 6.402 1.00 5.08 229 VAL C C 1
ATOM 5689 O O . VAL C 1 229 ? 1.831 -99.263 6.603 1.00 4.86 229 VAL C O 1
ATOM 5693 N N . PHE C 1 230 ? 0.259 -98.476 5.200 1.00 4.55 230 PHE C N 1
ATOM 5694 C CA . PHE C 1 230 ? 1.208 -98.322 4.101 1.00 3.96 230 PHE C CA 1
ATOM 5695 C C . PHE C 1 230 ? 2.361 -97.406 4.546 1.00 3.52 230 PHE C C 1
ATOM 5696 O O . PHE C 1 230 ? 3.536 -97.714 4.317 1.00 4.20 230 PHE C O 1
ATOM 5704 N N . LEU C 1 231 ? 2.031 -96.288 5.194 1.00 3.41 231 LEU C N 1
ATOM 5705 C CA . LEU C 1 231 ? 3.055 -95.333 5.623 1.00 3.34 231 LEU C CA 1
ATOM 5706 C C . LEU C 1 231 ? 3.998 -95.866 6.698 1.00 5.26 231 LEU C C 1
ATOM 5707 O O . LEU C 1 231 ? 5.129 -95.387 6.819 1.00 5.31 231 LEU C O 1
ATOM 5712 N N . LEU C 1 232 ? 3.536 -96.843 7.475 1.00 4.72 232 LEU C N 1
ATOM 5713 C CA . LEU C 1 232 ? 4.381 -97.479 8.481 1.00 5.26 232 LEU C CA 1
ATOM 5714 C C . LEU C 1 232 ? 5.378 -98.453 7.854 1.00 4.85 232 LEU C C 1
ATOM 5715 O O . LEU C 1 232 ? 6.391 -98.796 8.452 1.00 8.24 232 LEU C O 1
ATOM 5720 N N . SER C 1 233 ? 5.069 -98.902 6.642 1.00 4.31 233 SER C N 1
ATOM 5721 C CA . SER C 1 233 ? 5.793 -100.000 6.009 1.00 6.05 233 SER C CA 1
ATOM 5722 C C . SER C 1 233 ? 6.963 -99.512 5.162 1.00 5.76 233 SER C C 1
ATOM 5723 O O . SER C 1 233 ? 6.974 -98.364 4.703 1.00 5.06 233 SER C O 1
ATOM 5726 N N . PRO C 1 234 ? 7.940 -100.396 4.907 1.00 5.68 234 PRO C N 1
ATOM 5727 C CA . PRO C 1 234 ? 9.061 -100.066 4.019 1.00 5.48 234 PRO C CA 1
ATOM 5728 C C . PRO C 1 234 ? 8.645 -99.898 2.555 1.00 5.91 234 PRO C C 1
ATOM 5729 O O . PRO C 1 234 ? 9.486 -99.521 1.738 1.00 7.87 234 PRO C O 1
ATOM 5733 N N . ARG C 1 235 ? 7.377 -100.139 2.226 1.00 5.06 235 ARG C N 1
ATOM 5734 C CA . ARG C 1 235 ? 6.896 -99.757 0.897 1.00 4.37 235 ARG C CA 1
ATOM 5735 C C . ARG C 1 235 ? 6.869 -98.244 0.724 1.00 3.94 235 ARG C C 1
ATOM 5736 O O . ARG C 1 235 ? 6.803 -97.751 -0.400 1.00 5.89 235 ARG C O 1
ATOM 5744 N N . ALA C 1 236 ? 6.936 -97.521 1.838 1.00 4.46 236 ALA C N 1
ATOM 5745 C CA . ALA C 1 236 ? 6.979 -96.061 1.840 1.00 4.87 236 ALA C CA 1
ATOM 5746 C C . ALA C 1 236 ? 8.343 -95.576 2.318 1.00 4.14 236 ALA C C 1
ATOM 5747 O O . ALA C 1 236 ? 8.447 -94.565 3.012 1.00 4.38 236 ALA C O 1
ATOM 5749 N N . SER C 1 237 ? 9.392 -96.297 1.930 1.00 3.64 237 SER C N 1
ATOM 5750 C CA . SER C 1 237 ? 10.742 -96.085 2.466 1.00 3.96 237 SER C CA 1
ATOM 5751 C C . SER C 1 237 ? 11.427 -94.769 2.119 1.00 5.35 237 SER C C 1
ATOM 5752 O O . SER C 1 237 ? 12.463 -94.447 2.716 1.00 6.94 237 SER C O 1
ATOM 5755 N N . HIS C 1 238 ? 10.897 -94.015 1.157 1.00 3.57 238 HIS C N 1
ATOM 5756 C CA . HIS C 1 238 ? 11.401 -92.654 0.958 1.00 3.52 238 HIS C CA 1
ATOM 5757 C C . HIS C 1 238 ? 10.348 -91.579 1.192 1.00 5.53 238 HIS C C 1
ATOM 5758 O O . HIS C 1 238 ? 10.488 -90.447 0.734 1.00 7.75 238 HIS C O 1
ATOM 5765 N N . THR C 1 239 ? 9.298 -91.934 1.911 1.00 3.30 239 THR C N 1
ATOM 5766 C CA . THR C 1 239 ? 8.277 -90.960 2.257 1.00 3.17 239 THR C CA 1
ATOM 5767 C C . THR C 1 239 ? 8.455 -90.543 3.702 1.00 3.73 239 THR C C 1
ATOM 5768 O O . THR C 1 239 ? 8.293 -91.354 4.622 1.00 3.48 239 THR C O 1
ATOM 5772 N N . THR C 1 240 ? 8.814 -89.280 3.911 1.00 3.11 240 THR C N 1
ATOM 5773 C CA . THR C 1 240 ? 8.880 -88.760 5.275 1.00 3.10 240 THR C CA 1
ATOM 5774 C C . THR C 1 240 ? 8.489 -87.289 5.289 1.00 3.76 240 THR C C 1
ATOM 5775 O O . THR C 1 240 ? 8.757 -86.566 4.334 1.00 4.48 240 THR C O 1
ATOM 5779 N N . GLY C 1 241 ? 7.835 -86.868 6.360 1.00 2.98 241 GLY C N 1
ATOM 5780 C CA . GLY C 1 241 ? 7.400 -85.486 6.511 1.00 2.92 241 GLY C CA 1
ATOM 5781 C C . GLY C 1 241 ? 6.063 -85.178 5.862 1.00 4.52 241 GLY C C 1
ATOM 5782 O O . GLY C 1 241 ? 5.598 -84.043 5.911 1.00 6.90 241 GLY C O 1
ATOM 5783 N N . GLU C 1 242 ? 5.439 -86.178 5.246 1.00 3.05 242 GLU C N 1
ATOM 5784 C CA . GLU C 1 242 ? 4.296 -85.924 4.373 1.00 3.31 242 GLU C CA 1
ATOM 5785 C C . GLU C 1 242 ? 2.959 -85.966 5.084 1.00 3.78 242 GLU C C 1
ATOM 5786 O O . GLU C 1 242 ? 2.813 -86.628 6.121 1.00 5.37 242 GLU C O 1
ATOM 5792 N N . TRP C 1 243 ? 1.987 -85.247 4.527 1.00 4.28 243 TRP C N 1
ATOM 5793 C CA . TRP C 1 243 ? 0.628 -85.220 5.035 1.00 4.92 243 TRP C CA 1
ATOM 5794 C C . TRP C 1 243 ? -0.256 -85.819 3.955 1.00 3.51 243 TRP C C 1
ATOM 5795 O O . TRP C 1 243 ? -0.450 -85.203 2.898 1.00 5.83 243 TRP C O 1
ATOM 5806 N N . LEU C 1 244 ? -0.782 -87.012 4.213 1.00 3.73 244 LEU C N 1
ATOM 5807 C CA . LEU C 1 244 ? -1.613 -87.701 3.229 1.00 2.81 244 LEU C CA 1
ATOM 5808 C C . LEU C 1 244 ? -3.095 -87.493 3.543 1.00 4.39 244 LEU C C 1
ATOM 5809 O O . LEU C 1 244 ? -3.578 -87.876 4.615 1.00 4.63 244 LEU C O 1
ATOM 5814 N N . PHE C 1 245 ? -3.804 -86.865 2.610 1.00 2.84 245 PHE C N 1
ATOM 5815 C CA . PHE C 1 245 ? -5.220 -86.579 2.756 1.00 4.17 245 PHE C CA 1
ATOM 5816 C C . PHE C 1 245 ? -6.007 -87.764 2.227 1.00 4.65 245 PHE C C 1
ATOM 5817 O O . PHE C 1 245 ? -5.870 -88.143 1.061 1.00 4.79 245 PHE C O 1
ATOM 5825 N N . VAL C 1 246 ? -6.821 -88.358 3.091 1.00 3.16 246 VAL C N 1
ATOM 5826 C CA . VAL C 1 246 ? -7.665 -89.478 2.720 1.00 3.57 246 VAL C CA 1
ATOM 5827 C C . VAL C 1 246 ? -9.066 -89.043 3.087 1.00 3.26 246 VAL C C 1
ATOM 5828 O O . VAL C 1 246 ? -9.510 -89.243 4.215 1.00 4.34 246 VAL C O 1
ATOM 5832 N N . ASP C 1 247 ? -9.745 -88.401 2.137 1.00 4.03 247 ASP C N 1
ATOM 5833 C CA . ASP C 1 247 ? -10.931 -87.610 2.463 1.00 6.00 247 ASP C CA 1
ATOM 5834 C C . ASP C 1 247 ? -11.994 -87.512 1.371 1.00 4.07 247 ASP C C 1
ATOM 5835 O O . ASP C 1 247 ? -12.912 -86.693 1.478 1.00 4.09 247 ASP C O 1
ATOM 5840 N N . GLY C 1 248 ? -11.879 -88.320 0.323 1.00 3.54 248 GLY C N 1
ATOM 5841 C CA . GLY C 1 248 ? -12.846 -88.282 -0.764 1.00 5.08 248 GLY C CA 1
ATOM 5842 C C . GLY C 1 248 ? -12.889 -86.957 -1.511 1.00 4.73 248 GLY C C 1
ATOM 5843 O O . GLY C 1 248 ? -13.903 -86.646 -2.143 1.00 3.81 248 GLY C O 1
ATOM 5844 N N . GLY C 1 249 ? -11.818 -86.169 -1.423 1.00 3.51 249 GLY C N 1
ATOM 5845 C CA . GLY C 1 249 ? -11.750 -84.893 -2.123 1.00 3.79 249 GLY C CA 1
ATOM 5846 C C . GLY C 1 249 ? -12.248 -83.713 -1.314 1.00 3.78 249 GLY C C 1
ATOM 5847 O O . GLY C 1 249 ? -12.338 -82.607 -1.830 1.00 5.17 249 GLY C O 1
ATOM 5848 N N . TYR C 1 250 ? -12.575 -83.949 -0.045 1.00 3.92 250 TYR C N 1
ATOM 5849 C CA . TYR C 1 250 ? -13.178 -82.920 0.800 1.00 3.45 250 TYR C CA 1
ATOM 5850 C C . TYR C 1 250 ? -12.351 -81.634 0.888 1.00 4.11 250 TYR C C 1
ATOM 5851 O O . TYR C 1 250 ? -12.894 -80.521 0.773 1.00 4.49 250 TYR C O 1
ATOM 5860 N N . THR C 1 251 ? -11.050 -81.782 1.114 1.00 5.36 251 THR C N 1
ATOM 5861 C CA . THR C 1 251 ? -10.209 -80.624 1.386 1.00 3.11 251 THR C CA 1
ATOM 5862 C C . THR C 1 251 ? -9.879 -79.826 0.132 1.00 4.21 251 THR C C 1
ATOM 5863 O O . THR C 1 251 ? -9.900 -78.584 0.146 1.00 6.57 251 THR C O 1
ATOM 5867 N N . HIS C 1 252 ? -9.598 -80.532 -0.958 1.00 4.24 252 HIS C N 1
ATOM 5868 C CA . HIS C 1 252 ? -8.975 -79.898 -2.122 1.00 3.61 252 HIS C CA 1
ATOM 5869 C C . HIS C 1 252 ? -9.859 -79.622 -3.338 1.00 8.22 252 HIS C C 1
ATOM 5870 O O . HIS C 1 252 ? -9.486 -78.811 -4.187 1.00 10.66 252 HIS C O 1
ATOM 5877 N N . LEU C 1 253 ? -11.014 -80.269 -3.443 1.00 3.71 253 LEU C N 1
ATOM 5878 C CA . LEU C 1 253 ? -11.825 -80.099 -4.654 1.00 3.60 253 LEU C CA 1
ATOM 5879 C C . LEU C 1 253 ? -12.851 -78.971 -4.500 1.00 4.59 253 LEU C C 1
ATOM 5880 O O . LEU C 1 253 ? -13.333 -78.706 -3.401 1.00 6.27 253 LEU C O 1
ATOM 5885 N N . ASP C 1 254 ? -13.177 -78.327 -5.616 1.00 4.67 254 ASP C N 1
ATOM 5886 C CA . ASP C 1 254 ? -14.089 -77.178 -5.675 1.00 4.20 254 ASP C CA 1
ATOM 5887 C C . ASP C 1 254 ? -15.261 -77.284 -4.697 1.00 6.21 254 ASP C C 1
ATOM 5888 O O . ASP C 1 254 ? -16.063 -78.214 -4.779 1.00 5.40 254 ASP C O 1
ATOM 5893 N N . ARG C 1 255 ? -15.344 -76.331 -3.770 1.00 4.66 255 ARG C N 1
ATOM 5894 C CA . ARG C 1 255 ? -16.419 -76.293 -2.779 1.00 4.02 255 ARG C CA 1
ATOM 5895 C C . ARG C 1 255 ? -17.797 -76.231 -3.431 1.00 4.61 255 ARG C C 1
ATOM 5896 O O . ARG C 1 255 ? -18.799 -76.579 -2.804 1.00 9.06 255 ARG C O 1
ATOM 5904 N N . ALA C 1 256 ? -17.844 -75.789 -4.688 1.00 5.76 256 ALA C N 1
ATOM 5905 C CA . ALA C 1 256 ? -19.110 -75.562 -5.390 1.00 5.13 256 ALA C CA 1
ATOM 5906 C C . ALA C 1 256 ? -19.728 -76.813 -5.985 1.00 12.89 256 ALA C C 1
ATOM 5907 O O . ALA C 1 256 ? -20.889 -76.793 -6.409 1.00 11.65 256 ALA C O 1
ATOM 5909 N N . LEU C 1 257 ? -18.967 -77.899 -6.044 1.00 10.95 257 LEU C N 1
ATOM 5910 C CA . LEU C 1 257 ? -19.502 -79.086 -6.690 1.00 13.22 257 LEU C CA 1
ATOM 5911 C C . LEU C 1 257 ? -20.644 -79.672 -5.862 1.00 11.74 257 LEU C C 1
ATOM 5912 O O . LEU C 1 257 ? -20.700 -79.513 -4.642 1.00 13.47 257 LEU C O 1
ATOM 5917 N N . VAL C 1 258 ? -21.578 -80.324 -6.541 1.00 13.37 258 VAL C N 1
ATOM 5918 C CA . VAL C 1 258 ? -22.635 -81.042 -5.859 1.00 19.75 258 VAL C CA 1
ATOM 5919 C C . VAL C 1 258 ? -22.438 -82.533 -6.112 1.00 20.29 258 VAL C C 1
ATOM 5920 O O . VAL C 1 258 ? -22.299 -83.314 -5.167 1.00 30.53 258 VAL C O 1
ATOM 5925 N N . MET D 1 1 ? -1.811 -19.468 28.559 1.00 13.48 1 MET D N 1
ATOM 5926 C CA . MET D 1 1 ? -3.066 -19.151 29.231 1.00 11.49 1 MET D CA 1
ATOM 5927 C C . MET D 1 1 ? -3.539 -17.734 28.899 1.00 11.26 1 MET D C 1
ATOM 5928 O O . MET D 1 1 ? -2.936 -16.751 29.326 1.00 13.23 1 MET D O 1
ATOM 5933 N N A ASP D 1 2 ? -4.618 -17.640 28.126 0.50 9.17 2 ASP D N 1
ATOM 5934 N N B ASP D 1 2 ? -4.618 -17.646 28.125 0.50 9.13 2 ASP D N 1
ATOM 5935 C CA A ASP D 1 2 ? -5.217 -16.352 27.787 0.50 8.15 2 ASP D CA 1
ATOM 5936 C CA B ASP D 1 2 ? -5.223 -16.359 27.801 0.50 8.15 2 ASP D CA 1
ATOM 5937 C C A ASP D 1 2 ? -5.783 -15.717 29.049 0.50 10.74 2 ASP D C 1
ATOM 5938 C C B ASP D 1 2 ? -5.772 -15.723 29.067 0.50 10.77 2 ASP D C 1
ATOM 5939 O O A ASP D 1 2 ? -6.547 -16.351 29.778 0.50 10.77 2 ASP D O 1
ATOM 5940 O O B ASP D 1 2 ? -6.511 -16.361 29.820 0.50 10.84 2 ASP D O 1
ATOM 5949 N N . LEU D 1 3 ? -5.404 -14.469 29.305 1.00 8.91 3 LEU D N 1
ATOM 5950 C CA . LEU D 1 3 ? -5.882 -13.755 30.484 1.00 9.25 3 LEU D CA 1
ATOM 5951 C C . LEU D 1 3 ? -7.071 -12.853 30.170 1.00 7.85 3 LEU D C 1
ATOM 5952 O O . LEU D 1 3 ? -7.663 -12.270 31.085 1.00 9.35 3 LEU D O 1
ATOM 5957 N N . ASN D 1 4 ? -7.405 -12.727 28.887 1.00 8.18 4 ASN D N 1
ATOM 5958 C CA . ASN D 1 4 ? -8.523 -11.899 28.444 1.00 11.58 4 ASN D CA 1
ATOM 5959 C C . ASN D 1 4 ? -8.425 -10.474 28.965 1.00 12.76 4 ASN D C 1
ATOM 5960 O O . ASN D 1 4 ? -9.422 -9.877 29.380 1.00 13.01 4 ASN D O 1
ATOM 5965 N N . LEU D 1 5 ? -7.212 -9.935 28.948 1.00 7.17 5 LEU D N 1
ATOM 5966 C CA . LEU D 1 5 ? -6.978 -8.573 29.411 1.00 8.47 5 LEU D CA 1
ATOM 5967 C C . LEU D 1 5 ? -6.772 -7.572 28.280 1.00 8.17 5 LEU D C 1
ATOM 5968 O O . LEU D 1 5 ? -6.438 -6.408 28.538 1.00 8.23 5 LEU D O 1
ATOM 5973 N N . GLN D 1 6 ? -6.965 -8.003 27.036 1.00 9.03 6 GLN D N 1
ATOM 5974 C CA . GLN D 1 6 ? -6.733 -7.101 25.911 1.00 9.36 6 GLN D CA 1
ATOM 5975 C C . GLN D 1 6 ? -7.614 -5.862 26.009 1.00 9.28 6 GLN D C 1
ATOM 5976 O O . GLN D 1 6 ? -8.829 -5.956 26.253 1.00 10.75 6 GLN D O 1
ATOM 5982 N N . ASP D 1 7 ? -6.973 -4.702 25.871 1.00 8.19 7 ASP D N 1
ATOM 5983 C CA . ASP D 1 7 ? -7.638 -3.397 25.867 1.00 8.41 7 ASP D CA 1
ATOM 5984 C C . ASP D 1 7 ? -8.233 -2.985 27.204 1.00 7.86 7 ASP D C 1
ATOM 5985 O O . ASP D 1 7 ? -8.936 -1.974 27.293 1.00 9.67 7 ASP D O 1
ATOM 5990 N N . LYS D 1 8 ? -7.947 -3.758 28.247 1.00 9.28 8 LYS D N 1
ATOM 5991 C CA . LYS D 1 8 ? -8.385 -3.396 29.589 1.00 8.00 8 LYS D CA 1
ATOM 5992 C C . LYS D 1 8 ? -7.462 -2.325 30.148 1.00 7.20 8 LYS D C 1
ATOM 5993 O O . LYS D 1 8 ? -6.232 -2.452 30.082 1.00 8.87 8 LYS D O 1
ATOM 5999 N N . VAL D 1 9 ? -8.059 -1.269 30.698 1.00 7.13 9 VAL D N 1
ATOM 6000 C CA . VAL D 1 9 ? -7.325 -0.104 31.186 1.00 6.72 9 VAL D CA 1
ATOM 6001 C C . VAL D 1 9 ? -7.028 -0.268 32.677 1.00 6.30 9 VAL D C 1
ATOM 6002 O O . VAL D 1 9 ? -7.940 -0.412 33.490 1.00 8.27 9 VAL D O 1
ATOM 6006 N N . VAL D 1 10 ? -5.748 -0.284 33.023 1.00 6.18 10 VAL D N 1
ATOM 6007 C CA . VAL D 1 10 ? -5.343 -0.554 34.396 1.00 6.43 10 VAL D CA 1
ATOM 6008 C C . VAL D 1 10 ? -4.377 0.520 34.882 1.00 6.20 10 VAL D C 1
ATOM 6009 O O . VAL D 1 10 ? -3.298 0.707 34.309 1.00 7.25 10 VAL D O 1
ATOM 6013 N N . ILE D 1 11 ? -4.770 1.230 35.938 1.00 5.96 11 ILE D N 1
ATOM 6014 C CA . ILE D 1 11 ? -3.883 2.195 36.570 1.00 7.41 11 ILE D CA 1
ATOM 6015 C C . ILE D 1 11 ? -2.889 1.450 37.460 1.00 7.14 11 ILE D C 1
ATOM 6016 O O . ILE D 1 11 ? -3.275 0.576 38.241 1.00 8.10 11 ILE D O 1
ATOM 6021 N N . VAL D 1 12 ? -1.608 1.788 37.328 1.00 6.24 12 VAL D N 1
ATOM 6022 C CA . VAL D 1 12 ? -0.575 1.220 38.186 1.00 5.90 12 VAL D CA 1
ATOM 6023 C C . VAL D 1 12 ? 0.184 2.342 38.867 1.00 7.11 12 VAL D C 1
ATOM 6024 O O . VAL D 1 12 ? 0.923 3.083 38.213 1.00 8.00 12 VAL D O 1
ATOM 6028 N N . THR D 1 13 ? 0.007 2.490 40.175 1.00 6.06 13 THR D N 1
ATOM 6029 C CA . THR D 1 13 ? 0.693 3.580 40.862 1.00 6.67 13 THR D CA 1
ATOM 6030 C C . THR D 1 13 ? 2.146 3.199 41.115 1.00 6.33 13 THR D C 1
ATOM 6031 O O . THR D 1 13 ? 2.450 2.050 41.468 1.00 6.36 13 THR D O 1
ATOM 6035 N N . GLY D 1 14 ? 3.047 4.151 40.885 1.00 8.37 14 GLY D N 1
ATOM 6036 C CA . GLY D 1 14 ? 4.470 3.848 40.887 1.00 8.62 14 GLY D CA 1
ATOM 6037 C C . GLY D 1 14 ? 4.824 2.806 39.835 1.00 8.43 14 GLY D C 1
ATOM 6038 O O . GLY D 1 14 ? 5.710 1.973 40.046 1.00 8.13 14 GLY D O 1
ATOM 6039 N N . GLY D 1 15 ? 4.142 2.876 38.691 1.00 8.28 15 GLY D N 1
ATOM 6040 C CA . GLY D 1 15 ? 4.192 1.825 37.687 1.00 6.71 15 GLY D CA 1
ATOM 6041 C C . GLY D 1 15 ? 5.321 1.854 36.671 1.00 8.60 15 GLY D C 1
ATOM 6042 O O . GLY D 1 15 ? 5.245 1.150 35.667 1.00 8.63 15 GLY D O 1
ATOM 6043 N N . ALA D 1 16 ? 6.370 2.631 36.933 1.00 8.88 16 ALA D N 1
ATOM 6044 C CA . ALA D 1 16 ? 7.500 2.708 36.003 1.00 10.19 16 ALA D CA 1
ATOM 6045 C C . ALA D 1 16 ? 8.851 2.379 36.643 1.00 9.15 16 ALA D C 1
ATOM 6046 O O . ALA D 1 16 ? 9.906 2.648 36.058 1.00 16.48 16 ALA D O 1
ATOM 6048 N N . SER D 1 17 ? 8.820 1.786 37.834 1.00 9.12 17 SER D N 1
ATOM 6049 C CA . SER D 1 17 ? 10.035 1.415 38.554 1.00 7.72 17 SER D CA 1
ATOM 6050 C C . SER D 1 17 ? 9.790 0.108 39.283 1.00 7.32 17 SER D C 1
ATOM 6051 O O . SER D 1 17 ? 8.670 -0.152 39.697 1.00 8.43 17 SER D O 1
ATOM 6054 N N . GLY D 1 18 ? 10.833 -0.701 39.452 1.00 7.70 18 GLY D N 1
ATOM 6055 C CA . GLY D 1 18 ? 10.750 -1.896 40.282 1.00 9.28 18 GLY D CA 1
ATOM 6056 C C . GLY D 1 18 ? 9.554 -2.791 39.988 1.00 9.38 18 GLY D C 1
ATOM 6057 O O . GLY D 1 18 ? 9.285 -3.130 38.829 1.00 9.27 18 GLY D O 1
ATOM 6058 N N . ILE D 1 19 ? 8.837 -3.164 41.046 1.00 6.45 19 ILE D N 1
ATOM 6059 C CA . ILE D 1 19 ? 7.679 -4.054 40.939 1.00 5.97 19 ILE D CA 1
ATOM 6060 C C . ILE D 1 19 ? 6.581 -3.479 40.043 1.00 6.99 19 ILE D C 1
ATOM 6061 O O . ILE D 1 19 ? 6.037 -4.184 39.187 1.00 7.69 19 ILE D O 1
ATOM 6066 N N . GLY D 1 20 ? 6.280 -2.194 40.224 1.00 7.61 20 GLY D N 1
ATOM 6067 C CA . GLY D 1 20 ? 5.252 -1.535 39.444 1.00 7.48 20 GLY D CA 1
ATOM 6068 C C . GLY D 1 20 ? 5.588 -1.528 37.967 1.00 6.97 20 GLY D C 1
ATOM 6069 O O . GLY D 1 20 ? 4.714 -1.725 37.116 1.00 7.04 20 GLY D O 1
ATOM 6070 N N . GLY D 1 21 ? 6.866 -1.317 37.666 1.00 6.78 21 GLY D N 1
ATOM 6071 C CA . GLY D 1 21 ? 7.325 -1.311 36.288 1.00 7.22 21 GLY D CA 1
ATOM 6072 C C . GLY D 1 21 ? 7.134 -2.675 35.647 1.00 7.14 21 GLY D C 1
ATOM 6073 O O . GLY D 1 21 ? 6.729 -2.778 34.485 1.00 8.16 21 GLY D O 1
ATOM 6074 N N . ALA D 1 22 ? 7.421 -3.726 36.405 1.00 6.52 22 ALA D N 1
ATOM 6075 C CA . ALA D 1 22 ? 7.257 -5.083 35.906 1.00 6.68 22 ALA D CA 1
ATOM 6076 C C . ALA D 1 22 ? 5.776 -5.391 35.696 1.00 9.47 22 ALA D C 1
ATOM 6077 O O . ALA D 1 22 ? 5.396 -6.095 34.746 1.00 8.12 22 ALA D O 1
ATOM 6079 N N . ILE D 1 23 ? 4.935 -4.878 36.592 1.00 5.89 23 ILE D N 1
ATOM 6080 C CA . ILE D 1 23 ? 3.500 -5.050 36.429 1.00 7.34 23 ILE D CA 1
ATOM 6081 C C . ILE D 1 23 ? 3.002 -4.361 35.144 1.00 8.09 23 ILE D C 1
ATOM 6082 O O . ILE D 1 23 ? 2.248 -4.951 34.362 1.00 7.20 23 ILE D O 1
ATOM 6087 N N . SER D 1 24 ? 3.435 -3.125 34.908 1.00 6.11 24 SER D N 1
ATOM 6088 C CA . SER D 1 24 ? 3.043 -2.430 33.679 1.00 6.40 24 SER D CA 1
ATOM 6089 C C . SER D 1 24 ? 3.502 -3.185 32.437 1.00 6.65 24 SER D C 1
ATOM 6090 O O . SER D 1 24 ? 2.749 -3.324 31.472 1.00 6.82 24 SER D O 1
ATOM 6093 N N . MET D 1 25 ? 4.732 -3.692 32.482 1.00 7.65 25 MET D N 1
ATOM 6094 C CA . MET D 1 25 ? 5.296 -4.403 31.338 1.00 7.16 25 MET D CA 1
ATOM 6095 C C . MET D 1 25 ? 4.527 -5.690 31.035 1.00 7.08 25 MET D C 1
ATOM 6096 O O . MET D 1 25 ? 4.233 -5.988 29.869 1.00 7.63 25 MET D O 1
ATOM 6101 N N . ARG D 1 26 ? 4.197 -6.453 32.072 1.00 7.03 26 ARG D N 1
ATOM 6102 C CA . ARG D 1 26 ? 3.410 -7.662 31.871 1.00 6.64 26 ARG D CA 1
ATOM 6103 C C . ARG D 1 26 ? 2.005 -7.327 31.370 1.00 8.92 26 ARG D C 1
ATOM 6104 O O . ARG D 1 26 ? 1.496 -8.003 30.475 1.00 8.21 26 ARG D O 1
ATOM 6112 N N . LEU D 1 27 ? 1.384 -6.286 31.922 1.00 6.96 27 LEU D N 1
ATOM 6113 C CA . LEU D 1 27 ? 0.074 -5.863 31.425 1.00 8.04 27 LEU D CA 1
ATOM 6114 C C . LEU D 1 27 ? 0.140 -5.555 29.937 1.00 7.94 27 LEU D C 1
ATOM 6115 O O . LEU D 1 27 ? -0.715 -5.995 29.166 1.00 8.05 27 LEU D O 1
ATOM 6120 N N . ALA D 1 28 ? 1.161 -4.802 29.534 1.00 7.50 28 ALA D N 1
ATOM 6121 C CA . ALA D 1 28 ? 1.354 -4.470 28.126 1.00 7.69 28 ALA D CA 1
ATOM 6122 C C . ALA D 1 28 ? 1.549 -5.718 27.266 1.00 8.00 28 ALA D C 1
ATOM 6123 O O . ALA D 1 28 ? 1.032 -5.793 26.155 1.00 8.44 28 ALA D O 1
ATOM 6125 N N . GLU D 1 29 ? 2.289 -6.695 27.781 1.00 8.67 29 GLU D N 1
ATOM 6126 C CA . GLU D 1 29 ? 2.509 -7.947 27.059 1.00 8.42 29 GLU D CA 1
ATOM 6127 C C . GLU D 1 29 ? 1.194 -8.688 26.814 1.00 8.59 29 GLU D C 1
ATOM 6128 O O . GLU D 1 29 ? 1.012 -9.348 25.778 1.00 11.39 29 GLU D O 1
ATOM 6134 N N . GLU D 1 30 ? 0.272 -8.559 27.762 1.00 9.25 30 GLU D N 1
ATOM 6135 C CA . GLU D 1 30 ? -1.033 -9.206 27.680 1.00 8.50 30 GLU D CA 1
ATOM 6136 C C . GLU D 1 30 ? -2.042 -8.341 26.935 1.00 7.87 30 GLU D C 1
ATOM 6137 O O . GLU D 1 30 ? -3.237 -8.662 26.901 1.00 10.66 30 GLU D O 1
ATOM 6143 N N . ARG D 1 31 ? -1.549 -7.244 26.356 1.00 8.10 31 ARG D N 1
ATOM 6144 C CA . ARG D 1 31 ? -2.343 -6.330 25.527 1.00 8.99 31 ARG D CA 1
ATOM 6145 C C . ARG D 1 31 ? -3.289 -5.448 26.335 1.00 8.02 31 ARG D C 1
ATOM 6146 O O . ARG D 1 31 ? -4.163 -4.790 25.771 1.00 10.81 31 ARG D O 1
ATOM 6154 N N . ALA D 1 32 ? -3.119 -5.442 27.654 1.00 7.52 32 ALA D N 1
ATOM 6155 C CA . ALA D 1 32 ? -3.819 -4.480 28.493 1.00 7.23 32 ALA D CA 1
ATOM 6156 C C . ALA D 1 32 ? -3.195 -3.106 28.291 1.00 10.02 32 ALA D C 1
ATOM 6157 O O . ALA D 1 32 ? -2.151 -2.977 27.648 1.00 10.40 32 ALA D O 1
ATOM 6159 N N . ILE D 1 33 ? -3.836 -2.084 28.840 1.00 7.67 33 ILE D N 1
ATOM 6160 C CA . ILE D 1 33 ? -3.356 -0.720 28.709 1.00 7.49 33 ILE D CA 1
ATOM 6161 C C . ILE D 1 33 ? -2.978 -0.203 30.091 1.00 7.04 33 ILE D C 1
ATOM 6162 O O . ILE D 1 33 ? -3.831 0.252 30.854 1.00 9.72 33 ILE D O 1
ATOM 6167 N N . PRO D 1 34 ? -1.686 -0.289 30.431 1.00 7.55 34 PRO D N 1
ATOM 6168 C CA . PRO D 1 34 ? -1.266 0.239 31.728 1.00 6.80 34 PRO D CA 1
ATOM 6169 C C . PRO D 1 34 ? -1.196 1.764 31.678 1.00 8.22 34 PRO D C 1
ATOM 6170 O O . PRO D 1 34 ? -0.714 2.347 30.702 1.00 10.20 34 PRO D O 1
ATOM 6174 N N . VAL D 1 35 ? -1.731 2.395 32.716 1.00 6.97 35 VAL D N 1
ATOM 6175 C CA . VAL D 1 35 ? -1.672 3.839 32.878 1.00 8.17 35 VAL D CA 1
ATOM 6176 C C . VAL D 1 35 ? -0.873 4.082 34.150 1.00 7.59 35 VAL D C 1
ATOM 6177 O O . VAL D 1 35 ? -1.330 3.799 35.250 1.00 7.80 35 VAL D O 1
ATOM 6181 N N . VAL D 1 36 ? 0.352 4.561 33.984 1.00 9.15 36 VAL D N 1
ATOM 6182 C CA . VAL D 1 36 ? 1.248 4.763 35.114 1.00 7.34 36 VAL D CA 1
ATOM 6183 C C . VAL D 1 36 ? 0.915 6.076 35.815 1.00 7.50 36 VAL D C 1
ATOM 6184 O O . VAL D 1 36 ? 0.890 7.137 35.188 1.00 9.07 36 VAL D O 1
ATOM 6188 N N . PHE D 1 37 ? 0.636 5.997 37.114 1.00 7.26 37 PHE D N 1
ATOM 6189 C CA . PHE D 1 37 ? 0.550 7.186 37.962 1.00 9.66 37 PHE D CA 1
ATOM 6190 C C . PHE D 1 37 ? 1.837 7.242 38.776 1.00 9.40 37 PHE D C 1
ATOM 6191 O O . PHE D 1 37 ? 2.050 6.411 39.659 1.00 9.22 37 PHE D O 1
ATOM 6199 N N . ALA D 1 38 ? 2.692 8.217 38.503 1.00 10.65 38 ALA D N 1
ATOM 6200 C CA . ALA D 1 38 ? 3.909 8.383 39.292 1.00 9.62 38 ALA D CA 1
ATOM 6201 C C . ALA D 1 38 ? 4.362 9.833 39.280 1.00 8.56 38 ALA D C 1
ATOM 6202 O O . ALA D 1 38 ? 3.951 10.623 38.431 1.00 8.91 38 ALA D O 1
ATOM 6204 N N . ARG D 1 39 ? 5.233 10.188 40.208 1.00 9.82 39 ARG D N 1
ATOM 6205 C CA . ARG D 1 39 ? 5.584 11.595 40.330 1.00 9.21 39 ARG D CA 1
ATOM 6206 C C . ARG D 1 39 ? 6.738 12.014 39.430 1.00 11.34 39 ARG D C 1
ATOM 6207 O O . ARG D 1 39 ? 6.841 13.182 39.066 1.00 12.57 39 ARG D O 1
ATOM 6215 N N . HIS D 1 40 ? 7.584 11.061 39.053 1.00 11.49 40 HIS D N 1
ATOM 6216 C CA . HIS D 1 40 ? 8.717 11.360 38.182 1.00 13.47 40 HIS D CA 1
ATOM 6217 C C . HIS D 1 40 ? 8.555 10.720 36.806 1.00 14.53 40 HIS D C 1
ATOM 6218 O O . HIS D 1 40 ? 7.974 9.641 36.674 1.00 13.62 40 HIS D O 1
ATOM 6225 N N . ALA D 1 41 ? 9.066 11.400 35.784 1.00 16.74 41 ALA D N 1
ATOM 6226 C CA . ALA D 1 41 ? 9.017 10.883 34.419 1.00 13.82 41 ALA D CA 1
ATOM 6227 C C . ALA D 1 41 ? 9.749 9.553 34.320 1.00 14.53 41 ALA D C 1
ATOM 6228 O O . ALA D 1 41 ? 10.883 9.429 34.786 1.00 16.47 41 ALA D O 1
ATOM 6230 N N . PRO D 1 42 ? 9.095 8.550 33.725 1.00 13.82 42 PRO D N 1
ATOM 6231 C CA . PRO D 1 42 ? 9.726 7.242 33.518 1.00 17.56 42 PRO D CA 1
ATOM 6232 C C . PRO D 1 42 ? 10.957 7.333 32.623 1.00 16.78 42 PRO D C 1
ATOM 6233 O O . PRO D 1 42 ? 11.043 8.234 31.775 1.00 15.23 42 PRO D O 1
ATOM 6237 N N . ASP D 1 43 ? 11.893 6.409 32.816 1.00 14.52 43 ASP D N 1
ATOM 6238 C CA . ASP D 1 43 ? 13.072 6.305 31.963 1.00 17.73 43 ASP D CA 1
ATOM 6239 C C . ASP D 1 43 ? 12.643 6.052 30.528 1.00 14.59 43 ASP D C 1
ATOM 6240 O O . ASP D 1 43 ? 11.696 5.303 30.280 1.00 14.23 43 ASP D O 1
ATOM 6245 N N . GLY D 1 44 ? 13.339 6.677 29.583 1.00 16.93 44 GLY D N 1
ATOM 6246 C CA . GLY D 1 44 ? 13.027 6.516 28.176 1.00 15.47 44 GLY D CA 1
ATOM 6247 C C . GLY D 1 44 ? 13.060 5.084 27.675 1.00 17.54 44 GLY D C 1
ATOM 6248 O O . GLY D 1 44 ? 12.195 4.671 26.910 1.00 17.03 44 GLY D O 1
ATOM 6249 N N . ALA D 1 45 ? 14.059 4.321 28.106 1.00 18.13 45 ALA D N 1
ATOM 6250 C CA . ALA D 1 45 ? 14.182 2.931 27.685 1.00 16.82 45 ALA D CA 1
ATOM 6251 C C . ALA D 1 45 ? 12.948 2.144 28.119 1.00 15.10 45 ALA D C 1
ATOM 6252 O O . ALA D 1 45 ? 12.467 1.273 27.393 1.00 16.09 45 ALA D O 1
ATOM 6254 N N . PHE D 1 46 ? 12.444 2.464 29.306 1.00 13.00 46 PHE D N 1
ATOM 6255 C CA . PHE D 1 46 ? 11.223 1.849 29.825 1.00 13.01 46 PHE D CA 1
ATOM 6256 C C . PHE D 1 46 ? 9.996 2.222 28.989 1.00 14.01 46 PHE D C 1
ATOM 6257 O O . PHE D 1 46 ? 9.192 1.360 28.632 1.00 12.97 46 PHE D O 1
ATOM 6265 N N . LEU D 1 47 ? 9.838 3.508 28.691 1.00 13.84 47 LEU D N 1
ATOM 6266 C CA . LEU D 1 47 ? 8.717 3.950 27.863 1.00 12.72 47 LEU D CA 1
ATOM 6267 C C . LEU D 1 47 ? 8.756 3.307 26.473 1.00 12.36 47 LEU D C 1
ATOM 6268 O O . LEU D 1 47 ? 7.721 2.887 25.946 1.00 15.82 47 LEU D O 1
ATOM 6273 N N . ASP D 1 48 ? 9.953 3.224 25.891 1.00 15.09 48 ASP D N 1
ATOM 6274 C CA . ASP D 1 48 ? 10.135 2.579 24.595 1.00 17.79 48 ASP D CA 1
ATOM 6275 C C . ASP D 1 48 ? 9.708 1.115 24.629 1.00 17.63 48 ASP D C 1
ATOM 6276 O O . ASP D 1 48 ? 9.008 0.646 23.732 1.00 17.88 48 ASP D O 1
ATOM 6281 N N . ALA D 1 49 ? 10.133 0.395 25.666 1.00 17.10 49 ALA D N 1
ATOM 6282 C CA . ALA D 1 49 ? 9.819 -1.025 25.789 1.00 17.23 49 ALA D CA 1
ATOM 6283 C C . ALA D 1 49 ? 8.321 -1.220 25.987 1.00 11.72 49 ALA D C 1
ATOM 6284 O O . ALA D 1 49 ? 7.723 -2.142 25.436 1.00 15.56 49 ALA D O 1
ATOM 6286 N N . LEU D 1 50 ? 7.718 -0.340 26.780 1.00 12.17 50 LEU D N 1
ATOM 6287 C CA . LEU D 1 50 ? 6.287 -0.392 27.037 1.00 9.64 50 LEU D CA 1
ATOM 6288 C C . LEU D 1 50 ? 5.495 -0.114 25.761 1.00 13.64 50 LEU D C 1
ATOM 6289 O O . LEU D 1 50 ? 4.564 -0.856 25.428 1.00 14.60 50 LEU D O 1
ATOM 6294 N N . ALA D 1 51 ? 5.868 0.949 25.050 1.00 12.81 51 ALA D N 1
ATOM 6295 C CA . ALA D 1 51 ? 5.204 1.319 23.796 1.00 17.21 51 ALA D CA 1
ATOM 6296 C C . ALA D 1 51 ? 5.314 0.241 22.721 1.00 15.80 51 ALA D C 1
ATOM 6297 O O . ALA D 1 51 ? 4.410 0.080 21.897 1.00 18.70 51 ALA D O 1
ATOM 6299 N N . GLN D 1 52 ? 6.421 -0.495 22.718 1.00 13.93 52 GLN D N 1
ATOM 6300 C CA . GLN D 1 52 ? 6.603 -1.553 21.731 1.00 17.94 52 GLN D CA 1
ATOM 6301 C C . GLN D 1 52 ? 5.584 -2.682 21.921 1.00 18.63 52 GLN D C 1
ATOM 6302 O O . GLN D 1 52 ? 5.181 -3.334 20.958 1.00 22.33 52 GLN D O 1
ATOM 6308 N N A ARG D 1 53 ? 5.169 -2.900 23.167 0.50 13.70 53 ARG D N 1
ATOM 6309 N N B ARG D 1 53 ? 5.162 -2.889 23.164 0.50 13.72 53 ARG D N 1
ATOM 6310 C CA A ARG D 1 53 ? 4.176 -3.920 23.494 0.50 12.49 53 ARG D CA 1
ATOM 6311 C CA B ARG D 1 53 ? 4.180 -3.917 23.485 0.50 12.47 53 ARG D CA 1
ATOM 6312 C C A ARG D 1 53 ? 2.759 -3.375 23.404 0.50 12.80 53 ARG D C 1
ATOM 6313 C C B ARG D 1 53 ? 2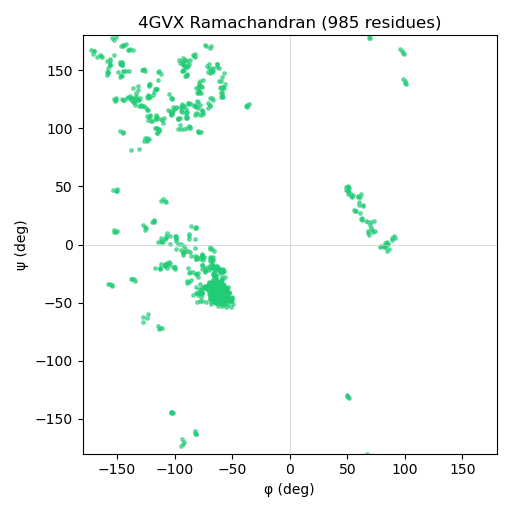.758 -3.379 23.415 0.50 12.76 53 ARG D C 1
ATOM 6314 O O A ARG D 1 53 ? 1.849 -4.046 22.918 0.50 15.33 53 ARG D O 1
ATOM 6315 O O B ARG D 1 53 ? 1.846 -4.058 22.944 0.50 15.16 53 ARG D O 1
ATOM 6330 N N . GLN D 1 54 ? 2.582 -2.153 23.893 1.00 11.46 54 GLN D N 1
ATOM 6331 C CA . GLN D 1 54 ? 1.277 -1.520 23.930 1.00 12.11 54 GLN D CA 1
ATOM 6332 C C . GLN D 1 54 ? 1.452 -0.034 23.669 1.00 11.38 54 GLN D C 1
ATOM 6333 O O . GLN D 1 54 ? 1.758 0.723 24.589 1.00 9.56 54 GLN D O 1
ATOM 6339 N N . PRO D 1 55 ? 1.273 0.394 22.411 1.00 9.48 55 PRO D N 1
ATOM 6340 C CA . PRO D 1 55 ? 1.530 1.807 22.108 1.00 10.29 55 PRO D CA 1
ATOM 6341 C C . PRO D 1 55 ? 0.565 2.785 22.778 1.00 12.19 55 PRO D C 1
ATOM 6342 O O . PRO D 1 55 ? 0.827 3.987 22.800 1.00 13.71 55 PRO D O 1
ATOM 6346 N N A ARG D 1 56 ? -0.526 2.277 23.337 0.50 9.27 56 ARG D N 1
ATOM 6347 N N B ARG D 1 56 ? -0.534 2.277 23.329 0.50 9.28 56 ARG D N 1
ATOM 6348 C CA A ARG D 1 56 ? -1.476 3.143 24.024 0.50 10.58 56 ARG D CA 1
ATOM 6349 C CA B ARG D 1 56 ? -1.489 3.136 24.029 0.50 10.56 56 ARG D CA 1
ATOM 6350 C C A ARG D 1 56 ? -1.142 3.338 25.500 0.50 10.20 56 ARG D C 1
ATOM 6351 C C B ARG D 1 56 ? -1.143 3.338 25.502 0.50 10.20 56 ARG D C 1
ATOM 6352 O O A ARG D 1 56 ? -1.772 4.146 26.179 0.50 10.71 56 ARG D O 1
ATOM 6353 O O B ARG D 1 56 ? -1.765 4.154 26.181 0.50 10.65 56 ARG D O 1
ATOM 6368 N N . ALA D 1 57 ? -0.142 2.604 25.985 1.00 8.86 57 ALA D N 1
ATOM 6369 C CA . ALA D 1 57 ? 0.338 2.772 27.359 1.00 10.23 57 ALA D CA 1
ATOM 6370 C C . ALA D 1 57 ? 0.759 4.212 27.574 1.00 8.86 57 ALA D C 1
ATOM 6371 O O . ALA D 1 57 ? 1.249 4.872 26.659 1.00 11.71 57 ALA D O 1
ATOM 6373 N N . THR D 1 58 ? 0.556 4.709 28.785 1.00 8.72 58 THR D N 1
ATOM 6374 C CA . THR D 1 58 ? 0.903 6.092 29.049 1.00 11.00 58 THR D CA 1
ATOM 6375 C C . THR D 1 58 ? 1.204 6.338 30.517 1.00 11.65 58 THR D C 1
ATOM 6376 O O . THR D 1 58 ? 1.111 5.434 31.356 1.00 11.43 58 THR D O 1
ATOM 6380 N N . TYR D 1 59 ? 1.573 7.576 30.794 1.00 10.47 59 TYR D N 1
ATOM 6381 C CA . TYR D 1 59 ? 2.034 8.000 32.098 1.00 11.08 59 TYR D CA 1
ATOM 6382 C C . TYR D 1 59 ? 1.370 9.328 32.409 1.00 11.26 59 TYR D C 1
ATOM 6383 O O . TYR D 1 59 ? 1.310 10.218 31.552 1.00 12.92 59 TYR D O 1
ATOM 6392 N N . LEU D 1 60 ? 0.856 9.452 33.628 1.00 11.75 60 LEU D N 1
ATOM 6393 C CA . LEU D 1 60 ? 0.343 10.719 34.130 1.00 11.43 60 LEU D CA 1
ATOM 6394 C C . LEU D 1 60 ? 1.175 11.127 35.337 1.00 9.02 60 LEU D C 1
ATOM 6395 O O . LEU D 1 60 ? 1.407 10.320 36.241 1.00 9.62 60 LEU D O 1
ATOM 6400 N N . PRO D 1 61 ? 1.639 12.385 35.356 1.00 9.34 61 PRO D N 1
ATOM 6401 C CA . PRO D 1 61 ? 2.378 12.891 36.519 1.00 10.70 61 PRO D CA 1
ATOM 6402 C C . PRO D 1 61 ? 1.453 13.089 37.703 1.00 10.76 61 PRO D C 1
ATOM 6403 O O . PRO D 1 61 ? 0.515 13.883 37.627 1.00 12.94 61 PRO D O 1
ATOM 6407 N N . VAL D 1 62 ? 1.704 12.354 38.783 1.00 10.33 62 VAL D N 1
ATOM 6408 C CA . VAL D 1 62 ? 0.853 12.406 39.961 1.00 9.51 62 VAL D CA 1
ATOM 6409 C C . VAL D 1 62 ? 1.697 12.276 41.220 1.00 11.01 62 VAL D C 1
ATOM 6410 O O . VAL D 1 62 ? 2.460 11.319 41.373 1.00 9.13 62 VAL D O 1
ATOM 6414 N N . GLU D 1 63 ? 1.573 13.244 42.118 1.00 9.06 63 GLU D N 1
ATOM 6415 C CA . GLU D 1 63 ? 2.041 13.056 43.487 1.00 9.03 63 GLU D CA 1
ATOM 6416 C C . GLU D 1 63 ? 0.867 12.472 44.259 1.00 10.01 63 GLU D C 1
ATOM 6417 O O . GLU D 1 63 ? -0.131 13.150 44.494 1.00 9.88 63 GLU D O 1
ATOM 6423 N N . LEU D 1 64 ? 0.968 11.196 44.612 1.00 9.61 64 LEU D N 1
ATOM 6424 C CA . LEU D 1 64 ? -0.168 10.464 45.152 1.00 8.63 64 LEU D CA 1
ATOM 6425 C C . LEU D 1 64 ? -0.630 10.971 46.523 1.00 8.73 64 LEU D C 1
ATOM 6426 O O . LEU D 1 64 ? -1.751 10.695 46.944 1.00 11.19 64 LEU D O 1
ATOM 6431 N N . GLN D 1 65 ? 0.225 11.707 47.222 1.00 9.90 65 GLN D N 1
ATOM 6432 C CA . GLN D 1 65 ? -0.148 12.252 48.521 1.00 9.04 65 GLN D CA 1
ATOM 6433 C C . GLN D 1 65 ? -1.070 13.457 48.382 1.00 10.37 65 GLN D C 1
ATOM 6434 O O . GLN D 1 65 ? -1.629 13.942 49.377 1.00 12.83 65 GLN D O 1
ATOM 6440 N N . ASP D 1 66 ? -1.225 13.940 47.151 1.00 10.43 66 ASP D N 1
ATOM 6441 C CA . ASP D 1 66 ? -2.123 15.058 46.877 1.00 9.56 66 ASP D CA 1
ATOM 6442 C C . ASP D 1 66 ? -3.458 14.495 46.394 1.00 8.95 66 ASP D C 1
ATOM 6443 O O . ASP D 1 66 ? -3.556 13.974 45.277 1.00 7.48 66 ASP D O 1
ATOM 6448 N N . ASP D 1 67 ? -4.485 14.605 47.234 1.00 12.07 67 ASP D N 1
ATOM 6449 C CA . ASP D 1 67 ? -5.791 14.018 46.938 1.00 12.13 67 ASP D CA 1
ATOM 6450 C C . ASP D 1 67 ? -6.388 14.557 45.642 1.00 10.96 67 ASP D C 1
ATOM 6451 O O . ASP D 1 67 ? -6.974 13.806 44.865 1.00 11.68 67 ASP D O 1
ATOM 6456 N N . ALA D 1 68 ? -6.239 15.857 45.411 1.00 11.99 68 ALA D N 1
ATOM 6457 C CA . ALA D 1 68 ? -6.760 16.470 44.196 1.00 11.69 68 ALA D CA 1
ATOM 6458 C C . ALA D 1 68 ? -6.069 15.925 42.950 1.00 11.14 68 ALA D C 1
ATOM 6459 O O . ALA D 1 68 ? -6.703 15.779 41.904 1.00 12.73 68 ALA D O 1
ATOM 6461 N N . GLN D 1 69 ? -4.773 15.631 43.053 1.00 10.17 69 GLN D N 1
ATOM 6462 C CA . GLN D 1 69 ? -4.052 15.063 41.916 1.00 9.16 69 GLN D CA 1
ATOM 6463 C C . GLN D 1 69 ? -4.508 13.642 41.604 1.00 11.59 69 GLN D C 1
ATOM 6464 O O . GLN D 1 69 ? -4.604 13.270 40.439 1.00 13.11 69 GLN D O 1
ATOM 6470 N N . CYS D 1 70 ? -4.785 12.853 42.639 1.00 10.13 70 CYS D N 1
ATOM 6471 C CA . CYS D 1 70 ? -5.392 11.537 42.447 1.00 11.87 70 CYS D CA 1
ATOM 6472 C C . CYS D 1 70 ? -6.747 11.671 41.751 1.00 13.09 70 CYS D C 1
ATOM 6473 O O . CYS D 1 70 ? -7.011 11.018 40.738 1.00 8.39 70 CYS D O 1
ATOM 6476 N N . ARG D 1 71 ? -7.598 12.534 42.296 1.00 10.37 71 ARG D N 1
ATOM 6477 C CA . ARG D 1 71 ? -8.927 12.780 41.745 1.00 9.07 71 ARG D CA 1
ATOM 6478 C C . ARG D 1 71 ? -8.864 13.157 40.265 1.00 9.42 71 ARG D C 1
ATOM 6479 O O . ARG D 1 71 ? -9.534 12.544 39.416 1.00 9.22 71 ARG D O 1
ATOM 6487 N N . ASP D 1 72 ? -8.037 14.150 39.959 1.00 10.26 72 ASP D N 1
ATOM 6488 C CA . ASP D 1 72 ? -7.941 14.674 38.600 1.00 10.14 72 ASP D CA 1
ATOM 6489 C C . ASP D 1 72 ? -7.343 13.660 37.638 1.00 10.98 72 ASP D C 1
ATOM 6490 O O . ASP D 1 72 ? -7.767 13.570 36.490 1.00 11.26 72 ASP D O 1
ATOM 6495 N N . ALA D 1 73 ? -6.364 12.890 38.107 1.00 9.02 73 ALA D N 1
ATOM 6496 C CA . ALA D 1 73 ? -5.716 11.904 37.248 1.00 8.83 73 ALA D CA 1
ATOM 6497 C C . ALA D 1 73 ? -6.670 10.765 36.903 1.00 8.59 73 ALA D C 1
ATOM 6498 O O . ALA D 1 73 ? -6.672 10.268 35.778 1.00 9.21 73 ALA D O 1
ATOM 6500 N N . VAL D 1 74 ? -7.464 10.329 37.875 1.00 9.07 74 VAL D N 1
ATOM 6501 C CA . VAL D 1 74 ? -8.447 9.281 37.603 1.00 9.24 74 VAL D CA 1
ATOM 6502 C C . VAL D 1 74 ? -9.465 9.813 36.596 1.00 9.56 74 VAL D C 1
ATOM 6503 O O . VAL D 1 74 ? -9.784 9.142 35.610 1.00 9.30 74 VAL D O 1
ATOM 6507 N N . ALA D 1 75 ? -9.941 11.033 36.821 1.00 9.18 75 ALA D N 1
ATOM 6508 C CA . ALA D 1 75 ? -10.861 11.677 35.885 1.00 9.73 75 ALA D CA 1
ATOM 6509 C C . ALA D 1 75 ? -10.269 11.761 34.481 1.00 9.53 75 ALA D C 1
ATOM 6510 O O . ALA D 1 75 ? -10.961 11.511 33.483 1.00 10.52 75 ALA D O 1
ATOM 6512 N N . GLN D 1 76 ? -8.988 12.110 34.401 1.00 10.14 76 GLN D N 1
ATOM 6513 C CA . GLN D 1 76 ? -8.324 12.246 33.106 1.00 9.79 76 GLN D CA 1
ATOM 6514 C C . GLN D 1 76 ? -8.197 10.893 32.414 1.00 11.64 76 GLN D C 1
ATOM 6515 O O . GLN D 1 76 ? -8.298 10.797 31.183 1.00 11.30 76 GLN D O 1
ATOM 6521 N N . THR D 1 77 ? -7.978 9.850 33.207 1.00 9.10 77 THR D N 1
ATOM 6522 C CA . THR D 1 77 ? -7.849 8.507 32.668 1.00 8.82 77 THR D CA 1
ATOM 6523 C C . THR D 1 77 ? -9.182 8.054 32.076 1.00 9.20 77 THR D C 1
ATOM 6524 O O . THR D 1 77 ? -9.221 7.504 30.967 1.00 9.02 77 THR D O 1
ATOM 6528 N N . ILE D 1 78 ? -10.269 8.302 32.807 1.00 10.84 78 ILE D N 1
ATOM 6529 C CA . ILE D 1 78 ? -11.608 7.998 32.310 1.00 11.50 78 ILE D CA 1
ATOM 6530 C C . ILE D 1 78 ? -11.909 8.821 31.052 1.00 13.03 78 ILE D C 1
ATOM 6531 O O . ILE D 1 78 ? -12.492 8.322 30.090 1.00 12.00 78 ILE D O 1
ATOM 6536 N N . ALA D 1 79 ? -11.511 10.087 31.060 1.00 11.54 79 ALA D N 1
ATOM 6537 C CA . ALA D 1 79 ? -11.753 10.945 29.901 1.00 12.50 79 ALA D CA 1
ATOM 6538 C C . ALA D 1 79 ? -11.019 10.436 28.665 1.00 14.68 79 ALA D C 1
ATOM 6539 O O . ALA D 1 79 ? -11.552 10.479 27.553 1.00 18.18 79 ALA D O 1
ATOM 6541 N N . THR D 1 80 ? -9.800 9.945 28.871 1.00 13.19 80 THR D N 1
ATOM 6542 C CA . THR D 1 80 ? -8.912 9.545 27.781 1.00 10.39 80 THR D CA 1
ATOM 6543 C C . THR D 1 80 ? -9.259 8.163 27.218 1.00 12.84 80 THR D C 1
ATOM 6544 O O . THR D 1 80 ? -9.285 7.963 25.997 1.00 17.20 80 THR D O 1
ATOM 6548 N N . PHE D 1 81 ? -9.528 7.213 28.109 1.00 12.54 81 PHE D N 1
ATOM 6549 C CA . PHE D 1 81 ? -9.710 5.822 27.706 1.00 11.47 81 PHE D CA 1
ATOM 6550 C C . PHE D 1 81 ? -11.165 5.357 27.753 1.00 13.99 81 PHE D C 1
ATOM 6551 O O . PHE D 1 81 ? -11.513 4.330 27.159 1.00 16.18 81 PHE D O 1
ATOM 6559 N N . GLY D 1 82 ? -12.004 6.110 28.457 1.00 11.57 82 GLY D N 1
ATOM 6560 C CA . GLY D 1 82 ? -13.431 5.843 28.499 1.00 15.03 82 GLY D CA 1
ATOM 6561 C C . GLY D 1 82 ? -13.882 4.793 29.495 1.00 16.43 82 GLY D C 1
ATOM 6562 O O . GLY D 1 82 ? -15.080 4.522 29.620 1.00 18.65 82 GLY D O 1
ATOM 6563 N N . ARG D 1 83 ? -12.931 4.211 30.219 1.00 14.48 83 ARG D N 1
ATOM 6564 C CA . ARG D 1 83 ? -13.229 3.105 31.120 1.00 12.99 83 ARG D CA 1
ATOM 6565 C C . ARG D 1 83 ? -12.037 2.856 32.039 1.00 8.05 83 ARG D C 1
ATOM 6566 O O . ARG D 1 83 ? -10.917 3.283 31.736 1.00 10.27 83 ARG D O 1
ATOM 6574 N N . LEU D 1 84 ? -12.277 2.157 33.146 1.00 9.68 84 LEU D N 1
ATOM 6575 C CA . LEU D 1 84 ? -11.203 1.657 33.999 1.00 9.07 84 LEU D CA 1
ATOM 6576 C C . LEU D 1 84 ? -11.523 0.220 34.389 1.00 10.57 84 LEU D C 1
ATOM 6577 O O . LEU D 1 84 ? -12.604 -0.050 34.919 1.00 11.22 84 LEU D O 1
ATOM 6582 N N . ASP D 1 85 ? -10.580 -0.689 34.137 1.00 7.17 85 ASP D N 1
ATOM 6583 C CA . ASP D 1 85 ? -10.773 -2.105 34.408 1.00 8.15 85 ASP D CA 1
ATOM 6584 C C . ASP D 1 85 ? -9.971 -2.618 35.596 1.00 7.87 85 ASP D C 1
ATOM 6585 O O . ASP D 1 85 ? -10.263 -3.680 36.139 1.00 8.00 85 ASP D O 1
ATOM 6590 N N . GLY D 1 86 ? -8.948 -1.881 36.001 1.00 7.57 86 GLY D N 1
ATOM 6591 C CA . GLY D 1 86 ? -8.127 -2.347 37.102 1.00 7.11 86 GLY D CA 1
ATOM 6592 C C . GLY D 1 86 ? -7.388 -1.223 37.786 1.00 6.14 86 GLY D C 1
ATOM 6593 O O . GLY D 1 86 ? -7.096 -0.208 37.162 1.00 6.16 86 GLY D O 1
ATOM 6594 N N . LEU D 1 87 ? -7.101 -1.415 39.074 1.00 5.67 87 LEU D N 1
ATOM 6595 C CA . LEU D 1 87 ? -6.241 -0.514 39.827 1.00 6.70 87 LEU D CA 1
ATOM 6596 C C . LEU D 1 87 ? -5.195 -1.347 40.535 1.00 5.39 87 LEU D C 1
ATOM 6597 O O . LEU D 1 87 ? -5.529 -2.303 41.239 1.00 5.34 87 LEU D O 1
ATOM 6602 N N . VAL D 1 88 ? -3.928 -1.015 40.324 1.00 5.44 88 VAL D N 1
ATOM 6603 C CA . VAL D 1 88 ? -2.861 -1.641 41.099 1.00 5.24 88 VAL D CA 1
ATOM 6604 C C . VAL D 1 88 ? -2.265 -0.581 42.010 1.00 5.27 88 VAL D C 1
ATOM 6605 O O . VAL D 1 88 ? -1.580 0.337 41.542 1.00 6.36 88 VAL D O 1
ATOM 6609 N N . ASN D 1 89 ? -2.571 -0.683 43.305 1.00 5.10 89 ASN D N 1
ATOM 6610 C CA . ASN D 1 89 ? -1.973 0.173 44.317 1.00 5.14 89 ASN D CA 1
ATOM 6611 C C . ASN D 1 89 ? -0.593 -0.389 44.630 1.00 5.63 89 ASN D C 1
ATOM 6612 O O . ASN D 1 89 ? -0.480 -1.478 45.193 1.00 6.96 89 ASN D O 1
ATOM 6617 N N . ASN D 1 90 ? 0.452 0.346 44.270 1.00 5.22 90 ASN D N 1
ATOM 6618 C CA . ASN D 1 90 ? 1.799 -0.199 44.367 1.00 6.64 90 ASN D CA 1
ATOM 6619 C C . ASN D 1 90 ? 2.852 0.770 44.918 1.00 6.36 90 ASN D C 1
ATOM 6620 O O . ASN D 1 90 ? 3.811 0.341 45.546 1.00 6.82 90 ASN D O 1
ATOM 6625 N N . ALA D 1 91 ? 2.685 2.070 44.701 1.00 7.14 91 ALA D N 1
ATOM 6626 C CA . ALA D 1 91 ? 3.689 3.019 45.185 1.00 6.26 91 ALA D CA 1
ATOM 6627 C C . ALA D 1 91 ? 3.886 2.884 46.694 1.00 6.39 91 ALA D C 1
ATOM 6628 O O . ALA D 1 91 ? 2.918 2.774 47.456 1.00 7.03 91 ALA D O 1
ATOM 6630 N N . GLY D 1 92 ? 5.139 2.865 47.127 1.00 6.02 92 GLY D N 1
ATOM 6631 C CA . GLY D 1 92 ? 5.424 2.742 48.541 1.00 7.62 92 GLY D CA 1
ATOM 6632 C C . GLY D 1 92 ? 6.886 2.988 48.829 1.00 7.35 92 GLY D C 1
ATOM 6633 O O . GLY D 1 92 ? 7.710 2.980 47.914 1.00 9.71 92 GLY D O 1
ATOM 6634 N N . VAL D 1 93 ? 7.203 3.183 50.106 1.00 7.98 93 VAL D N 1
ATOM 6635 C CA . VAL D 1 93 ? 8.581 3.384 50.535 1.00 7.43 93 VAL D CA 1
ATOM 6636 C C . VAL D 1 93 ? 8.744 2.911 51.976 1.00 8.86 93 VAL D C 1
ATOM 6637 O O . VAL D 1 93 ? 7.990 3.323 52.870 1.00 8.16 93 VAL D O 1
ATOM 6641 N N . ASN D 1 94 ? 9.703 2.012 52.191 1.00 7.07 94 ASN D N 1
ATOM 6642 C CA . ASN D 1 94 ? 10.032 1.554 53.538 1.00 7.39 94 ASN D CA 1
ATOM 6643 C C . ASN D 1 94 ? 10.912 2.624 54.158 1.00 12.08 94 ASN D C 1
ATOM 6644 O O . ASN D 1 94 ? 12.127 2.657 53.923 1.00 8.51 94 ASN D O 1
ATOM 6649 N N . ASP D 1 95 ? 10.291 3.506 54.938 1.00 7.60 95 ASP D N 1
ATOM 6650 C CA . ASP D 1 95 ? 10.936 4.760 55.330 1.00 8.40 95 ASP D CA 1
ATOM 6651 C C . ASP D 1 95 ? 11.574 4.773 56.722 1.00 7.81 95 ASP D C 1
ATOM 6652 O O . ASP D 1 95 ? 12.052 5.817 57.178 1.00 10.69 95 ASP D O 1
ATOM 6657 N N . GLY D 1 96 ? 11.591 3.621 57.390 1.00 8.87 96 GLY D N 1
ATOM 6658 C CA . GLY D 1 96 ? 12.303 3.485 58.650 1.00 8.46 96 GLY D CA 1
ATOM 6659 C C . GLY D 1 96 ? 11.865 4.420 59.768 1.00 11.69 96 GLY D C 1
ATOM 6660 O O . GLY D 1 96 ? 12.699 4.982 60.494 1.00 10.49 96 GLY D O 1
ATOM 6661 N N . ILE D 1 97 ? 10.555 4.596 59.899 1.00 9.49 97 ILE D N 1
ATOM 6662 C CA . ILE D 1 97 ? 9.992 5.401 60.978 1.00 7.97 97 ILE D CA 1
ATOM 6663 C C . ILE D 1 97 ? 9.678 4.495 62.171 1.00 8.55 97 ILE D C 1
ATOM 6664 O O . ILE D 1 97 ? 8.652 3.804 62.184 1.00 7.49 97 ILE D O 1
ATOM 6669 N N . GLY D 1 98 ? 10.574 4.486 63.160 1.00 7.82 98 GLY D N 1
ATOM 6670 C CA . GLY D 1 98 ? 10.497 3.532 64.254 1.00 8.03 98 GLY D CA 1
ATOM 6671 C C . GLY D 1 98 ? 9.725 4.044 65.457 1.00 8.95 98 GLY D C 1
ATOM 6672 O O . GLY D 1 98 ? 9.101 5.108 65.409 1.00 9.01 98 GLY D O 1
ATOM 6673 N N . LEU D 1 99 ? 9.782 3.278 66.541 1.00 7.41 99 LEU D N 1
ATOM 6674 C CA . LEU D 1 99 ? 9.108 3.633 67.791 1.00 8.56 99 LEU D CA 1
ATOM 6675 C C . LEU D 1 99 ? 9.548 4.972 68.380 1.00 8.07 99 LEU D C 1
ATOM 6676 O O . LEU D 1 99 ? 8.777 5.629 69.079 1.00 12.80 99 LEU D O 1
ATOM 6681 N N . ASP D 1 100 ? 10.783 5.381 68.109 1.00 10.32 100 ASP D N 1
ATOM 6682 C CA . ASP D 1 100 ? 11.287 6.619 68.703 1.00 10.27 100 ASP D CA 1
ATOM 6683 C C . ASP D 1 100 ? 10.957 7.869 67.891 1.00 9.59 100 ASP D C 1
ATOM 6684 O O . ASP D 1 100 ? 11.233 8.990 68.334 1.00 11.09 100 ASP D O 1
ATOM 6689 N N . ALA D 1 101 ? 10.377 7.682 66.707 1.00 8.94 101 ALA D N 1
ATOM 6690 C CA . ALA D 1 101 ? 10.248 8.777 65.744 1.00 9.59 101 ALA D CA 1
ATOM 6691 C C . ALA D 1 101 ? 9.220 9.835 66.115 1.00 10.82 101 ALA D C 1
ATOM 6692 O O . ALA D 1 101 ? 9.413 11.019 65.818 1.00 13.28 101 ALA D O 1
ATOM 6694 N N . GLY D 1 102 ? 8.120 9.413 66.729 1.00 10.94 102 GLY D N 1
ATOM 6695 C CA . GLY D 1 102 ? 7.078 10.341 67.143 1.00 11.66 102 GLY D CA 1
ATOM 6696 C C . GLY D 1 102 ? 5.936 10.470 66.146 1.00 11.07 102 GLY D C 1
ATOM 6697 O O . GLY D 1 102 ? 6.045 10.013 65.000 1.00 9.54 102 GLY D O 1
ATOM 6698 N N . ARG D 1 103 ? 4.850 11.108 66.588 1.00 12.71 103 ARG D N 1
ATOM 6699 C CA . ARG D 1 103 ? 3.607 11.232 65.815 1.00 14.06 103 ARG D CA 1
ATOM 6700 C C . ARG D 1 103 ? 3.776 11.750 64.392 1.00 14.11 103 ARG D C 1
ATOM 6701 O O . ARG D 1 103 ? 3.290 11.134 63.436 1.00 11.99 103 ARG D O 1
ATOM 6709 N N . ASP D 1 104 ? 4.424 12.901 64.250 1.00 13.90 104 ASP D N 1
ATOM 6710 C CA . ASP D 1 104 ? 4.493 13.560 62.949 1.00 13.34 104 ASP D CA 1
ATOM 6711 C C . ASP D 1 104 ? 5.155 12.673 61.891 1.00 11.55 104 ASP D C 1
ATOM 6712 O O . ASP D 1 104 ? 4.666 12.563 60.761 1.00 12.92 104 ASP D O 1
ATOM 6717 N N . ALA D 1 105 ? 6.246 12.014 62.270 1.00 10.01 105 ALA D N 1
ATOM 6718 C CA . ALA D 1 105 ? 6.955 11.126 61.354 1.00 11.04 105 ALA D CA 1
ATOM 6719 C C . ALA D 1 105 ? 6.120 9.896 61.017 1.00 8.80 105 ALA D C 1
ATOM 6720 O O . ALA D 1 105 ? 6.076 9.464 59.868 1.00 9.71 105 ALA D O 1
ATOM 6722 N N . PHE D 1 106 ? 5.460 9.331 62.024 1.00 7.25 106 PHE D N 1
ATOM 6723 C CA . PHE D 1 106 ? 4.560 8.196 61.822 1.00 7.00 106 PHE D CA 1
ATOM 6724 C C . PHE D 1 106 ? 3.433 8.540 60.837 1.00 6.91 106 PHE D C 1
ATOM 6725 O O . PHE D 1 106 ? 3.174 7.791 59.885 1.00 7.60 106 PHE D O 1
ATOM 6733 N N . VAL D 1 107 ? 2.772 9.673 61.054 1.00 7.28 107 VAL D N 1
ATOM 6734 C CA . VAL D 1 107 ? 1.672 10.073 60.190 1.00 7.94 107 VAL D CA 1
ATOM 6735 C C . VAL D 1 107 ? 2.181 10.342 58.770 1.00 8.86 107 VAL D C 1
ATOM 6736 O O . VAL D 1 107 ? 1.514 10.008 57.780 1.00 9.44 107 VAL D O 1
ATOM 6740 N N . ALA D 1 108 ? 3.385 10.903 58.666 1.00 7.38 108 ALA D N 1
ATOM 6741 C CA . ALA D 1 108 ? 3.960 11.143 57.349 1.00 10.07 108 ALA D CA 1
ATOM 6742 C C . ALA D 1 108 ? 4.218 9.823 56.623 1.00 9.14 108 ALA D C 1
ATOM 6743 O O . ALA D 1 108 ? 4.072 9.738 55.399 1.00 9.46 108 ALA D O 1
ATOM 6745 N N . SER D 1 109 ? 4.567 8.779 57.372 1.00 7.11 109 SER D N 1
ATOM 6746 C CA . SER D 1 109 ? 4.756 7.468 56.776 1.00 6.50 109 SER D CA 1
ATOM 6747 C C . SER D 1 109 ? 3.422 6.913 56.270 1.00 6.28 109 SER D C 1
ATOM 6748 O O . SER D 1 109 ? 3.351 6.311 55.184 1.00 9.14 109 SER D O 1
ATOM 6751 N N . LEU D 1 110 ? 2.358 7.128 57.040 1.00 8.30 110 LEU D N 1
ATOM 6752 C CA . LEU D 1 110 ? 1.026 6.729 56.591 1.00 9.29 110 LEU D CA 1
ATOM 6753 C C . LEU D 1 110 ? 0.633 7.456 55.299 1.00 8.97 110 LEU D C 1
ATOM 6754 O O . LEU D 1 110 ? 0.050 6.849 54.391 1.00 9.57 110 LEU D O 1
ATOM 6759 N N . GLU D 1 111 ? 0.953 8.747 55.209 1.00 7.51 111 GLU D N 1
ATOM 6760 C CA . GLU D 1 111 ? 0.682 9.495 53.982 1.00 7.72 111 GLU D CA 1
ATOM 6761 C C . GLU D 1 111 ? 1.456 8.929 52.794 1.00 9.65 111 GLU D C 1
ATOM 6762 O O . GLU D 1 111 ? 0.910 8.808 51.693 1.00 7.21 111 GLU D O 1
ATOM 6768 N N . ARG D 1 112 ? 2.724 8.588 53.015 1.00 8.92 112 ARG D N 1
ATOM 6769 C CA . ARG D 1 112 ? 3.578 8.062 51.946 1.00 9.00 112 ARG D CA 1
ATOM 6770 C C . ARG D 1 112 ? 3.175 6.675 51.455 1.00 8.48 112 ARG D C 1
ATOM 6771 O O . ARG D 1 112 ? 3.552 6.267 50.357 1.00 8.57 112 ARG D O 1
ATOM 6779 N N . ASN D 1 113 ? 2.418 5.947 52.267 1.00 7.31 113 ASN D N 1
ATOM 6780 C CA . ASN D 1 113 ? 2.145 4.542 51.991 1.00 7.50 113 ASN D CA 1
ATOM 6781 C C . ASN D 1 113 ? 0.660 4.176 51.989 1.00 12.26 113 ASN D C 1
ATOM 6782 O O . ASN D 1 113 ? 0.102 3.777 50.965 1.00 13.85 113 ASN D O 1
ATOM 6787 N N . LEU D 1 114 ? 0.011 4.342 53.129 1.00 6.98 114 LEU D N 1
ATOM 6788 C CA . LEU D 1 114 ? -1.349 3.856 53.293 1.00 6.10 114 LEU D CA 1
ATOM 6789 C C . LEU D 1 114 ? -2.412 4.740 52.633 1.00 6.60 114 LEU D C 1
ATOM 6790 O O . LEU D 1 114 ? -3.289 4.244 51.917 1.00 6.38 114 LEU D O 1
ATOM 6795 N N . ILE D 1 115 ? -2.351 6.043 52.883 1.00 5.98 115 ILE D N 1
ATOM 6796 C CA . ILE D 1 115 ? -3.504 6.891 52.617 1.00 6.02 115 ILE D CA 1
ATOM 6797 C C . ILE D 1 115 ? -3.854 6.981 51.124 1.00 7.25 115 ILE D C 1
ATOM 6798 O O . ILE D 1 115 ? -5.035 7.006 50.765 1.00 7.45 115 ILE D O 1
ATOM 6803 N N . HIS D 1 116 ? -2.847 6.954 50.254 1.00 7.11 116 HIS D N 1
ATOM 6804 C CA . HIS D 1 116 ? -3.130 6.997 48.827 1.00 6.73 116 HIS D CA 1
ATOM 6805 C C . HIS D 1 116 ? -3.709 5.691 48.266 1.00 6.23 116 HIS D C 1
ATOM 6806 O O . HIS D 1 116 ? -4.363 5.714 47.232 1.00 5.99 116 HIS D O 1
ATOM 6813 N N . TYR D 1 117 ? -3.483 4.559 48.931 1.00 6.72 117 TYR D N 1
ATOM 6814 C CA . TYR D 1 117 ? -4.144 3.326 48.498 1.00 5.38 117 TYR D CA 1
ATOM 6815 C C . TYR D 1 117 ? -5.644 3.531 48.666 1.00 5.46 117 TYR D C 1
ATOM 6816 O O . TYR D 1 117 ? -6.430 3.161 47.782 1.00 7.31 117 TYR D O 1
ATOM 6825 N N . TYR D 1 118 ? -6.038 4.126 49.796 1.00 5.55 118 TYR D N 1
ATOM 6826 C CA . TYR D 1 118 ? -7.447 4.452 50.013 1.00 6.21 118 TYR D CA 1
ATOM 6827 C C . TYR D 1 118 ? -7.944 5.480 48.995 1.00 8.33 118 TYR D C 1
ATOM 6828 O O . TYR D 1 118 ? -8.988 5.292 48.382 1.00 8.69 118 TYR D O 1
ATOM 6837 N N . ALA D 1 119 ? -7.212 6.578 48.831 1.00 8.15 119 ALA D N 1
ATOM 6838 C CA . ALA D 1 119 ? -7.648 7.653 47.939 1.00 7.16 119 ALA D CA 1
ATOM 6839 C C . ALA D 1 119 ? -7.865 7.127 46.531 1.00 6.54 119 ALA D C 1
ATOM 6840 O O . ALA D 1 119 ? -8.867 7.436 45.880 1.00 7.24 119 ALA D O 1
ATOM 6842 N N . MET D 1 120 ? -6.923 6.314 46.069 1.00 6.32 120 MET D N 1
ATOM 6843 C CA . MET D 1 120 ? -7.027 5.737 44.743 1.00 6.30 120 MET D CA 1
ATOM 6844 C C . MET D 1 120 ? -8.241 4.819 44.614 1.00 7.78 120 MET D C 1
ATOM 6845 O O . MET D 1 120 ? -8.959 4.892 43.625 1.00 8.06 120 MET D O 1
ATOM 6850 N N . ALA D 1 121 ? -8.479 3.958 45.604 1.00 5.93 121 ALA D N 1
ATOM 6851 C CA . ALA D 1 121 ? -9.671 3.114 45.558 1.00 6.23 121 ALA D CA 1
ATOM 6852 C C . ALA D 1 121 ? -10.938 3.964 45.581 1.00 7.39 121 ALA D C 1
ATOM 6853 O O . ALA D 1 121 ? -11.889 3.709 44.839 1.00 9.18 121 ALA D O 1
ATOM 6855 N N . HIS D 1 122 ? -10.945 4.973 46.447 1.00 6.32 122 HIS D N 1
ATOM 6856 C CA . HIS D 1 122 ? -12.063 5.909 46.551 1.00 7.88 122 HIS D CA 1
ATOM 6857 C C . HIS D 1 122 ? -12.464 6.480 45.198 1.00 8.57 122 HIS D C 1
ATOM 6858 O O . HIS D 1 122 ? -13.642 6.491 44.849 1.00 9.81 122 HIS D O 1
ATOM 6865 N N . TYR D 1 123 ? -11.487 6.948 44.433 1.00 7.19 123 TYR D N 1
ATOM 6866 C CA . TYR D 1 123 ? -11.793 7.541 43.141 1.00 8.56 123 TYR D CA 1
ATOM 6867 C C . TYR D 1 123 ? -12.005 6.524 42.031 1.00 9.25 123 TYR D C 1
ATOM 6868 O O . TYR D 1 123 ? -12.700 6.813 41.061 1.00 9.37 123 TYR D O 1
ATOM 6877 N N . CYS D 1 124 ? -11.422 5.337 42.166 1.00 6.84 124 CYS D N 1
ATOM 6878 C CA . CYS D 1 124 ? -11.492 4.338 41.098 1.00 9.15 124 CYS D CA 1
ATOM 6879 C C . CYS D 1 124 ? -12.717 3.440 41.155 1.00 9.22 124 CYS D C 1
ATOM 6880 O O . CYS D 1 124 ? -13.199 2.991 40.118 1.00 7.93 124 CYS D O 1
ATOM 6883 N N . VAL D 1 125 ? -13.199 3.161 42.362 1.00 8.50 125 VAL D N 1
ATOM 6884 C CA . VAL D 1 125 ? -14.261 2.174 42.549 1.00 8.28 125 VAL D CA 1
ATOM 6885 C C . VAL D 1 125 ? -15.551 2.403 41.733 1.00 10.08 125 VAL D C 1
ATOM 6886 O O . VAL D 1 125 ? -16.102 1.438 41.208 1.00 10.56 125 VAL D O 1
ATOM 6890 N N . PRO D 1 126 ? -16.035 3.660 41.615 1.00 11.85 126 PRO D N 1
ATOM 6891 C CA . PRO D 1 126 ? -17.253 3.804 40.803 1.00 10.29 126 PRO D CA 1
ATOM 6892 C C . PRO D 1 126 ? -17.047 3.320 39.367 1.00 11.48 126 PRO D C 1
ATOM 6893 O O . PRO D 1 126 ? -17.959 2.742 38.766 1.00 12.08 126 PRO D O 1
ATOM 6897 N N . HIS D 1 127 ? -15.840 3.509 38.844 1.00 8.94 127 HIS D N 1
ATOM 6898 C CA . HIS D 1 127 ? -15.524 3.091 37.481 1.00 8.14 127 HIS D CA 1
ATOM 6899 C C . HIS D 1 127 ? -15.268 1.595 37.387 1.00 8.02 127 HIS D C 1
ATOM 6900 O O . HIS D 1 127 ? -15.601 0.973 36.383 1.00 9.50 127 HIS D O 1
ATOM 6907 N N . LEU D 1 128 ? -14.682 1.024 38.436 1.00 8.04 128 LEU D N 1
ATOM 6908 C CA . LEU D 1 128 ? -14.454 -0.410 38.474 1.00 7.99 128 LEU D CA 1
ATOM 6909 C C . LEU D 1 128 ? -15.783 -1.160 38.523 1.00 7.19 128 LEU D C 1
ATOM 6910 O O . LEU D 1 128 ? -15.915 -2.228 37.929 1.00 8.75 128 LEU D O 1
ATOM 6915 N N . LYS D 1 129 ? -16.772 -0.590 39.209 1.00 9.31 129 LYS D N 1
ATOM 6916 C CA . LYS D 1 129 ? -18.102 -1.198 39.242 1.00 13.78 129 LYS D CA 1
ATOM 6917 C C . LYS D 1 129 ? -18.688 -1.334 37.838 1.00 10.95 129 LYS D C 1
ATOM 6918 O O . LYS D 1 129 ? -19.315 -2.341 37.508 1.00 12.51 129 LYS D O 1
ATOM 6924 N N . ALA D 1 130 ? -18.475 -0.316 37.011 1.00 10.42 130 ALA D N 1
ATOM 6925 C CA . ALA D 1 130 ? -19.018 -0.303 35.654 1.00 8.46 130 ALA D CA 1
ATOM 6926 C C . ALA D 1 130 ? -18.436 -1.372 34.729 1.00 12.48 130 ALA D C 1
ATOM 6927 O O . ALA D 1 130 ? -19.058 -1.742 33.735 1.00 16.21 130 ALA D O 1
ATOM 6929 N N . THR D 1 131 ? -17.236 -1.850 35.038 1.00 8.28 131 THR D N 1
ATOM 6930 C CA . THR D 1 131 ? -16.562 -2.828 34.192 1.00 7.64 131 THR D CA 1
ATOM 6931 C C . THR D 1 131 ? -16.394 -4.170 34.896 1.00 8.68 131 THR D C 1
ATOM 6932 O O . THR D 1 131 ? -15.803 -5.092 34.337 1.00 11.15 131 THR D O 1
ATOM 6936 N N . ARG D 1 132 ? -16.907 -4.273 36.122 1.00 10.95 132 ARG D N 1
ATOM 6937 C CA . ARG D 1 132 ? -16.663 -5.444 36.969 1.00 9.26 132 ARG D CA 1
ATOM 6938 C C . ARG D 1 132 ? -15.160 -5.699 37.010 1.00 8.14 132 ARG D C 1
ATOM 6939 O O . ARG D 1 132 ? -14.678 -6.814 36.779 1.00 9.63 132 ARG D O 1
ATOM 6947 N N . GLY D 1 133 ? -14.427 -4.626 37.292 1.00 8.15 133 GLY D N 1
ATOM 6948 C CA . GLY D 1 133 ? -12.977 -4.675 37.298 1.00 6.95 133 GLY D CA 1
ATOM 6949 C C . GLY D 1 133 ? -12.398 -5.238 38.578 1.00 6.73 133 GLY D C 1
ATOM 6950 O O . GLY D 1 133 ? -13.092 -5.888 39.361 1.00 8.49 133 GLY D O 1
ATOM 6951 N N . ALA D 1 134 ? -11.113 -4.991 38.799 1.00 5.70 134 ALA D N 1
ATOM 6952 C CA . ALA D 1 134 ? -10.413 -5.620 39.913 1.00 5.79 134 ALA D CA 1
ATOM 6953 C C . ALA D 1 134 ? -9.358 -4.700 40.507 1.00 7.37 134 ALA D C 1
ATOM 6954 O O . ALA D 1 134 ? -8.855 -3.791 39.831 1.00 6.57 134 ALA D O 1
ATOM 6956 N N . ILE D 1 135 ? -9.029 -4.940 41.772 1.00 6.08 135 ILE D N 1
ATOM 6957 C CA . ILE D 1 135 ? -7.986 -4.192 42.462 1.00 6.73 135 ILE D CA 1
ATOM 6958 C C . ILE D 1 135 ? -6.927 -5.169 42.965 1.00 5.03 135 ILE D C 1
ATOM 6959 O O . ILE D 1 135 ? -7.255 -6.238 43.468 1.00 4.54 135 ILE D O 1
ATOM 6964 N N . VAL D 1 136 ? -5.658 -4.798 42.822 1.00 5.09 136 VAL D N 1
ATOM 6965 C CA . VAL D 1 136 ? -4.577 -5.513 43.500 1.00 4.71 136 VAL D CA 1
ATOM 6966 C C . VAL D 1 136 ? -3.805 -4.505 44.331 1.00 4.49 136 VAL D C 1
ATOM 6967 O O . VAL D 1 136 ? -3.391 -3.457 43.813 1.00 5.50 136 VAL D O 1
ATOM 6971 N N . ASN D 1 137 ? -3.646 -4.807 45.618 1.00 4.56 137 ASN D N 1
ATOM 6972 C CA . ASN D 1 137 ? -2.820 -4.010 46.532 1.00 5.20 137 ASN D CA 1
ATOM 6973 C C . ASN D 1 137 ? -1.469 -4.683 46.778 1.00 5.78 137 ASN D C 1
ATOM 6974 O O . ASN D 1 137 ? -1.419 -5.850 47.172 1.00 5.54 137 ASN D O 1
ATOM 6979 N N . ILE D 1 138 ? -0.373 -3.967 46.560 1.00 5.14 138 ILE D N 1
ATOM 6980 C CA . ILE D 1 138 ? 0.934 -4.529 46.890 1.00 5.98 138 ILE D CA 1
ATOM 6981 C C . ILE D 1 138 ? 1.301 -4.174 48.329 1.00 4.90 138 ILE D C 1
ATOM 6982 O O . ILE D 1 138 ? 1.505 -2.998 48.661 1.00 5.38 138 ILE D O 1
ATOM 6987 N N . SER D 1 139 ? 1.388 -5.189 49.180 1.00 5.12 139 SER D N 1
ATOM 6988 C CA . SER D 1 139 ? 1.729 -4.977 50.579 1.00 4.04 139 SER D CA 1
ATOM 6989 C C . SER D 1 139 ? 3.196 -5.357 50.796 1.00 4.08 139 SER D C 1
ATOM 6990 O O . SER D 1 139 ? 4.028 -5.136 49.916 1.00 7.02 139 SER D O 1
ATOM 6993 N N . SER D 1 140 ? 3.503 -5.929 51.953 1.00 4.79 140 SER D N 1
ATOM 6994 C CA . SER D 1 140 ? 4.865 -6.362 52.270 1.00 4.04 140 SER D CA 1
ATOM 6995 C C . SER D 1 140 ? 4.831 -7.416 53.356 1.00 5.51 140 SER D C 1
ATOM 6996 O O . SER D 1 140 ? 3.966 -7.355 54.228 1.00 5.57 140 SER D O 1
ATOM 6999 N N . LYS D 1 141 ? 5.775 -8.363 53.336 1.00 4.44 141 LYS D N 1
ATOM 7000 C CA . LYS D 1 141 ? 5.824 -9.370 54.395 1.00 4.75 141 LYS D CA 1
ATOM 7001 C C . LYS D 1 141 ? 5.967 -8.741 55.780 1.00 5.24 141 LYS D C 1
ATOM 7002 O O . LYS D 1 141 ? 5.555 -9.340 56.776 1.00 6.76 141 LYS D O 1
ATOM 7008 N N . THR D 1 142 ? 6.491 -7.519 55.846 1.00 5.28 142 THR D N 1
ATOM 7009 C CA . THR D 1 142 ? 6.639 -6.856 57.145 1.00 7.03 142 THR D CA 1
ATOM 7010 C C . THR D 1 142 ? 5.296 -6.638 57.859 1.00 5.90 142 THR D C 1
ATOM 7011 O O . THR D 1 142 ? 5.259 -6.509 59.090 1.00 7.31 142 THR D O 1
ATOM 7015 N N . ALA D 1 143 ? 4.197 -6.630 57.099 1.00 4.73 143 ALA D N 1
ATOM 7016 C CA . ALA D 1 143 ? 2.855 -6.553 57.680 1.00 8.00 143 ALA D CA 1
ATOM 7017 C C . ALA D 1 143 ? 2.583 -7.710 58.637 1.00 7.46 143 ALA D C 1
ATOM 7018 O O . ALA D 1 143 ? 1.792 -7.578 59.583 1.00 8.40 143 ALA D O 1
ATOM 7020 N N . VAL D 1 144 ? 3.214 -8.851 58.383 1.00 4.74 144 VAL D N 1
ATOM 7021 C CA . VAL D 1 144 ? 3.007 -10.005 59.247 1.00 6.25 144 VAL D CA 1
ATOM 7022 C C . VAL D 1 144 ? 4.266 -10.465 59.982 1.00 5.19 144 VAL D C 1
ATOM 7023 O O . VAL D 1 144 ? 4.158 -11.134 61.000 1.00 7.94 144 VAL D O 1
ATOM 7027 N N . THR D 1 145 ? 5.450 -10.094 59.499 1.00 4.86 145 THR D N 1
ATOM 7028 C CA . THR D 1 145 ? 6.694 -10.517 60.159 1.00 4.11 145 THR D CA 1
ATOM 7029 C C . THR D 1 145 ? 7.327 -9.457 61.067 1.00 6.15 145 THR D C 1
ATOM 7030 O O . THR D 1 145 ? 8.165 -9.771 61.916 1.00 6.15 145 THR D O 1
ATOM 7034 N N . GLY D 1 146 ? 6.957 -8.195 60.872 1.00 4.82 146 GLY D N 1
ATOM 7035 C CA . GLY D 1 146 ? 7.708 -7.107 61.484 1.00 6.64 146 GLY D CA 1
ATOM 7036 C C . GLY D 1 146 ? 9.085 -7.003 60.845 1.00 8.19 146 GLY D C 1
ATOM 7037 O O . GLY D 1 146 ? 9.417 -7.772 59.923 1.00 7.68 146 GLY D O 1
ATOM 7038 N N . GLN D 1 147 ? 9.883 -6.041 61.313 1.00 6.92 147 GLN D N 1
ATOM 7039 C CA . GLN D 1 147 ? 11.241 -5.852 60.810 1.00 7.13 147 GLN D CA 1
ATOM 7040 C C . GLN D 1 147 ? 12.107 -5.099 61.810 1.00 7.30 147 GLN D C 1
ATOM 7041 O O . GLN D 1 147 ? 13.305 -5.368 61.928 1.00 9.83 147 GLN D O 1
ATOM 7047 N N . GLY D 1 148 ? 11.485 -4.174 62.543 1.00 7.01 148 GLY D N 1
ATOM 7048 C CA . GLY D 1 148 ? 12.207 -3.313 63.464 1.00 6.95 148 GLY D CA 1
ATOM 7049 C C . GLY D 1 148 ? 12.478 -1.959 62.831 1.00 8.53 148 GLY D C 1
ATOM 7050 O O . GLY D 1 148 ? 12.765 -1.878 61.633 1.00 7.22 148 GLY D O 1
ATOM 7051 N N . ASN D 1 149 ? 12.385 -0.903 63.634 1.00 8.64 149 ASN D N 1
ATOM 7052 C CA . ASN D 1 149 ? 12.609 0.481 63.187 1.00 9.61 149 ASN D CA 1
ATOM 7053 C C . ASN D 1 149 ? 11.742 0.933 62.014 1.00 8.43 149 ASN D C 1
ATOM 7054 O O . ASN D 1 149 ? 12.162 1.784 61.228 1.00 9.02 149 ASN D O 1
ATOM 7059 N N . THR D 1 150 ? 10.540 0.385 61.885 1.00 6.26 150 THR D N 1
ATOM 7060 C CA . THR D 1 150 ? 9.718 0.753 60.739 1.00 9.53 150 THR D CA 1
ATOM 7061 C C . THR D 1 150 ? 8.211 0.613 61.010 1.00 6.91 150 THR D C 1
ATOM 7062 O O . THR D 1 150 ? 7.456 0.096 60.196 1.00 9.38 150 THR D O 1
ATOM 7066 N N . SER D 1 151 ? 7.794 1.140 62.159 1.00 5.52 151 SER D N 1
ATOM 7067 C CA . SER D 1 151 ? 6.385 1.227 62.535 1.00 6.93 151 SER D CA 1
ATOM 7068 C C . SER D 1 151 ? 5.493 1.832 61.457 1.00 6.80 151 SER D C 1
ATOM 7069 O O . SER D 1 151 ? 4.415 1.311 61.177 1.00 6.62 151 SER D O 1
ATOM 7072 N N . GLY D 1 152 ? 5.910 2.958 60.885 1.00 6.51 152 GLY D N 1
ATOM 7073 C CA . GLY D 1 152 ? 5.089 3.646 59.899 1.00 6.77 152 GLY D CA 1
ATOM 7074 C C . GLY D 1 152 ? 4.778 2.770 58.700 1.00 5.39 152 GLY D C 1
ATOM 7075 O O . GLY D 1 152 ? 3.617 2.628 58.299 1.00 6.87 152 GLY D O 1
ATOM 7076 N N . TYR D 1 153 ? 5.822 2.165 58.139 1.00 5.34 153 TYR D N 1
ATOM 7077 C CA . TYR D 1 153 ? 5.693 1.287 56.980 1.00 6.32 153 TYR D CA 1
ATOM 7078 C C . TYR D 1 153 ? 4.906 0.022 57.298 1.00 7.79 153 TYR D C 1
ATOM 7079 O O . TYR D 1 153 ? 4.004 -0.363 56.545 1.00 8.50 153 TYR D O 1
ATOM 7088 N N A CYS D 1 154 ? 5.255 -0.634 58.408 0.50 6.40 154 CYS D N 1
ATOM 7089 N N B CYS D 1 154 ? 5.250 -0.608 58.410 0.50 6.52 154 CYS D N 1
ATOM 7090 C CA A CYS D 1 154 ? 4.559 -1.849 58.837 0.50 4.64 154 CYS D CA 1
ATOM 7091 C CA B CYS D 1 154 ? 4.590 -1.825 58.828 0.50 4.82 154 CYS D CA 1
ATOM 7092 C C A CYS D 1 154 ? 3.075 -1.588 59.039 0.50 5.65 154 CYS D C 1
ATOM 7093 C C B CYS D 1 154 ? 3.093 -1.603 59.068 0.50 5.49 154 CYS D C 1
ATOM 7094 O O A CYS D 1 154 ? 2.236 -2.327 58.525 0.50 5.40 154 CYS D O 1
ATOM 7095 O O B CYS D 1 154 ? 2.263 -2.380 58.599 0.50 5.71 154 CYS D O 1
ATOM 7100 N N . ALA D 1 155 ? 2.751 -0.537 59.785 1.00 5.42 155 ALA D N 1
ATOM 7101 C CA . ALA D 1 155 ? 1.353 -0.168 59.982 1.00 4.66 155 ALA D CA 1
ATOM 7102 C C . ALA D 1 155 ? 0.614 0.014 58.656 1.00 5.44 155 ALA D C 1
ATOM 7103 O O . ALA D 1 155 ? -0.482 -0.511 58.465 1.00 5.21 155 ALA D O 1
ATOM 7105 N N . SER D 1 156 ? 1.218 0.762 57.737 1.00 5.17 156 SER D N 1
ATOM 7106 C CA . SER D 1 156 ? 0.624 0.979 56.423 1.00 4.75 156 SER D CA 1
ATOM 7107 C C . SER D 1 156 ? 0.409 -0.337 55.692 1.00 5.16 156 SER D C 1
ATOM 7108 O O . SER D 1 156 ? -0.657 -0.583 55.133 1.00 5.72 156 SER D O 1
ATOM 7111 N N . LYS D 1 157 ? 1.425 -1.190 55.707 1.00 4.51 157 LYS D N 1
ATOM 7112 C CA . LYS D 1 157 ? 1.357 -2.453 54.988 1.00 4.51 157 LYS D CA 1
ATOM 7113 C C . LYS D 1 157 ? 0.275 -3.378 55.565 1.00 4.04 157 LYS D C 1
ATOM 7114 O O . LYS D 1 157 ? -0.444 -4.061 54.816 1.00 4.72 157 LYS D O 1
ATOM 7120 N N . GLY D 1 158 ? 0.148 -3.399 56.888 1.00 4.94 158 GLY D N 1
ATOM 7121 C CA . GLY D 1 158 ? -0.898 -4.185 57.526 1.00 5.48 158 GLY D CA 1
ATOM 7122 C C . GLY D 1 158 ? -2.290 -3.638 57.249 1.00 3.99 158 GLY D C 1
ATOM 7123 O O . GLY D 1 158 ? -3.246 -4.395 57.038 1.00 5.76 158 GLY D O 1
ATOM 7124 N N . ALA D 1 159 ? -2.416 -2.313 57.256 1.00 4.18 159 ALA D N 1
ATOM 7125 C CA . ALA D 1 159 ? -3.688 -1.693 56.913 1.00 4.29 159 ALA D CA 1
ATOM 7126 C C . ALA D 1 159 ? -4.096 -2.062 55.489 1.00 4.23 159 ALA D C 1
ATOM 7127 O O . ALA D 1 159 ? -5.280 -2.229 55.212 1.00 4.74 159 ALA D O 1
ATOM 7129 N N . GLN D 1 160 ? -3.120 -2.178 54.591 1.00 5.99 160 GLN D N 1
ATOM 7130 C CA . GLN D 1 160 ? -3.407 -2.521 53.202 1.00 4.86 160 GLN D CA 1
ATOM 7131 C C . GLN D 1 160 ? -3.946 -3.944 53.083 1.00 4.89 160 GLN D C 1
ATOM 7132 O O . GLN D 1 160 ? -4.797 -4.222 52.228 1.00 6.69 160 GLN D O 1
ATOM 7138 N N . LEU D 1 161 ? -3.464 -4.842 53.939 1.00 5.17 161 LEU D N 1
ATOM 7139 C CA . LEU D 1 161 ? -3.999 -6.201 53.967 1.00 5.49 161 LEU D CA 1
ATOM 7140 C C . LEU D 1 161 ? -5.435 -6.191 54.482 1.00 4.99 161 LEU D C 1
ATOM 7141 O O . LEU D 1 161 ? -6.313 -6.856 53.922 1.00 5.36 161 LEU D O 1
ATOM 7146 N N . ALA D 1 162 ? -5.677 -5.444 55.557 1.00 4.05 162 ALA D N 1
ATOM 7147 C CA . ALA D 1 162 ? -7.030 -5.332 56.086 1.00 3.95 162 ALA D CA 1
ATOM 7148 C C . ALA D 1 162 ? -7.985 -4.729 55.063 1.00 5.67 162 ALA D C 1
ATOM 7149 O O . ALA D 1 162 ? -9.110 -5.208 54.896 1.00 5.64 162 ALA D O 1
ATOM 7151 N N . LEU D 1 163 ? -7.539 -3.682 54.374 1.00 4.18 163 LEU D N 1
ATOM 7152 C CA . LEU D 1 163 ? -8.364 -3.038 53.358 1.00 4.34 163 LEU D CA 1
ATOM 7153 C C . LEU D 1 163 ? -8.677 -3.972 52.194 1.00 4.27 163 LEU D C 1
ATOM 7154 O O . LEU D 1 163 ? -9.724 -3.852 51.558 1.00 6.67 163 LEU D O 1
ATOM 7159 N N . THR D 1 164 ? -7.775 -4.910 51.924 1.00 4.10 164 THR D N 1
ATOM 7160 C CA . THR D 1 164 ? -8.022 -5.893 50.878 1.00 4.05 164 THR D CA 1
ATOM 7161 C C . THR D 1 164 ? -9.243 -6.750 51.254 1.00 4.06 164 THR D C 1
ATOM 7162 O O . THR D 1 164 ? -10.123 -6.987 50.424 1.00 6.39 164 THR D O 1
ATOM 7166 N N . ARG D 1 165 ? -9.297 -7.208 52.501 1.00 4.21 165 ARG D N 1
ATOM 7167 C CA . ARG D 1 165 ? -10.458 -7.959 52.984 1.00 6.78 165 ARG D CA 1
ATOM 7168 C C . ARG D 1 165 ? -11.723 -7.100 53.011 1.00 4.26 165 ARG D C 1
ATOM 7169 O O . ARG D 1 165 ? -12.797 -7.526 52.560 1.00 4.98 165 ARG D O 1
ATOM 7177 N N . GLU D 1 166 ? -11.593 -5.883 53.527 1.00 4.47 166 GLU D N 1
ATOM 7178 C CA . GLU D 1 166 ? -12.725 -4.970 53.638 1.00 5.25 166 GLU D CA 1
ATOM 7179 C C . GLU D 1 166 ? -13.318 -4.585 52.285 1.00 5.27 166 GLU D C 1
ATOM 7180 O O . GLU D 1 166 ? -14.536 -4.589 52.118 1.00 5.20 166 GLU D O 1
ATOM 7186 N N . TRP D 1 167 ? -12.475 -4.241 51.317 1.00 5.20 167 TRP D N 1
ATOM 7187 C CA . TRP D 1 167 ? -12.994 -3.873 50.005 1.00 4.84 167 TRP D CA 1
ATOM 7188 C C . TRP D 1 167 ? -13.571 -5.079 49.268 1.00 4.83 167 TRP D C 1
ATOM 7189 O O . TRP D 1 167 ? -14.544 -4.941 48.528 1.00 5.03 167 TRP D O 1
ATOM 7200 N N . ALA D 1 168 ? -12.994 -6.262 49.480 1.00 5.45 168 ALA D N 1
ATOM 7201 C CA . ALA D 1 168 ? -13.553 -7.465 48.873 1.00 5.54 168 ALA D CA 1
ATOM 7202 C C . ALA D 1 168 ? -14.980 -7.673 49.366 1.00 4.81 168 ALA D C 1
ATOM 7203 O O . ALA D 1 168 ? -15.880 -8.032 48.600 1.00 6.39 168 ALA D O 1
ATOM 7205 N N . VAL D 1 169 ? -15.186 -7.446 50.659 1.00 4.98 169 VAL D N 1
ATOM 7206 C CA . VAL D 1 169 ? -16.525 -7.530 51.228 1.00 5.02 169 VAL D CA 1
ATOM 7207 C C . VAL D 1 169 ? -17.435 -6.458 50.622 1.00 5.30 169 VAL D C 1
ATOM 7208 O O . VAL D 1 169 ? -18.534 -6.743 50.161 1.00 7.52 169 VAL D O 1
ATOM 7212 N N . ALA D 1 170 ? -16.971 -5.218 50.620 1.00 5.91 170 ALA D N 1
ATOM 7213 C CA . ALA D 1 170 ? -17.814 -4.110 50.217 1.00 6.96 170 ALA D CA 1
ATOM 7214 C C . ALA D 1 170 ? -18.252 -4.175 48.756 1.00 7.78 170 ALA D C 1
ATOM 7215 O O . ALA D 1 170 ? -19.323 -3.680 48.401 1.00 10.28 170 ALA D O 1
ATOM 7217 N N . LEU D 1 171 ? -17.431 -4.799 47.917 1.00 6.24 171 LEU D N 1
ATOM 7218 C CA . LEU D 1 171 ? -17.638 -4.741 46.475 1.00 7.60 171 LEU D CA 1
ATOM 7219 C C . LEU D 1 171 ? -18.089 -6.068 45.872 1.00 7.24 171 LEU D C 1
ATOM 7220 O O . LEU D 1 171 ? -18.279 -6.170 44.654 1.00 11.29 171 LEU D O 1
ATOM 7225 N N . ARG D 1 172 ? -18.282 -7.074 46.720 1.00 6.41 172 ARG D N 1
ATOM 7226 C CA . ARG D 1 172 ? -18.631 -8.419 46.262 1.00 8.99 172 ARG D CA 1
ATOM 7227 C C . ARG D 1 172 ? -19.857 -8.453 45.326 1.00 13.71 172 ARG D C 1
ATOM 7228 O O . ARG D 1 172 ? -19.850 -9.145 44.306 1.00 14.27 172 ARG D O 1
ATOM 7236 N N . GLU D 1 173 ? -20.888 -7.678 45.646 1.00 11.83 173 GLU D N 1
ATOM 7237 C CA . GLU D 1 173 ? -22.130 -7.719 44.887 1.00 16.32 173 GLU D CA 1
ATOM 7238 C C . GLU D 1 173 ? -22.002 -7.020 43.542 1.00 14.04 173 GLU D C 1
ATOM 7239 O O . GLU D 1 173 ? -22.861 -7.174 42.672 1.00 15.38 173 GLU D O 1
ATOM 7245 N N . HIS D 1 174 ? -20.925 -6.257 43.381 1.00 12.81 174 HIS D N 1
ATOM 7246 C CA . HIS D 1 174 ? -20.654 -5.561 42.132 1.00 9.36 174 HIS D CA 1
ATOM 7247 C C . HIS D 1 174 ? -19.689 -6.343 41.252 1.00 7.66 174 HIS D C 1
ATOM 7248 O O . HIS D 1 174 ? -19.335 -5.899 40.157 1.00 11.35 174 HIS D O 1
ATOM 7255 N N . GLY D 1 175 ? -19.261 -7.505 41.733 1.00 9.55 175 GLY D N 1
ATOM 7256 C CA . GLY D 1 175 ? -18.364 -8.362 40.974 1.00 9.52 175 GLY D CA 1
ATOM 7257 C C . GLY D 1 175 ? -16.949 -7.821 40.834 1.00 11.81 175 GLY D C 1
ATOM 7258 O O . GLY D 1 175 ? -16.202 -8.238 39.943 1.00 13.80 175 GLY D O 1
ATOM 7259 N N . VAL D 1 176 ? -16.587 -6.891 41.715 1.00 9.47 176 VAL D N 1
ATOM 7260 C CA . VAL D 1 176 ? -15.246 -6.315 41.742 1.00 7.28 176 VAL D CA 1
ATOM 7261 C C . VAL D 1 176 ? -14.409 -7.085 42.753 1.00 5.87 176 VAL D C 1
ATOM 7262 O O . VAL D 1 176 ? -14.712 -7.066 43.952 1.00 8.50 176 VAL D O 1
ATOM 7266 N N . ARG D 1 177 ? -13.379 -7.775 42.269 1.00 5.26 177 ARG D N 1
ATOM 7267 C CA . ARG D 1 177 ? -12.491 -8.556 43.136 1.00 6.18 177 ARG D CA 1
ATOM 7268 C C . ARG D 1 177 ? -11.329 -7.693 43.631 1.00 7.47 177 ARG D C 1
ATOM 7269 O O . ARG D 1 177 ? -10.866 -6.790 42.927 1.00 6.33 177 ARG D O 1
ATOM 7277 N N . VAL D 1 178 ? -10.877 -7.955 44.857 1.00 5.68 178 VAL D N 1
ATOM 7278 C CA . VAL D 1 178 ? -9.802 -7.185 45.466 1.00 4.58 178 VAL D CA 1
ATOM 7279 C C . VAL D 1 178 ? -8.860 -8.161 46.132 1.00 5.56 178 VAL D C 1
ATOM 7280 O O . VAL D 1 178 ? -9.276 -8.937 46.983 1.00 5.99 178 VAL D O 1
ATOM 7284 N N . ASN D 1 179 ? -7.591 -8.129 45.753 1.00 4.00 179 ASN D N 1
ATOM 7285 C CA . ASN D 1 179 ? -6.616 -9.058 46.321 1.00 4.47 179 ASN D CA 1
ATOM 7286 C C . ASN D 1 179 ? -5.309 -8.341 46.590 1.00 5.05 179 ASN D C 1
ATOM 7287 O O . ASN D 1 179 ? -5.114 -7.210 46.138 1.00 4.74 179 ASN D O 1
ATOM 7292 N N . ALA D 1 180 ? -4.425 -8.983 47.345 1.00 5.50 180 ALA D N 1
ATOM 7293 C CA . ALA D 1 180 ? -3.130 -8.402 47.667 1.00 4.53 180 ALA D CA 1
ATOM 7294 C C . ALA D 1 180 ? -1.984 -9.340 47.295 1.00 4.40 180 ALA D C 1
ATOM 7295 O O . ALA D 1 180 ? -2.130 -10.573 47.305 1.00 5.06 180 ALA D O 1
ATOM 7297 N N . VAL D 1 181 ? -0.845 -8.754 46.950 1.00 5.08 181 VAL D N 1
ATOM 7298 C CA . VAL D 1 181 ? 0.394 -9.518 46.781 1.00 3.64 181 VAL D CA 1
ATOM 7299 C C . VAL D 1 181 ? 1.405 -9.062 47.826 1.00 4.59 181 VAL D C 1
ATOM 7300 O O . VAL D 1 181 ? 1.577 -7.859 48.060 1.00 6.43 181 VAL D O 1
ATOM 7304 N N . ILE D 1 182 ? 2.038 -10.034 48.477 1.00 4.76 182 ILE D N 1
ATOM 7305 C CA . ILE D 1 182 ? 2.951 -9.776 49.564 1.00 4.56 182 ILE D CA 1
ATOM 7306 C C . ILE D 1 182 ? 4.341 -10.263 49.151 1.00 6.07 182 ILE D C 1
ATOM 7307 O O . ILE D 1 182 ? 4.612 -11.474 49.177 1.00 4.67 182 ILE D O 1
ATOM 7312 N N . PRO D 1 183 ? 5.211 -9.331 48.721 1.00 4.52 183 PRO D N 1
ATOM 7313 C CA . PRO D 1 183 ? 6.618 -9.648 48.468 1.00 4.86 183 PRO D CA 1
ATOM 7314 C C . PRO D 1 183 ? 7.404 -9.622 49.772 1.00 7.14 183 PRO D C 1
ATOM 7315 O O . PRO D 1 183 ? 6.938 -9.032 50.759 1.00 8.72 183 PRO D O 1
ATOM 7319 N N . ALA D 1 184 ? 8.576 -10.250 49.783 1.00 5.70 184 ALA D N 1
ATOM 7320 C CA . ALA D 1 184 ? 9.498 -10.116 50.903 1.00 5.92 184 ALA D CA 1
ATOM 7321 C C . ALA D 1 184 ? 10.734 -9.328 50.480 1.00 10.40 184 ALA D C 1
ATOM 7322 O O . ALA D 1 184 ? 10.907 -8.173 50.883 1.00 8.45 184 ALA D O 1
ATOM 7324 N N . GLU D 1 185 ? 11.592 -9.941 49.668 1.00 6.87 185 GLU D N 1
ATOM 7325 C CA . GLU D 1 185 ? 12.822 -9.277 49.227 1.00 6.84 185 GLU D CA 1
ATOM 7326 C C . GLU D 1 185 ? 12.883 -9.275 47.703 1.00 6.85 185 GLU D C 1
ATOM 7327 O O . GLU D 1 185 ? 12.923 -10.343 47.083 1.00 7.87 185 GLU D O 1
ATOM 7333 N N . VAL D 1 186 ? 12.886 -8.085 47.102 1.00 6.80 186 VAL D N 1
ATOM 7334 C CA . VAL D 1 186 ? 12.880 -7.943 45.643 1.00 6.92 186 VAL D CA 1
ATOM 7335 C C . VAL D 1 186 ? 13.867 -6.848 45.276 1.00 7.35 186 VAL D C 1
ATOM 7336 O O . VAL D 1 186 ? 13.768 -5.729 45.792 1.00 7.30 186 VAL D O 1
ATOM 7340 N N . MET D 1 187 ? 14.828 -7.134 44.399 1.00 10.49 187 MET D N 1
ATOM 7341 C CA . MET D 1 187 ? 15.801 -6.097 44.066 1.00 10.43 187 MET D CA 1
ATOM 7342 C C . MET D 1 187 ? 15.202 -5.035 43.144 1.00 9.85 187 MET D C 1
ATOM 7343 O O . MET D 1 187 ? 14.843 -5.325 42.008 1.00 10.27 187 MET D O 1
ATOM 7348 N N . THR D 1 188 ? 15.088 -3.814 43.664 1.00 11.12 188 THR D N 1
ATOM 7349 C CA . THR D 1 188 ? 14.469 -2.686 42.972 1.00 12.08 188 THR D CA 1
ATOM 7350 C C . THR D 1 188 ? 15.229 -1.427 43.376 1.00 11.81 188 THR D C 1
ATOM 7351 O O . THR D 1 188 ? 16.058 -1.483 44.280 1.00 11.07 188 THR D O 1
ATOM 7355 N N . PRO D 1 189 ? 14.944 -0.281 42.729 1.00 9.20 189 PRO D N 1
ATOM 7356 C CA . PRO D 1 189 ? 15.542 0.966 43.217 1.00 10.50 189 PRO D CA 1
ATOM 7357 C C . PRO D 1 189 ? 15.284 1.243 44.701 1.00 13.29 189 PRO D C 1
ATOM 7358 O O . PRO D 1 189 ? 16.191 1.731 45.383 1.00 12.61 189 PRO D O 1
ATOM 7362 N N . LEU D 1 190 ? 14.086 0.929 45.196 1.00 10.46 190 LEU D N 1
ATOM 7363 C CA . LEU D 1 190 ? 13.801 1.088 46.621 1.00 8.81 190 LEU D CA 1
ATOM 7364 C C . LEU D 1 190 ? 14.726 0.230 47.477 1.00 11.92 190 LEU D C 1
ATOM 7365 O O . LEU D 1 190 ? 15.272 0.703 48.473 1.00 10.78 190 LEU D O 1
ATOM 7370 N N . TYR D 1 191 ? 14.902 -1.031 47.095 1.00 8.28 191 TYR D N 1
ATOM 7371 C CA . TYR D 1 191 ? 15.790 -1.908 47.844 1.00 8.58 191 TYR D CA 1
ATOM 7372 C C . TYR D 1 191 ? 17.236 -1.406 47.835 1.00 9.28 191 TYR D C 1
ATOM 7373 O O . TYR D 1 191 ? 17.918 -1.455 48.859 1.00 11.62 191 TYR D O 1
ATOM 7382 N N . ARG D 1 192 ? 17.694 -0.903 46.690 1.00 12.80 192 ARG D N 1
ATOM 7383 C CA . ARG D 1 192 ? 19.043 -0.349 46.594 1.00 13.81 192 ARG D CA 1
ATOM 7384 C C . ARG D 1 192 ? 19.229 0.821 47.549 1.00 13.90 192 ARG D C 1
ATOM 7385 O O . ARG D 1 192 ? 20.252 0.925 48.233 1.00 16.28 192 ARG D O 1
ATOM 7393 N N . ASN D 1 193 ? 18.240 1.707 47.590 1.00 12.36 193 ASN D N 1
ATOM 7394 C CA . ASN D 1 193 ? 18.303 2.858 48.485 1.00 13.67 193 ASN D CA 1
ATOM 7395 C C . ASN D 1 193 ? 18.172 2.453 49.950 1.00 13.34 193 ASN D C 1
ATOM 7396 O O . ASN D 1 193 ? 18.809 3.046 50.823 1.00 16.08 193 ASN D O 1
ATOM 7401 N N . TRP D 1 194 ? 17.344 1.446 50.216 1.00 11.80 194 TRP D N 1
ATOM 7402 C CA . TRP D 1 194 ? 17.131 0.982 51.586 1.00 13.50 194 TRP D CA 1
ATOM 7403 C C . TRP D 1 194 ? 18.382 0.301 52.141 1.00 14.60 194 TRP D C 1
ATOM 7404 O O . TRP D 1 194 ? 18.813 0.588 53.267 1.00 13.91 194 TRP D O 1
ATOM 7415 N N . ILE D 1 195 ? 18.973 -0.585 51.344 1.00 14.09 195 ILE D N 1
ATOM 7416 C CA . ILE D 1 195 ? 20.163 -1.319 51.768 1.00 15.52 195 ILE D CA 1
ATOM 7417 C C . ILE D 1 195 ? 21.358 -0.376 51.973 1.00 15.39 195 ILE D C 1
ATOM 7418 O O . ILE D 1 195 ? 22.255 -0.653 52.774 1.00 16.37 195 ILE D O 1
ATOM 7423 N N . ALA D 1 196 ? 21.344 0.756 51.272 1.00 13.05 196 ALA D N 1
ATOM 7424 C CA . ALA D 1 196 ? 22.396 1.760 51.410 1.00 18.10 196 ALA D CA 1
ATOM 7425 C C . ALA D 1 196 ? 22.409 2.448 52.779 1.00 19.66 196 ALA D C 1
ATOM 7426 O O . ALA D 1 196 ? 23.408 3.068 53.152 1.00 21.08 196 ALA D O 1
ATOM 7428 N N . THR D 1 197 ? 21.308 2.340 53.524 1.00 15.64 197 THR D N 1
ATOM 7429 C CA . THR D 1 197 ? 21.232 2.948 54.858 1.00 17.16 197 THR D CA 1
ATOM 7430 C C . THR D 1 197 ? 22.027 2.165 55.898 1.00 19.01 197 THR D C 1
ATOM 7431 O O . THR D 1 197 ? 22.222 2.636 57.020 1.00 21.43 197 THR D O 1
ATOM 7435 N N . PHE D 1 198 ? 22.476 0.969 55.521 1.00 20.83 198 PHE D N 1
ATOM 7436 C CA . PHE D 1 198 ? 23.209 0.092 56.426 1.00 18.33 198 PHE D CA 1
ATOM 7437 C C . PHE D 1 198 ? 24.709 0.362 56.372 1.00 15.42 198 PHE D C 1
ATOM 7438 O O . PHE D 1 198 ? 25.219 0.890 55.387 1.00 21.12 198 PHE D O 1
ATOM 7446 N N . GLU D 1 199 ? 25.405 -0.032 57.435 1.00 21.63 199 GLU D N 1
ATOM 7447 C CA . GLU D 1 199 ? 26.847 0.172 57.566 1.00 31.54 199 GLU D CA 1
ATOM 7448 C C . GLU D 1 199 ? 27.659 -0.476 56.442 1.00 38.13 199 GLU D C 1
ATOM 7449 O O . GLU D 1 199 ? 28.494 0.176 55.810 1.00 38.27 199 GLU D O 1
ATOM 7455 N N . ASP D 1 200 ? 27.424 -1.766 56.218 1.00 28.44 200 ASP D N 1
ATOM 7456 C CA . ASP D 1 200 ? 28.034 -2.500 55.115 1.00 30.17 200 ASP D CA 1
ATOM 7457 C C . ASP D 1 200 ? 26.900 -3.066 54.264 1.00 22.95 200 ASP D C 1
ATOM 7458 O O . ASP D 1 200 ? 26.427 -4.174 54.519 1.00 28.11 200 ASP D O 1
ATOM 7463 N N . PRO D 1 201 ? 26.462 -2.305 53.249 1.00 28.17 201 PRO D N 1
ATOM 7464 C CA . PRO D 1 201 ? 25.284 -2.675 52.451 1.00 20.17 201 PRO D CA 1
ATOM 7465 C C . PRO D 1 201 ? 25.492 -3.982 51.688 1.00 23.04 201 PRO D C 1
ATOM 7466 O O . PRO D 1 201 ? 24.555 -4.756 51.484 1.00 20.90 201 PRO D O 1
ATOM 7470 N N . GLU D 1 202 ? 26.731 -4.218 51.278 1.00 27.46 202 GLU D N 1
ATOM 7471 C CA . GLU D 1 202 ? 27.075 -5.379 50.473 1.00 31.75 202 GLU D CA 1
ATOM 7472 C C . GLU D 1 202 ? 26.944 -6.676 51.267 1.00 28.17 202 GLU D C 1
ATOM 7473 O O . GLU D 1 202 ? 26.294 -7.629 50.828 1.00 27.46 202 GLU D O 1
ATOM 7479 N N . ALA D 1 203 ? 27.571 -6.708 52.440 1.00 25.45 203 ALA D N 1
ATOM 7480 C CA . ALA D 1 203 ? 27.498 -7.874 53.312 1.00 25.60 203 ALA D CA 1
ATOM 7481 C C . ALA D 1 203 ? 26.071 -8.088 53.808 1.00 22.91 203 ALA D C 1
ATOM 7482 O O . ALA D 1 203 ? 25.619 -9.224 53.972 1.00 19.50 203 ALA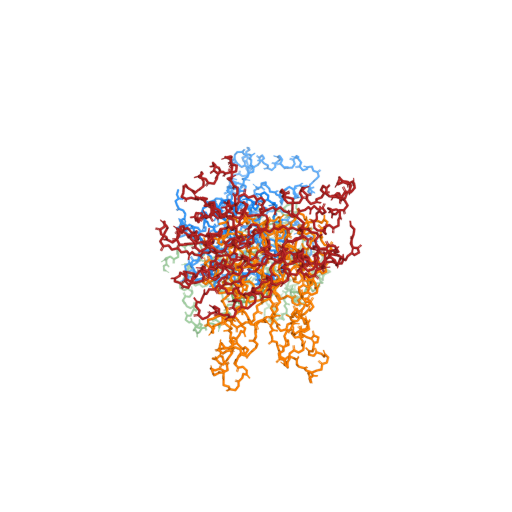 D O 1
ATOM 7484 N N . LYS D 1 204 ? 25.366 -6.988 54.051 1.00 22.34 204 LYS D N 1
ATOM 7485 C CA . LYS D 1 204 ? 23.993 -7.054 54.531 1.00 22.53 204 LYS D CA 1
ATOM 7486 C C . LYS D 1 204 ? 23.083 -7.692 53.488 1.00 21.54 204 LYS D C 1
ATOM 7487 O O . LYS D 1 204 ? 22.233 -8.524 53.809 1.00 20.09 204 LYS D O 1
ATOM 7493 N N . LEU D 1 205 ? 23.264 -7.287 52.235 1.00 18.54 205 LEU D N 1
ATOM 7494 C CA . LEU D 1 205 ? 22.474 -7.814 51.134 1.00 15.00 205 LEU D CA 1
ATOM 7495 C C . LEU D 1 205 ? 22.707 -9.310 50.970 1.00 14.50 205 LEU D C 1
ATOM 7496 O O . LEU D 1 205 ? 21.760 -10.072 50.810 1.00 15.05 205 LEU D O 1
ATOM 7501 N N . ALA D 1 206 ? 23.971 -9.724 51.007 1.00 13.31 206 ALA D N 1
ATOM 7502 C CA . ALA D 1 206 ? 24.305 -11.140 50.860 1.00 15.42 206 ALA D CA 1
ATOM 7503 C C . ALA D 1 206 ? 23.719 -11.951 52.008 1.00 15.52 206 ALA D C 1
ATOM 7504 O O . ALA D 1 206 ? 23.229 -13.066 51.811 1.00 15.52 206 ALA D O 1
ATOM 7506 N N . GLU D 1 207 ? 23.784 -11.383 53.207 1.00 14.82 207 GLU D N 1
ATOM 7507 C CA . GLU D 1 207 ? 23.261 -12.034 54.401 1.00 15.00 207 GLU D CA 1
ATOM 7508 C C . GLU D 1 207 ? 21.755 -12.276 54.305 1.00 15.93 207 GLU D C 1
ATOM 7509 O O . GLU D 1 207 ? 21.258 -13.331 54.698 1.00 14.69 207 GLU D O 1
ATOM 7515 N N . ILE D 1 208 ? 21.030 -11.294 53.778 1.00 13.88 208 ILE D N 1
ATOM 7516 C CA . ILE D 1 208 ? 19.593 -11.430 53.595 1.00 13.31 208 ILE D CA 1
ATOM 7517 C C . ILE D 1 208 ? 19.262 -12.451 52.502 1.00 12.56 208 ILE D C 1
ATOM 7518 O O . ILE D 1 208 ? 18.392 -13.304 52.682 1.00 11.21 208 ILE D O 1
ATOM 7523 N N . ALA D 1 209 ? 19.964 -12.369 51.374 1.00 11.70 209 ALA D N 1
ATOM 7524 C CA . ALA D 1 209 ? 19.743 -13.311 50.279 1.00 10.69 209 ALA D CA 1
ATOM 7525 C C . ALA D 1 209 ? 19.918 -14.758 50.732 1.00 10.19 209 ALA D C 1
ATOM 7526 O O . ALA D 1 209 ? 19.140 -15.637 50.343 1.00 11.26 209 ALA D O 1
ATOM 7528 N N . ALA D 1 210 ? 20.930 -15.004 51.558 1.00 12.56 210 ALA D N 1
ATOM 7529 C CA . ALA D 1 210 ? 21.200 -16.351 52.050 1.00 9.80 210 ALA D CA 1
ATOM 7530 C C . ALA D 1 210 ? 20.056 -16.894 52.916 1.00 8.37 210 ALA D C 1
ATOM 7531 O O . ALA D 1 210 ? 19.971 -18.106 53.146 1.00 13.64 210 ALA D O 1
ATOM 7533 N N . LYS D 1 211 ? 19.197 -16.000 53.407 1.00 10.43 211 LYS D N 1
ATOM 7534 C CA . LYS D 1 211 ? 18.067 -16.396 54.254 1.00 8.48 211 LYS D CA 1
ATOM 7535 C C . LYS D 1 211 ? 16.770 -16.690 53.496 1.00 8.24 211 LYS D C 1
ATOM 7536 O O . LYS D 1 211 ? 15.798 -17.144 54.090 1.00 11.83 211 LYS D O 1
ATOM 7542 N N . VAL D 1 212 ? 16.751 -16.431 52.194 1.00 7.22 212 VAL D N 1
ATOM 7543 C CA . VAL D 1 212 ? 15.578 -16.769 51.396 1.00 6.28 212 VAL D CA 1
ATOM 7544 C C . VAL D 1 212 ? 15.583 -18.267 51.095 1.00 8.36 212 VAL D C 1
ATOM 7545 O O . VAL D 1 212 ? 16.520 -18.768 50.473 1.00 11.01 212 VAL D O 1
ATOM 7549 N N . PRO D 1 213 ? 14.540 -18.996 51.536 1.00 7.65 213 PRO D N 1
ATOM 7550 C CA . PRO D 1 213 ? 14.598 -20.461 51.422 1.00 7.49 213 PRO D CA 1
ATOM 7551 C C . PRO D 1 213 ? 14.759 -20.996 49.996 1.00 7.30 213 PRO D C 1
ATOM 7552 O O . PRO D 1 213 ? 15.599 -21.878 49.764 1.00 10.14 213 PRO D O 1
ATOM 7556 N N . LEU D 1 214 ? 13.987 -20.480 49.049 1.00 7.52 214 LEU D N 1
ATOM 7557 C CA . LEU D 1 214 ? 14.040 -21.028 47.696 1.00 5.43 214 LEU D CA 1
ATOM 7558 C C . LEU D 1 214 ? 15.128 -20.363 46.852 1.00 8.53 214 LEU D C 1
ATOM 7559 O O . LEU D 1 214 ? 14.963 -19.242 46.369 1.00 9.93 214 LEU D O 1
ATOM 7564 N N . GLY D 1 215 ? 16.252 -21.053 46.694 1.00 9.32 215 GLY D N 1
ATOM 7565 C CA . GLY D 1 215 ? 17.324 -20.556 45.847 1.00 11.08 215 GLY D CA 1
ATOM 7566 C C . GLY D 1 215 ? 18.305 -19.582 46.479 1.00 9.52 215 GLY D C 1
ATOM 7567 O O . GLY D 1 215 ? 19.298 -19.210 45.840 1.00 11.56 215 GLY D O 1
ATOM 7568 N N . ARG D 1 216 ? 18.044 -19.170 47.721 1.00 10.49 216 ARG D N 1
ATOM 7569 C CA . ARG D 1 216 ? 18.927 -18.227 48.429 1.00 8.16 216 ARG D CA 1
ATOM 7570 C C . ARG D 1 216 ? 19.188 -16.980 47.584 1.00 8.57 216 ARG D C 1
ATOM 7571 O O . ARG D 1 216 ? 20.320 -16.496 47.471 1.00 8.96 216 ARG D O 1
ATOM 7579 N N . ARG D 1 217 ? 18.109 -16.472 46.999 1.00 7.78 217 ARG D N 1
ATOM 7580 C CA . ARG D 1 217 ? 18.159 -15.346 46.081 1.00 8.03 217 ARG D CA 1
ATOM 7581 C C . ARG D 1 217 ? 16.891 -14.529 46.269 1.00 9.33 217 ARG D C 1
ATOM 7582 O O . ARG D 1 217 ? 15.877 -15.051 46.734 1.00 9.61 217 ARG D O 1
ATOM 7590 N N . PHE D 1 218 ? 16.936 -13.254 45.897 1.00 10.19 218 PHE D N 1
ATOM 7591 C CA . PHE D 1 218 ? 15.738 -12.416 45.952 1.00 8.57 218 PHE D CA 1
ATOM 7592 C C . PHE D 1 218 ? 14.698 -12.811 44.902 1.00 7.34 218 PHE D C 1
ATOM 7593 O O . PHE D 1 218 ? 15.028 -13.380 43.864 1.00 8.66 218 PHE D O 1
ATOM 7601 N N . THR D 1 219 ? 13.441 -12.487 45.181 1.00 5.62 219 THR D N 1
ATOM 7602 C CA . THR D 1 219 ? 12.370 -12.621 44.207 1.00 6.10 219 THR D CA 1
ATOM 7603 C C . THR D 1 219 ? 12.591 -11.539 43.155 1.00 6.53 219 THR D C 1
ATOM 7604 O O . THR D 1 219 ? 13.104 -10.466 43.479 1.00 6.73 219 THR D O 1
ATOM 7608 N N . THR D 1 220 ? 12.216 -11.804 41.905 1.00 8.04 220 THR D N 1
ATOM 7609 C CA . THR D 1 220 ? 12.352 -10.793 40.863 1.00 5.84 220 THR D CA 1
ATOM 7610 C C . THR D 1 220 ? 11.067 -9.988 40.729 1.00 6.12 220 THR D C 1
ATOM 7611 O O . THR D 1 220 ? 9.986 -10.467 41.079 1.00 6.00 220 THR D O 1
ATOM 7615 N N . PRO D 1 221 ? 11.174 -8.755 40.212 1.00 5.12 221 PRO D N 1
ATOM 7616 C CA . PRO D 1 221 ? 9.965 -7.977 39.925 1.00 6.16 221 PRO D CA 1
ATOM 7617 C C . PRO D 1 221 ? 9.011 -8.735 39.003 1.00 8.19 221 PRO D C 1
ATOM 7618 O O . PRO D 1 221 ? 7.804 -8.645 39.196 1.00 7.89 221 PRO D O 1
ATOM 7622 N N . ASP D 1 222 ? 9.543 -9.473 38.033 1.00 9.13 222 ASP D N 1
ATOM 7623 C CA . ASP D 1 222 ? 8.701 -10.227 37.111 1.00 8.98 222 ASP D CA 1
ATOM 7624 C C . ASP D 1 222 ? 7.894 -11.290 37.841 1.00 7.96 222 ASP D C 1
ATOM 7625 O O . ASP D 1 222 ? 6.743 -11.549 37.492 1.00 6.92 222 ASP D O 1
ATOM 7630 N N . GLU D 1 223 ? 8.490 -11.895 38.862 1.00 6.07 223 GLU D N 1
ATOM 7631 C CA . GLU D 1 223 ? 7.775 -12.891 39.652 1.00 7.26 223 GLU D CA 1
ATOM 7632 C C . GLU D 1 223 ? 6.613 -12.242 40.396 1.00 5.45 223 GLU D C 1
ATOM 7633 O O . GLU D 1 223 ? 5.516 -12.784 40.414 1.00 6.33 223 GLU D O 1
ATOM 7639 N N . ILE D 1 224 ? 6.830 -11.074 40.990 1.00 4.65 224 ILE D N 1
ATOM 7640 C CA . ILE D 1 224 ? 5.714 -10.391 41.633 1.00 6.55 224 ILE D CA 1
ATOM 7641 C C . ILE D 1 224 ? 4.652 -10.039 40.585 1.00 5.73 224 ILE D C 1
ATOM 7642 O O . ILE D 1 224 ? 3.457 -10.250 40.795 1.00 6.53 224 ILE D O 1
ATOM 7647 N N . ALA D 1 225 ? 5.100 -9.510 39.449 1.00 4.45 225 ALA D N 1
ATOM 7648 C CA . ALA D 1 225 ? 4.202 -9.034 38.402 1.00 6.33 225 ALA D CA 1
ATOM 7649 C C . ALA D 1 225 ? 3.264 -10.129 37.876 1.00 6.27 225 ALA D C 1
ATOM 7650 O O . ALA D 1 225 ? 2.081 -9.883 37.617 1.00 6.66 225 ALA D O 1
ATOM 7652 N N . ASP D 1 226 ? 3.783 -11.341 37.720 1.00 6.90 226 ASP D N 1
ATOM 7653 C CA . ASP D 1 226 ? 2.983 -12.376 37.092 1.00 7.81 226 ASP D CA 1
ATOM 7654 C C . ASP D 1 226 ? 1.844 -12.843 37.989 1.00 4.89 226 ASP D C 1
ATOM 7655 O O . ASP D 1 226 ? 0.745 -13.103 37.501 1.00 7.19 226 ASP D O 1
ATOM 7660 N N . THR D 1 227 ? 2.087 -12.921 39.296 1.00 6.40 227 THR D N 1
ATOM 7661 C CA . THR D 1 227 ? 0.996 -13.203 40.223 1.00 6.08 227 THR D CA 1
ATOM 7662 C C . THR D 1 227 ? 0.022 -12.021 40.279 1.00 5.86 227 THR D C 1
ATOM 7663 O O . THR D 1 227 ? -1.195 -12.218 40.258 1.00 5.21 227 THR D O 1
ATOM 7667 N N . ALA D 1 228 ? 0.542 -10.796 40.316 1.00 5.04 228 ALA D N 1
ATOM 7668 C CA . ALA D 1 228 ? -0.331 -9.623 40.344 1.00 6.44 228 ALA D CA 1
ATOM 7669 C C . ALA D 1 228 ? -1.258 -9.563 39.123 1.00 7.23 228 ALA D C 1
ATOM 7670 O O . ALA D 1 228 ? -2.458 -9.303 39.251 1.00 5.21 228 ALA D O 1
ATOM 7672 N N . VAL D 1 229 ? -0.708 -9.796 37.938 1.00 6.06 229 VAL D N 1
ATOM 7673 C CA . VAL D 1 229 ? -1.511 -9.715 36.722 1.00 7.10 229 VAL D CA 1
ATOM 7674 C C . VAL D 1 229 ? -2.498 -10.888 36.622 1.00 6.41 229 VAL D C 1
ATOM 7675 O O . VAL D 1 229 ? -3.641 -10.704 36.192 1.00 5.83 229 VAL D O 1
ATOM 7679 N N . PHE D 1 230 ? -2.085 -12.083 37.045 1.00 5.41 230 PHE D N 1
ATOM 7680 C CA . PHE D 1 230 ? -3.029 -13.192 37.159 1.00 4.80 230 PHE D CA 1
ATOM 7681 C C . PHE D 1 230 ? -4.244 -12.778 37.997 1.00 4.96 230 PHE D C 1
ATOM 7682 O O . PHE D 1 230 ? -5.391 -13.020 37.600 1.00 5.76 230 PHE D O 1
ATOM 7690 N N . LEU D 1 231 ? -4.001 -12.143 39.143 1.00 4.52 231 LEU D N 1
ATOM 7691 C CA . LEU D 1 231 ? -5.092 -11.731 40.033 1.00 6.01 231 LEU D CA 1
ATOM 7692 C C . LEU D 1 231 ? -6.013 -10.674 39.428 1.00 5.49 231 LEU D C 1
ATOM 7693 O O . LEU D 1 231 ? -7.180 -10.575 39.822 1.00 7.52 231 LEU D O 1
ATOM 7698 N N . LEU D 1 232 ? -5.504 -9.877 38.487 1.00 6.17 232 LEU D N 1
ATOM 7699 C CA . LEU D 1 232 ? -6.341 -8.881 37.825 1.00 8.05 232 LEU D CA 1
ATOM 7700 C C . LEU D 1 232 ? -7.263 -9.507 36.780 1.00 4.88 232 LEU D C 1
ATOM 7701 O O . LEU D 1 232 ? -8.244 -8.894 36.354 1.00 10.30 232 LEU D O 1
ATOM 7706 N N . SER D 1 233 ? -6.933 -10.727 36.363 1.00 4.62 233 SER D N 1
ATOM 7707 C CA . SER D 1 233 ? -7.583 -11.366 35.220 1.00 5.83 233 SER D CA 1
ATOM 7708 C C . SER D 1 233 ? -8.771 -12.235 35.619 1.00 7.22 233 SER D C 1
ATOM 7709 O O . SER D 1 233 ? -8.870 -12.675 36.769 1.00 5.85 233 SER D O 1
ATOM 7712 N N . PRO D 1 234 ? -9.661 -12.533 34.656 1.00 8.05 234 PRO D N 1
ATOM 7713 C CA . PRO D 1 234 ? -10.777 -13.444 34.931 1.00 8.60 234 PRO D CA 1
ATOM 7714 C C . PRO D 1 234 ? -10.359 -14.900 35.156 1.00 9.16 234 PRO D C 1
ATOM 7715 O O . PRO D 1 234 ? -11.227 -15.723 35.455 1.00 9.09 234 PRO D O 1
ATOM 7719 N N . ARG D 1 235 ? -9.074 -15.224 35.013 1.00 5.48 235 ARG D N 1
ATOM 7720 C CA . ARG D 1 235 ? -8.609 -16.545 35.427 1.00 6.18 235 ARG D CA 1
ATOM 7721 C C . ARG D 1 235 ? -8.677 -16.698 36.949 1.00 8.32 235 ARG D C 1
ATOM 7722 O O . ARG D 1 235 ? -8.682 -17.821 37.460 1.00 8.43 235 ARG D O 1
ATOM 7730 N N . ALA D 1 236 ? -8.739 -15.573 37.663 1.00 6.08 236 ALA D N 1
ATOM 7731 C CA . ALA D 1 236 ? -8.879 -15.570 39.117 1.00 5.95 236 ALA D CA 1
ATOM 7732 C C . ALA D 1 236 ? -10.276 -15.106 39.525 1.00 5.07 236 ALA D C 1
ATOM 7733 O O . ALA D 1 236 ? -10.452 -14.412 40.539 1.00 4.97 236 ALA D O 1
ATOM 7735 N N . SER D 1 237 ? -11.269 -15.517 38.737 1.00 5.40 237 SER D N 1
ATOM 7736 C CA . SER D 1 237 ? -12.633 -14.993 38.837 1.00 5.79 237 SER D CA 1
ATOM 7737 C C . SER D 1 237 ? -13.398 -15.375 40.108 1.00 6.58 237 SER D C 1
ATOM 7738 O O . SER D 1 237 ? -14.460 -14.800 40.387 1.00 8.42 237 SER D O 1
ATOM 7741 N N . HIS D 1 238 ? -12.882 -16.324 40.890 1.00 4.75 238 HIS D N 1
ATOM 7742 C CA . HIS D 1 238 ? -13.464 -16.534 42.226 1.00 7.41 238 HIS D CA 1
ATOM 7743 C C . HIS D 1 238 ? -12.489 -16.278 43.356 1.00 7.82 238 HIS D C 1
ATOM 7744 O O . HIS D 1 238 ? -12.703 -16.735 44.480 1.00 8.76 238 HIS D O 1
ATOM 7751 N N . THR D 1 239 ? -11.422 -15.542 43.064 1.00 4.61 239 THR D N 1
ATOM 7752 C CA . THR D 1 239 ? -10.462 -15.171 44.093 1.00 4.07 239 THR D CA 1
ATOM 7753 C C . THR D 1 239 ? -10.675 -13.720 44.488 1.00 4.41 239 THR D C 1
ATOM 7754 O O . THR D 1 239 ? -10.450 -12.810 43.684 1.00 4.34 239 THR D O 1
ATOM 7758 N N . THR D 1 240 ? -11.125 -13.508 45.721 1.00 4.56 240 THR D N 1
ATOM 7759 C CA . THR D 1 240 ? -11.254 -12.152 46.241 1.00 3.77 240 THR D CA 1
ATOM 7760 C C . THR D 1 240 ? -10.949 -12.141 47.734 1.00 5.16 240 THR D C 1
ATOM 7761 O O . THR D 1 240 ? -11.250 -13.110 48.447 1.00 6.59 240 THR D O 1
ATOM 7765 N N . GLY D 1 241 ? -10.330 -11.055 48.193 1.00 3.60 241 GLY D N 1
ATOM 7766 C CA . GLY D 1 241 ? -9.996 -10.892 49.601 1.00 3.52 241 GLY D CA 1
ATOM 7767 C C . GLY D 1 241 ? -8.688 -11.559 49.988 1.00 4.00 241 GLY D C 1
ATOM 7768 O O . GLY D 1 241 ? -8.291 -11.538 51.149 1.00 7.37 241 GLY D O 1
ATOM 7769 N N . GLU D 1 242 ? -8.009 -12.156 49.021 1.00 5.03 242 GLU D N 1
ATOM 7770 C CA . GLU D 1 242 ? -6.850 -12.991 49.329 1.00 3.25 242 GLU D CA 1
ATOM 7771 C C . GLU D 1 242 ? -5.520 -12.242 49.354 1.00 4.96 242 GLU D C 1
ATOM 7772 O O . GLU D 1 242 ? -5.365 -11.205 48.702 1.00 5.41 242 GLU D O 1
ATOM 7778 N N . TRP D 1 243 ? -4.586 -12.790 50.122 1.00 4.53 243 TRP D N 1
ATOM 7779 C CA . TRP D 1 243 ? -3.230 -12.277 50.268 1.00 5.22 243 TRP D CA 1
ATOM 7780 C C . TRP D 1 243 ? -2.281 -13.325 49.702 1.00 4.93 243 TRP D C 1
ATOM 7781 O O . TRP D 1 243 ? -2.093 -14.384 50.305 1.00 6.52 243 TRP D O 1
ATOM 7792 N N . LEU D 1 244 ? -1.690 -13.053 48.548 1.00 4.92 244 LEU D N 1
ATOM 7793 C CA . LEU D 1 244 ? -0.803 -14.029 47.916 1.00 4.86 244 LEU D CA 1
ATOM 7794 C C . LEU D 1 244 ? 0.645 -13.694 48.224 1.00 4.96 244 LEU D C 1
ATOM 7795 O O . LEU D 1 244 ? 1.136 -12.613 47.857 1.00 6.25 244 LEU D O 1
ATOM 7800 N N . PHE D 1 245 ? 1.314 -14.606 48.920 1.00 4.37 245 PHE D N 1
ATOM 7801 C CA . PHE D 1 245 ? 2.722 -14.446 49.253 1.00 6.15 245 PHE D CA 1
ATOM 7802 C C . PHE D 1 245 ? 3.578 -14.965 48.113 1.00 5.85 245 PHE D C 1
ATOM 7803 O O . PHE D 1 245 ? 3.484 -16.133 47.723 1.00 6.55 245 PHE D O 1
ATOM 7811 N N . VAL D 1 246 ? 4.409 -14.090 47.571 1.00 5.23 246 VAL D N 1
ATOM 7812 C CA . VAL D 1 246 ? 5.316 -14.456 46.496 1.00 4.56 246 VAL D CA 1
ATOM 7813 C C . VAL D 1 246 ? 6.684 -14.046 47.014 1.00 5.44 246 VAL D C 1
ATOM 7814 O O . VAL D 1 246 ? 7.101 -12.893 46.845 1.00 5.03 246 VAL D O 1
ATOM 7818 N N . ASP D 1 247 ? 7.372 -14.981 47.671 1.00 6.02 247 ASP D N 1
ATOM 7819 C CA . ASP D 1 247 ? 8.500 -14.616 48.533 1.00 6.36 247 ASP D CA 1
ATOM 7820 C C . ASP D 1 247 ? 9.573 -15.688 48.711 1.00 6.63 247 ASP D C 1
ATOM 7821 O O . ASP D 1 247 ? 10.417 -15.569 49.604 1.00 6.90 247 ASP D O 1
ATOM 7826 N N . GLY D 1 248 ? 9.540 -16.739 47.897 1.00 5.85 248 GLY D N 1
ATOM 7827 C CA . GLY D 1 248 ? 10.516 -17.808 48.013 1.00 6.47 248 GLY D CA 1
ATOM 7828 C C . GLY D 1 248 ? 10.503 -18.564 49.336 1.00 5.09 248 GLY D C 1
ATOM 7829 O O . GLY D 1 248 ? 11.497 -19.214 49.687 1.00 7.75 248 GLY D O 1
ATOM 7830 N N . GLY D 1 249 ? 9.379 -18.508 50.054 1.00 5.64 249 GLY D N 1
ATOM 7831 C CA . GLY D 1 249 ? 9.240 -19.202 51.325 1.00 4.88 249 GLY D CA 1
ATOM 7832 C C . GLY D 1 249 ? 9.652 -18.374 52.529 1.00 5.27 249 GLY D C 1
ATOM 7833 O O . GLY D 1 249 ? 9.708 -18.881 53.653 1.00 6.13 249 GLY D O 1
ATOM 7834 N N . TYR D 1 250 ? 9.933 -17.092 52.302 1.00 4.14 250 TYR D N 1
ATOM 7835 C CA . TYR D 1 250 ? 10.503 -16.238 53.349 1.00 5.91 250 TYR D CA 1
ATOM 7836 C C . TYR D 1 250 ? 9.624 -16.169 54.599 1.00 6.56 250 TYR D C 1
ATOM 7837 O O . TYR D 1 250 ? 10.115 -16.306 55.735 1.00 6.39 250 TYR D O 1
ATOM 7846 N N . THR D 1 251 ? 8.329 -15.959 54.395 1.00 5.14 251 THR D N 1
ATOM 7847 C CA . THR D 1 251 ? 7.404 -15.738 55.500 1.00 3.87 251 THR D CA 1
ATOM 7848 C C . THR D 1 251 ? 7.030 -17.017 56.258 1.00 4.94 251 THR D C 1
ATOM 7849 O O . THR D 1 251 ? 6.964 -17.011 57.497 1.00 7.11 251 THR D O 1
ATOM 7853 N N . HIS D 1 252 ? 6.784 -18.108 55.531 1.00 5.40 252 HIS D N 1
ATOM 7854 C CA . HIS D 1 252 ? 6.149 -19.275 56.150 1.00 5.51 252 HIS D CA 1
ATOM 7855 C C . HIS D 1 252 ? 7.044 -20.468 56.481 1.00 8.01 252 HIS D C 1
ATOM 7856 O O . HIS D 1 252 ? 6.648 -21.324 57.261 1.00 13.14 252 HIS D O 1
ATOM 7863 N N . LEU D 1 253 ? 8.249 -20.530 55.928 1.00 5.02 253 LEU D N 1
ATOM 7864 C CA . LEU D 1 253 ? 9.085 -21.717 56.145 1.00 4.75 253 LEU D CA 1
ATOM 7865 C C . LEU D 1 253 ? 10.025 -21.519 57.329 1.00 6.98 253 LEU D C 1
ATOM 7866 O O . LEU D 1 253 ? 10.441 -20.391 57.624 1.00 8.02 253 LEU D O 1
ATOM 7871 N N . ASP D 1 254 ? 10.325 -22.632 57.998 1.00 7.27 254 ASP D N 1
ATOM 7872 C CA . ASP D 1 254 ? 11.173 -22.697 59.192 1.00 5.70 254 ASP D CA 1
ATOM 7873 C C . ASP D 1 254 ? 12.354 -21.721 59.137 1.00 7.49 254 ASP D C 1
ATOM 7874 O O . ASP D 1 254 ? 13.188 -21.792 58.245 1.00 7.68 254 ASP D O 1
ATOM 7879 N N . ARG D 1 255 ? 12.401 -20.808 60.106 1.00 5.86 255 ARG D N 1
ATOM 7880 C CA . ARG D 1 255 ? 13.461 -19.811 60.202 1.00 5.79 255 ARG D CA 1
ATOM 7881 C C . ARG D 1 255 ? 14.854 -20.441 60.324 1.00 8.02 255 ARG D C 1
ATOM 7882 O O . ARG D 1 255 ? 15.858 -19.800 60.000 1.00 11.85 255 ARG D O 1
ATOM 7890 N N . ALA D 1 256 ? 14.903 -21.693 60.778 1.00 6.92 256 ALA D N 1
ATOM 7891 C CA . ALA D 1 256 ? 16.162 -22.384 61.063 1.00 11.67 256 ALA D CA 1
ATOM 7892 C C . ALA D 1 256 ? 16.881 -22.931 59.829 1.00 13.69 256 ALA D C 1
ATOM 7893 O O . ALA D 1 256 ? 18.043 -23.337 59.913 1.00 14.19 256 ALA D O 1
ATOM 7895 N N A LEU D 1 257 ? 16.189 -23.019 58.696 0.50 13.50 257 LEU D N 1
ATOM 7896 N N B LEU D 1 257 ? 16.205 -22.866 58.688 0.50 13.52 257 LEU D N 1
ATOM 7897 C CA A LEU D 1 257 ? 16.822 -23.598 57.508 0.50 12.46 257 LEU D CA 1
ATOM 7898 C CA B LEU D 1 257 ? 16.766 -23.316 57.420 0.50 13.51 257 LEU D CA 1
ATOM 7899 C C A LEU D 1 257 ? 17.942 -22.699 56.965 0.50 13.82 257 LEU D C 1
ATOM 7900 C C B LEU D 1 257 ? 18.057 -22.600 57.055 0.50 13.05 257 LEU D C 1
ATOM 7901 O O A LEU D 1 257 ? 17.843 -21.474 56.998 0.50 13.61 257 LEU D O 1
ATOM 7902 O O B LEU D 1 257 ? 18.194 -21.400 57.281 0.50 15.09 257 LEU D O 1
ATOM 7911 N N . VAL D 1 258 ? 19.004 -23.337 56.481 1.00 15.14 258 VAL D N 1
ATOM 7912 C CA . VAL D 1 258 ? 20.197 -22.677 55.956 1.00 20.79 258 VAL D CA 1
ATOM 7913 C C . VAL D 1 258 ? 20.383 -22.986 54.477 1.00 20.96 258 VAL D C 1
ATOM 7914 O O . VAL D 1 258 ? 21.197 -22.350 53.802 1.00 31.78 258 VAL D O 1
#

Secondary structure (DSSP, 8-state):
-----TT-EEEEETTTSHHHHHHHHHHHHTT-EEEEEESSPPPHHHHHHHHHH-TT-EEEE--TT-HHHHHHHHHHHHHHHS---EEEE---------TTS-HHHHHHHHHHHHHHHHHHHHHHHHHHHHHT-EEEEE--THHHH--SS-HHHHHHHHHHHHHHHHHHHHHGGGT-EEEEEEES-B-SHHHHHHHTTSSSHHHHHHHHHTT-TTTTSPBPHHHHHHHHHHHHSGGGTT--S-EEEESTTTTTS-TT--/-----TT-EEEEETTTSHHHHHHHHHHHHTT-EEEEEESSPPPHHHHHHHHHH-TT-EEEE--TT-HHHHHHHHHHHHHHHS---EEEE---------TTS-HHHHHHHHIIIIIHHHHHHHHHHHHHHHHT-EEEEE--THHHH--SS-HHHHHHHHHHHHHHHHHHHHHGGGT-EEEEEEES-B-SHHHHHHHTTSSSHHHHHHHHHTT-TTTTSPBPHHHHHHHHHHHHSGGGTT--S-EEEESTTTTTS-TT--/-----TT-EEEEETTTSHHHHHHHHHHHHTT-EEEEEESSPPPHHHHHHHHHH-TT-EEEE--TT-HHHHHHHHHHHHHHHS---EEEE---------TTS-HHHHHHHHIIIIIHHHHHHHHHHHHHHHHT-EEEEE--THHHH--SS-HHHHHHHHHHHHHHHHHHHHHGGGT-EEEEEEES-B-SHHHHHHHTTSSSHHHHHHHHHTT-TTTTSPBPHHHHHHHHHHHHSGGGTT--S-EEEESTTTTTS-TT--/-----TT-EEEEETTTSHHHHHHHHHHHHTT-EEEEEESSPPPHHHHHHHHHH-TT-EEEE--TT-HHHHHHHHHHHHHHHS---EEEE---------TTS-HHHHHHHHIIIIIHHHHHHHHHHHHHHHHT-EEEEE--THHHH--SS-HHHHHHHHHHHHHHHHHHHHHGGGT-EEEEEE-S-B-SHHHHHHHTTSSSHHHHHHHHHTT-TTTTSPBPHHHHHHHHHHHHSGGGTT--S-EEE-STTTTTS-TT--

CATH classification: 3.40.50.720

Radius of gyration: 40.49 Å; Cα contacts (8 Å, |Δi|>4): 2346; chains: 4; bounding box: 64×131×75 Å

Nearest PDB structures (foldseek):
  4gkb-assembly1_D  TM=1.003E+00  e=6.991E-51  Burkholderia multivorans ATCC 17616
  4glo-assembly1_B  TM=9.852E-01  e=2.561E-51  Burkholderia multivorans ATCC 17616
  4gkb-assembly1_A  TM=1.003E+00  e=2.024E-50  Burkholderia multivorans ATCC 17616
  4glo-assembly1_C  TM=9.998E-01  e=6.596E-50  Burkholderia multivorans ATCC 17616
  4glo-assembly1_D  TM=9.933E-01  e=3.061E-50  Burkholderia multivorans ATCC 17616

Solvent-accessible surface area: 41016 Å² total; per-residue (Å²): 177,85,21,72,9,69,67,70,2,2,0,0,0,18,0,24,60,21,26,0,5,12,0,0,40,82,0,0,95,35,124,0,1,0,0,0,0,15,137,137,56,13,113,47,79,36,18,84,25,2,19,141,97,11,42,69,7,21,8,8,62,2,48,16,67,55,34,40,68,0,116,75,7,3,57,32,0,39,28,25,28,60,90,0,15,0,0,0,0,18,20,31,45,21,34,33,25,2,22,121,43,10,62,115,30,0,23,36,0,0,30,77,0,0,4,5,1,0,4,0,0,37,47,0,6,79,56,0,83,88,33,164,8,3,0,0,0,7,5,9,9,2,2,19,43,6,59,18,96,2,0,0,21,0,0,0,5,5,0,0,6,1,1,0,55,1,0,6,38,36,4,151,147,74,24,2,29,0,1,0,0,0,9,16,7,8,47,16,73,69,20,135,105,43,10,64,110,71,185,81,50,154,46,68,42,62,91,20,22,52,141,3,32,127,56,140,106,23,10,56,35,91,62,0,0,59,32,0,1,76,2,11,0,51,93,3,75,188,41,59,5,79,45,52,58,28,12,22,17,65,29,125,97,98,229,77,74,144,18,81,2,70,8,76,94,66,2,2,0,0,0,18,0,21,59,21,27,0,5,11,0,0,34,43,0,1,89,17,162,0,10,0,0,0,0,15,138,137,63,13,94,46,73,32,19,98,39,2,21,160,106,12,45,48,18,22,6,12,59,3,48,16,75,54,73,41,68,0,114,76,7,3,57,32,2,38,37,21,33,61,88,1,15,0,0,0,0,18,20,30,45,21,34,32,25,7,177,136,45,41,179,112,30,70,48,35,0,32,62,76,0,31,67,5,1,118,10,0,4,100,44,0,24,81,57,0,83,89,34,167,7,3,1,0,0,7,4,9,10,5,28,77,62,35,76,54,106,5,40,0,19,26,42,0,5,25,30,0,5,60,37,0,51,97,23,0,34,58,11,31,114,74,13,0,19,0,0,0,0,0,9,16,7,7,52,16,73,66,20,145,106,44,12,64,108,68,181,83,49,155,52,53,52,64,82,16,21,52,134,2,14,11,50,99,84,23,3,58,35,91,16,0,0,9,3,0,0,3,2,11,0,52,44,2,34,0,5,1,0,8,71,18,22,4,3,0,0,64,30,60,11,84,230,72,40,132,176,88,21,72,8,83,84,70,3,2,0,0,0,17,0,22,58,20,26,0,5,11,0,0,41,81,0,0,84,33,108,0,1,0,0,0,0,14,141,138,84,14,95,46,70,31,59,85,25,2,46,140,85,12,106,125,20,44,52,13,99,2,49,14,64,54,36,38,68,0,114,75,7,3,58,100,1,38,90,88,29,62,88,0,14,0,0,0,0,20,20,32,44,21,34,31,26,2,21,123,43,11,64,115,30,0,24,36,0,0,31,79,0,0,3,5,1,0,4,0,0,36,45,0,8,78,56,0,80,90,33,163,6,3,1,0,0,6,4,9,9,3,3,19,43,5,61,19,94,2,0,0,20,0,0,0,5,5,0,1,6,1,0,0,57,1,0,8,40,35,3,146,142,71,24,2,30,0,0,0,0,0,8,16,7,8,52,17,75,65,21,133,106,43,8,68,112,64,185,82,49,150,52,54,39,64,85,20,21,53,134,3,29,126,57,132,106,23,11,55,34,91,65,0,0,62,32,0,1,75,2,10,0,52,96,4,76,188,40,58,4,81,45,53,59,29,12,23,18,65,29,123,98,95,231,76,70,144,18,97,2,63,9,73,78,63,2,2,0,0,0,18,0,21,58,20,27,0,5,12,0,0,39,44,0,1,93,22,147,0,2,0,0,0,0,15,141,136,82,14,108,45,82,31,67,85,29,3,48,148,109,15,106,132,19,47,47,12,97,3,49,16,76,56,75,38,69,0,112,76,7,3,57,97,1,38,86,86,28,60,91,1,13,1,0,0,0,19,20,33,46,21,35,31,25,7,179,136,43,42,184,114,31,71,50,34,0,33,62,78,0,31,69,4,1,117,8,0,4,98,44,0,24,81,57,0,80,89,29,167,7,4,0,0,0,6,4,9,9,5,28,73,63,34,76,53,106,4,38,0,19,27,42,0,5,25,30,0,6,60,36,0,51,98,24,0,27,57,12,30,110,75,11,0,18,0,1,0,0,0,9,17,7,8,54,15,74,65,21,137,108,41,8,65,109,64,186,81,50,148,54,59,37,65,74,17,22,55,125,2,8,11,51,98,86,24,3,56,34,92,16,0,0,10,2,0,0,4,2,12,0,53,44,2,36,1,7,1,0,8,73,18,22,3,2,0,0,64,29,60,12,85,229,74,32,131